Protein AF-A0AAD9A0J0-F1 (afdb_monomer_lite)

Secondary structure (DSSP, 8-state):
------------------------------------------------------------------------------TT--GGGS---EEEEEEEEE-SS-TTSEEEEEEETTS--EEEEHHHHHHH-HHHHHHHHTTSTTHHHHH-S-TT---EEEEEEEEE-TTS-EEEEEEETT-S-EEEEEHHHHHHH-HHHHHHHHHHTT-GGGTS-------------------------------------------------------GGGTHHHHGGG-------SPPPHHHHHHHHHHHHHHHHHSHHHHHSBPSSSSSBHHHHHHHHHHHHHTT-S-GGGGHHHHHHHT-SS--HHHHHHHHHHHHHT--PPPP-------PPP----TT--SSS---HHHHHHHHHHHH-S-EEEETTHHHHHHTTSTTHHHHHHHHHHHHHHSSS-SBSSSBTT--TT--HHHHHHHHHHHHHHHHHHHHHH-TT-S--EEEE--TTSPPBTSSS----SEEEEEPPPTT-----BGGGEEEEEEEESSGGG-STTTHHHHHHHHHHHHHHH-TTBSSEEEEEEETTEEEEEEEETTEEEEEPPEETTT-HHHHHHHHHHHHH--TTTTTB-TTSEEETTEEEEEEEETTEEEEEEEEEEEEE---SSS---EEEEEEETT-TTS-EEEEEEEEETTSPPHHHHHHHHHTTT-SSBPPEEEEEE-EETTEE-BIIIIISTT--GGGSTT-----PPPPP------------------------------S-PPP-PPP----PPP-EEEEEEEES---EEGGG-SSHHHHHHHHHHHHHHHHHHHHTTEE-----TTTEEE---TTS-S-SEEE--GGG-EESS-SS--S--S--S-GGG--HHHHTTPPP-HHHHHHHHHHHHHHHHHHB-TTS-B----GGGGGGTS-HHHHHHHHHHHHS-HHHHHHHHHHHS-TTTGGGHHHHHHHHHHHTBTBS--SS--TTHHHHHHHHHHHHTT-HHHHS---

pLDDT: mean 73.47, std 25.37, range [20.36, 98.38]

Organism: NCBI:txid1836956

Structure (mmCIF, N/CA/C/O backbone):
data_AF-A0AAD9A0J0-F1
#
_entry.id   AF-A0AAD9A0J0-F1
#
loop_
_atom_site.group_PDB
_atom_site.id
_atom_site.type_symbol
_atom_site.label_atom_id
_atom_site.label_alt_id
_atom_site.label_comp_id
_atom_site.label_asym_id
_atom_site.label_entity_id
_atom_site.label_seq_id
_atom_site.pdbx_PDB_ins_code
_atom_site.Cartn_x
_atom_site.Cartn_y
_atom_site.Cartn_z
_atom_site.occupancy
_atom_site.B_iso_or_equiv
_atom_site.auth_seq_id
_atom_site.auth_comp_id
_atom_site.auth_asym_id
_atom_site.auth_atom_id
_atom_site.pdbx_PDB_model_num
ATOM 1 N N . MET A 1 1 ? -43.371 6.315 -30.075 1.00 29.23 1 MET A N 1
ATOM 2 C CA . MET A 1 1 ? -44.674 5.658 -30.346 1.00 29.23 1 MET A CA 1
ATOM 3 C C . MET A 1 1 ? -44.407 4.158 -30.409 1.00 29.23 1 MET A C 1
ATOM 5 O O . MET A 1 1 ? -43.408 3.798 -31.007 1.00 29.23 1 MET A O 1
ATOM 9 N N . GLY A 1 2 ? -45.167 3.258 -29.785 1.00 48.62 2 GLY A N 1
ATOM 10 C CA . GLY A 1 2 ? -46.462 3.431 -29.114 1.00 48.62 2 GLY A CA 1
ATOM 11 C C . GLY A 1 2 ? -47.557 2.725 -29.911 1.00 48.62 2 GLY A C 1
ATOM 12 O O . GLY A 1 2 ? -48.071 3.296 -30.866 1.00 48.62 2 GLY A O 1
ATOM 13 N N . THR A 1 3 ? -47.874 1.481 -29.546 1.00 35.56 3 THR A N 1
ATOM 14 C CA . THR A 1 3 ? -48.716 0.580 -30.348 1.00 35.56 3 THR A CA 1
ATOM 15 C C . THR A 1 3 ? -49.923 0.056 -29.578 1.00 35.56 3 THR A C 1
ATOM 17 O O . THR A 1 3 ? -49.798 -0.883 -28.798 1.00 35.56 3 THR A O 1
ATOM 20 N N . THR A 1 4 ? -51.109 0.561 -29.918 1.00 39.66 4 THR A N 1
ATOM 21 C CA . THR A 1 4 ? -52.311 -0.286 -30.017 1.00 39.66 4 THR A CA 1
ATOM 22 C C . THR A 1 4 ? -53.239 0.260 -31.100 1.00 39.66 4 THR A C 1
ATOM 24 O O . THR A 1 4 ? -53.252 1.455 -31.383 1.00 39.66 4 THR A O 1
ATOM 27 N N . THR A 1 5 ? -53.960 -0.636 -31.766 1.00 42.97 5 THR A N 1
ATOM 28 C CA . THR A 1 5 ? -54.666 -0.385 -33.030 1.00 42.97 5 THR A CA 1
ATOM 29 C C . THR A 1 5 ? -56.098 0.114 -32.863 1.00 42.97 5 THR A C 1
ATOM 31 O O . THR A 1 5 ? -56.857 -0.473 -32.096 1.00 42.97 5 THR A O 1
ATOM 34 N N . SER A 1 6 ? -56.533 1.037 -33.726 1.00 29.27 6 SER A N 1
ATOM 35 C CA . SER A 1 6 ? -57.874 0.982 -34.340 1.00 29.27 6 SER A CA 1
ATOM 36 C C . SER A 1 6 ? -57.950 1.840 -35.615 1.00 29.27 6 SER A C 1
ATOM 38 O O . SER A 1 6 ? -57.134 2.734 -35.830 1.00 29.27 6 SER A O 1
ATOM 40 N N . ALA A 1 7 ? -58.916 1.532 -36.484 1.00 32.66 7 ALA A N 1
ATOM 41 C CA . ALA A 1 7 ? -59.338 2.372 -37.611 1.00 32.66 7 ALA A CA 1
ATOM 42 C C . ALA A 1 7 ? -60.447 3.346 -37.122 1.00 32.66 7 ALA A C 1
ATOM 44 O O . ALA A 1 7 ? -61.105 3.055 -36.129 1.00 32.66 7 ALA A O 1
ATOM 45 N N . SER A 1 8 ? -60.783 4.472 -37.767 1.00 29.30 8 SER A N 1
ATOM 46 C CA . SER A 1 8 ? -61.143 4.564 -39.190 1.00 29.30 8 SER A CA 1
ATOM 47 C C . SER A 1 8 ? -61.239 6.008 -39.724 1.00 29.30 8 SER A C 1
ATOM 49 O O . SER A 1 8 ? -61.712 6.888 -39.024 1.00 29.30 8 SER A O 1
ATOM 51 N N . LYS A 1 9 ? -60.924 6.166 -41.019 1.00 31.95 9 LYS A N 1
ATOM 52 C CA . LYS A 1 9 ? -61.533 7.065 -42.034 1.00 31.95 9 LYS A CA 1
ATOM 53 C C . LYS A 1 9 ? -61.801 8.578 -41.796 1.00 31.95 9 LYS A C 1
ATOM 55 O O . LYS A 1 9 ? -62.649 8.975 -41.017 1.00 31.95 9 LYS A O 1
ATOM 60 N N . GLU A 1 10 ? -61.316 9.319 -42.805 1.00 30.58 10 GLU A N 1
ATOM 61 C CA . GLU A 1 10 ? -61.953 10.436 -43.548 1.00 30.58 10 GLU A CA 1
ATOM 62 C C . GLU A 1 10 ? -61.857 11.914 -43.077 1.00 30.58 10 GLU A C 1
ATOM 64 O O . GLU A 1 10 ? -62.480 12.350 -42.123 1.00 30.58 10 GLU A O 1
ATOM 69 N N . LYS A 1 11 ? -61.216 12.699 -43.969 1.00 30.34 11 LYS A N 1
ATOM 70 C CA . LYS A 1 11 ? -61.597 14.036 -44.488 1.00 30.34 11 LYS A CA 1
ATOM 71 C C . LYS A 1 11 ? -61.559 15.295 -43.591 1.00 30.34 11 LYS A C 1
ATOM 73 O O . LYS A 1 11 ? -62.551 15.681 -42.996 1.00 30.34 11 LYS A O 1
ATOM 78 N N . ALA A 1 12 ? -60.498 16.065 -43.856 1.00 30.02 12 ALA A N 1
ATOM 79 C CA . ALA A 1 12 ? -60.535 17.377 -44.534 1.00 30.02 12 ALA A CA 1
ATOM 80 C C . ALA A 1 12 ? -61.032 18.648 -43.805 1.00 30.02 12 ALA A C 1
ATOM 82 O O . ALA A 1 12 ? -62.063 18.682 -43.148 1.00 30.02 12 ALA A O 1
ATOM 83 N N . GLY A 1 13 ? -60.323 19.745 -44.112 1.00 28.50 13 GLY A N 1
ATOM 84 C CA . GLY A 1 13 ? -60.581 21.108 -43.642 1.00 28.50 13 GLY A CA 1
ATOM 85 C C . GLY A 1 13 ? -60.020 21.395 -42.243 1.00 28.50 13 GLY A C 1
ATOM 86 O O . GLY A 1 13 ? -59.706 20.472 -41.503 1.00 28.50 13 GLY A O 1
ATOM 87 N N . LYS A 1 14 ? -59.882 22.653 -41.815 1.00 30.52 14 LYS A N 1
ATOM 88 C CA . LYS A 1 14 ? -59.592 23.928 -42.514 1.00 30.52 14 LYS A CA 1
ATOM 89 C C . LYS A 1 14 ? -59.373 24.984 -41.410 1.00 30.52 14 LYS A C 1
ATOM 91 O O . LYS A 1 14 ? -59.929 24.819 -40.337 1.00 30.52 14 LYS A O 1
ATOM 96 N N . ASP A 1 15 ? -58.607 26.034 -41.702 1.00 29.58 15 ASP A N 1
ATOM 97 C CA . ASP A 1 15 ? -58.732 27.415 -41.192 1.00 29.58 15 ASP A CA 1
ATOM 98 C C . ASP A 1 15 ? -59.284 27.726 -39.778 1.00 29.58 15 ASP A C 1
ATOM 100 O O . ASP A 1 15 ? -60.436 27.445 -39.487 1.00 29.58 15 ASP A O 1
ATOM 104 N N . LEU A 1 16 ? -58.522 28.575 -39.062 1.00 31.16 16 LEU A N 1
ATOM 105 C CA . LEU A 1 16 ? -58.977 29.710 -38.220 1.00 31.16 16 LEU A CA 1
ATOM 106 C C . LEU A 1 16 ? -59.893 29.407 -36.996 1.00 31.16 16 LEU A C 1
ATOM 108 O O . LEU A 1 16 ? -60.930 28.775 -37.109 1.00 31.16 16 LEU A O 1
ATOM 112 N N . GLY A 1 17 ? -59.649 29.915 -35.781 1.00 32.06 17 GLY A N 1
ATOM 113 C CA . GLY A 1 17 ? -58.633 30.855 -35.279 1.00 32.06 17 GLY A CA 1
ATOM 114 C C . GLY A 1 17 ? -59.251 32.138 -34.694 1.00 32.06 17 GLY A C 1
ATOM 115 O O . GLY A 1 17 ? -60.437 32.385 -34.894 1.00 32.06 17 GLY A O 1
ATOM 116 N N . ARG A 1 18 ? -58.404 33.001 -34.096 1.00 37.03 18 ARG A N 1
ATOM 117 C CA . ARG A 1 18 ? -58.720 34.407 -33.721 1.00 37.03 18 ARG A CA 1
ATOM 118 C C . ARG A 1 18 ? -59.755 34.555 -32.573 1.00 37.03 18 ARG A C 1
ATOM 120 O O . ARG A 1 18 ? -60.375 33.572 -32.194 1.00 37.03 18 ARG A O 1
ATOM 127 N N . THR A 1 19 ? -59.957 35.689 -31.889 1.00 36.16 19 THR A N 1
ATOM 128 C CA . THR A 1 19 ? -59.568 37.126 -31.998 1.00 36.16 19 THR A CA 1
ATOM 129 C C . THR A 1 19 ? -59.288 37.699 -30.596 1.00 36.16 19 THR A C 1
ATOM 131 O O . THR A 1 19 ? -59.706 37.069 -29.629 1.00 36.16 19 THR A O 1
ATOM 134 N N . ASP A 1 20 ? -58.825 38.925 -30.327 1.00 34.03 20 ASP A N 1
ATOM 135 C CA . ASP A 1 20 ? -57.929 39.985 -30.876 1.00 34.03 20 ASP A CA 1
ATOM 136 C C . ASP A 1 20 ? -57.810 40.978 -29.663 1.00 34.03 20 ASP A C 1
ATOM 138 O O . ASP A 1 20 ? -58.633 40.905 -28.750 1.00 34.03 20 ASP A O 1
ATOM 142 N N . ALA A 1 21 ? -56.817 41.845 -29.435 1.00 31.34 21 ALA A N 1
ATOM 143 C CA . ALA A 1 21 ? -56.289 42.987 -30.196 1.00 31.34 21 ALA A CA 1
ATOM 144 C C . ALA A 1 21 ? -54.986 43.466 -29.475 1.00 31.34 21 ALA A C 1
ATOM 146 O O . ALA A 1 21 ? -54.866 43.242 -28.274 1.00 31.34 21 ALA A O 1
ATOM 147 N N . ALA A 1 22 ? -53.909 43.978 -30.094 1.00 34.31 22 ALA A N 1
ATOM 148 C CA . ALA A 1 22 ? -53.749 45.116 -31.027 1.00 34.31 22 ALA A CA 1
ATOM 149 C C . ALA A 1 22 ? -53.790 46.501 -30.299 1.00 34.31 22 ALA A C 1
ATOM 151 O O . ALA A 1 22 ? -54.618 46.671 -29.413 1.00 34.31 22 ALA A O 1
ATOM 152 N N . VAL A 1 23 ? -52.960 47.524 -30.603 1.00 33.97 23 VAL A N 1
ATOM 153 C CA . VAL A 1 23 ? -51.900 47.668 -31.638 1.00 33.97 23 VAL A CA 1
ATOM 154 C C . VAL A 1 23 ? -51.008 48.927 -31.388 1.00 33.97 23 VAL A C 1
ATOM 156 O O . VAL A 1 23 ? -51.532 49.900 -30.865 1.00 33.97 23 VAL A O 1
ATOM 159 N N . GLU A 1 24 ? -49.723 48.903 -31.807 1.00 35.06 24 GLU A N 1
ATOM 160 C CA . GLU A 1 24 ? -48.822 50.041 -32.212 1.00 35.06 24 GLU A CA 1
ATOM 161 C C . GLU A 1 24 ? -48.521 51.249 -31.256 1.00 35.06 24 GLU A C 1
ATOM 163 O O . GLU A 1 24 ? -49.262 51.513 -30.322 1.00 35.06 24 GLU A O 1
ATOM 168 N N . ALA A 1 25 ? -47.461 52.081 -31.418 1.00 34.22 25 ALA A N 1
ATOM 169 C CA . ALA A 1 25 ? -46.114 51.918 -32.023 1.00 34.22 25 ALA A CA 1
ATOM 170 C C . ALA A 1 25 ? -45.143 53.127 -31.778 1.00 34.22 25 ALA A C 1
ATOM 172 O O . ALA A 1 25 ? -45.592 54.260 -31.650 1.00 34.22 25 ALA A O 1
ATOM 173 N N . LYS A 1 26 ? -43.824 52.854 -31.921 1.00 33.50 26 LYS A N 1
ATOM 174 C CA . LYS A 1 26 ? -42.745 53.660 -32.583 1.00 33.50 26 LYS A CA 1
ATOM 175 C C . LYS A 1 26 ? -41.930 54.810 -31.908 1.00 33.50 26 LYS A C 1
ATOM 177 O O . LYS A 1 26 ? -42.459 55.790 -31.411 1.00 33.50 26 LYS A O 1
ATOM 182 N N . ASP A 1 27 ? -40.605 54.677 -32.115 1.00 32.22 27 ASP A N 1
ATOM 183 C CA . ASP A 1 27 ? -39.557 55.643 -32.546 1.00 32.22 27 ASP A CA 1
ATOM 184 C C . ASP A 1 27 ? -38.971 56.790 -31.649 1.00 32.22 27 ASP A C 1
ATOM 186 O O . ASP A 1 27 ? -39.463 57.911 -31.612 1.00 32.22 27 ASP A O 1
ATOM 190 N N . SER A 1 28 ? -37.741 56.529 -31.146 1.00 32.56 28 SER A N 1
ATOM 191 C CA . SER A 1 28 ? -36.494 57.364 -31.173 1.00 32.56 28 SER A CA 1
ATOM 192 C C . SER A 1 28 ? -36.239 58.647 -30.319 1.00 32.56 28 SER A C 1
ATOM 194 O O . SER A 1 28 ? -36.755 59.702 -30.654 1.00 32.56 28 SER A O 1
ATOM 196 N N . TYR A 1 29 ? -35.227 58.553 -29.414 1.00 30.48 29 TYR A N 1
ATOM 197 C CA . TYR A 1 29 ? -34.102 59.501 -29.084 1.00 30.48 29 TYR A CA 1
ATOM 198 C C . TYR A 1 29 ? -34.352 60.983 -28.630 1.00 30.48 29 TYR A C 1
ATOM 200 O O . TYR A 1 29 ? -35.377 61.548 -28.988 1.00 30.48 29 TYR A O 1
ATOM 208 N N . PRO A 1 30 ? -33.381 61.713 -27.990 1.00 51.69 30 PRO A N 1
ATOM 209 C CA . PRO A 1 30 ? -32.222 61.324 -27.139 1.00 51.69 30 PRO A CA 1
ATOM 210 C C . PRO A 1 30 ? -31.949 62.197 -25.849 1.00 51.69 30 PRO A C 1
ATOM 212 O O . PRO A 1 30 ? -32.400 63.328 -25.751 1.00 51.69 30 PRO A O 1
ATOM 215 N N . SER A 1 31 ? -31.109 61.673 -24.929 1.00 30.50 31 SER A N 1
ATOM 216 C CA . SER A 1 31 ? -30.028 62.309 -24.095 1.00 30.50 31 SER A CA 1
ATOM 217 C C . SER A 1 31 ? -30.159 63.609 -23.232 1.00 30.50 31 SER A C 1
ATOM 219 O O . SER A 1 31 ? -30.666 64.619 -23.698 1.00 30.50 31 SER A O 1
ATOM 221 N N . GLU A 1 32 ? -29.426 63.604 -22.089 1.00 35.16 32 GLU A N 1
ATOM 222 C CA . GLU A 1 32 ? -28.923 64.732 -21.229 1.00 35.16 32 GLU A CA 1
ATOM 223 C C . GLU A 1 32 ? -29.905 65.471 -20.270 1.00 35.16 32 GLU A C 1
ATOM 225 O O . GLU A 1 32 ? -31.088 65.543 -20.576 1.00 35.16 32 GLU A O 1
ATOM 230 N N . THR A 1 33 ? -29.542 66.071 -19.104 1.00 33.28 33 THR A N 1
ATOM 231 C CA . THR A 1 33 ? -28.393 66.049 -18.122 1.00 33.28 33 THR A CA 1
ATOM 232 C C . THR A 1 33 ? -28.861 66.685 -16.762 1.00 33.28 33 THR A C 1
ATOM 234 O O . THR A 1 33 ? -30.039 67.011 -16.656 1.00 33.28 33 THR A O 1
ATOM 237 N N . SER A 1 34 ? -27.957 66.923 -15.772 1.00 29.55 34 SER A N 1
ATOM 238 C CA . SER A 1 34 ? -28.102 67.807 -14.563 1.00 29.55 34 SER A CA 1
ATOM 239 C C . SER A 1 34 ? -28.881 67.227 -13.349 1.00 29.55 34 SER A C 1
ATOM 241 O O . SER A 1 34 ? -29.879 66.545 -13.551 1.00 29.55 34 SER A O 1
ATOM 243 N N . ASP A 1 35 ? -28.542 67.424 -12.055 1.00 30.42 35 ASP A N 1
ATOM 244 C CA . ASP A 1 35 ? -27.329 67.871 -11.303 1.00 30.42 35 ASP A CA 1
ATOM 245 C C . ASP A 1 35 ? -27.466 67.398 -9.814 1.00 30.42 35 ASP A C 1
ATOM 247 O O . ASP A 1 35 ? -28.591 67.262 -9.341 1.00 30.42 35 ASP A O 1
ATOM 251 N N . ARG A 1 36 ? -26.432 66.871 -9.122 1.00 31.72 36 ARG A N 1
ATOM 252 C CA . ARG A 1 36 ? -25.438 67.494 -8.186 1.00 31.72 36 ARG A CA 1
ATOM 253 C C . ARG A 1 36 ? -25.921 67.976 -6.789 1.00 31.72 36 ARG A C 1
ATOM 255 O O . ARG A 1 36 ? -27.061 68.377 -6.623 1.00 31.72 36 ARG A O 1
ATOM 262 N N . GLN A 1 37 ? -24.941 68.035 -5.863 1.00 29.30 37 GLN A N 1
ATOM 263 C CA . GLN A 1 37 ? -24.912 68.657 -4.515 1.00 29.30 37 GLN A CA 1
ATOM 264 C C . GLN A 1 37 ? -25.626 67.935 -3.344 1.00 29.30 37 GLN A C 1
ATOM 266 O O . GLN A 1 37 ? -26.659 67.310 -3.549 1.00 29.30 37 GLN A O 1
ATOM 271 N N . ASP A 1 38 ? -25.176 68.045 -2.079 1.00 27.94 38 ASP A N 1
ATOM 272 C CA . ASP A 1 38 ? -23.794 68.111 -1.528 1.00 27.94 38 ASP A CA 1
ATOM 273 C C . ASP A 1 38 ? -23.787 67.940 0.019 1.00 27.94 38 ASP A C 1
ATOM 275 O O . ASP A 1 38 ? -24.844 67.969 0.647 1.00 27.94 38 ASP A O 1
ATOM 279 N N . GLU A 1 39 ? -22.586 67.854 0.613 1.00 29.98 39 GLU A N 1
ATOM 280 C CA . GLU A 1 39 ? -22.271 68.006 2.058 1.00 29.98 39 GLU A CA 1
ATOM 281 C C . GLU A 1 39 ? -22.862 66.992 3.081 1.00 29.98 39 GLU A C 1
ATOM 283 O O . GLU A 1 39 ? -23.626 66.082 2.765 1.00 29.98 39 GLU A O 1
ATOM 288 N N . ALA A 1 40 ? -22.380 67.064 4.333 1.00 27.34 40 ALA A N 1
ATOM 289 C CA . ALA A 1 40 ? -22.529 66.028 5.367 1.00 27.34 40 ALA A CA 1
ATOM 290 C C . ALA A 1 40 ? -22.516 66.603 6.798 1.00 27.34 40 ALA A C 1
ATOM 292 O O . ALA A 1 40 ? -21.974 67.686 6.994 1.00 27.34 40 ALA A O 1
ATOM 293 N N . LEU A 1 41 ? -22.984 65.836 7.806 1.00 27.89 41 LEU A N 1
ATOM 294 C CA . LEU A 1 41 ? -22.278 65.676 9.099 1.00 27.89 41 LEU A CA 1
ATOM 295 C C . LEU A 1 41 ? -22.855 64.563 10.023 1.00 27.89 41 LEU A C 1
ATOM 297 O O . LEU A 1 41 ? -24.031 64.558 10.355 1.00 27.89 41 LEU A O 1
ATOM 301 N N . HIS A 1 42 ? -21.957 63.690 10.496 1.00 26.72 42 HIS A N 1
ATOM 302 C CA . HIS A 1 42 ? -21.855 63.057 11.832 1.00 26.72 42 HIS A CA 1
ATOM 303 C C . HIS A 1 42 ? -23.039 62.425 12.632 1.00 26.72 42 HIS A C 1
ATOM 305 O O . HIS A 1 42 ? -23.943 63.095 13.111 1.00 26.72 42 HIS A O 1
ATOM 311 N N . VAL A 1 43 ? -22.780 61.162 13.038 1.00 25.97 43 VAL A N 1
ATOM 312 C CA . VAL A 1 43 ? -23.158 60.468 14.304 1.00 25.97 43 VAL A CA 1
ATOM 313 C C . VAL A 1 43 ? -24.620 60.024 14.506 1.00 25.97 43 VAL A C 1
ATOM 315 O O . VAL A 1 43 ? -25.421 60.735 15.100 1.00 25.97 43 VAL A O 1
ATOM 318 N N . ALA A 1 44 ? -24.890 58.742 14.208 1.00 21.55 44 ALA A N 1
ATOM 319 C CA . ALA A 1 44 ? -25.147 57.701 15.226 1.00 21.55 44 ALA A CA 1
ATOM 320 C C . ALA A 1 44 ? -25.181 56.282 14.602 1.00 21.55 44 ALA A C 1
ATOM 322 O O . ALA A 1 44 ? -25.541 56.115 13.441 1.00 21.55 44 ALA A O 1
ATOM 323 N N . THR A 1 45 ? -24.826 55.257 15.381 1.00 22.86 45 THR A N 1
ATOM 324 C CA . THR A 1 45 ? -25.151 53.831 15.138 1.00 22.86 45 THR A CA 1
ATOM 325 C C . THR A 1 45 ? -26.433 53.456 15.921 1.00 22.86 45 THR A C 1
ATOM 327 O O . THR A 1 45 ? -26.807 54.243 16.796 1.00 22.86 45 THR A O 1
ATOM 330 N N . PRO A 1 46 ? -27.103 52.292 15.709 1.00 32.28 46 PRO A N 1
ATOM 331 C CA . PRO A 1 46 ? -26.722 51.128 14.888 1.00 32.28 46 PRO A CA 1
ATOM 332 C C . PRO A 1 46 ? -27.841 50.526 13.981 1.00 32.28 46 PRO A C 1
ATOM 334 O O . PRO A 1 46 ? -28.982 50.968 14.001 1.00 32.28 46 PRO A O 1
ATOM 337 N N . ALA A 1 47 ? -27.487 49.405 13.330 1.00 22.42 47 ALA A N 1
ATOM 338 C CA . ALA A 1 47 ? -28.324 48.231 13.001 1.00 22.42 47 ALA A CA 1
ATOM 339 C C . ALA A 1 47 ? -29.277 48.224 11.775 1.00 22.42 47 ALA A C 1
ATOM 341 O O . ALA A 1 47 ? -30.221 48.999 11.698 1.00 22.42 47 ALA A O 1
ATOM 342 N N . THR A 1 48 ? -29.088 47.171 10.952 1.00 26.38 48 THR A N 1
ATOM 343 C CA . THR A 1 48 ? -30.090 46.358 10.203 1.00 26.38 48 THR A CA 1
ATOM 344 C C . THR A 1 48 ? -30.991 47.036 9.141 1.00 26.38 48 THR A C 1
ATOM 346 O O . THR A 1 48 ? -31.576 48.079 9.390 1.00 26.38 48 THR A O 1
ATOM 349 N N . ASP A 1 49 ? -31.229 46.457 7.955 1.00 26.59 49 ASP A N 1
ATOM 350 C CA . ASP A 1 49 ? -30.780 45.151 7.438 1.00 26.59 49 ASP A CA 1
ATOM 351 C C . ASP A 1 49 ? -30.833 45.041 5.900 1.00 26.59 49 ASP A C 1
ATOM 353 O O . ASP A 1 49 ? -31.610 45.736 5.250 1.00 26.59 49 ASP A O 1
ATOM 357 N N . GLY A 1 50 ? -30.085 44.068 5.359 1.00 26.02 50 GLY A N 1
ATOM 358 C CA . GLY A 1 50 ? -30.433 43.350 4.122 1.00 26.02 50 GLY A CA 1
ATOM 359 C C . GLY A 1 50 ? -29.975 43.898 2.760 1.00 26.02 50 GLY A C 1
ATOM 360 O O . GLY A 1 50 ? -30.688 44.679 2.138 1.00 26.02 50 GLY A O 1
ATOM 361 N N . ALA A 1 51 ? -28.896 43.318 2.213 1.00 27.89 51 ALA A N 1
ATOM 362 C CA . ALA A 1 51 ? -28.873 42.705 0.870 1.00 27.89 51 ALA A CA 1
ATOM 363 C C . ALA A 1 51 ? -27.576 41.891 0.635 1.00 27.89 51 ALA A C 1
ATOM 365 O O . ALA A 1 51 ? -26.542 42.208 1.209 1.00 27.89 51 ALA A O 1
ATOM 366 N N . GLU A 1 52 ? -27.671 40.870 -0.228 1.00 24.20 52 GLU A N 1
ATOM 367 C CA . GLU A 1 52 ? -26.592 40.110 -0.902 1.00 24.20 52 GLU A CA 1
ATOM 368 C C . GLU A 1 52 ? -25.432 39.512 -0.068 1.00 24.20 52 GLU A C 1
ATOM 370 O O . GLU A 1 52 ? -24.539 40.198 0.420 1.00 24.20 52 GLU A O 1
ATOM 375 N N . ILE A 1 53 ? -25.354 38.172 -0.051 1.00 23.45 53 ILE A N 1
ATOM 376 C CA . ILE A 1 53 ? -24.131 37.425 0.288 1.00 23.45 53 ILE A CA 1
ATOM 377 C C . ILE A 1 53 ? -23.647 36.695 -0.969 1.00 23.45 53 ILE A C 1
ATOM 379 O O . ILE A 1 53 ? -24.172 35.645 -1.335 1.00 23.45 53 ILE A O 1
ATOM 383 N N . THR A 1 54 ? -22.607 37.242 -1.598 1.00 23.69 54 THR A N 1
ATOM 384 C CA . THR A 1 54 ? -21.831 36.572 -2.651 1.00 23.69 54 THR A CA 1
ATOM 385 C C . THR A 1 54 ? -20.529 36.069 -2.032 1.00 23.69 54 THR A C 1
ATOM 387 O O . THR A 1 54 ? -19.669 36.868 -1.664 1.00 23.69 54 THR A O 1
ATOM 390 N N . VAL A 1 55 ? -20.374 34.750 -1.880 1.00 23.33 55 VAL A N 1
ATOM 391 C CA . VAL A 1 55 ? -19.191 34.165 -1.222 1.00 23.33 55 VAL A CA 1
ATOM 392 C C . VAL A 1 55 ? -18.029 34.055 -2.211 1.00 23.33 55 VAL A C 1
ATOM 394 O O . VAL A 1 55 ? -17.919 33.084 -2.957 1.00 23.33 55 VAL A O 1
ATOM 397 N N . ALA A 1 56 ? -17.143 35.049 -2.199 1.00 21.69 56 ALA A N 1
ATOM 398 C CA . ALA A 1 56 ? -15.842 34.962 -2.853 1.00 21.69 56 ALA A CA 1
ATOM 399 C C . ALA A 1 56 ? -14.849 34.184 -1.970 1.00 21.69 56 ALA A C 1
ATOM 401 O O . ALA A 1 56 ? -14.712 34.468 -0.780 1.00 21.69 56 ALA A O 1
ATOM 402 N N . ILE A 1 57 ? -14.127 33.225 -2.556 1.00 23.61 57 ILE A N 1
ATOM 403 C CA . ILE A 1 57 ? -13.021 32.531 -1.883 1.00 23.61 57 ILE A CA 1
ATOM 404 C C . ILE A 1 57 ? -11.767 33.396 -2.033 1.00 23.61 57 ILE A C 1
ATOM 406 O O . ILE A 1 57 ? -11.238 33.539 -3.135 1.00 23.61 57 ILE A O 1
ATOM 410 N N . ALA A 1 58 ? -11.308 33.989 -0.932 1.00 22.72 58 ALA A N 1
ATOM 411 C CA . ALA A 1 58 ? -10.094 34.796 -0.910 1.00 22.72 58 ALA A CA 1
ATOM 412 C C . ALA A 1 58 ? -8.835 33.917 -0.817 1.00 22.72 58 ALA A C 1
ATOM 414 O O . ALA A 1 58 ? -8.766 32.987 -0.014 1.00 22.72 58 ALA A O 1
ATOM 415 N N . ILE A 1 59 ? -7.831 34.256 -1.623 1.00 25.14 59 ILE A N 1
ATOM 416 C CA . ILE A 1 59 ? -6.470 33.715 -1.559 1.00 25.14 59 ILE A CA 1
ATOM 417 C C . ILE A 1 59 ? -5.661 34.679 -0.673 1.00 25.14 59 ILE A C 1
ATOM 419 O O . ILE A 1 59 ? -5.586 35.857 -1.016 1.00 25.14 59 ILE A O 1
ATOM 423 N N . ASP A 1 60 ? -5.071 34.229 0.445 1.00 24.23 60 ASP A N 1
ATOM 424 C CA . ASP A 1 60 ? -4.117 35.063 1.208 1.00 24.23 60 ASP A CA 1
ATOM 425 C C . ASP A 1 60 ? -2.719 34.917 0.593 1.00 24.23 60 ASP A C 1
ATOM 427 O O . ASP A 1 60 ? -2.067 33.878 0.711 1.00 24.23 60 ASP A O 1
ATOM 431 N N . SER A 1 61 ? -2.287 35.959 -0.111 1.00 25.50 61 SER A N 1
ATOM 432 C CA . SER A 1 61 ? -0.953 36.092 -0.690 1.00 25.50 61 SER A CA 1
ATOM 433 C C . SER A 1 61 ? -0.087 36.979 0.200 1.00 25.50 61 SER A C 1
ATOM 435 O O . SER A 1 61 ? -0.418 38.150 0.400 1.00 25.50 61 SER A O 1
ATOM 437 N N . ARG A 1 62 ? 1.061 36.474 0.662 1.00 26.39 62 ARG A N 1
ATOM 438 C CA . ARG A 1 62 ? 2.054 37.283 1.386 1.00 26.39 62 ARG A CA 1
ATOM 439 C C . ARG A 1 62 ? 3.399 37.266 0.695 1.00 26.39 62 ARG A C 1
ATOM 441 O O . ARG A 1 62 ? 4.317 36.564 1.099 1.00 26.39 62 ARG A O 1
ATOM 448 N N . ASP A 1 63 ? 3.473 38.109 -0.321 1.00 26.22 63 ASP A N 1
ATOM 449 C CA . ASP A 1 63 ? 4.726 38.675 -0.786 1.00 26.22 63 ASP A CA 1
ATOM 450 C C . ASP A 1 63 ? 4.844 40.080 -0.174 1.00 26.22 63 ASP A C 1
ATOM 452 O O . ASP A 1 63 ? 3.924 40.894 -0.296 1.00 26.22 63 ASP A O 1
ATOM 456 N N . THR A 1 64 ? 5.944 40.371 0.517 1.00 26.61 64 THR A N 1
ATOM 457 C CA . THR A 1 64 ? 6.272 41.732 0.974 1.00 26.61 64 THR A CA 1
ATOM 458 C C . THR A 1 64 ? 7.641 42.093 0.440 1.00 26.61 64 THR A C 1
ATOM 460 O O . THR A 1 64 ? 8.663 41.721 1.012 1.00 26.61 64 THR A O 1
ATOM 463 N N . THR A 1 65 ? 7.639 42.820 -0.674 1.00 26.52 65 THR A N 1
ATOM 464 C CA . THR A 1 65 ? 8.842 43.330 -1.326 1.00 26.52 65 THR A CA 1
ATOM 465 C C . THR A 1 65 ? 9.587 44.298 -0.413 1.00 26.52 65 THR A C 1
ATOM 467 O O . THR A 1 65 ? 9.013 45.314 -0.017 1.00 26.52 65 THR A O 1
ATOM 470 N N . ASP A 1 66 ? 10.873 44.048 -0.179 1.00 26.44 66 ASP A N 1
ATOM 471 C CA . ASP A 1 66 ? 11.801 45.050 0.348 1.00 26.44 66 ASP A CA 1
ATOM 472 C C . ASP A 1 66 ? 12.913 45.307 -0.683 1.00 26.44 66 ASP A C 1
ATOM 474 O O . ASP A 1 66 ? 13.310 44.406 -1.428 1.00 26.44 66 ASP A O 1
ATOM 478 N N . SER A 1 67 ? 13.343 46.561 -0.828 1.00 27.27 67 SER A N 1
ATOM 479 C CA . SER A 1 67 ? 13.953 47.034 -2.082 1.00 27.27 67 SER A CA 1
ATOM 480 C C . SER A 1 67 ? 15.469 47.233 -2.009 1.00 27.27 67 SER A C 1
ATOM 482 O O . SER A 1 67 ? 15.939 48.131 -1.309 1.00 27.27 67 SER A O 1
ATOM 484 N N . ILE A 1 68 ? 16.235 46.497 -2.826 1.00 28.36 68 ILE A N 1
ATOM 485 C CA . ILE A 1 68 ? 17.670 46.745 -3.067 1.00 28.36 68 ILE A CA 1
ATOM 486 C C . ILE A 1 68 ? 17.962 46.735 -4.582 1.00 28.36 68 ILE A C 1
ATOM 488 O O . ILE A 1 68 ? 17.383 45.958 -5.338 1.00 28.36 68 ILE A O 1
ATOM 492 N N . GLN A 1 69 ? 18.830 47.647 -5.032 1.00 24.67 69 GLN A N 1
ATOM 493 C CA . GLN A 1 69 ? 19.213 47.838 -6.441 1.00 24.67 69 GLN A CA 1
ATOM 494 C C . GLN A 1 69 ? 20.380 46.925 -6.888 1.00 24.67 69 GLN A C 1
ATOM 496 O O . GLN A 1 69 ? 21.094 46.386 -6.042 1.00 24.67 69 GLN A O 1
ATOM 501 N N . PRO A 1 70 ? 20.579 46.715 -8.208 1.00 36.50 70 PRO A N 1
ATOM 502 C CA . PRO A 1 70 ? 21.413 45.625 -8.721 1.00 36.50 70 PRO A CA 1
ATOM 503 C C . PRO A 1 70 ? 22.921 45.887 -8.621 1.00 36.50 70 PRO A C 1
ATOM 505 O O . PRO A 1 70 ? 23.386 47.008 -8.832 1.00 36.50 70 PRO A O 1
ATOM 508 N N . ALA A 1 71 ? 23.694 44.817 -8.413 1.00 25.41 71 ALA A N 1
ATOM 509 C CA . ALA A 1 71 ? 25.154 44.844 -8.421 1.00 25.41 71 ALA A CA 1
ATOM 510 C C . ALA A 1 71 ? 25.751 43.627 -9.156 1.00 25.41 71 ALA A C 1
ATOM 512 O O . ALA A 1 71 ? 25.714 42.522 -8.639 1.00 25.41 71 ALA A O 1
ATOM 513 N N . ASN A 1 72 ? 26.320 43.902 -10.338 1.00 25.03 72 ASN A N 1
ATOM 514 C CA . ASN A 1 72 ? 27.452 43.254 -11.028 1.00 25.03 72 ASN A CA 1
ATOM 515 C C . ASN A 1 72 ? 27.575 41.714 -11.125 1.00 25.03 72 ASN A C 1
ATOM 517 O O . ASN A 1 72 ? 27.474 40.971 -10.159 1.00 25.03 72 ASN A O 1
ATOM 521 N N . ALA A 1 73 ? 27.963 41.254 -12.319 1.00 41.16 73 ALA A N 1
ATOM 522 C CA . ALA A 1 73 ? 28.350 39.868 -12.575 1.00 41.16 73 ALA A CA 1
ATOM 523 C C . ALA A 1 73 ? 29.694 39.484 -11.918 1.00 41.16 73 ALA A C 1
ATOM 525 O O . ALA A 1 73 ? 30.608 40.307 -11.830 1.00 41.16 73 ALA A O 1
ATOM 526 N N . ALA A 1 74 ? 29.818 38.206 -11.549 1.00 28.28 74 ALA A N 1
ATOM 527 C CA . ALA A 1 74 ? 31.050 37.528 -11.146 1.00 28.28 74 ALA A CA 1
ATOM 528 C C . ALA A 1 74 ? 31.048 36.076 -11.682 1.00 28.28 74 ALA A C 1
ATOM 530 O O . ALA A 1 74 ? 30.006 35.585 -12.117 1.00 28.28 74 ALA A O 1
ATOM 531 N N . ASP A 1 75 ? 32.217 35.429 -11.704 1.00 28.00 75 ASP A N 1
ATOM 532 C CA . ASP A 1 75 ? 32.443 34.123 -12.348 1.00 28.00 75 ASP A CA 1
ATOM 533 C C . ASP A 1 75 ? 31.759 32.923 -11.652 1.00 28.00 75 ASP A C 1
ATOM 535 O O . ASP A 1 75 ? 31.536 32.956 -10.440 1.00 28.00 75 ASP A O 1
ATOM 539 N N . PRO A 1 76 ? 31.476 31.831 -12.394 1.00 41.16 76 PRO A N 1
ATOM 540 C CA . PRO A 1 76 ? 30.855 30.627 -11.851 1.00 41.16 76 PRO A CA 1
ATOM 541 C C . PRO A 1 76 ? 31.852 29.764 -11.067 1.00 41.16 76 PRO A C 1
ATOM 543 O O . PRO A 1 76 ? 32.917 29.409 -11.584 1.00 41.16 76 PRO A O 1
ATOM 546 N N . LYS A 1 77 ? 31.465 29.351 -9.856 1.00 30.88 77 LYS A N 1
ATOM 547 C CA . LYS A 1 77 ? 32.130 28.287 -9.097 1.00 30.88 77 LYS A CA 1
ATOM 548 C C . LYS A 1 77 ? 31.157 27.492 -8.231 1.00 30.88 77 LYS A C 1
ATOM 550 O O . LYS A 1 77 ? 30.469 28.067 -7.399 1.00 30.88 77 LYS A O 1
ATOM 555 N N . ASP A 1 78 ? 31.242 26.176 -8.398 1.00 36.31 78 ASP A N 1
ATOM 556 C CA . ASP A 1 78 ? 31.042 25.166 -7.358 1.00 36.31 78 ASP A CA 1
ATOM 557 C C . ASP A 1 78 ? 29.651 25.121 -6.680 1.00 36.31 78 ASP A C 1
ATOM 559 O O . ASP A 1 78 ? 29.537 25.137 -5.458 1.00 36.31 78 ASP A O 1
ATOM 563 N N . ASP A 1 79 ? 28.595 24.931 -7.487 1.00 33.84 79 ASP A N 1
ATOM 564 C CA . ASP A 1 79 ? 27.256 24.471 -7.052 1.00 33.84 79 ASP A CA 1
ATOM 565 C C . ASP A 1 79 ? 27.279 22.992 -6.569 1.00 33.84 79 ASP A C 1
ATOM 567 O O . ASP A 1 79 ? 26.577 22.129 -7.104 1.00 33.84 79 ASP A O 1
ATOM 571 N N . ALA A 1 80 ? 28.154 22.662 -5.614 1.00 32.91 80 ALA A N 1
ATOM 572 C CA . ALA A 1 80 ? 28.370 21.297 -5.119 1.00 32.91 80 ALA A CA 1
ATOM 573 C C . ALA A 1 80 ? 27.558 20.962 -3.852 1.00 32.91 80 ALA A C 1
ATOM 575 O O . ALA A 1 80 ? 27.139 19.817 -3.680 1.00 32.91 80 ALA A O 1
ATOM 576 N N . ASP A 1 81 ? 27.312 21.956 -2.993 1.00 35.97 81 ASP A N 1
ATOM 577 C CA . ASP A 1 81 ? 26.813 21.773 -1.624 1.00 35.97 81 ASP A CA 1
ATOM 578 C C . ASP A 1 81 ? 25.362 22.260 -1.440 1.00 35.97 81 ASP A C 1
ATOM 580 O O . ASP A 1 81 ? 25.079 23.218 -0.720 1.00 35.97 81 ASP A O 1
ATOM 584 N N . ASP A 1 82 ? 24.419 21.566 -2.084 1.00 40.00 82 ASP A N 1
ATOM 585 C CA . ASP A 1 82 ? 22.981 21.678 -1.789 1.00 40.00 82 ASP A CA 1
ATOM 586 C C . ASP A 1 82 ? 22.523 20.499 -0.895 1.00 40.00 82 ASP A C 1
ATOM 588 O O . ASP A 1 82 ? 22.523 19.346 -1.356 1.00 40.00 82 ASP A O 1
ATOM 592 N N . PRO A 1 83 ? 22.101 20.756 0.364 1.00 34.97 83 PRO A N 1
ATOM 593 C CA . PRO A 1 83 ? 21.726 19.714 1.318 1.00 34.97 83 PRO A CA 1
ATOM 594 C C . PRO A 1 83 ? 20.462 18.923 0.937 1.00 34.97 83 PRO A C 1
ATOM 596 O O . PRO A 1 83 ? 20.232 17.859 1.517 1.00 34.97 83 PRO A O 1
ATOM 599 N N . GLU A 1 84 ? 19.663 19.351 -0.051 1.00 39.72 84 GLU A N 1
ATOM 600 C CA . GLU A 1 84 ? 18.557 18.529 -0.569 1.00 39.72 84 GLU A CA 1
ATOM 601 C C . GLU A 1 84 ? 19.027 17.315 -1.395 1.00 39.72 84 GLU A C 1
ATOM 603 O O . GLU A 1 84 ? 18.219 16.444 -1.736 1.00 39.72 84 GLU A O 1
ATOM 608 N N . ASN A 1 85 ? 20.311 17.213 -1.756 1.00 37.69 85 ASN A N 1
ATOM 609 C CA . ASN A 1 85 ? 20.822 16.091 -2.559 1.00 37.69 85 ASN A CA 1
ATOM 610 C C . ASN A 1 85 ? 21.235 14.860 -1.740 1.00 37.69 85 ASN A C 1
ATOM 612 O O . ASN A 1 85 ? 21.502 13.809 -2.320 1.00 37.69 85 ASN A O 1
ATOM 616 N N . GLY A 1 86 ? 21.245 14.943 -0.405 1.00 44.28 86 GLY A N 1
ATOM 617 C CA . GLY A 1 86 ? 21.526 13.798 0.472 1.00 44.28 86 GLY A CA 1
ATOM 618 C C . GLY A 1 86 ? 22.971 13.281 0.427 1.00 44.28 86 GLY A C 1
ATOM 619 O O . GLY A 1 86 ? 23.259 12.239 1.012 1.00 44.28 86 GLY A O 1
ATOM 620 N N . ILE A 1 87 ? 23.869 14.007 -0.244 1.00 45.38 87 ILE A N 1
ATOM 621 C CA . ILE A 1 87 ? 25.320 13.874 -0.117 1.00 45.38 87 ILE A CA 1
ATOM 622 C C . ILE A 1 87 ? 25.743 14.921 0.914 1.00 45.38 87 ILE A C 1
ATOM 624 O O . ILE A 1 87 ? 25.671 16.114 0.639 1.00 45.38 87 ILE A O 1
ATOM 628 N N . PHE A 1 88 ? 26.144 14.484 2.106 1.00 63.69 88 PHE A N 1
ATOM 629 C CA . PHE A 1 88 ? 26.577 15.383 3.175 1.00 63.69 88 PHE A CA 1
ATOM 630 C C . PHE A 1 88 ? 28.104 15.395 3.251 1.00 63.69 88 PHE A C 1
ATOM 632 O O . PHE A 1 88 ? 28.721 14.420 3.681 1.00 63.69 88 PHE A O 1
ATOM 639 N N . VAL A 1 89 ? 28.723 16.497 2.825 1.00 73.00 89 VAL A N 1
ATOM 640 C CA . VAL A 1 89 ? 30.177 16.670 2.911 1.00 73.00 89 VAL A CA 1
ATOM 641 C C . VAL A 1 89 ? 30.565 16.950 4.364 1.00 73.00 89 VAL A C 1
ATOM 643 O O . VAL A 1 89 ? 30.071 17.892 4.986 1.00 73.00 89 VAL A O 1
ATOM 646 N N . ILE A 1 90 ? 31.459 16.128 4.918 1.00 81.56 90 ILE A N 1
ATOM 647 C CA . ILE A 1 90 ? 32.054 16.370 6.237 1.00 81.56 90 ILE A CA 1
ATOM 648 C C . ILE A 1 90 ? 33.025 17.549 6.116 1.00 81.56 90 ILE A C 1
ATOM 650 O O . ILE A 1 90 ? 34.016 17.465 5.397 1.00 81.56 90 ILE A O 1
ATOM 654 N N . GLU A 1 91 ? 32.757 18.631 6.846 1.00 82.88 91 GLU A N 1
ATOM 655 C CA . GLU A 1 91 ? 33.690 19.753 6.998 1.00 82.88 91 GLU A CA 1
ATOM 656 C C . GLU A 1 91 ? 34.813 19.369 7.972 1.00 82.88 91 GLU A C 1
ATOM 658 O O . GLU A 1 91 ? 35.996 19.526 7.677 1.00 82.88 91 GLU A O 1
ATOM 663 N N . ALA A 1 92 ? 34.433 18.832 9.137 1.00 85.06 92 ALA A N 1
ATOM 664 C CA . ALA A 1 92 ? 35.347 18.332 10.157 1.00 85.06 92 ALA A CA 1
ATOM 665 C C . ALA A 1 92 ? 34.620 17.410 11.146 1.00 85.06 92 ALA A C 1
ATOM 667 O O . ALA A 1 92 ? 33.451 17.619 11.466 1.00 85.06 92 ALA A O 1
ATOM 668 N N . ILE A 1 93 ? 35.334 16.448 11.729 1.00 92.12 93 ILE A N 1
ATOM 669 C CA . ILE A 1 93 ? 34.895 15.792 12.967 1.00 92.12 93 ILE A CA 1
ATOM 670 C C . ILE A 1 93 ? 35.496 16.586 14.131 1.00 92.12 93 ILE A C 1
ATOM 672 O O . ILE A 1 93 ? 36.700 16.828 14.167 1.00 92.12 93 ILE A O 1
ATOM 676 N N . VAL A 1 94 ? 34.657 17.033 15.066 1.00 90.56 94 VAL A N 1
ATOM 677 C CA . VAL A 1 94 ? 35.026 18.006 16.115 1.00 90.56 94 VAL A CA 1
ATOM 678 C C . VAL A 1 94 ? 34.929 17.448 17.538 1.00 90.56 94 VAL A C 1
ATOM 680 O O . V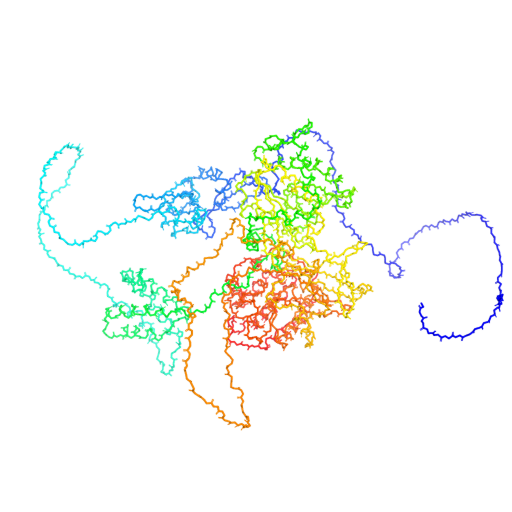AL A 1 94 ? 35.069 18.184 18.514 1.00 90.56 94 VAL A O 1
ATOM 683 N N . GLY A 1 95 ? 34.670 16.150 17.683 1.00 90.06 95 GLY A N 1
ATOM 684 C CA . GLY A 1 95 ? 34.556 15.489 18.979 1.00 90.06 95 GLY A CA 1
ATOM 685 C C . GLY A 1 95 ? 34.148 14.024 18.863 1.00 90.06 95 GLY A C 1
ATOM 686 O O . GLY A 1 95 ? 33.704 13.574 17.810 1.00 90.06 95 GLY A O 1
ATOM 687 N N . HIS A 1 96 ? 34.245 13.306 19.976 1.00 94.50 96 HIS A N 1
ATOM 688 C CA . HIS A 1 96 ? 33.672 11.977 20.156 1.00 94.50 96 HIS A CA 1
ATOM 689 C C . HIS A 1 96 ? 33.000 11.889 21.534 1.00 94.50 96 HIS A C 1
ATOM 691 O O . HIS A 1 96 ? 33.379 12.599 22.468 1.00 94.50 96 HIS A O 1
ATOM 697 N N . GLN A 1 97 ? 32.011 11.012 21.664 1.00 91.25 97 GLN A N 1
ATOM 698 C CA . GLN A 1 97 ? 31.434 10.580 22.937 1.00 91.25 97 GLN A CA 1
ATOM 699 C C . GLN A 1 97 ? 31.235 9.064 22.896 1.00 91.25 97 GLN A C 1
ATOM 701 O O . GLN A 1 97 ? 31.191 8.478 21.815 1.00 91.25 97 GLN A O 1
ATOM 706 N N . ARG A 1 98 ? 31.126 8.411 24.056 1.00 90.19 98 ARG A N 1
ATOM 707 C CA . ARG A 1 98 ? 30.701 7.002 24.095 1.00 90.19 98 ARG A CA 1
ATOM 708 C C . ARG A 1 98 ? 29.245 6.914 23.668 1.00 90.19 98 ARG A C 1
ATOM 710 O O . ARG A 1 98 ? 28.471 7.817 23.987 1.00 90.19 98 ARG A O 1
ATOM 717 N N . ASP A 1 99 ? 28.894 5.856 22.953 1.00 85.50 99 ASP A N 1
ATOM 718 C CA . ASP A 1 99 ? 27.506 5.638 22.570 1.00 85.50 99 ASP A CA 1
ATOM 719 C C . ASP A 1 99 ? 26.630 5.416 23.832 1.00 85.50 99 ASP A C 1
ATOM 721 O O . ASP A 1 99 ? 27.090 4.763 24.778 1.00 85.50 99 ASP A O 1
ATOM 725 N N . PRO A 1 100 ? 25.416 6.004 23.917 1.00 77.44 100 PRO A N 1
ATOM 726 C CA . PRO A 1 100 ? 24.549 5.863 25.088 1.00 77.44 100 PRO A CA 1
ATOM 727 C C . PRO A 1 100 ? 24.026 4.440 25.320 1.00 77.44 100 PRO A C 1
ATOM 729 O O . PRO A 1 100 ? 23.779 4.083 26.474 1.00 77.44 100 PRO A O 1
ATOM 732 N N . ASP A 1 101 ? 23.854 3.656 24.252 1.00 78.69 101 ASP A N 1
ATOM 733 C CA . ASP A 1 101 ? 23.257 2.318 24.293 1.00 78.69 101 ASP A CA 1
ATOM 734 C C . ASP A 1 101 ? 24.333 1.214 24.395 1.00 78.69 101 ASP A C 1
ATOM 736 O O . ASP A 1 101 ? 24.111 0.203 25.067 1.00 78.69 101 ASP A O 1
ATOM 740 N N . ASP A 1 102 ? 25.528 1.425 23.820 1.00 80.31 102 ASP A N 1
ATOM 741 C CA . ASP A 1 102 ? 26.723 0.596 24.070 1.00 80.31 102 ASP A CA 1
ATOM 742 C C . ASP A 1 102 ? 27.960 1.450 24.446 1.00 80.31 102 ASP A C 1
ATOM 744 O O . ASP A 1 102 ? 28.641 1.987 23.568 1.00 80.31 102 ASP A O 1
ATOM 748 N N . PRO A 1 103 ? 28.368 1.504 25.733 1.00 76.88 103 PRO A N 1
ATOM 749 C CA . PRO A 1 103 ? 29.507 2.310 26.184 1.00 76.88 103 PRO A CA 1
ATOM 750 C C . PRO A 1 103 ? 30.885 1.808 25.699 1.00 76.88 103 PRO A C 1
ATOM 752 O O . PRO A 1 103 ? 31.915 2.359 26.103 1.00 76.88 103 PRO A O 1
ATOM 755 N N . THR A 1 104 ? 30.924 0.753 24.879 1.00 80.94 104 THR A N 1
ATOM 756 C CA . THR A 1 104 ? 32.121 0.213 24.211 1.00 80.94 104 THR A CA 1
ATOM 757 C C . THR A 1 104 ? 32.240 0.658 22.742 1.00 80.94 104 THR A C 1
ATOM 759 O O . THR A 1 104 ? 33.270 0.418 22.105 1.00 80.94 104 THR A O 1
ATOM 762 N N . LEU A 1 105 ? 31.225 1.363 22.228 1.00 88.31 105 LEU A N 1
ATOM 763 C CA . LEU A 1 105 ? 31.207 2.056 20.939 1.00 88.31 105 LEU A CA 1
ATOM 764 C C . LEU A 1 105 ? 31.278 3.584 21.122 1.00 88.31 105 LEU A C 1
ATOM 766 O O . LEU A 1 105 ? 31.173 4.112 22.234 1.00 88.31 105 LEU A O 1
ATOM 770 N N . PHE A 1 106 ? 31.473 4.303 20.013 1.00 92.81 106 PHE A N 1
ATOM 771 C CA . PHE A 1 106 ? 31.557 5.763 19.983 1.00 92.81 106 PHE A CA 1
ATOM 772 C C . PHE A 1 106 ? 30.573 6.383 18.991 1.00 92.81 106 PHE A C 1
ATOM 774 O O . PHE A 1 106 ? 30.281 5.820 17.933 1.00 92.81 106 PHE A O 1
ATOM 781 N N . GLN A 1 107 ? 30.140 7.596 19.318 1.00 94.75 107 GLN A N 1
ATOM 782 C CA . GLN A 1 107 ? 29.515 8.533 18.395 1.00 94.75 107 GLN A CA 1
ATOM 783 C C . GLN A 1 107 ? 30.483 9.685 18.120 1.00 94.75 107 GLN A C 1
ATOM 785 O O . GLN A 1 107 ? 31.121 10.216 19.033 1.00 94.75 107 GLN A O 1
ATOM 790 N N . MET A 1 108 ? 30.570 10.087 16.860 1.00 94.44 108 MET A N 1
ATOM 791 C CA . MET A 1 108 ? 31.428 11.152 16.357 1.00 94.44 108 MET A CA 1
ATOM 792 C C . MET A 1 108 ? 30.606 12.425 16.198 1.00 94.44 108 MET A C 1
ATOM 794 O O . MET A 1 108 ? 29.497 12.387 15.665 1.00 94.44 108 MET A O 1
ATOM 798 N N . ARG A 1 109 ? 31.143 13.564 16.639 1.00 94.12 109 ARG A N 1
ATOM 799 C CA . ARG A 1 109 ? 30.498 14.861 16.434 1.00 94.12 109 ARG A CA 1
ATOM 800 C C . ARG A 1 109 ? 30.924 15.422 15.090 1.00 94.12 109 ARG A C 1
ATOM 802 O O . ARG A 1 109 ? 32.050 15.900 14.959 1.00 94.12 109 ARG A O 1
ATOM 809 N N . VAL A 1 110 ? 30.038 15.356 14.107 1.00 92.12 110 VAL A N 1
ATOM 810 C CA . VAL A 1 110 ? 30.339 15.731 12.723 1.00 92.12 110 VAL A CA 1
ATOM 811 C C . VAL A 1 110 ? 29.845 17.150 12.462 1.00 92.12 110 VAL A C 1
ATOM 813 O O . VAL A 1 110 ? 28.663 17.435 12.640 1.00 92.12 110 VAL A O 1
ATOM 816 N N . CYS A 1 111 ? 30.743 18.044 12.048 1.00 86.00 111 CYS A N 1
ATOM 817 C CA . CYS A 1 111 ? 30.389 19.279 11.356 1.00 86.00 111 CYS A CA 1
ATOM 818 C C . CYS A 1 111 ? 30.267 18.971 9.861 1.00 86.00 111 CYS A C 1
ATOM 820 O O . CYS A 1 111 ? 31.208 18.471 9.242 1.00 86.00 111 CYS A O 1
ATOM 822 N N . TRP A 1 112 ? 29.108 19.282 9.295 1.00 84.81 112 TRP A N 1
ATOM 823 C CA . TRP A 1 112 ? 28.818 19.150 7.870 1.00 84.81 112 TRP A CA 1
ATOM 824 C C . TRP A 1 112 ? 28.969 20.507 7.197 1.00 84.81 112 TRP A C 1
ATOM 826 O O . TRP A 1 112 ? 28.563 21.512 7.791 1.00 84.81 112 TRP A O 1
ATOM 836 N N . MET A 1 113 ? 29.457 20.546 5.956 1.00 54.91 113 MET A N 1
ATOM 837 C CA . MET A 1 113 ? 29.440 21.790 5.186 1.00 54.91 113 MET A CA 1
ATOM 838 C C . MET A 1 113 ? 27.999 22.311 5.099 1.00 54.91 113 MET A C 1
ATOM 840 O O . MET A 1 113 ? 27.065 21.573 4.792 1.00 54.91 113 MET A O 1
ATOM 844 N N . HIS A 1 114 ? 27.820 23.578 5.477 1.00 55.06 114 HIS A N 1
ATOM 845 C CA . HIS A 1 114 ? 26.528 24.275 5.557 1.00 55.06 114 HIS A CA 1
ATOM 846 C C . HIS A 1 114 ? 25.474 23.665 6.518 1.00 55.06 114 HIS A C 1
ATOM 848 O O . HIS A 1 114 ? 24.330 24.125 6.546 1.00 55.06 114 HIS A O 1
ATOM 854 N N . GLY A 1 115 ? 25.841 22.691 7.362 1.00 66.00 115 GLY A N 1
ATOM 855 C CA . GLY A 1 115 ? 24.941 22.019 8.309 1.00 66.00 115 GLY A CA 1
ATOM 856 C C . GLY A 1 115 ? 25.101 22.436 9.779 1.00 66.00 115 GLY A C 1
ATOM 857 O O . GLY A 1 115 ? 26.008 23.171 10.166 1.00 66.00 115 GLY A O 1
ATOM 858 N N . LYS A 1 116 ? 24.213 21.927 10.646 1.00 68.19 116 LYS A N 1
ATOM 859 C CA . LYS A 1 116 ? 24.400 21.968 12.111 1.00 68.19 116 LYS A CA 1
ATOM 860 C C . LYS A 1 116 ? 25.165 20.717 12.566 1.00 68.19 116 LYS A C 1
ATOM 862 O O . LYS A 1 116 ? 24.865 19.650 12.038 1.00 68.19 116 LYS A O 1
ATOM 867 N N . PRO A 1 117 ? 26.069 20.791 13.563 1.00 83.81 117 PRO A N 1
ATOM 868 C CA . PRO A 1 117 ? 26.823 19.612 13.978 1.00 83.81 117 PRO A CA 1
ATOM 869 C C . PRO A 1 117 ? 25.945 18.556 14.661 1.00 83.81 117 PRO A C 1
ATOM 871 O O . PRO A 1 117 ? 25.284 18.866 15.659 1.00 83.81 117 PRO A O 1
ATOM 874 N N . THR A 1 118 ? 25.971 17.320 14.161 1.00 90.56 118 THR A N 1
ATOM 875 C CA . THR A 1 118 ? 25.212 16.170 14.691 1.00 90.56 118 THR A CA 1
ATOM 876 C C . THR A 1 118 ? 26.130 15.155 15.384 1.00 90.56 118 THR A C 1
ATOM 878 O O . THR A 1 118 ? 27.343 15.357 15.473 1.00 90.56 118 THR A O 1
ATOM 881 N N . TRP A 1 119 ? 25.538 14.093 15.937 1.00 91.56 119 TRP A N 1
ATOM 882 C CA . TRP A 1 119 ? 26.237 12.951 16.526 1.00 91.56 119 TRP A CA 1
ATOM 883 C C . TRP A 1 119 ? 25.908 11.702 15.711 1.00 91.56 119 TRP A C 1
ATOM 885 O O . TRP A 1 119 ? 24.758 11.272 15.705 1.00 91.56 119 TRP A O 1
ATOM 895 N N . GLU A 1 120 ? 26.911 11.124 15.056 1.00 92.12 120 GLU A N 1
ATOM 896 C CA . GLU A 1 120 ? 26.758 9.956 14.181 1.00 92.12 120 GLU A CA 1
ATOM 897 C C . GLU A 1 120 ? 27.543 8.752 14.721 1.00 92.12 120 GLU A C 1
ATOM 899 O O . GLU A 1 120 ? 28.618 8.952 15.289 1.00 92.12 120 GLU A O 1
ATOM 904 N N . PRO A 1 121 ? 27.091 7.500 14.536 1.00 91.81 121 PRO A N 1
ATOM 905 C CA . PRO A 1 121 ? 27.859 6.327 14.949 1.00 91.81 121 PRO A CA 1
ATOM 906 C C . PRO A 1 121 ? 29.229 6.249 14.259 1.00 91.81 121 PRO A C 1
ATOM 908 O O . PRO A 1 121 ? 29.341 6.442 13.046 1.00 91.81 121 PRO A O 1
ATOM 911 N N . GLU A 1 122 ? 30.270 5.886 15.013 1.00 92.81 122 GLU A N 1
ATOM 912 C CA . GLU A 1 122 ? 31.629 5.669 14.491 1.00 92.81 122 GLU A CA 1
ATOM 913 C C . GLU A 1 122 ? 31.651 4.700 13.296 1.00 92.81 122 GLU A C 1
ATOM 915 O O . GLU A 1 122 ? 32.352 4.928 12.310 1.00 92.81 122 GLU A O 1
ATOM 920 N N . SER A 1 123 ? 30.851 3.635 13.365 1.00 87.81 123 SER A N 1
ATOM 921 C CA . SER A 1 123 ? 30.721 2.626 12.312 1.00 87.81 123 SER A CA 1
ATOM 922 C C . SER A 1 123 ? 30.175 3.185 10.994 1.00 87.81 123 SER A C 1
ATOM 924 O O . SER A 1 123 ? 30.637 2.748 9.940 1.00 87.81 123 SER A O 1
ATOM 926 N N . SER A 1 124 ? 29.252 4.152 11.045 1.00 86.25 124 SER A N 1
ATOM 927 C CA . SER A 1 124 ? 28.695 4.823 9.862 1.00 86.25 124 SER A CA 1
ATOM 928 C C . SER A 1 124 ? 29.752 5.692 9.185 1.00 86.25 124 SER A C 1
ATOM 930 O O . SER A 1 124 ? 30.021 5.537 7.996 1.00 86.25 124 SER A O 1
ATOM 932 N N . ILE A 1 125 ? 30.448 6.535 9.958 1.00 88.44 125 ILE A N 1
ATOM 933 C CA . ILE A 1 125 ? 31.506 7.401 9.415 1.00 88.44 125 ILE A CA 1
ATOM 934 C C . ILE A 1 125 ? 32.689 6.567 8.880 1.00 88.44 125 ILE A C 1
ATOM 936 O O . ILE A 1 125 ? 33.315 6.955 7.898 1.00 88.44 125 ILE A O 1
ATOM 940 N N . GLN A 1 126 ? 32.953 5.374 9.430 1.00 91.12 126 GLN A N 1
ATOM 941 C CA . GLN A 1 126 ? 33.932 4.426 8.872 1.00 91.12 126 GLN A CA 1
ATOM 942 C C . GLN A 1 126 ? 33.452 3.681 7.603 1.00 91.12 126 GLN A C 1
ATOM 944 O O . GLN A 1 126 ? 34.262 3.026 6.940 1.00 91.12 126 GLN A O 1
ATOM 949 N N . GLU A 1 127 ? 32.158 3.690 7.268 1.00 83.81 127 GLU A N 1
ATOM 950 C CA . GLU A 1 127 ? 31.666 3.138 5.995 1.00 83.81 127 GLU A CA 1
ATOM 951 C C . GLU A 1 127 ? 31.636 4.203 4.892 1.00 83.81 127 GLU A C 1
ATOM 953 O O . GLU A 1 127 ? 32.098 3.910 3.789 1.00 83.81 127 GLU A O 1
ATOM 958 N N . ASP A 1 128 ? 31.209 5.429 5.206 1.00 78.56 128 ASP A N 1
ATOM 959 C CA . ASP A 1 128 ? 31.059 6.505 4.216 1.00 78.56 128 ASP A CA 1
ATOM 960 C C . ASP A 1 128 ? 32.314 7.391 4.044 1.00 78.56 128 ASP A C 1
ATOM 962 O O . ASP A 1 128 ? 32.547 7.919 2.957 1.00 78.56 128 ASP A O 1
ATOM 966 N N . ALA A 1 129 ? 33.145 7.556 5.085 1.00 83.94 129 ALA A N 1
ATOM 967 C CA . ALA A 1 129 ? 34.257 8.517 5.106 1.00 83.94 129 ALA A CA 1
ATOM 968 C C . ALA A 1 129 ? 35.460 8.052 5.964 1.00 83.94 129 ALA A C 1
ATOM 970 O O . ALA A 1 129 ? 35.925 8.781 6.847 1.00 83.94 129 ALA A O 1
ATOM 971 N N . GLU A 1 130 ? 35.990 6.839 5.716 1.00 88.12 130 GLU A N 1
ATOM 972 C CA . GLU A 1 130 ? 37.004 6.222 6.599 1.00 88.12 130 GLU A CA 1
ATOM 973 C C . GLU A 1 130 ? 38.250 7.108 6.819 1.00 88.12 130 GLU A C 1
ATOM 975 O O . GLU A 1 130 ? 38.720 7.226 7.949 1.00 88.12 130 GLU A O 1
ATOM 980 N N . GLU A 1 131 ? 38.732 7.816 5.790 1.00 85.25 131 GLU A N 1
ATOM 981 C CA . GLU A 1 131 ? 39.888 8.724 5.900 1.00 85.25 131 GLU A CA 1
ATOM 982 C C . GLU A 1 131 ? 39.654 9.887 6.882 1.00 85.25 131 GLU A C 1
ATOM 984 O O . GLU A 1 131 ? 40.552 10.224 7.654 1.00 85.25 131 GLU A O 1
ATOM 989 N N . ALA A 1 132 ? 38.447 10.465 6.916 1.00 86.25 132 ALA A N 1
ATOM 990 C CA . ALA A 1 132 ? 38.112 11.568 7.819 1.00 86.25 132 ALA A CA 1
ATOM 991 C C . ALA A 1 132 ? 37.995 11.102 9.280 1.00 86.25 132 ALA A C 1
ATOM 993 O O . ALA A 1 132 ? 38.442 11.801 10.191 1.00 86.25 132 ALA A O 1
ATOM 994 N N . LEU A 1 133 ? 37.444 9.901 9.507 1.00 92.06 133 LEU A N 1
ATOM 995 C CA . LEU A 1 133 ? 37.383 9.291 10.838 1.00 92.06 133 LEU A CA 1
ATOM 996 C C . LEU A 1 133 ? 38.779 9.046 11.415 1.00 92.06 133 LEU A C 1
ATOM 998 O O . LEU A 1 133 ? 39.034 9.350 12.581 1.00 92.06 133 LEU A O 1
ATOM 1002 N N . PHE A 1 134 ? 39.681 8.494 10.606 1.00 91.81 134 PHE A N 1
ATOM 1003 C CA . PHE A 1 134 ? 41.030 8.183 11.063 1.00 91.81 134 PHE A CA 1
ATOM 1004 C C . PHE A 1 134 ? 41.889 9.437 11.235 1.00 91.81 134 PHE A C 1
ATOM 1006 O O . PHE A 1 134 ? 42.535 9.570 12.271 1.00 91.81 134 PHE A O 1
ATOM 1013 N N . ALA A 1 135 ? 41.792 10.412 10.324 1.00 88.69 135 ALA A N 1
ATOM 1014 C CA . ALA A 1 135 ? 42.431 11.716 10.502 1.00 88.69 135 ALA A CA 1
ATOM 1015 C C . ALA A 1 135 ? 41.969 12.426 11.790 1.00 88.69 135 ALA A C 1
ATOM 1017 O O . ALA A 1 135 ? 42.768 13.104 12.432 1.00 88.69 135 ALA A O 1
ATOM 1018 N N . TYR A 1 136 ? 40.709 12.245 12.212 1.00 93.44 136 TYR A N 1
ATOM 1019 C CA . TYR A 1 136 ? 40.257 12.702 13.527 1.00 93.44 136 TYR A CA 1
ATOM 1020 C C . TYR A 1 136 ? 40.910 11.920 14.672 1.00 93.44 136 TYR A C 1
ATOM 1022 O O . TYR A 1 136 ? 41.466 12.537 15.583 1.00 93.44 136 TYR A O 1
ATOM 1030 N N . TRP A 1 137 ? 40.874 10.584 14.642 1.00 93.56 137 TRP A N 1
ATOM 1031 C CA . TRP A 1 137 ? 41.460 9.768 15.710 1.00 93.56 137 TRP A CA 1
ATOM 1032 C C . TRP A 1 137 ? 42.970 10.004 15.881 1.00 93.56 137 TRP A C 1
ATOM 1034 O O . TRP A 1 137 ? 43.429 10.030 17.020 1.00 93.56 137 TRP A O 1
ATOM 1044 N N . ASP A 1 138 ? 43.712 10.288 14.808 1.00 89.75 138 ASP A N 1
ATOM 1045 C CA . ASP A 1 138 ? 45.134 10.672 14.858 1.00 89.75 138 ASP A CA 1
ATOM 1046 C C . ASP A 1 138 ? 45.390 12.006 15.596 1.00 89.75 138 ASP A C 1
ATOM 1048 O O . ASP A 1 138 ? 46.505 12.251 16.062 1.00 89.75 138 ASP A O 1
ATOM 1052 N N . THR A 1 139 ? 44.375 12.869 15.753 1.00 88.75 139 THR A N 1
ATOM 1053 C CA . THR A 1 139 ? 44.471 14.101 16.569 1.00 88.75 139 THR A CA 1
ATOM 1054 C C . THR A 1 139 ? 44.124 13.901 18.047 1.00 88.75 139 THR A C 1
ATOM 1056 O O . THR A 1 139 ? 44.383 14.790 18.861 1.00 88.75 139 THR A O 1
ATOM 1059 N N . VAL A 1 140 ? 43.552 12.752 18.423 1.00 89.75 140 VAL A N 1
ATOM 1060 C CA . VAL A 1 140 ? 43.190 12.434 19.813 1.00 89.75 140 VAL A CA 1
ATOM 1061 C C . VAL A 1 140 ? 44.405 11.854 20.541 1.00 89.75 140 VAL A C 1
ATOM 1063 O O . VAL A 1 140 ? 45.072 10.951 20.041 1.00 89.75 140 VAL A O 1
ATOM 1066 N N . GLU A 1 141 ? 44.698 12.334 21.753 1.00 84.19 141 GLU A N 1
ATOM 1067 C CA . GLU A 1 141 ? 45.835 11.833 22.534 1.00 84.19 141 GLU A CA 1
ATOM 1068 C C . GLU A 1 141 ? 45.650 10.344 22.893 1.00 84.19 141 GLU A C 1
ATOM 1070 O O . GLU A 1 141 ? 44.741 9.964 23.631 1.00 84.19 141 GLU A O 1
ATOM 1075 N N . GLY A 1 142 ? 46.516 9.487 22.340 1.00 83.19 142 GLY A N 1
ATOM 1076 C CA . GLY A 1 142 ? 46.405 8.027 22.447 1.00 83.19 142 GLY A CA 1
ATOM 1077 C C . GLY A 1 142 ? 45.439 7.373 21.446 1.00 83.19 142 GLY A C 1
ATOM 1078 O O . GLY A 1 142 ? 45.217 6.164 21.536 1.00 83.19 142 GLY A O 1
ATOM 1079 N N . GLY A 1 143 ? 44.880 8.137 20.503 1.00 88.12 143 GLY A N 1
ATOM 1080 C CA . GLY A 1 143 ? 43.946 7.672 19.478 1.00 88.12 143 GLY A CA 1
ATOM 1081 C C . GLY A 1 143 ? 42.645 7.092 20.039 1.00 88.12 143 GLY A C 1
ATOM 1082 O O . GLY A 1 143 ? 42.303 7.287 21.209 1.00 88.12 143 GLY A O 1
ATOM 1083 N N . ARG A 1 144 ? 41.934 6.308 19.217 1.00 89.69 144 ARG A N 1
ATOM 1084 C CA . ARG A 1 144 ? 40.730 5.566 19.643 1.00 89.69 144 ARG A CA 1
ATOM 1085 C C . ARG A 1 144 ? 40.991 4.706 20.880 1.00 89.69 144 ARG A C 1
ATOM 1087 O O . ARG A 1 144 ? 40.202 4.709 21.824 1.00 89.69 144 ARG A O 1
ATOM 1094 N N . GLU A 1 145 ? 42.130 4.015 20.916 1.00 86.56 145 GLU A N 1
ATOM 1095 C CA . GLU A 1 145 ? 42.531 3.204 22.068 1.00 86.56 145 GLU A CA 1
ATOM 1096 C C . GLU A 1 145 ? 42.701 4.018 23.357 1.00 86.56 145 GLU A C 1
ATOM 1098 O O . GLU A 1 145 ? 42.603 3.447 24.443 1.00 86.56 145 GLU A O 1
ATOM 1103 N N . GLY A 1 146 ? 42.989 5.319 23.277 1.00 84.19 146 GLY A N 1
ATOM 1104 C CA . GLY A 1 146 ? 43.034 6.228 24.424 1.00 84.19 146 GLY A CA 1
ATOM 1105 C C . GLY A 1 146 ? 41.652 6.492 25.030 1.00 84.19 146 GLY A C 1
ATOM 1106 O O . GLY A 1 146 ? 41.535 6.625 26.247 1.00 84.19 146 GLY A O 1
ATOM 1107 N N . ALA A 1 147 ? 40.601 6.502 24.204 1.00 84.88 147 ALA A N 1
ATOM 1108 C CA . ALA A 1 147 ? 39.218 6.732 24.627 1.00 84.88 147 ALA A CA 1
ATOM 1109 C C . ALA A 1 147 ? 38.504 5.460 25.146 1.00 84.88 147 ALA A C 1
ATOM 1111 O O . ALA A 1 147 ? 37.561 5.550 25.953 1.00 84.88 147 ALA A O 1
ATOM 1112 N N . MET A 1 148 ? 38.935 4.278 24.681 1.00 86.81 148 MET A N 1
ATOM 1113 C CA . MET A 1 148 ? 38.365 2.965 25.025 1.00 86.81 148 MET A CA 1
ATOM 1114 C C . MET A 1 148 ? 38.515 2.616 26.515 1.00 86.81 148 MET A C 1
ATOM 1116 O O . MET A 1 148 ? 39.565 2.822 27.119 1.00 86.81 148 MET A O 1
ATOM 1120 N N . VAL A 1 149 ? 37.463 2.032 27.104 1.00 77.94 149 VAL A N 1
ATOM 1121 C CA . VAL A 1 149 ? 37.462 1.572 28.510 1.00 77.94 149 VAL A CA 1
ATOM 1122 C C . VAL A 1 149 ? 38.227 0.256 28.675 1.00 77.94 149 VAL A C 1
ATOM 1124 O O . VAL A 1 149 ? 39.012 0.115 29.609 1.00 77.94 149 VAL A O 1
ATOM 1127 N N . ASP A 1 150 ? 38.020 -0.692 27.758 1.00 80.88 150 ASP A N 1
ATOM 1128 C CA . ASP A 1 150 ? 38.793 -1.930 27.655 1.00 80.88 150 ASP A CA 1
ATOM 1129 C C . ASP A 1 150 ? 39.426 -2.004 26.263 1.00 80.88 150 ASP A C 1
ATOM 1131 O O . ASP A 1 150 ? 38.731 -2.146 25.260 1.00 80.88 150 ASP A O 1
ATOM 1135 N N . LYS A 1 151 ? 40.759 -1.914 26.203 1.00 80.88 151 LYS A N 1
ATOM 1136 C CA . LYS A 1 151 ? 41.537 -1.953 24.953 1.00 80.88 151 LYS A CA 1
ATOM 1137 C C . LYS A 1 151 ? 41.532 -3.331 24.272 1.00 80.88 151 LYS A C 1
ATOM 1139 O O . LYS A 1 151 ? 41.974 -3.446 23.133 1.00 80.88 151 LYS A O 1
ATOM 1144 N N . ASN A 1 152 ? 41.047 -4.373 24.951 1.00 79.75 152 ASN A N 1
ATOM 1145 C CA . ASN A 1 152 ? 40.953 -5.732 24.413 1.00 79.75 152 ASN A CA 1
ATOM 1146 C C . ASN A 1 152 ? 39.614 -5.996 23.697 1.00 79.75 152 ASN A C 1
ATOM 1148 O O . ASN A 1 152 ? 39.484 -7.008 23.008 1.00 79.75 152 ASN A O 1
ATOM 1152 N N . LEU A 1 153 ? 38.615 -5.121 23.866 1.00 82.38 153 LEU A N 1
ATOM 1153 C CA . LEU A 1 153 ? 37.259 -5.331 23.365 1.00 82.38 153 LEU A CA 1
ATOM 1154 C C . LEU A 1 153 ? 37.042 -4.596 22.035 1.00 82.38 153 LEU A C 1
ATOM 1156 O O . LEU A 1 153 ? 36.782 -3.394 22.003 1.00 82.38 153 LEU A O 1
ATOM 1160 N N . TRP A 1 154 ? 37.137 -5.339 20.931 1.00 87.25 154 TRP A N 1
ATOM 1161 C CA . TRP A 1 154 ? 36.967 -4.817 19.574 1.00 87.25 154 TRP A CA 1
ATOM 1162 C C . TRP A 1 154 ? 35.742 -5.408 18.877 1.00 87.25 154 TRP A C 1
ATOM 1164 O O . TRP A 1 154 ? 35.493 -6.614 18.921 1.00 87.25 154 TRP A O 1
ATOM 1174 N N . HIS A 1 155 ? 34.999 -4.542 18.186 1.00 89.75 155 HIS A N 1
ATOM 1175 C CA . HIS A 1 155 ? 33.793 -4.903 17.444 1.00 89.75 155 HIS A CA 1
ATOM 1176 C C . HIS A 1 155 ? 34.110 -5.244 15.988 1.00 89.75 155 HIS A C 1
ATOM 1178 O O . HIS A 1 155 ? 34.822 -4.512 15.297 1.00 89.75 155 HIS A O 1
ATOM 1184 N N . VAL A 1 156 ? 33.572 -6.364 15.510 1.00 91.19 156 VAL A N 1
ATOM 1185 C CA . VAL A 1 156 ? 33.727 -6.833 14.125 1.00 91.19 156 VAL A CA 1
ATOM 1186 C C . VAL A 1 156 ? 32.847 -5.971 13.220 1.00 91.19 156 VAL A C 1
ATOM 1188 O O . VAL A 1 156 ? 31.627 -6.043 13.320 1.00 91.19 156 VAL A O 1
ATOM 1191 N N . ARG A 1 157 ? 33.440 -5.192 12.306 1.00 91.19 157 ARG A N 1
ATOM 1192 C CA . ARG A 1 157 ? 32.678 -4.423 11.305 1.00 91.19 157 ARG A CA 1
ATOM 1193 C C . ARG A 1 157 ? 32.310 -5.277 10.098 1.00 91.19 157 ARG A C 1
ATOM 1195 O O . ARG A 1 157 ? 31.206 -5.175 9.574 1.00 91.19 157 ARG A O 1
ATOM 1202 N N . LYS A 1 158 ? 33.254 -6.086 9.601 1.00 90.88 158 LYS A N 1
ATOM 1203 C CA . LYS A 1 158 ? 33.077 -6.836 8.346 1.00 90.88 158 LYS A CA 1
ATOM 1204 C C . LYS A 1 158 ? 34.020 -8.027 8.243 1.00 90.88 158 LYS A C 1
ATOM 1206 O O . LYS A 1 158 ? 35.192 -7.929 8.601 1.00 90.88 158 LYS A O 1
ATOM 1211 N N . VAL A 1 159 ? 33.536 -9.119 7.656 1.00 94.00 159 VAL A N 1
ATOM 1212 C CA . VAL A 1 159 ? 34.382 -10.215 7.165 1.00 94.00 159 VAL A CA 1
ATOM 1213 C C . VAL A 1 159 ? 34.619 -10.014 5.668 1.00 94.00 159 VAL A C 1
ATOM 1215 O O . VAL A 1 159 ? 33.679 -9.990 4.876 1.00 94.00 159 VAL A O 1
ATOM 1218 N N . GLU A 1 160 ? 35.877 -9.869 5.256 1.00 89.94 160 GLU A N 1
ATOM 1219 C CA . GLU A 1 160 ? 36.228 -9.575 3.858 1.00 89.94 160 GLU A CA 1
ATOM 1220 C C . GLU A 1 160 ? 36.559 -10.835 3.041 1.00 89.94 160 GLU A C 1
ATOM 1222 O O . GLU A 1 160 ? 36.191 -10.983 1.867 1.00 89.94 160 GLU A O 1
ATOM 1227 N N . LYS A 1 161 ? 37.356 -11.724 3.643 1.00 93.88 161 LYS A N 1
ATOM 1228 C CA . LYS A 1 161 ? 38.065 -12.848 3.005 1.00 93.88 161 LYS A CA 1
ATOM 1229 C C . LYS A 1 161 ? 38.184 -14.001 4.009 1.00 93.88 161 LYS A C 1
ATOM 1231 O O . LYS A 1 161 ? 37.980 -13.812 5.202 1.00 93.88 161 LYS A O 1
ATOM 1236 N N . HIS A 1 162 ? 38.544 -15.191 3.539 1.00 95.88 162 HIS A N 1
ATOM 1237 C CA . HIS A 1 162 ? 38.830 -16.343 4.395 1.00 95.88 162 HIS A CA 1
ATOM 1238 C C . HIS A 1 162 ? 40.068 -17.095 3.892 1.00 95.88 162 HIS A C 1
ATOM 1240 O O . HIS A 1 162 ? 40.447 -16.973 2.726 1.00 95.88 162 HIS A O 1
ATOM 1246 N N . LYS A 1 163 ? 40.674 -17.905 4.762 1.00 92.94 163 LYS A N 1
ATOM 1247 C CA . LYS A 1 163 ? 41.705 -18.892 4.416 1.00 92.94 163 LYS A CA 1
ATOM 1248 C C . LYS A 1 163 ? 41.495 -20.164 5.232 1.00 92.94 163 LYS A C 1
ATOM 1250 O O . LYS A 1 163 ? 41.040 -20.097 6.372 1.00 92.94 163 LYS A O 1
ATOM 1255 N N . GLN A 1 164 ? 41.847 -21.314 4.666 1.00 91.56 164 GLN A N 1
ATOM 1256 C CA . GLN A 1 164 ? 41.929 -22.570 5.411 1.00 91.56 164 GLN A CA 1
ATOM 1257 C C . GLN A 1 164 ? 43.403 -22.937 5.595 1.00 91.56 164 GLN A C 1
ATOM 1259 O O . GLN A 1 164 ? 44.155 -23.002 4.623 1.00 91.56 164 GLN A O 1
ATOM 1264 N N . GLU A 1 165 ? 43.821 -23.144 6.839 1.00 85.88 165 GLU A N 1
ATOM 1265 C CA . GLU A 1 165 ? 45.185 -23.541 7.186 1.00 85.88 165 GLU A CA 1
ATOM 1266 C C . GLU A 1 165 ? 45.367 -25.059 7.014 1.00 85.88 165 GLU A C 1
ATOM 1268 O O . GLU A 1 165 ? 44.398 -25.819 6.978 1.00 85.88 165 GLU A O 1
ATOM 1273 N N . ALA A 1 166 ? 46.615 -25.532 6.913 1.00 74.50 166 ALA A N 1
ATOM 1274 C CA . ALA A 1 166 ? 46.919 -26.952 6.672 1.00 74.50 166 ALA A CA 1
ATOM 1275 C C . ALA A 1 166 ? 46.439 -27.899 7.797 1.00 74.50 166 ALA A C 1
ATOM 1277 O O . ALA A 1 166 ? 46.316 -29.104 7.586 1.00 74.50 166 ALA A O 1
ATOM 1278 N N . THR A 1 167 ? 46.130 -27.352 8.975 1.00 76.25 167 THR A N 1
ATOM 1279 C CA . THR A 1 167 ? 45.471 -28.027 10.107 1.00 76.25 167 THR A CA 1
ATOM 1280 C C . THR A 1 167 ? 43.984 -28.315 9.868 1.00 76.25 167 THR A C 1
ATOM 1282 O O . THR A 1 167 ? 43.386 -29.101 10.598 1.00 76.25 167 THR A O 1
ATOM 1285 N N . GLY A 1 168 ? 43.373 -27.672 8.870 1.00 78.75 168 GLY A N 1
ATOM 1286 C CA . GLY A 1 168 ? 41.936 -27.689 8.598 1.00 78.75 168 GLY A CA 1
ATOM 1287 C C . GLY A 1 168 ? 41.175 -26.518 9.223 1.00 78.75 168 GLY A C 1
ATOM 1288 O O . GLY A 1 168 ? 40.034 -26.280 8.820 1.00 78.75 168 GLY A O 1
ATOM 1289 N N . THR A 1 169 ? 41.800 -25.773 10.143 1.00 86.38 169 THR A N 1
ATOM 1290 C CA . THR A 1 169 ? 41.256 -24.555 10.763 1.00 86.38 169 THR A CA 1
ATOM 1291 C C . THR A 1 169 ? 40.956 -23.497 9.704 1.00 86.38 169 THR A C 1
ATOM 1293 O O . THR A 1 169 ? 41.743 -23.290 8.781 1.00 86.38 169 THR A O 1
ATOM 1296 N N . VAL A 1 170 ? 39.825 -22.809 9.845 1.00 93.31 170 VAL A N 1
ATOM 1297 C CA . VAL A 1 170 ? 39.452 -21.672 8.997 1.00 93.31 170 VAL A CA 1
ATOM 1298 C C . VAL A 1 170 ? 39.732 -20.386 9.762 1.00 93.31 170 VAL A C 1
ATOM 1300 O O . VAL A 1 170 ? 39.388 -20.279 10.939 1.00 93.31 170 VAL A O 1
ATOM 1303 N N . LYS A 1 171 ? 40.341 -19.414 9.085 1.00 95.44 171 LYS A N 1
ATOM 1304 C CA . LYS A 1 171 ? 40.482 -18.044 9.580 1.00 95.44 171 LYS A CA 1
ATOM 1305 C C . LYS A 1 171 ? 39.807 -17.065 8.634 1.00 95.44 171 LYS A C 1
ATOM 1307 O O . LYS A 1 171 ? 39.823 -17.260 7.415 1.00 95.44 171 LYS A O 1
ATOM 1312 N N . LEU A 1 172 ? 39.236 -16.019 9.205 1.00 96.00 172 LEU A N 1
ATOM 1313 C CA . LEU A 1 172 ? 38.538 -14.941 8.518 1.00 96.00 172 LEU A CA 1
ATOM 1314 C C . LEU A 1 172 ? 39.407 -13.682 8.530 1.00 96.00 172 LEU A C 1
ATOM 1316 O O . LEU A 1 172 ? 40.112 -13.432 9.501 1.00 96.00 172 LEU A O 1
ATOM 1320 N N . HIS A 1 173 ? 39.372 -12.905 7.451 1.00 96.31 173 HIS A N 1
ATOM 1321 C CA . HIS A 1 173 ? 39.969 -11.573 7.410 1.00 96.31 173 HIS A CA 1
ATOM 1322 C C . HIS A 1 173 ? 38.929 -10.586 7.931 1.00 96.31 173 HIS A C 1
ATOM 1324 O O . HIS A 1 173 ? 37.907 -10.370 7.268 1.00 96.31 173 HIS A O 1
ATOM 1330 N N . VAL A 1 174 ? 39.162 -10.064 9.130 1.00 95.38 174 VAL A N 1
ATOM 1331 C CA . VAL A 1 174 ? 38.238 -9.192 9.857 1.00 95.38 174 VAL A CA 1
ATOM 1332 C C . VAL A 1 174 ? 38.698 -7.747 9.727 1.00 95.38 174 VAL A C 1
ATOM 1334 O O . VAL A 1 174 ? 39.859 -7.448 9.989 1.00 95.38 174 VAL A O 1
ATOM 1337 N N . ALA A 1 175 ? 37.777 -6.861 9.356 1.00 91.88 175 ALA A N 1
ATOM 1338 C CA . ALA A 1 175 ? 37.905 -5.424 9.566 1.00 91.88 175 ALA A CA 1
ATOM 1339 C C . ALA A 1 175 ? 37.142 -5.036 10.841 1.00 91.88 175 ALA A C 1
ATOM 1341 O O . ALA A 1 175 ? 35.991 -5.450 11.025 1.00 91.88 175 ALA A O 1
ATOM 1342 N N . TRP A 1 176 ? 37.775 -4.244 11.703 1.00 92.44 176 TRP A N 1
ATOM 1343 C CA . TRP A 1 176 ? 37.233 -3.837 13.003 1.00 92.44 176 TRP A CA 1
ATOM 1344 C C . TRP A 1 176 ? 36.610 -2.436 12.953 1.00 92.44 176 TRP A C 1
ATOM 1346 O O . TRP A 1 176 ? 36.983 -1.607 12.115 1.00 92.44 176 TRP A O 1
ATOM 1356 N N . VAL A 1 177 ? 35.664 -2.170 13.856 1.00 91.12 177 VAL A N 1
ATOM 1357 C CA . VAL A 1 177 ? 35.099 -0.827 14.052 1.00 91.12 177 VAL A CA 1
ATOM 1358 C C . VAL A 1 177 ? 36.185 0.097 14.608 1.00 91.12 177 VAL A C 1
ATOM 1360 O O . VAL A 1 177 ? 36.847 -0.238 15.590 1.00 91.12 177 VAL A O 1
ATOM 1363 N N . GLY A 1 178 ? 36.389 1.237 13.949 1.00 85.88 178 GLY A N 1
ATOM 1364 C CA . GLY A 1 178 ? 37.347 2.269 14.339 1.00 85.88 178 GLY A CA 1
ATOM 1365 C C . GLY A 1 178 ? 38.827 1.871 14.271 1.00 85.88 178 GLY A C 1
ATOM 1366 O O . GLY A 1 178 ? 39.652 2.521 14.907 1.00 85.88 178 GLY A O 1
ATOM 1367 N N . SER A 1 179 ? 39.202 0.834 13.510 1.00 85.75 179 SER A N 1
ATOM 1368 C CA . SER A 1 179 ? 40.615 0.486 13.278 1.00 85.75 179 SER A CA 1
ATOM 1369 C C . SER A 1 179 ? 40.998 0.480 11.800 1.00 85.75 179 SER A C 1
ATOM 1371 O O . SER A 1 179 ? 40.253 -0.012 10.947 1.00 85.75 179 SER A O 1
ATOM 1373 N N . HIS A 1 180 ? 42.208 0.968 11.511 1.00 82.25 180 HIS A N 1
ATOM 1374 C CA . HIS A 1 180 ? 42.896 0.717 10.246 1.00 82.25 180 HIS A CA 1
ATOM 1375 C C . HIS A 1 180 ? 43.302 -0.755 10.085 1.00 82.25 180 HIS A C 1
ATOM 1377 O O . HIS A 1 180 ? 43.475 -1.217 8.953 1.00 82.25 180 HIS A O 1
ATOM 1383 N N . GLU A 1 181 ? 43.483 -1.495 11.182 1.00 83.69 181 GLU A N 1
ATOM 1384 C CA . GLU A 1 181 ? 43.976 -2.865 11.122 1.00 83.69 181 GLU A CA 1
ATOM 1385 C C . GLU A 1 181 ? 42.911 -3.837 10.604 1.00 83.69 181 GLU A C 1
ATOM 1387 O O . GLU A 1 181 ? 41.724 -3.765 10.933 1.00 83.69 181 GLU A O 1
ATOM 1392 N N . ARG A 1 182 ? 43.365 -4.782 9.777 1.00 90.75 182 ARG A N 1
ATOM 1393 C CA . ARG A 1 182 ? 42.581 -5.932 9.332 1.00 90.75 182 ARG A CA 1
ATOM 1394 C C . ARG A 1 182 ? 43.344 -7.203 9.720 1.00 90.75 182 ARG A C 1
ATOM 1396 O O . ARG A 1 182 ? 44.490 -7.378 9.302 1.00 90.75 182 ARG A O 1
ATOM 1403 N N . THR A 1 183 ? 42.744 -8.070 10.532 1.00 93.38 183 THR A N 1
ATOM 1404 C CA . THR A 1 183 ? 43.437 -9.208 11.173 1.00 93.38 183 THR A CA 1
ATOM 1405 C C . THR A 1 183 ? 42.876 -10.565 10.726 1.00 93.38 183 THR A C 1
ATOM 1407 O O . THR A 1 183 ? 41.898 -10.638 9.978 1.00 93.38 183 THR A O 1
ATOM 1410 N N . TRP A 1 184 ? 43.541 -11.665 11.102 1.00 94.25 184 TRP A N 1
ATOM 1411 C CA . TRP A 1 184 ? 43.222 -13.027 10.644 1.00 94.25 184 TRP A CA 1
ATOM 1412 C C . TRP A 1 184 ? 42.701 -13.907 11.785 1.00 94.25 184 TRP A C 1
ATOM 1414 O O . TRP A 1 184 ? 43.423 -14.771 12.291 1.00 94.25 184 TRP A O 1
ATOM 1424 N N . GLU A 1 185 ? 41.432 -13.729 12.136 1.00 94.38 185 GLU A N 1
ATOM 1425 C CA . GLU A 1 185 ? 40.830 -14.364 13.310 1.00 94.38 185 GLU A CA 1
ATOM 1426 C C . GLU A 1 185 ? 40.336 -15.795 13.064 1.00 94.38 185 GLU A C 1
ATOM 1428 O O . GLU A 1 185 ? 39.875 -16.106 11.959 1.00 94.38 185 GLU A O 1
ATOM 1433 N N . PRO A 1 186 ? 40.386 -16.688 14.073 1.00 93.25 186 PRO A N 1
ATOM 1434 C CA . PRO A 1 186 ? 39.730 -17.993 14.026 1.00 93.25 186 PRO A CA 1
ATOM 1435 C C . PRO A 1 186 ? 38.223 -17.853 13.786 1.00 93.25 186 PRO A C 1
ATOM 1437 O O . PRO A 1 186 ? 37.533 -17.110 14.484 1.00 93.25 186 PRO A O 1
ATOM 1440 N N . GLU A 1 187 ? 37.692 -18.589 12.807 1.00 93.69 187 GLU A N 1
ATOM 1441 C CA . GLU A 1 187 ? 36.272 -18.518 12.437 1.00 93.69 187 GLU A CA 1
ATOM 1442 C C . GLU A 1 187 ? 35.333 -18.806 13.622 1.00 93.69 187 GLU A C 1
ATOM 1444 O O . GLU A 1 187 ? 34.272 -18.198 13.728 1.00 93.69 187 GLU A O 1
ATOM 1449 N N . ASP A 1 188 ? 35.725 -19.700 14.530 1.00 88.62 188 ASP A N 1
ATOM 1450 C CA . ASP A 1 188 ? 34.977 -20.057 15.734 1.00 88.62 188 ASP A CA 1
ATOM 1451 C C . ASP A 1 188 ? 34.902 -18.922 16.769 1.00 88.62 188 ASP A C 1
ATOM 1453 O O . ASP A 1 188 ? 33.873 -18.785 17.431 1.00 88.62 188 ASP A O 1
ATOM 1457 N N . GLN A 1 189 ? 35.927 -18.067 16.854 1.00 88.56 189 GLN A N 1
ATOM 1458 C CA . GLN A 1 189 ? 35.909 -16.876 17.711 1.00 88.56 189 GLN A CA 1
ATOM 1459 C C . GLN A 1 189 ? 35.016 -15.778 17.115 1.00 88.56 189 GLN A C 1
ATOM 1461 O O . GLN A 1 189 ? 34.181 -15.208 17.819 1.00 88.56 189 GLN A O 1
ATOM 1466 N N . VAL A 1 190 ? 35.092 -15.543 15.799 1.00 89.56 190 VAL A N 1
ATOM 1467 C CA . VAL A 1 190 ? 34.197 -14.583 15.123 1.00 89.56 190 VAL A CA 1
ATOM 1468 C C . VAL A 1 190 ? 32.735 -15.063 15.175 1.00 89.56 190 VAL A C 1
ATOM 1470 O O . VAL A 1 190 ? 31.840 -14.272 15.458 1.00 89.56 190 VAL A O 1
ATOM 1473 N N . LEU A 1 191 ? 32.470 -16.369 15.018 1.00 85.75 191 LEU A N 1
ATOM 1474 C CA . LEU A 1 191 ? 31.131 -16.979 15.147 1.00 85.75 191 LEU A CA 1
ATOM 1475 C C . LEU A 1 191 ? 30.533 -16.953 16.565 1.00 85.75 191 LEU A C 1
ATOM 1477 O O . LEU A 1 191 ? 29.344 -17.279 16.723 1.00 85.75 191 LEU A O 1
ATOM 1481 N N . GLN A 1 192 ? 31.339 -16.635 17.582 1.00 84.75 192 GLN A N 1
ATOM 1482 C CA . GLN A 1 192 ? 30.883 -16.442 18.957 1.00 84.75 192 GLN A CA 1
ATOM 1483 C C . GLN A 1 192 ? 30.395 -15.006 19.195 1.00 84.75 192 GLN A C 1
ATOM 1485 O O . GLN A 1 192 ? 29.395 -14.832 19.886 1.00 84.75 192 GLN A O 1
ATOM 1490 N N . ASN A 1 193 ? 31.061 -14.011 18.598 1.00 79.06 193 ASN A N 1
ATOM 1491 C CA . ASN A 1 193 ? 30.842 -12.591 18.904 1.00 79.06 193 ASN A CA 1
ATOM 1492 C C . ASN A 1 193 ? 30.092 -11.824 17.796 1.00 79.06 193 ASN A C 1
ATOM 1494 O O . ASN A 1 193 ? 29.441 -10.829 18.082 1.00 79.06 193 ASN A O 1
ATOM 1498 N N . ALA A 1 194 ? 30.171 -12.274 16.539 1.00 87.44 194 ALA A N 1
ATOM 1499 C CA . ALA A 1 194 ? 29.669 -11.563 15.359 1.00 87.44 194 ALA A CA 1
ATOM 1500 C C . ALA A 1 194 ? 29.106 -12.534 14.302 1.00 87.44 194 ALA A C 1
ATOM 1502 O O . ALA A 1 194 ? 29.473 -12.500 13.125 1.00 87.44 194 ALA A O 1
ATOM 1503 N N . ARG A 1 195 ? 28.235 -13.455 14.736 1.00 91.25 195 ARG A N 1
ATOM 1504 C CA . ARG A 1 195 ? 27.736 -14.567 13.908 1.00 91.25 195 ARG A CA 1
ATOM 1505 C C . ARG A 1 195 ? 27.125 -14.128 12.581 1.00 91.25 195 ARG A C 1
ATOM 1507 O O . ARG A 1 195 ? 27.442 -14.720 11.556 1.00 91.25 195 ARG A O 1
ATOM 1514 N N . GLU A 1 196 ? 26.267 -13.118 12.615 1.00 87.81 196 GLU A N 1
ATOM 1515 C CA . GLU A 1 196 ? 25.472 -12.686 11.462 1.00 87.81 196 GLU A CA 1
ATOM 1516 C C . GLU A 1 196 ? 26.379 -12.241 10.306 1.00 87.81 196 GLU A C 1
ATOM 1518 O O . GLU A 1 196 ? 26.218 -12.711 9.184 1.00 87.81 196 GLU A O 1
ATOM 1523 N N . LEU A 1 197 ? 27.446 -11.491 10.607 1.00 89.00 197 LEU A N 1
ATOM 1524 C CA . LEU A 1 197 ? 28.460 -11.079 9.629 1.00 89.00 197 LEU A CA 1
ATOM 1525 C C . LEU A 1 197 ? 29.246 -12.260 9.024 1.00 89.00 197 LEU A C 1
ATOM 1527 O O . LEU A 1 197 ? 29.711 -12.170 7.886 1.00 89.00 197 LEU A O 1
ATOM 1531 N N . VAL A 1 198 ? 29.399 -13.374 9.750 1.00 91.25 198 VAL A N 1
ATOM 1532 C CA . VAL A 1 198 ? 30.030 -14.602 9.229 1.00 91.25 198 VAL A CA 1
ATOM 1533 C C . VAL A 1 198 ? 29.056 -15.401 8.361 1.00 91.25 198 VAL A C 1
ATOM 1535 O O . VAL A 1 198 ? 29.444 -15.899 7.300 1.00 91.25 198 VAL A O 1
ATOM 1538 N N . ASP A 1 199 ? 27.797 -15.520 8.782 1.00 90.44 199 ASP A N 1
ATOM 1539 C CA . ASP A 1 199 ? 26.766 -16.229 8.025 1.00 90.44 199 ASP A CA 1
ATOM 1540 C C . ASP A 1 199 ? 26.429 -15.487 6.714 1.00 90.44 199 ASP A C 1
ATOM 1542 O O . ASP A 1 199 ? 26.378 -16.129 5.661 1.00 90.44 199 ASP A O 1
ATOM 1546 N N . ASP A 1 200 ? 26.351 -14.151 6.721 1.00 88.38 200 ASP A N 1
ATOM 1547 C CA . ASP A 1 200 ? 26.215 -13.312 5.517 1.00 88.38 200 ASP A CA 1
ATOM 1548 C C . ASP A 1 200 ? 27.439 -13.398 4.598 1.00 88.38 200 ASP A C 1
ATOM 1550 O O . ASP A 1 200 ? 27.316 -13.546 3.371 1.00 88.38 200 ASP A O 1
ATOM 1554 N N . TYR A 1 201 ? 28.647 -13.376 5.170 1.00 92.81 201 TYR A N 1
ATOM 1555 C CA . TYR A 1 201 ? 29.870 -13.596 4.403 1.00 92.81 201 TYR A CA 1
ATOM 1556 C C . TYR A 1 201 ? 29.835 -14.945 3.670 1.00 92.81 201 TYR A C 1
ATOM 1558 O O . TYR A 1 201 ? 30.149 -15.034 2.477 1.00 92.81 201 TYR A O 1
ATOM 1566 N N . TRP A 1 202 ? 29.388 -16.009 4.336 1.00 91.50 202 TRP A N 1
ATOM 1567 C CA . TRP A 1 202 ? 29.240 -17.306 3.686 1.00 91.50 202 TRP A CA 1
ATOM 1568 C C . TRP A 1 202 ? 28.049 -17.380 2.729 1.00 91.50 202 TRP A C 1
ATOM 1570 O O . TRP A 1 202 ? 28.152 -18.080 1.715 1.00 91.50 202 TRP A O 1
ATOM 1580 N N . ALA A 1 203 ? 26.958 -16.655 2.980 1.00 84.50 203 ALA A N 1
ATOM 1581 C CA . ALA A 1 203 ? 25.801 -16.576 2.093 1.00 84.50 203 ALA A CA 1
ATOM 1582 C C . ALA A 1 203 ? 26.166 -15.921 0.751 1.00 84.50 203 ALA A C 1
ATOM 1584 O O . ALA A 1 203 ? 25.909 -16.512 -0.304 1.00 84.50 203 ALA A O 1
ATOM 1585 N N . THR A 1 204 ? 26.858 -14.775 0.774 1.00 84.44 204 THR A N 1
ATOM 1586 C CA . THR A 1 204 ? 27.359 -14.091 -0.439 1.00 84.44 204 THR A CA 1
ATOM 1587 C C . THR A 1 204 ? 28.369 -14.942 -1.216 1.00 84.44 204 THR A C 1
ATOM 1589 O O . THR A 1 204 ? 28.382 -14.928 -2.447 1.00 84.44 204 THR A O 1
ATOM 1592 N N . ARG A 1 205 ? 29.165 -15.774 -0.527 1.00 83.50 205 ARG A N 1
ATOM 1593 C CA . ARG A 1 205 ? 30.063 -16.769 -1.149 1.00 83.50 205 ARG A CA 1
ATOM 1594 C C . ARG A 1 205 ? 29.360 -18.072 -1.568 1.00 83.50 205 ARG A C 1
ATOM 1596 O O . ARG A 1 205 ? 30.005 -18.969 -2.115 1.00 83.50 205 ARG A O 1
ATOM 1603 N N . GLY A 1 206 ? 28.047 -18.190 -1.370 1.00 81.81 206 GLY A N 1
ATOM 1604 C CA . GLY A 1 206 ? 27.235 -19.317 -1.835 1.00 81.81 206 GLY A CA 1
ATOM 1605 C C . GLY A 1 206 ? 27.318 -20.587 -0.978 1.00 81.81 206 GLY A C 1
ATOM 1606 O O . GLY A 1 206 ? 27.021 -21.666 -1.505 1.00 81.81 206 GLY A O 1
ATOM 1607 N N . GLY A 1 207 ? 27.704 -20.455 0.295 1.00 84.56 207 GLY A N 1
ATOM 1608 C CA . GLY A 1 207 ? 27.750 -21.495 1.328 1.00 84.56 207 GLY A CA 1
ATOM 1609 C C . GLY A 1 207 ? 29.170 -21.940 1.702 1.00 84.56 207 GLY A C 1
ATOM 1610 O O . GLY A 1 207 ? 29.939 -22.371 0.839 1.00 84.56 207 GLY A O 1
ATOM 1611 N N . ARG A 1 208 ? 29.494 -21.920 3.006 1.00 86.75 208 ARG A N 1
ATOM 1612 C CA . ARG A 1 208 ? 30.787 -22.343 3.596 1.00 86.75 208 ARG A CA 1
ATOM 1613 C C . ARG A 1 208 ? 31.302 -23.684 3.065 1.00 86.75 208 ARG A C 1
ATOM 1615 O O . ARG A 1 208 ? 32.493 -23.851 2.810 1.00 86.75 208 ARG A O 1
ATOM 1622 N N . GLN A 1 209 ? 30.392 -24.634 2.851 1.00 84.06 209 GLN A N 1
ATOM 1623 C CA . GLN A 1 209 ? 30.684 -26.003 2.412 1.00 84.06 209 GLN A CA 1
ATOM 1624 C C . GLN A 1 209 ? 31.260 -26.090 0.986 1.00 84.06 209 GLN A C 1
ATOM 1626 O O . GLN A 1 209 ? 31.767 -27.144 0.613 1.00 84.06 209 GLN A O 1
ATOM 1631 N N . LYS A 1 210 ? 31.192 -25.017 0.182 1.00 83.06 210 LYS A N 1
ATOM 1632 C CA . LYS A 1 210 ? 31.836 -24.960 -1.144 1.00 83.06 210 LYS A CA 1
ATOM 1633 C C . LYS A 1 210 ? 33.323 -24.605 -1.085 1.00 83.06 210 LYS A C 1
ATOM 1635 O O . LYS A 1 210 ? 34.046 -24.920 -2.025 1.00 83.06 210 LYS A O 1
ATOM 1640 N N . HIS A 1 211 ? 33.766 -23.953 -0.008 1.00 81.38 211 HIS A N 1
ATOM 1641 C CA . HIS A 1 211 ? 35.108 -23.366 0.096 1.00 81.38 211 HIS A CA 1
ATOM 1642 C C . HIS A 1 211 ? 35.980 -24.072 1.137 1.00 81.38 211 HIS A C 1
ATOM 1644 O O . HIS A 1 211 ? 37.162 -24.305 0.895 1.00 81.38 211 HIS A O 1
ATOM 1650 N N . VAL A 1 212 ? 35.391 -24.480 2.266 1.00 83.19 212 VAL A N 1
ATOM 1651 C CA . VAL A 1 212 ? 36.093 -25.191 3.345 1.00 83.19 212 VAL A CA 1
ATOM 1652 C C . VAL A 1 212 ? 36.134 -26.692 3.049 1.00 83.19 212 VAL A C 1
ATOM 1654 O O . VAL A 1 212 ? 35.098 -27.359 3.033 1.00 83.19 212 VAL A O 1
ATOM 1657 N N . LYS A 1 213 ? 37.333 -27.248 2.845 1.00 78.81 213 LYS A N 1
ATOM 1658 C CA . LYS A 1 213 ? 37.534 -28.674 2.544 1.00 78.81 213 LYS A CA 1
ATOM 1659 C C . LYS A 1 213 ? 37.645 -29.488 3.834 1.00 78.81 213 LYS A C 1
ATOM 1661 O O . LYS A 1 213 ? 38.375 -29.123 4.753 1.00 78.81 213 LYS A O 1
ATOM 1666 N N . SER A 1 214 ? 36.959 -30.625 3.908 1.00 60.12 214 SER A N 1
ATOM 1667 C CA . SER A 1 214 ? 37.058 -31.539 5.052 1.00 60.12 214 SER A CA 1
ATOM 1668 C C . SER A 1 214 ? 38.377 -32.321 5.025 1.00 60.12 214 SER A C 1
ATOM 1670 O O . SER A 1 214 ? 38.551 -33.196 4.174 1.00 60.12 214 SER A O 1
ATOM 1672 N N . ILE A 1 215 ? 39.288 -32.055 5.966 1.00 57.97 215 ILE A N 1
ATOM 1673 C CA . ILE A 1 215 ? 40.500 -32.869 6.140 1.00 57.97 215 ILE A CA 1
ATOM 1674 C C . ILE A 1 215 ? 40.133 -34.177 6.853 1.00 57.97 215 ILE A C 1
ATOM 1676 O O . ILE A 1 215 ? 39.622 -34.173 7.972 1.00 57.97 215 ILE A O 1
ATOM 1680 N N . ALA A 1 216 ? 40.400 -35.311 6.205 1.00 44.91 216 ALA A N 1
ATOM 1681 C CA . ALA A 1 216 ? 40.154 -36.633 6.770 1.00 44.91 216 ALA A CA 1
ATOM 1682 C C . ALA A 1 216 ? 41.336 -37.085 7.646 1.00 44.91 216 ALA A C 1
ATOM 1684 O O . ALA A 1 216 ? 42.398 -37.435 7.132 1.00 44.91 216 ALA A O 1
ATOM 1685 N N . ILE A 1 217 ? 41.144 -37.121 8.968 1.00 37.41 217 ILE A N 1
ATOM 1686 C CA . ILE A 1 217 ? 42.134 -37.656 9.916 1.00 37.41 217 ILE A CA 1
ATOM 1687 C C . ILE A 1 217 ? 42.250 -39.188 9.719 1.00 37.41 217 ILE A C 1
ATOM 1689 O O . ILE A 1 217 ? 41.249 -39.889 9.901 1.00 37.41 217 ILE A O 1
ATOM 1693 N N . PRO A 1 218 ? 43.427 -39.756 9.367 1.00 33.44 218 PRO A N 1
ATOM 1694 C CA . PRO A 1 218 ? 43.529 -41.176 9.012 1.00 33.44 218 PRO A CA 1
ATOM 1695 C C . PRO A 1 218 ? 43.476 -42.128 10.223 1.00 33.44 218 PRO A C 1
ATOM 1697 O O . PRO A 1 218 ? 44.500 -42.517 10.790 1.00 33.44 218 PRO A O 1
ATOM 1700 N N . VAL A 1 219 ? 42.275 -42.578 10.597 1.00 32.06 219 VAL A N 1
ATOM 1701 C CA . VAL A 1 219 ? 42.087 -43.604 11.640 1.00 32.06 219 VAL A CA 1
ATOM 1702 C C . VAL A 1 219 ? 42.560 -44.977 11.133 1.00 32.06 219 VAL A C 1
ATOM 1704 O O . VAL A 1 219 ? 41.806 -45.733 10.517 1.00 32.06 219 VAL A O 1
ATOM 1707 N N . LYS A 1 220 ? 43.825 -45.326 11.410 1.00 31.25 220 LYS A N 1
ATOM 1708 C CA . LYS A 1 220 ? 44.421 -46.635 11.075 1.00 31.25 220 LYS A CA 1
ATOM 1709 C C . LYS A 1 220 ? 43.743 -47.786 11.840 1.00 31.25 220 LYS A C 1
ATOM 1711 O O . LYS A 1 220 ? 44.177 -48.167 12.927 1.00 31.25 220 LYS A O 1
ATOM 1716 N N . ARG A 1 221 ? 42.716 -48.403 11.243 1.00 30.38 221 ARG A N 1
ATOM 1717 C CA . ARG A 1 221 ? 42.168 -49.693 11.702 1.00 30.38 221 ARG A CA 1
ATOM 1718 C C . ARG A 1 221 ? 43.218 -50.801 11.543 1.00 30.38 221 ARG A C 1
ATOM 1720 O O . ARG A 1 221 ? 43.603 -51.132 10.426 1.00 30.38 221 ARG A O 1
ATOM 1727 N N . LYS A 1 222 ? 43.654 -51.404 12.655 1.00 30.52 222 LYS A N 1
ATOM 1728 C CA . LYS A 1 222 ? 44.477 -52.626 12.646 1.00 30.52 222 LYS A CA 1
ATOM 1729 C C . LYS A 1 222 ? 43.601 -53.859 12.394 1.00 30.52 222 LYS A C 1
ATOM 1731 O O . LYS A 1 222 ? 42.714 -54.141 13.192 1.00 30.52 222 LYS A O 1
ATOM 1736 N N . HIS A 1 223 ? 43.937 -54.644 11.374 1.00 31.52 223 HIS A N 1
ATOM 1737 C CA . HIS A 1 223 ? 43.717 -56.096 11.366 1.00 31.52 223 HIS A CA 1
ATOM 1738 C C . HIS A 1 223 ? 45.072 -56.821 11.255 1.00 31.52 223 HIS A C 1
ATOM 1740 O O . HIS A 1 223 ? 46.115 -56.176 11.139 1.00 31.52 223 HIS A O 1
ATOM 1746 N N . ARG A 1 224 ? 45.080 -58.143 11.457 1.00 28.27 224 ARG A N 1
ATOM 1747 C CA . ARG A 1 224 ? 46.230 -58.894 11.994 1.00 28.27 224 ARG A CA 1
ATOM 1748 C C . ARG A 1 224 ? 46.884 -59.837 10.970 1.00 28.27 224 ARG A C 1
ATOM 1750 O O . ARG A 1 224 ? 46.166 -60.534 10.272 1.00 28.27 224 ARG A O 1
ATOM 1757 N N . HIS A 1 225 ? 48.217 -59.928 11.056 1.00 25.66 225 HIS A N 1
ATOM 1758 C CA . HIS A 1 225 ? 49.107 -61.043 10.664 1.00 25.66 225 HIS A CA 1
ATOM 1759 C C . HIS A 1 225 ? 49.102 -61.563 9.207 1.00 25.66 225 HIS A C 1
ATOM 1761 O O . HIS A 1 225 ? 48.129 -62.160 8.767 1.00 25.66 225 HIS A O 1
ATOM 1767 N N . LEU A 1 226 ? 50.277 -61.552 8.553 1.00 27.61 226 LEU A N 1
ATOM 1768 C CA . LEU A 1 226 ? 51.193 -62.716 8.456 1.00 27.61 226 LEU A CA 1
ATOM 1769 C C . LEU A 1 226 ? 52.483 -62.357 7.670 1.00 27.61 226 LEU A C 1
ATOM 1771 O O . LEU A 1 226 ? 52.384 -61.826 6.573 1.00 27.61 226 LEU A O 1
ATOM 1775 N N . GLY A 1 227 ? 53.669 -62.696 8.209 1.00 24.25 227 GLY A N 1
ATOM 1776 C CA . GLY A 1 227 ? 54.994 -62.540 7.558 1.00 24.25 227 GLY A CA 1
ATOM 1777 C C . GLY A 1 227 ? 55.525 -61.092 7.399 1.00 24.25 227 GLY A C 1
ATOM 1778 O O . GLY A 1 227 ? 54.745 -60.148 7.403 1.00 24.25 227 GLY A O 1
ATOM 1779 N N . GLY A 1 228 ? 56.841 -60.838 7.293 1.00 24.86 228 GLY A N 1
ATOM 1780 C CA . GLY A 1 228 ? 57.975 -61.732 7.588 1.00 24.86 228 GLY A CA 1
ATOM 1781 C C . GLY A 1 228 ? 59.365 -61.247 7.109 1.00 24.86 228 GLY A C 1
ATOM 1782 O O . GLY A 1 228 ? 59.670 -61.434 5.942 1.00 24.86 228 GLY A O 1
ATOM 1783 N N . SER A 1 229 ? 60.219 -60.795 8.049 1.00 23.69 229 SER A N 1
ATOM 1784 C CA . SER A 1 229 ? 61.703 -60.659 7.968 1.00 23.69 229 SER A CA 1
ATOM 1785 C C . SER A 1 229 ? 62.339 -59.597 7.032 1.00 23.69 229 SER A C 1
ATOM 1787 O O . SER A 1 229 ? 61.718 -59.147 6.075 1.00 23.69 229 SER A O 1
ATOM 1789 N N . VAL A 1 230 ? 63.609 -59.265 7.342 1.00 26.97 230 VAL A N 1
ATOM 1790 C CA . VAL A 1 230 ? 64.582 -58.363 6.681 1.00 26.97 230 VAL A CA 1
ATOM 1791 C C . VAL A 1 230 ? 64.275 -56.862 6.853 1.00 26.97 230 VAL A C 1
ATOM 1793 O O . VAL A 1 230 ? 63.311 -56.374 6.275 1.00 26.97 230 VAL A O 1
ATOM 1796 N N . ASP A 1 231 ? 64.930 -56.039 7.689 1.00 24.48 231 ASP A N 1
ATOM 1797 C CA . ASP A 1 231 ? 66.290 -55.916 8.290 1.00 24.48 231 ASP A CA 1
ATOM 1798 C C . ASP A 1 231 ? 67.241 -54.933 7.567 1.00 24.48 231 ASP A C 1
ATOM 1800 O O . ASP A 1 231 ? 67.567 -55.142 6.404 1.00 24.48 231 ASP A O 1
ATOM 1804 N N . VAL A 1 232 ? 67.772 -53.969 8.355 1.00 26.00 232 VAL A N 1
ATOM 1805 C CA . VAL A 1 232 ? 69.082 -53.270 8.192 1.00 26.00 232 VAL A CA 1
ATOM 1806 C C . VAL A 1 232 ? 69.120 -52.199 7.049 1.00 26.00 232 VAL A C 1
ATOM 1808 O O . VAL A 1 232 ? 68.423 -52.336 6.054 1.00 26.00 232 VAL A O 1
ATOM 1811 N N . GLU A 1 233 ? 69.767 -51.014 7.143 1.00 25.69 233 GLU A N 1
ATOM 1812 C CA . GLU A 1 233 ? 70.978 -50.581 7.880 1.00 25.69 233 GLU A CA 1
ATOM 1813 C C . GLU A 1 233 ? 71.091 -49.037 8.173 1.00 25.69 233 GLU A C 1
ATOM 1815 O O . GLU A 1 233 ? 70.581 -48.256 7.381 1.00 25.69 233 GLU A O 1
ATOM 1820 N N . GLN A 1 234 ? 71.828 -48.633 9.244 1.00 25.97 234 GLN A N 1
ATOM 1821 C CA . GLN A 1 234 ? 72.724 -47.431 9.443 1.00 25.97 234 GLN A CA 1
ATOM 1822 C C . GLN A 1 234 ? 72.288 -45.951 9.129 1.00 25.97 234 GLN A C 1
ATOM 1824 O O . GLN A 1 234 ? 71.381 -45.718 8.346 1.00 25.97 234 GLN A O 1
ATOM 1829 N N . VAL A 1 235 ? 72.932 -44.859 9.626 1.00 26.48 235 VAL A N 1
ATOM 1830 C CA . VAL A 1 235 ? 73.647 -44.527 10.906 1.00 26.48 235 VAL A CA 1
ATOM 1831 C C . VAL A 1 235 ? 73.918 -42.993 11.036 1.00 26.48 235 VAL A C 1
ATOM 1833 O O . VAL A 1 235 ? 73.967 -42.317 10.016 1.00 26.48 235 VAL A O 1
ATOM 1836 N N . ALA A 1 236 ? 74.197 -42.494 12.263 1.00 25.05 236 ALA A N 1
ATOM 1837 C CA . ALA A 1 236 ? 74.779 -41.168 12.636 1.00 25.05 236 ALA A CA 1
ATOM 1838 C C . ALA A 1 236 ? 74.001 -39.862 12.285 1.00 25.05 236 ALA A C 1
ATOM 1840 O O . ALA A 1 236 ? 73.118 -39.867 11.438 1.00 25.05 236 ALA A O 1
ATOM 1841 N N . GLY A 1 237 ? 74.268 -38.698 12.916 1.00 25.03 237 GLY A N 1
ATOM 1842 C CA . GLY A 1 237 ? 75.107 -38.376 14.101 1.00 25.03 237 GLY A CA 1
ATOM 1843 C C . GLY A 1 237 ? 75.699 -36.939 14.082 1.00 25.03 237 GLY A C 1
ATOM 1844 O O . GLY A 1 237 ? 75.731 -36.352 13.008 1.00 25.03 237 GLY A O 1
ATOM 1845 N N . ALA A 1 238 ? 76.208 -36.437 15.232 1.00 27.14 238 ALA A N 1
ATOM 1846 C CA . ALA A 1 238 ? 76.881 -35.120 15.469 1.00 27.14 238 ALA A CA 1
ATOM 1847 C C . ALA A 1 238 ? 75.956 -33.853 15.416 1.00 27.14 238 ALA A C 1
ATOM 1849 O O . ALA A 1 238 ? 75.093 -33.789 14.547 1.00 27.14 238 ALA A O 1
ATOM 1850 N N . GLU A 1 239 ? 75.886 -32.912 16.391 1.00 29.48 239 GLU A N 1
ATOM 1851 C CA . GLU A 1 239 ? 76.879 -31.973 17.029 1.00 29.48 239 GLU A CA 1
ATOM 1852 C C . GLU A 1 239 ? 77.087 -30.668 16.199 1.00 29.48 239 GLU A C 1
ATOM 1854 O O . GLU A 1 239 ? 76.842 -30.702 14.999 1.00 29.48 239 GLU A O 1
ATOM 1859 N N . GLU A 1 240 ? 77.483 -29.466 16.677 1.00 30.36 240 GLU A N 1
ATOM 1860 C CA . GLU A 1 240 ? 77.734 -28.786 17.990 1.00 30.36 240 GLU A CA 1
ATOM 1861 C C . GLU A 1 240 ? 77.769 -27.231 17.729 1.00 30.36 240 GLU A C 1
ATOM 1863 O O . GLU A 1 240 ? 77.762 -26.857 16.558 1.00 30.36 240 GLU A O 1
ATOM 1868 N N . LEU A 1 241 ? 77.842 -26.215 18.626 1.00 30.50 241 LEU A N 1
ATOM 1869 C CA . LEU A 1 241 ? 77.670 -25.958 20.086 1.00 30.50 241 LEU A CA 1
ATOM 1870 C C . LEU A 1 241 ? 77.471 -24.407 20.287 1.00 30.50 241 LEU A C 1
ATOM 1872 O O . LEU A 1 241 ? 77.544 -23.654 19.321 1.00 30.50 241 LEU A O 1
ATOM 1876 N N . ALA A 1 242 ? 77.366 -23.942 21.547 1.00 29.66 242 ALA A N 1
ATOM 1877 C CA . ALA A 1 242 ? 77.600 -22.575 22.091 1.00 29.66 242 ALA A CA 1
ATOM 1878 C C . ALA A 1 242 ? 76.592 -21.440 21.751 1.00 29.66 242 ALA A C 1
ATOM 1880 O O . ALA A 1 242 ? 76.020 -21.405 20.669 1.00 29.66 242 ALA A O 1
ATOM 1881 N N . GLY A 1 243 ? 76.314 -20.450 22.622 1.00 28.52 243 GLY A N 1
ATOM 1882 C CA . GLY A 1 243 ? 76.830 -20.095 23.973 1.00 28.52 243 GLY A CA 1
ATOM 1883 C C . GLY A 1 243 ? 77.238 -18.602 24.031 1.00 28.52 243 GLY A C 1
ATOM 1884 O O . GLY A 1 243 ? 77.583 -18.060 22.988 1.00 28.52 243 GLY A O 1
ATOM 1885 N N . ALA A 1 244 ? 77.253 -17.837 25.134 1.00 32.06 244 ALA A N 1
ATOM 1886 C CA . ALA A 1 244 ? 76.771 -17.920 26.535 1.00 32.06 244 ALA A CA 1
ATOM 1887 C C . ALA A 1 244 ? 76.603 -16.431 27.027 1.00 32.06 244 ALA A C 1
ATOM 1889 O O . ALA A 1 244 ? 76.592 -15.555 26.165 1.00 32.06 244 ALA A O 1
ATOM 1890 N N . ASP A 1 245 ? 76.470 -15.957 28.279 1.00 28.56 245 ASP A N 1
ATOM 1891 C CA . ASP A 1 245 ? 76.409 -16.447 29.681 1.00 28.56 245 ASP A CA 1
ATOM 1892 C C . ASP A 1 245 ? 75.810 -15.273 30.548 1.00 28.56 245 ASP A C 1
ATOM 1894 O O . ASP A 1 245 ? 75.449 -14.246 29.974 1.00 28.56 245 ASP A O 1
ATOM 1898 N N . GLY A 1 246 ? 75.668 -15.253 31.887 1.00 25.02 246 GLY A N 1
ATOM 1899 C CA . GLY A 1 246 ? 75.958 -16.257 32.919 1.00 25.02 246 GLY A CA 1
ATOM 1900 C C . GLY A 1 246 ? 75.718 -15.792 34.380 1.00 25.02 246 GLY A C 1
ATOM 1901 O O . GLY A 1 246 ? 76.266 -14.786 34.813 1.00 25.02 246 GLY A O 1
ATOM 1902 N N . GLU A 1 247 ? 74.929 -16.588 35.118 1.00 23.11 247 GLU A N 1
ATOM 1903 C CA . GLU A 1 247 ? 75.145 -17.115 36.496 1.00 23.11 247 GLU A CA 1
ATOM 1904 C C . GLU A 1 247 ? 75.387 -16.168 37.745 1.00 23.11 247 GLU A C 1
ATOM 1906 O O . GLU A 1 247 ? 75.163 -14.965 37.635 1.00 23.11 247 GLU A O 1
ATOM 1911 N N . PRO A 1 248 ? 75.570 -16.652 39.017 1.00 60.34 248 PRO A N 1
ATOM 1912 C CA . PRO A 1 248 ? 74.531 -16.469 40.056 1.00 60.34 248 PRO A CA 1
ATOM 1913 C C . PRO A 1 248 ? 75.049 -16.032 41.464 1.00 60.34 248 PRO A C 1
ATOM 1915 O O . PRO A 1 248 ? 76.199 -15.608 41.612 1.00 60.34 248 PRO A O 1
ATOM 1918 N N . PRO A 1 249 ? 74.227 -16.138 42.541 1.00 47.50 249 PRO A N 1
ATOM 1919 C CA . PRO A 1 249 ? 74.241 -17.348 43.407 1.00 47.50 249 PRO A CA 1
ATOM 1920 C C . PRO A 1 249 ? 72.822 -17.744 43.950 1.00 47.50 249 PRO A C 1
ATOM 1922 O O . PRO A 1 249 ? 71.853 -17.061 43.651 1.00 47.50 249 PRO A O 1
ATOM 1925 N N . ASN A 1 250 ? 72.562 -18.814 44.734 1.00 26.66 250 ASN A N 1
ATOM 1926 C CA . ASN A 1 250 ? 73.435 -19.745 45.473 1.00 26.66 250 ASN A CA 1
ATOM 1927 C C . ASN A 1 250 ? 72.828 -21.173 45.713 1.00 26.66 250 ASN A C 1
ATOM 1929 O O . ASN A 1 250 ? 71.714 -21.497 45.323 1.00 26.66 250 ASN A O 1
ATOM 1933 N N . LYS A 1 251 ? 73.623 -22.004 46.403 1.00 29.78 251 LYS A N 1
ATOM 1934 C CA . LYS A 1 251 ? 73.506 -23.397 46.914 1.00 29.78 251 LYS A CA 1
ATOM 1935 C C . LYS A 1 251 ? 72.610 -23.539 48.183 1.00 29.78 251 LYS A C 1
ATOM 1937 O O . LYS A 1 251 ? 72.410 -22.535 48.853 1.00 29.78 251 LYS A O 1
ATOM 1942 N N . ARG A 1 252 ? 72.123 -24.713 48.659 1.00 25.41 252 ARG A N 1
ATOM 1943 C CA . ARG A 1 252 ? 72.357 -26.172 48.391 1.00 25.41 252 ARG A CA 1
ATOM 1944 C C . ARG A 1 252 ? 71.158 -27.032 48.920 1.00 25.41 252 ARG A C 1
ATOM 1946 O O . ARG A 1 252 ? 70.386 -26.528 49.724 1.00 25.41 252 ARG A O 1
ATOM 1953 N N . GLY A 1 253 ? 71.024 -28.308 48.502 1.00 20.36 253 GLY A N 1
ATOM 1954 C CA . GLY A 1 253 ? 69.959 -29.273 48.920 1.00 20.36 253 GLY A CA 1
ATOM 1955 C C . GLY A 1 253 ? 70.236 -30.061 50.232 1.00 20.36 253 GLY A C 1
ATOM 1956 O O . GLY A 1 253 ? 71.001 -29.524 51.034 1.00 20.36 253 GLY A O 1
ATOM 1957 N N . PRO A 1 254 ? 69.722 -31.310 50.468 1.00 37.56 254 PRO A N 1
ATOM 1958 C CA . PRO A 1 254 ? 69.254 -32.316 49.481 1.00 37.56 254 PRO A CA 1
ATOM 1959 C C . PRO A 1 254 ? 67.998 -33.194 49.829 1.00 37.56 254 PRO A C 1
ATOM 1961 O O . PRO A 1 254 ? 67.490 -33.187 50.940 1.00 37.56 254 PRO A O 1
ATOM 1964 N N . SER A 1 255 ? 67.592 -34.035 48.856 1.00 23.42 255 SER A N 1
ATOM 1965 C CA . SER A 1 255 ? 66.931 -35.371 48.956 1.00 23.42 255 SER A CA 1
ATOM 1966 C C . SER A 1 255 ? 65.671 -35.624 49.820 1.00 23.42 255 SER A C 1
ATOM 1968 O O . SER A 1 255 ? 65.775 -35.646 51.040 1.00 23.42 255 SER A O 1
ATOM 1970 N N . HIS A 1 256 ? 64.575 -36.101 49.193 1.00 23.70 256 HIS A N 1
ATOM 1971 C CA . HIS A 1 256 ? 63.929 -37.403 49.510 1.00 23.70 256 HIS A CA 1
ATOM 1972 C C . HIS A 1 256 ? 62.838 -37.829 48.487 1.00 23.70 256 HIS A C 1
ATOM 1974 O O . HIS A 1 256 ? 62.353 -37.013 47.709 1.00 23.70 256 HIS A O 1
ATOM 1980 N N . ARG A 1 257 ? 62.446 -39.118 48.498 1.00 24.61 257 ARG A N 1
ATOM 1981 C CA . ARG A 1 257 ? 61.163 -39.643 47.950 1.00 24.61 257 ARG A CA 1
ATOM 1982 C C . ARG A 1 257 ? 60.089 -39.626 49.054 1.00 24.61 257 ARG A C 1
ATOM 1984 O O . ARG A 1 257 ? 60.505 -39.827 50.194 1.00 24.61 257 ARG A O 1
ATOM 1991 N N . ILE A 1 258 ? 58.782 -39.567 48.718 1.00 22.52 258 ILE A N 1
ATOM 1992 C CA . ILE A 1 258 ? 57.692 -40.453 49.238 1.00 22.52 258 ILE A CA 1
ATOM 1993 C C . ILE A 1 258 ? 56.269 -40.084 48.714 1.00 22.52 258 ILE A C 1
ATOM 1995 O O . ILE A 1 258 ? 55.934 -38.916 48.583 1.00 22.52 258 ILE A O 1
ATOM 1999 N N . ASN A 1 259 ? 55.512 -41.149 48.408 1.00 21.73 259 ASN A N 1
ATOM 2000 C CA . ASN A 1 259 ? 54.064 -41.461 48.300 1.00 21.73 259 ASN A CA 1
ATOM 2001 C C . ASN A 1 259 ? 52.904 -40.434 48.178 1.00 21.73 259 ASN A C 1
ATOM 2003 O O . ASN A 1 259 ? 52.855 -39.401 48.831 1.00 21.73 259 ASN A O 1
ATOM 2007 N N . ASP A 1 260 ? 51.886 -40.895 47.430 1.00 26.62 260 ASP A N 1
ATOM 2008 C CA . ASP A 1 260 ? 50.436 -41.007 47.730 1.00 26.62 260 ASP A CA 1
ATOM 2009 C C . ASP A 1 260 ? 49.769 -40.097 48.791 1.00 26.62 260 ASP A C 1
ATOM 2011 O O . ASP A 1 260 ? 50.063 -40.199 49.979 1.00 26.62 260 ASP A O 1
ATOM 2015 N N . GLN A 1 261 ? 48.667 -39.427 48.417 1.00 23.20 261 GLN A N 1
ATOM 2016 C CA . GLN A 1 261 ? 47.296 -39.951 48.627 1.00 23.20 261 GLN A CA 1
ATOM 2017 C C . GLN A 1 261 ? 46.225 -39.086 47.919 1.00 23.20 261 GLN A C 1
ATOM 2019 O O . GLN A 1 261 ? 46.550 -38.095 47.270 1.00 23.20 261 GLN A O 1
ATOM 2024 N N . ALA A 1 262 ? 44.952 -39.505 47.971 1.00 34.62 262 ALA A N 1
ATOM 2025 C CA . ALA A 1 262 ? 43.836 -38.904 47.231 1.00 34.62 262 ALA A CA 1
ATOM 2026 C C . ALA A 1 262 ? 42.834 -38.142 48.124 1.00 34.62 262 ALA A C 1
ATOM 2028 O O . ALA A 1 262 ? 42.608 -38.504 49.276 1.00 34.62 262 ALA A O 1
ATOM 2029 N N . GLY A 1 263 ? 42.178 -37.134 47.541 1.00 24.83 263 GLY A N 1
ATOM 2030 C CA . GLY A 1 263 ? 41.114 -36.320 48.145 1.00 24.83 263 GLY A CA 1
ATOM 2031 C C . GLY A 1 263 ? 41.167 -34.883 47.596 1.00 24.83 263 GLY A C 1
ATOM 2032 O O . GLY A 1 263 ? 42.254 -34.346 47.441 1.00 24.83 263 GLY A O 1
ATOM 2033 N N . SER A 1 264 ? 40.073 -34.207 47.237 1.00 28.41 264 SER A N 1
ATOM 2034 C CA . SER A 1 264 ? 38.650 -34.544 47.377 1.00 28.41 264 SER A CA 1
ATOM 2035 C C . SER A 1 264 ? 37.886 -34.278 46.074 1.00 28.41 264 SER A C 1
ATOM 2037 O O . SER A 1 264 ? 38.094 -33.255 45.426 1.00 28.41 264 SER A O 1
ATOM 2039 N N . THR A 1 265 ? 36.962 -35.167 45.706 1.00 34.34 265 THR A N 1
ATOM 2040 C CA . THR A 1 265 ? 35.932 -34.886 44.694 1.00 34.34 265 THR A CA 1
ATOM 2041 C C . THR A 1 265 ? 34.774 -34.122 45.329 1.00 34.34 265 THR A C 1
ATOM 2043 O O . THR A 1 265 ? 34.205 -34.578 46.322 1.00 34.34 265 THR A O 1
ATOM 2046 N N . MET A 1 266 ? 34.378 -32.999 44.728 1.00 32.25 266 MET A N 1
ATOM 2047 C CA . MET A 1 266 ? 33.190 -32.239 45.131 1.00 32.25 266 MET A CA 1
ATOM 2048 C C . MET A 1 266 ? 31.932 -33.071 44.808 1.00 32.25 266 MET A C 1
ATOM 2050 O O . MET A 1 266 ? 31.594 -33.276 43.643 1.00 32.25 266 MET A O 1
ATOM 2054 N N . THR A 1 267 ? 31.315 -33.640 45.846 1.00 42.38 267 THR A N 1
ATOM 2055 C CA . THR A 1 267 ? 30.158 -34.560 45.771 1.00 42.38 267 THR A CA 1
ATOM 2056 C C . THR A 1 267 ? 28.835 -33.792 45.821 1.00 42.38 267 THR A C 1
ATOM 2058 O O . THR A 1 267 ? 28.822 -32.599 46.117 1.00 42.38 267 THR A O 1
ATOM 2061 N N . TRP A 1 268 ? 27.696 -34.464 45.608 1.00 44.06 268 TRP A N 1
ATOM 2062 C CA . TRP A 1 268 ? 26.343 -33.862 45.660 1.00 44.06 268 TRP A CA 1
ATOM 2063 C C . TRP A 1 268 ? 25.963 -33.177 46.999 1.00 44.06 268 TRP A C 1
ATOM 2065 O O . TRP A 1 268 ? 24.892 -32.580 47.109 1.00 44.06 268 TRP A O 1
ATOM 2075 N N . ARG A 1 269 ? 26.822 -33.240 48.024 1.00 42.91 269 ARG A N 1
ATOM 2076 C CA . ARG A 1 269 ? 26.563 -32.850 49.423 1.00 42.91 269 ARG A CA 1
ATOM 2077 C C . ARG A 1 269 ? 26.279 -31.364 49.677 1.00 42.91 269 ARG A C 1
ATOM 2079 O O . ARG A 1 269 ? 25.892 -31.029 50.790 1.00 42.91 269 ARG A O 1
ATOM 2086 N N . GLU A 1 270 ? 26.450 -30.488 48.691 1.00 44.41 270 GLU A N 1
ATOM 2087 C CA . GLU A 1 270 ? 26.221 -29.038 48.837 1.00 44.41 270 GLU A CA 1
ATOM 2088 C C . GLU A 1 270 ? 24.803 -28.594 48.421 1.00 44.41 270 GLU A C 1
ATOM 2090 O O . GLU A 1 270 ? 24.311 -27.568 48.889 1.00 44.41 270 GLU A O 1
ATOM 2095 N N . LEU A 1 271 ? 24.090 -29.400 47.622 1.00 45.81 271 LEU A N 1
ATOM 2096 C CA . LEU A 1 271 ? 22.706 -29.131 47.195 1.00 45.81 271 LEU A CA 1
ATOM 2097 C C . LEU A 1 271 ? 21.658 -29.008 48.332 1.00 45.81 271 LEU A C 1
ATOM 2099 O O . LEU A 1 271 ? 20.748 -28.189 48.181 1.00 45.81 271 LEU A O 1
ATOM 2103 N N . PRO A 1 272 ? 21.742 -29.734 49.471 1.00 43.06 272 PRO A N 1
ATOM 2104 C CA . PRO A 1 272 ? 20.735 -29.642 50.536 1.00 43.06 272 PRO A CA 1
ATOM 2105 C C . PRO A 1 272 ? 20.574 -28.249 51.167 1.00 43.06 272 PRO A C 1
ATOM 2107 O O . PRO A 1 272 ? 19.497 -27.929 51.668 1.00 43.06 272 PRO A O 1
ATOM 2110 N N . VAL A 1 273 ? 21.606 -27.397 51.130 1.00 40.62 273 VAL A N 1
ATOM 2111 C CA . VAL A 1 273 ? 21.596 -26.088 51.816 1.00 40.62 273 VAL A CA 1
ATOM 2112 C C . VAL A 1 273 ? 20.606 -25.099 51.179 1.00 40.62 273 VAL A C 1
ATOM 2114 O O . VAL A 1 273 ? 20.079 -24.228 51.872 1.00 40.62 273 VAL A O 1
ATOM 2117 N N . LEU A 1 274 ? 20.303 -25.251 49.884 1.00 39.62 274 LEU A N 1
ATOM 2118 C CA . LEU A 1 274 ? 19.357 -24.387 49.165 1.00 39.62 274 LEU A CA 1
ATOM 2119 C C . LEU A 1 274 ? 17.888 -24.808 49.318 1.00 39.62 274 LEU A C 1
ATOM 2121 O O . LEU A 1 274 ? 17.011 -23.950 49.269 1.00 39.62 274 LEU A O 1
ATOM 2125 N N . LEU A 1 275 ? 17.604 -26.098 49.530 1.00 40.50 275 LEU A N 1
ATOM 2126 C CA . LEU A 1 275 ? 16.228 -26.607 49.641 1.00 40.50 275 LEU A CA 1
ATOM 2127 C C . LEU A 1 275 ? 15.626 -26.457 51.048 1.00 40.50 275 LEU A C 1
ATOM 2129 O O . LEU A 1 275 ? 14.408 -26.389 51.183 1.00 40.50 275 LEU A O 1
ATOM 2133 N N . VAL A 1 276 ? 16.451 -26.375 52.097 1.00 39.88 276 VAL A N 1
ATOM 2134 C CA . VAL A 1 276 ? 15.967 -26.335 53.493 1.00 39.88 276 VAL A CA 1
ATOM 2135 C C . VAL A 1 276 ? 15.441 -24.949 53.915 1.00 39.88 276 VAL A C 1
ATOM 2137 O O . VAL A 1 276 ? 14.629 -24.863 54.829 1.00 39.88 276 VAL A O 1
ATOM 2140 N N . ARG A 1 277 ? 15.800 -23.857 53.220 1.00 34.66 277 ARG A N 1
ATOM 2141 C CA . ARG A 1 277 ? 15.329 -22.483 53.526 1.00 34.66 277 ARG A CA 1
ATOM 2142 C C . ARG A 1 277 ? 13.906 -22.148 53.031 1.00 34.66 277 ARG A C 1
ATOM 2144 O O . ARG A 1 277 ? 13.601 -20.981 52.805 1.00 34.66 277 ARG A O 1
ATOM 2151 N N . TYR A 1 278 ? 13.044 -23.146 52.848 1.00 36.38 278 TYR A N 1
ATOM 2152 C CA . TYR A 1 278 ? 11.672 -22.961 52.347 1.00 36.38 278 TYR A CA 1
ATOM 2153 C C . TYR A 1 278 ? 10.611 -23.762 53.124 1.00 36.38 278 TYR A C 1
ATOM 2155 O O . TYR A 1 278 ? 9.520 -23.995 52.611 1.00 36.38 278 TYR A O 1
ATOM 2163 N N . ASN A 1 279 ? 10.936 -24.211 54.343 1.00 34.22 279 ASN A N 1
ATOM 2164 C CA . ASN A 1 279 ? 10.196 -25.277 55.028 1.00 34.22 279 ASN A CA 1
ATOM 2165 C C . ASN A 1 279 ? 9.660 -24.907 56.431 1.00 34.22 279 ASN A C 1
ATOM 2167 O O . ASN A 1 279 ? 9.326 -25.805 57.202 1.00 34.22 279 ASN A O 1
ATOM 2171 N N . ASP A 1 280 ? 9.559 -23.609 56.742 1.00 31.08 280 ASP A N 1
ATOM 2172 C CA . ASP A 1 280 ? 8.978 -23.066 57.982 1.00 31.08 280 ASP A CA 1
ATOM 2173 C C . ASP A 1 280 ? 7.608 -22.399 57.714 1.00 31.08 280 ASP A C 1
ATOM 2175 O O . ASP A 1 280 ? 7.518 -21.179 57.638 1.00 31.08 280 ASP A O 1
ATOM 2179 N N . GLU A 1 281 ? 6.554 -23.206 57.530 1.00 27.88 281 GLU A N 1
ATOM 2180 C CA . GLU A 1 281 ? 5.135 -22.892 57.837 1.00 27.88 281 GLU A CA 1
ATOM 2181 C C . GLU A 1 281 ? 4.259 -24.150 57.574 1.00 27.88 281 GLU A C 1
ATOM 2183 O O . GLU A 1 281 ? 4.247 -24.652 56.444 1.00 27.88 281 GLU A O 1
ATOM 2188 N N . PRO A 1 282 ? 3.553 -24.728 58.573 1.00 37.00 282 PRO A N 1
ATOM 2189 C CA . PRO A 1 282 ? 2.882 -26.023 58.417 1.00 37.00 282 PRO A CA 1
ATOM 2190 C C . PRO A 1 282 ? 1.353 -25.932 58.233 1.00 37.00 282 PRO A C 1
ATOM 2192 O O . PRO A 1 282 ? 0.605 -25.806 59.204 1.00 37.00 282 PRO A O 1
ATOM 2195 N N . VAL A 1 283 ? 0.851 -26.162 57.011 1.00 28.12 283 VAL A N 1
ATOM 2196 C CA . VAL A 1 283 ? -0.590 -26.403 56.764 1.00 28.12 283 VAL A CA 1
ATOM 2197 C C . VAL A 1 283 ? -0.825 -27.759 56.093 1.00 28.12 283 VAL A C 1
ATOM 2199 O O . VAL A 1 283 ? -0.202 -28.113 55.093 1.00 28.12 283 VAL A O 1
ATOM 2202 N N . ILE A 1 284 ? -1.739 -28.542 56.669 1.00 31.95 284 ILE A N 1
ATOM 2203 C CA . ILE A 1 284 ? -1.991 -29.940 56.305 1.00 31.95 284 ILE A CA 1
ATOM 2204 C C . ILE A 1 284 ? -3.099 -30.042 55.247 1.00 31.95 284 ILE A C 1
ATOM 2206 O O . ILE A 1 284 ? -4.237 -29.660 55.496 1.00 31.95 284 ILE A O 1
ATOM 2210 N N . GLY A 1 285 ? -2.792 -30.702 54.126 1.00 36.78 285 GLY A N 1
ATOM 2211 C CA . GLY A 1 285 ? -3.786 -31.436 53.335 1.00 36.78 285 GLY A CA 1
ATOM 2212 C C . GLY A 1 285 ? -4.543 -30.664 52.249 1.00 36.78 285 GLY A C 1
ATOM 2213 O O . GLY A 1 285 ? -5.736 -30.408 52.377 1.00 36.78 285 GLY A O 1
ATOM 2214 N N . THR A 1 286 ? -3.907 -30.428 51.099 1.00 30.67 286 THR A N 1
ATOM 2215 C CA . THR A 1 286 ? -4.596 -30.390 49.788 1.00 30.67 286 THR A CA 1
ATOM 2216 C C . THR A 1 286 ? -3.601 -30.631 48.645 1.00 30.67 286 THR A C 1
ATOM 2218 O O . THR A 1 286 ? -2.405 -30.806 48.875 1.00 30.67 286 THR A O 1
ATOM 2221 N N . THR A 1 287 ? -4.081 -30.724 47.403 1.00 36.69 287 THR A N 1
ATOM 2222 C CA . THR A 1 287 ? -3.247 -30.969 46.216 1.00 36.69 287 THR A CA 1
ATOM 2223 C C . THR A 1 287 ? -2.287 -29.812 45.927 1.00 36.69 287 THR A C 1
ATOM 2225 O O . THR A 1 287 ? -2.738 -28.706 45.635 1.00 36.69 287 THR A O 1
ATOM 2228 N N . PHE A 1 288 ? -0.977 -30.086 45.927 1.00 42.59 288 PHE A N 1
ATOM 2229 C CA . PHE A 1 288 ? 0.057 -29.146 45.474 1.00 42.59 288 PHE A CA 1
ATOM 2230 C C . PHE A 1 288 ? -0.246 -28.596 44.072 1.00 42.59 288 PHE A C 1
ATOM 2232 O O . PHE A 1 288 ? -0.618 -29.356 43.173 1.00 42.59 288 PHE A O 1
ATOM 2239 N N . SER A 1 289 ? -0.039 -27.292 43.863 1.00 54.66 289 SER A N 1
ATOM 2240 C CA . SER A 1 289 ? -0.231 -26.678 42.548 1.00 54.66 289 SER A CA 1
ATOM 2241 C C . SER A 1 289 ? 0.854 -27.129 41.563 1.00 54.66 289 SER A C 1
ATOM 2243 O O . SER A 1 289 ? 2.033 -27.263 41.904 1.00 54.66 289 SER A O 1
ATOM 2245 N N . GLN A 1 290 ? 0.453 -27.353 40.311 1.00 56.31 290 GLN A N 1
ATOM 2246 C CA . GLN A 1 290 ? 1.351 -27.832 39.256 1.00 56.31 290 GLN A CA 1
ATOM 2247 C C . GLN A 1 290 ? 2.511 -26.853 38.997 1.00 56.31 290 GLN A C 1
ATOM 2249 O O . GLN A 1 290 ? 3.645 -27.286 38.808 1.00 56.31 290 GLN A O 1
ATOM 2254 N N . VAL A 1 291 ? 2.239 -25.546 39.096 1.00 55.81 291 VAL A N 1
ATOM 2255 C CA . VAL A 1 291 ? 3.209 -24.449 38.926 1.00 55.81 291 VAL A CA 1
ATOM 2256 C C . VAL A 1 291 ? 4.321 -24.485 39.984 1.00 55.81 291 VAL A C 1
ATOM 2258 O O . VAL A 1 291 ? 5.488 -24.278 39.661 1.00 55.81 291 VAL A O 1
ATOM 2261 N N . TYR A 1 292 ? 4.003 -24.800 41.246 1.00 63.09 292 TYR A N 1
ATOM 2262 C CA . TYR A 1 292 ? 5.021 -24.868 42.302 1.00 63.09 292 TYR A CA 1
ATOM 2263 C C . TYR A 1 292 ? 5.988 -26.044 42.085 1.00 63.09 292 TYR A C 1
ATOM 2265 O O . TYR A 1 292 ? 7.206 -25.887 42.188 1.00 63.09 292 TYR A O 1
ATOM 2273 N N . LEU A 1 293 ? 5.457 -27.208 41.686 1.00 65.69 293 LEU A N 1
ATOM 2274 C CA . LEU A 1 293 ? 6.272 -28.370 41.315 1.00 65.69 293 LEU A CA 1
ATOM 2275 C C . LEU A 1 293 ? 7.143 -28.084 40.077 1.00 65.69 293 LEU A C 1
ATOM 2277 O O . LEU A 1 293 ? 8.296 -28.509 40.024 1.00 65.69 293 LEU A O 1
ATOM 2281 N N . GLN A 1 294 ? 6.607 -27.346 39.101 1.00 69.31 294 GLN A N 1
ATOM 2282 C CA . GLN A 1 294 ? 7.311 -26.931 37.886 1.00 69.31 294 GLN A CA 1
ATOM 2283 C C . GLN A 1 294 ? 8.530 -26.055 38.202 1.00 69.31 294 GLN A C 1
ATOM 2285 O O . GLN A 1 294 ? 9.632 -26.354 37.739 1.00 69.31 294 GLN A O 1
ATOM 2290 N N . ASN A 1 295 ? 8.358 -25.048 39.063 1.00 70.81 295 ASN A N 1
ATOM 2291 C CA . ASN A 1 295 ? 9.442 -24.168 39.502 1.00 70.81 295 ASN A CA 1
ATOM 2292 C C . ASN A 1 295 ? 10.525 -24.930 40.286 1.00 70.81 295 ASN A C 1
ATOM 2294 O O . ASN A 1 295 ? 11.711 -24.745 40.019 1.00 70.81 295 ASN A O 1
ATOM 2298 N N . LEU A 1 296 ? 10.143 -25.840 41.192 1.00 72.38 296 LEU A N 1
ATOM 2299 C CA . LEU A 1 296 ? 11.094 -26.691 41.927 1.00 72.38 296 LEU A CA 1
ATOM 2300 C C . LEU A 1 296 ? 11.959 -27.555 40.995 1.00 72.38 296 LEU A C 1
ATOM 2302 O O . LEU A 1 296 ? 13.175 -27.637 41.176 1.00 72.38 296 LEU A O 1
ATOM 2306 N N . VAL A 1 297 ? 11.349 -28.179 39.982 1.00 75.88 297 VAL A N 1
ATOM 2307 C CA . VAL A 1 297 ? 12.073 -28.999 38.997 1.00 75.88 297 VAL A CA 1
ATOM 2308 C C . VAL A 1 297 ? 12.987 -28.131 38.124 1.00 75.88 297 VAL A C 1
ATOM 2310 O O . VAL A 1 297 ? 14.146 -28.492 37.926 1.00 75.88 297 VAL A O 1
ATOM 2313 N N . PHE A 1 298 ? 12.515 -26.969 37.662 1.00 78.50 298 PHE A N 1
ATOM 2314 C CA . PHE A 1 298 ? 13.310 -26.023 36.870 1.00 78.50 298 PHE A CA 1
ATOM 2315 C C . PHE A 1 298 ? 14.541 -25.499 37.633 1.00 78.50 298 PHE A C 1
ATOM 2317 O O . PHE A 1 298 ? 15.648 -25.482 37.090 1.00 78.50 298 PHE A O 1
ATOM 2324 N N . ILE A 1 299 ? 14.385 -25.127 38.909 1.00 75.06 299 ILE A N 1
ATOM 2325 C CA . ILE A 1 299 ? 15.489 -24.664 39.767 1.00 75.06 299 ILE A CA 1
ATOM 2326 C C . ILE A 1 299 ? 16.516 -25.783 39.981 1.00 75.06 299 ILE A C 1
ATOM 2328 O O . ILE A 1 299 ? 17.719 -25.553 39.819 1.00 75.06 299 ILE A O 1
ATOM 2332 N N . LEU A 1 300 ? 16.064 -27.005 40.288 1.00 78.94 300 LEU A N 1
ATOM 2333 C CA . LEU A 1 300 ? 16.952 -28.155 40.480 1.00 78.94 300 LEU A CA 1
ATOM 2334 C C . LEU A 1 300 ? 17.769 -28.451 39.213 1.00 78.94 300 LEU A C 1
ATOM 2336 O O . LEU A 1 300 ? 18.992 -28.573 39.282 1.00 78.94 300 LEU A O 1
ATOM 2340 N N . LEU A 1 301 ? 17.121 -28.519 38.048 1.00 80.50 301 LEU A N 1
ATOM 2341 C CA . LEU A 1 301 ? 17.791 -28.808 36.776 1.00 80.50 301 LEU A CA 1
ATOM 2342 C C . LEU A 1 301 ? 18.755 -27.692 36.359 1.00 80.50 301 LEU A C 1
ATOM 2344 O O . LEU A 1 301 ? 19.869 -27.987 35.930 1.00 80.50 301 LEU A O 1
ATOM 2348 N N . SER A 1 302 ? 18.377 -26.426 36.556 1.00 78.19 302 SER A N 1
ATOM 2349 C CA . SER A 1 302 ? 19.254 -25.267 36.331 1.00 78.19 302 SER A CA 1
ATOM 2350 C C . SER A 1 302 ? 20.490 -25.294 37.235 1.00 78.19 302 SER A C 1
ATOM 2352 O O . SER A 1 302 ? 21.604 -25.060 36.769 1.00 78.19 302 SER A O 1
ATOM 2354 N N . THR A 1 303 ? 20.331 -25.670 38.508 1.00 75.19 303 THR A N 1
ATOM 2355 C CA . THR A 1 303 ? 21.460 -25.838 39.439 1.00 75.19 303 THR A CA 1
ATOM 2356 C C . THR A 1 303 ? 22.399 -26.957 38.969 1.00 75.19 303 THR A C 1
ATOM 2358 O O . THR A 1 303 ? 23.614 -26.767 38.896 1.00 75.19 303 THR A O 1
ATOM 2361 N N . LEU A 1 304 ? 21.849 -28.101 38.548 1.00 77.56 304 LEU A N 1
ATOM 2362 C CA . LEU A 1 304 ? 22.625 -29.224 38.002 1.00 77.56 304 LEU A CA 1
ATOM 2363 C C . LEU A 1 304 ? 23.318 -28.886 36.670 1.00 77.56 304 LEU A C 1
ATOM 2365 O O . LEU A 1 304 ? 24.414 -29.382 36.410 1.00 77.56 304 LEU A O 1
ATOM 2369 N N . GLN A 1 305 ? 22.728 -28.011 35.850 1.00 79.06 305 GLN A N 1
ATOM 2370 C CA . GLN A 1 305 ? 23.290 -27.524 34.585 1.00 79.06 305 GLN A CA 1
ATOM 2371 C C . GLN A 1 305 ? 24.548 -26.648 34.781 1.00 79.06 305 GLN A C 1
ATOM 2373 O O . GLN A 1 305 ? 25.388 -26.551 33.875 1.00 79.06 305 GLN A O 1
ATOM 2378 N N . ILE A 1 306 ? 24.695 -26.012 35.948 1.00 74.69 306 ILE A N 1
ATOM 2379 C CA . ILE A 1 306 ? 25.849 -25.165 36.292 1.00 74.69 306 ILE A CA 1
ATOM 2380 C C . ILE A 1 306 ? 27.067 -26.015 36.694 1.00 74.69 306 ILE A C 1
ATOM 2382 O O . ILE A 1 306 ? 28.198 -25.641 36.355 1.00 74.69 306 ILE A O 1
ATOM 2386 N N . LEU A 1 307 ? 26.845 -27.166 37.349 1.00 76.50 307 LEU A N 1
ATOM 2387 C CA . LEU A 1 307 ? 27.898 -28.028 37.901 1.00 76.50 307 LEU A CA 1
ATOM 2388 C C . LEU A 1 307 ? 28.932 -28.478 36.842 1.00 76.50 307 LEU A C 1
ATOM 2390 O O . LEU A 1 307 ? 28.551 -28.858 35.728 1.00 76.50 307 LEU A O 1
ATOM 2394 N N . PRO A 1 308 ? 30.239 -28.545 37.180 1.00 68.88 308 PRO A N 1
ATOM 2395 C CA . PRO A 1 308 ? 31.282 -28.999 36.252 1.00 68.88 308 PRO A CA 1
ATOM 2396 C C . PRO A 1 308 ? 31.020 -30.390 35.658 1.00 68.88 308 PRO A C 1
ATOM 2398 O O . PRO A 1 308 ? 31.280 -30.614 34.476 1.00 68.88 308 PRO A O 1
ATOM 2401 N N . ALA A 1 309 ? 30.432 -31.302 36.439 1.00 70.62 309 ALA A N 1
ATOM 2402 C CA . ALA A 1 309 ? 30.074 -32.647 35.991 1.00 70.62 309 ALA A CA 1
ATOM 2403 C C . ALA A 1 309 ? 29.143 -32.642 34.763 1.00 70.62 309 ALA A C 1
ATOM 2405 O O . ALA A 1 309 ? 29.368 -33.415 33.836 1.00 70.62 309 ALA A O 1
ATOM 2406 N N . ALA A 1 310 ? 28.173 -31.724 34.672 1.00 73.44 310 ALA A N 1
ATOM 2407 C CA . ALA A 1 310 ? 27.285 -31.632 33.508 1.00 73.44 310 ALA A CA 1
ATOM 2408 C C . ALA A 1 310 ? 28.017 -31.204 32.218 1.00 73.44 310 ALA A C 1
ATOM 2410 O O . ALA A 1 310 ? 27.539 -31.476 31.116 1.00 73.44 310 ALA A O 1
ATOM 2411 N N . ARG A 1 311 ? 29.187 -30.556 32.331 1.00 69.88 311 ARG A N 1
ATOM 2412 C CA . ARG A 1 311 ? 30.055 -30.202 31.191 1.00 69.88 311 ARG A CA 1
ATOM 2413 C C . ARG A 1 311 ? 30.953 -31.363 30.751 1.00 69.88 311 ARG A C 1
ATOM 2415 O O . ARG A 1 311 ? 31.352 -31.396 29.594 1.00 69.88 311 ARG A O 1
ATOM 2422 N N . LEU A 1 312 ? 31.273 -32.281 31.666 1.00 66.56 312 LEU A N 1
ATOM 2423 C CA . LEU A 1 312 ? 32.185 -33.411 31.447 1.00 66.56 312 LEU A CA 1
ATOM 2424 C C . LEU A 1 312 ? 31.453 -34.711 31.076 1.00 66.56 312 LEU A C 1
ATOM 2426 O O . LEU A 1 312 ? 32.007 -35.546 30.365 1.00 66.56 312 LEU A O 1
ATOM 2430 N N . LEU A 1 313 ? 30.213 -34.888 31.539 1.00 71.81 313 LEU A N 1
ATOM 2431 C CA . LEU A 1 313 ? 29.377 -36.035 31.195 1.00 71.81 313 LEU A CA 1
ATOM 2432 C C . LEU A 1 313 ? 28.856 -35.905 29.748 1.00 71.81 313 LEU A C 1
ATOM 2434 O O . LEU A 1 313 ? 28.215 -34.898 29.421 1.00 71.81 313 LEU A O 1
ATOM 2438 N N . PRO A 1 314 ? 29.094 -36.899 28.870 1.00 62.84 314 PRO A N 1
ATOM 2439 C CA . PRO A 1 314 ? 28.591 -36.878 27.501 1.00 62.84 314 PRO A CA 1
ATOM 2440 C C . PRO A 1 314 ? 27.073 -37.094 27.463 1.00 62.84 314 PRO A C 1
ATOM 2442 O O . PRO A 1 314 ? 26.511 -37.804 28.301 1.00 62.84 314 PRO A O 1
ATOM 2445 N N . THR A 1 315 ? 26.412 -36.525 26.453 1.00 68.81 315 THR A N 1
ATOM 2446 C CA . THR A 1 315 ? 25.013 -36.867 26.151 1.00 68.81 315 THR A CA 1
ATOM 2447 C C . THR A 1 315 ? 24.883 -38.352 25.796 1.00 68.81 315 THR A C 1
ATOM 2449 O O . THR A 1 315 ? 25.795 -38.963 25.237 1.00 68.81 315 THR A O 1
ATOM 2452 N N . ARG A 1 316 ? 23.714 -38.936 26.073 1.00 61.16 316 ARG A N 1
ATOM 2453 C CA . ARG A 1 316 ? 23.352 -40.296 25.636 1.00 61.16 316 ARG A CA 1
ATOM 2454 C C . ARG A 1 316 ? 22.546 -40.322 24.328 1.00 61.16 316 ARG A C 1
ATOM 2456 O O . ARG A 1 316 ? 22.140 -41.398 23.902 1.00 61.16 316 ARG A O 1
ATOM 2463 N N . ILE A 1 317 ? 22.325 -39.163 23.696 1.00 55.81 317 ILE A N 1
ATOM 2464 C CA . ILE A 1 317 ? 21.399 -38.983 22.559 1.00 55.81 317 ILE A CA 1
ATOM 2465 C C . ILE A 1 317 ? 22.111 -38.494 21.272 1.00 55.81 317 ILE A C 1
ATOM 2467 O O . ILE A 1 317 ? 21.461 -38.188 20.276 1.00 55.81 317 ILE A O 1
ATOM 2471 N N . GLY A 1 318 ? 23.446 -38.398 21.258 1.00 59.03 318 GLY A N 1
ATOM 2472 C CA . GLY A 1 318 ? 24.211 -37.920 20.098 1.00 59.03 318 GLY A CA 1
ATOM 2473 C C . GLY A 1 318 ? 25.629 -37.462 20.448 1.00 59.03 318 GLY A C 1
ATOM 2474 O O . GLY A 1 318 ? 26.256 -38.014 21.347 1.00 59.03 318 GLY A O 1
ATOM 2475 N N . ASN A 1 319 ? 26.120 -36.428 19.758 1.00 55.25 319 ASN A N 1
ATOM 2476 C CA . ASN A 1 319 ? 27.358 -35.727 20.112 1.00 55.25 319 ASN A CA 1
ATOM 2477 C C . ASN A 1 319 ? 27.012 -34.445 20.884 1.00 55.25 319 ASN A C 1
ATOM 2479 O O . ASN A 1 319 ? 26.353 -33.561 20.341 1.00 55.25 319 ASN A O 1
ATOM 2483 N N . GLY A 1 320 ? 27.454 -34.340 22.138 1.00 66.69 320 GLY A N 1
ATOM 2484 C CA . GLY A 1 320 ? 27.132 -33.227 23.034 1.00 66.69 320 GLY A CA 1
ATOM 2485 C C . GLY A 1 320 ? 27.422 -33.561 24.500 1.00 66.69 320 GLY A C 1
ATOM 2486 O O . GLY A 1 320 ? 27.956 -34.627 24.808 1.00 66.69 320 GLY A O 1
ATOM 2487 N N . THR A 1 321 ? 27.050 -32.663 25.411 1.00 78.31 321 THR A N 1
ATOM 2488 C CA . THR A 1 321 ? 27.232 -32.818 26.866 1.00 78.31 321 THR A CA 1
ATOM 2489 C C . THR A 1 321 ? 25.890 -32.790 27.592 1.00 78.31 321 THR A C 1
ATOM 2491 O O . THR A 1 321 ? 24.925 -32.196 27.103 1.00 78.31 321 THR A O 1
ATOM 2494 N N . LEU A 1 322 ? 25.831 -33.381 28.788 1.00 77.69 322 LEU A N 1
ATOM 2495 C CA . LEU A 1 322 ? 24.624 -33.413 29.622 1.00 77.69 322 LEU A CA 1
ATOM 2496 C C . LEU A 1 322 ? 24.095 -31.999 29.941 1.00 77.69 322 LEU A C 1
ATOM 2498 O O . LEU A 1 322 ? 22.888 -31.798 30.033 1.00 77.69 322 LEU A O 1
ATOM 2502 N N . ARG A 1 323 ? 24.972 -30.987 30.017 1.00 78.81 323 ARG A N 1
ATOM 2503 C CA . ARG A 1 323 ? 24.608 -29.562 30.135 1.00 78.81 323 ARG A CA 1
ATOM 2504 C C . ARG A 1 323 ? 23.733 -29.065 28.977 1.00 78.81 323 ARG A C 1
ATOM 2506 O O . ARG A 1 323 ? 22.870 -28.219 29.202 1.00 78.81 323 ARG A O 1
ATOM 2513 N N . GLY A 1 324 ? 23.951 -29.564 27.759 1.00 74.00 324 GLY A N 1
ATOM 2514 C CA . GLY A 1 324 ? 23.119 -29.251 26.593 1.00 74.00 324 GLY A CA 1
ATOM 2515 C C . GLY A 1 324 ? 21.754 -29.939 26.649 1.00 74.00 324 GLY A C 1
ATOM 2516 O O . GLY A 1 324 ? 20.744 -29.339 26.288 1.00 74.00 324 GLY A O 1
ATOM 2517 N N . ASP A 1 325 ? 21.702 -31.165 27.169 1.00 75.56 325 ASP A N 1
ATOM 2518 C CA . ASP A 1 325 ? 20.446 -31.893 27.377 1.00 75.56 325 ASP A CA 1
ATOM 2519 C C . ASP A 1 325 ? 19.586 -31.228 28.460 1.00 75.56 325 ASP A C 1
ATOM 2521 O O . ASP A 1 325 ? 18.407 -30.964 28.235 1.00 75.56 325 ASP A O 1
ATOM 2525 N N . LEU A 1 326 ? 20.199 -30.858 29.589 1.00 78.69 326 LEU A N 1
ATOM 2526 C CA . LEU A 1 326 ? 19.554 -30.103 30.667 1.00 78.69 326 LEU A CA 1
ATOM 2527 C C . LEU A 1 326 ? 19.036 -28.742 30.198 1.00 78.69 326 LEU A C 1
ATOM 2529 O O . LEU A 1 326 ? 17.932 -28.357 30.572 1.00 78.69 326 LEU A O 1
ATOM 2533 N N . SER A 1 327 ? 19.779 -28.047 29.327 1.00 78.19 327 SER A N 1
ATOM 2534 C CA . SER A 1 327 ? 19.315 -26.786 28.736 1.00 78.19 327 SER A CA 1
ATOM 2535 C C . SER A 1 327 ? 18.019 -26.969 27.952 1.00 78.19 327 SER A C 1
ATOM 2537 O O . SER A 1 327 ? 17.091 -26.184 28.116 1.00 78.19 327 SER A O 1
ATOM 2539 N N . ARG A 1 328 ? 17.944 -28.020 27.123 1.00 75.44 328 ARG A N 1
ATOM 2540 C CA . ARG A 1 328 ? 16.748 -28.330 26.330 1.00 75.44 328 ARG A CA 1
ATOM 2541 C C . ARG A 1 328 ? 15.572 -28.712 27.222 1.00 75.44 328 ARG A C 1
ATOM 2543 O O . ARG A 1 328 ? 14.470 -28.235 26.988 1.00 75.44 328 ARG A O 1
ATOM 2550 N N . LEU A 1 329 ? 15.815 -29.503 28.265 1.00 75.50 329 LEU A N 1
ATOM 2551 C CA . LEU A 1 329 ? 14.768 -29.963 29.178 1.00 75.50 329 LEU A CA 1
ATOM 2552 C C . LEU A 1 329 ? 14.216 -28.818 30.049 1.00 75.50 329 LEU A C 1
ATOM 2554 O O . LEU A 1 329 ? 13.009 -28.745 30.267 1.00 75.50 329 LEU A O 1
ATOM 2558 N N . ASN A 1 330 ? 15.062 -27.858 30.444 1.00 75.31 330 ASN A N 1
ATOM 2559 C CA . ASN A 1 330 ? 14.622 -26.582 31.019 1.00 75.31 330 ASN A CA 1
ATOM 2560 C C . ASN A 1 330 ? 13.707 -25.809 30.049 1.00 75.31 330 ASN A C 1
ATOM 2562 O O . ASN A 1 330 ? 12.632 -25.374 30.454 1.00 75.31 330 ASN A O 1
ATOM 2566 N N . THR A 1 331 ? 14.060 -25.703 28.761 1.00 72.44 331 THR A N 1
ATOM 2567 C CA . THR A 1 331 ? 13.187 -25.082 27.744 1.00 72.44 331 THR A CA 1
ATOM 2568 C C . THR A 1 331 ? 11.867 -25.848 27.557 1.00 72.44 331 THR A C 1
ATOM 2570 O O . THR A 1 331 ? 10.811 -25.218 27.497 1.00 72.44 331 THR A O 1
ATOM 2573 N N . SER A 1 332 ? 11.884 -27.189 27.537 1.00 70.62 332 SER A N 1
ATOM 2574 C CA . SER A 1 332 ? 10.668 -28.023 27.509 1.00 70.62 332 SER A CA 1
ATOM 2575 C C . SER A 1 332 ? 9.743 -27.722 28.699 1.00 70.62 332 SER A C 1
ATOM 2577 O O . SER A 1 332 ? 8.524 -27.673 28.530 1.00 70.62 332 SER A O 1
ATOM 2579 N N . ILE A 1 333 ? 10.311 -27.476 29.888 1.00 72.19 333 ILE A N 1
ATOM 2580 C CA . ILE A 1 333 ? 9.574 -27.105 31.105 1.00 72.19 333 ILE A CA 1
ATOM 2581 C C . ILE A 1 333 ? 9.000 -25.686 31.019 1.00 72.19 333 ILE A C 1
ATOM 2583 O O . ILE A 1 333 ? 7.826 -25.505 31.338 1.00 72.19 333 ILE A O 1
ATOM 2587 N N . THR A 1 334 ? 9.769 -24.688 30.570 1.00 67.81 334 THR A N 1
ATOM 2588 C CA . THR A 1 334 ? 9.276 -23.304 30.410 1.00 67.81 334 THR A CA 1
ATOM 2589 C C . THR A 1 334 ? 8.144 -23.209 29.381 1.00 67.81 334 THR A C 1
ATOM 2591 O O . THR A 1 334 ? 7.212 -22.432 29.559 1.00 67.81 334 THR A O 1
ATOM 2594 N N . LEU A 1 335 ? 8.177 -24.038 28.333 1.00 64.94 335 LEU A N 1
ATOM 2595 C CA . LEU A 1 335 ? 7.156 -24.080 27.280 1.00 64.94 335 LEU A CA 1
ATOM 2596 C C . LEU A 1 335 ? 5.947 -24.988 27.602 1.00 64.94 335 LEU A C 1
ATOM 2598 O O . LEU A 1 335 ? 5.171 -25.294 26.700 1.00 64.94 335 LEU A O 1
ATOM 2602 N N . ASN A 1 336 ? 5.784 -25.455 28.850 1.00 63.81 336 ASN A N 1
ATOM 2603 C CA . ASN A 1 336 ? 4.735 -26.402 29.280 1.00 63.81 336 ASN A CA 1
ATOM 2604 C C . ASN A 1 336 ? 4.689 -27.741 28.500 1.00 63.81 336 ASN A C 1
ATOM 2606 O O . ASN A 1 336 ? 3.725 -28.496 28.616 1.00 63.81 336 ASN A O 1
ATOM 2610 N N . ASN A 1 337 ? 5.738 -28.082 27.747 1.00 61.38 337 ASN A N 1
ATOM 2611 C CA . ASN A 1 337 ? 5.803 -29.273 26.889 1.00 61.38 337 ASN A CA 1
ATOM 2612 C C . ASN A 1 337 ? 6.376 -30.513 27.608 1.00 61.38 337 ASN A C 1
ATOM 2614 O O . ASN A 1 337 ? 6.725 -31.501 26.962 1.00 61.38 337 ASN A O 1
ATOM 2618 N N . PHE A 1 338 ? 6.481 -30.476 28.939 1.00 71.44 338 PHE A N 1
ATOM 2619 C CA . PHE A 1 338 ? 7.146 -31.494 29.750 1.00 71.44 338 PHE A CA 1
ATOM 2620 C C . PHE A 1 338 ? 6.220 -32.105 30.815 1.00 71.44 338 PHE A C 1
ATOM 2622 O O . PHE A 1 338 ? 5.626 -31.395 31.626 1.00 71.44 338 PHE A O 1
ATOM 2629 N N . ASP A 1 339 ? 6.146 -33.439 30.868 1.00 73.81 339 ASP A N 1
ATOM 2630 C CA . ASP A 1 339 ? 5.416 -34.151 31.923 1.00 73.81 339 ASP A CA 1
ATOM 2631 C C . ASP A 1 339 ? 6.205 -34.169 33.244 1.00 73.81 339 ASP A C 1
ATOM 2633 O O . ASP A 1 339 ? 7.111 -34.979 33.452 1.00 73.81 339 ASP A O 1
ATOM 2637 N N . LEU A 1 340 ? 5.792 -33.314 34.181 1.00 69.38 340 LEU A N 1
ATOM 2638 C CA . LEU A 1 340 ? 6.364 -33.195 35.526 1.00 69.38 340 LEU A CA 1
ATOM 2639 C C . LEU A 1 340 ? 6.319 -34.497 36.348 1.00 69.38 340 LEU A C 1
ATOM 2641 O O . LEU A 1 340 ? 7.069 -34.630 37.318 1.00 69.38 340 LEU A O 1
ATOM 2645 N N . ASN A 1 341 ? 5.504 -35.494 35.975 1.00 71.75 341 ASN A N 1
ATOM 2646 C CA . ASN A 1 341 ? 5.558 -36.809 36.616 1.00 71.75 341 ASN A CA 1
ATOM 2647 C C . ASN A 1 341 ? 6.901 -37.517 36.374 1.00 71.75 341 ASN A C 1
ATOM 2649 O O . ASN A 1 341 ? 7.380 -38.205 37.281 1.00 71.75 341 ASN A O 1
ATOM 2653 N N . ARG A 1 342 ? 7.554 -37.288 35.224 1.00 73.12 342 ARG A N 1
ATOM 2654 C CA . ARG A 1 342 ? 8.880 -37.846 34.894 1.00 73.12 342 ARG A CA 1
ATOM 2655 C C . ARG A 1 342 ? 9.984 -37.353 35.829 1.00 73.12 342 ARG A C 1
ATOM 2657 O O . ARG A 1 342 ? 10.939 -38.082 36.060 1.00 73.12 342 ARG A O 1
ATOM 2664 N N . ALA A 1 343 ? 9.847 -36.169 36.432 1.00 73.88 343 ALA A N 1
ATOM 2665 C CA . ALA A 1 343 ? 10.829 -35.636 37.384 1.00 73.88 343 ALA A CA 1
ATOM 2666 C C . ALA A 1 343 ? 10.742 -36.267 38.792 1.00 73.88 343 ALA A C 1
ATOM 2668 O O . ALA A 1 343 ? 11.675 -36.141 39.589 1.00 73.88 343 ALA A O 1
ATOM 2669 N N . LYS A 1 344 ? 9.655 -36.982 39.121 1.00 75.12 344 LYS A N 1
ATOM 2670 C CA . LYS A 1 344 ? 9.425 -37.552 40.464 1.00 75.12 344 LYS A CA 1
ATOM 2671 C C . LYS A 1 344 ? 10.514 -38.533 40.951 1.00 75.12 344 LYS A C 1
ATOM 2673 O O . LYS A 1 344 ? 10.803 -38.495 42.146 1.00 75.12 344 LYS A O 1
ATOM 2678 N N . PRO A 1 345 ? 11.150 -39.384 40.116 1.00 76.00 345 PRO A N 1
ATOM 2679 C CA . PRO A 1 345 ? 12.275 -40.222 40.542 1.00 76.00 345 PRO A CA 1
ATOM 2680 C C . PRO A 1 345 ? 13.533 -39.414 40.890 1.00 76.00 345 PRO A C 1
ATOM 2682 O O . PRO A 1 345 ? 14.210 -39.751 41.857 1.00 76.00 345 PRO A O 1
ATOM 2685 N N . LEU A 1 346 ? 13.818 -38.332 40.153 1.00 79.38 346 LEU A N 1
ATOM 2686 C CA . LEU A 1 346 ? 14.945 -37.436 40.436 1.00 79.38 346 LEU A CA 1
ATOM 2687 C C . LEU A 1 346 ? 14.723 -36.670 41.748 1.00 79.38 346 LEU A C 1
ATOM 2689 O O . LEU A 1 346 ? 15.605 -36.659 42.601 1.00 79.38 346 LEU A O 1
ATOM 2693 N N . LEU A 1 347 ? 13.521 -36.116 41.951 1.00 75.75 347 LEU A N 1
ATOM 2694 C CA . LEU A 1 347 ? 13.142 -35.470 43.213 1.00 75.75 347 LEU A CA 1
ATOM 2695 C C . LEU A 1 347 ? 13.246 -36.441 44.403 1.00 75.75 347 LEU A C 1
ATOM 2697 O O . LEU A 1 347 ? 13.771 -36.074 45.447 1.00 75.75 347 LEU A O 1
ATOM 2701 N N . LYS A 1 348 ? 12.815 -37.701 44.245 1.00 72.81 348 LYS A N 1
ATOM 2702 C CA . LYS A 1 348 ? 12.959 -38.729 45.292 1.00 72.81 348 LYS A CA 1
ATOM 2703 C C . LYS A 1 348 ? 14.414 -39.109 45.581 1.00 72.81 348 LYS A C 1
ATOM 2705 O O . LYS A 1 348 ? 14.722 -39.387 46.733 1.00 72.81 348 LYS A O 1
ATOM 2710 N N . ALA A 1 349 ? 15.293 -39.123 44.577 1.00 69.44 349 ALA A N 1
ATOM 2711 C CA . ALA A 1 349 ? 16.721 -39.376 44.781 1.00 69.44 349 ALA A CA 1
ATOM 2712 C C . ALA A 1 349 ? 17.406 -38.212 45.522 1.00 69.44 349 ALA A C 1
ATOM 2714 O O . ALA A 1 349 ? 18.182 -38.445 46.444 1.00 69.44 349 ALA A O 1
ATOM 2715 N N . ALA A 1 350 ? 17.055 -36.967 45.180 1.00 67.62 350 ALA A N 1
ATOM 2716 C CA . ALA A 1 350 ? 17.572 -35.761 45.831 1.00 67.62 350 ALA A CA 1
ATOM 2717 C C . ALA A 1 350 ? 17.095 -35.571 47.290 1.00 67.62 350 ALA A C 1
ATOM 2719 O O . ALA A 1 350 ? 17.685 -34.780 48.021 1.00 67.62 350 ALA A O 1
ATOM 2720 N N . LEU A 1 351 ? 16.043 -36.285 47.711 1.00 65.44 351 LEU A N 1
ATOM 2721 C CA . LEU A 1 351 ? 15.426 -36.208 49.044 1.00 65.44 351 LEU A CA 1
ATOM 2722 C C . LEU A 1 351 ? 15.683 -37.457 49.918 1.00 65.44 351 LEU A C 1
ATOM 2724 O O . LEU A 1 351 ? 14.982 -37.666 50.906 1.00 65.44 351 LEU A O 1
ATOM 2728 N N . ALA A 1 352 ? 16.641 -38.317 49.557 1.00 66.88 352 ALA A N 1
ATOM 2729 C CA . ALA A 1 352 ? 16.940 -39.542 50.302 1.00 66.88 352 ALA A CA 1
ATOM 2730 C C . ALA A 1 352 ? 18.073 -39.351 51.332 1.00 66.88 352 ALA A C 1
ATOM 2732 O O . ALA A 1 352 ? 19.145 -38.858 50.986 1.00 66.88 352 ALA A O 1
ATOM 2733 N N . ASP A 1 353 ? 17.891 -39.862 52.561 1.00 53.66 353 ASP A N 1
ATOM 2734 C CA . ASP A 1 353 ? 18.873 -39.807 53.674 1.00 53.66 353 ASP A CA 1
ATOM 2735 C C . ASP A 1 353 ? 20.266 -40.383 53.344 1.00 53.66 353 ASP A C 1
ATOM 2737 O O . ASP A 1 353 ? 21.241 -40.159 54.065 1.00 53.66 353 ASP A O 1
ATOM 2741 N N . LYS A 1 354 ? 20.373 -41.160 52.262 1.00 55.66 354 LYS A N 1
ATOM 2742 C CA . LYS A 1 354 ? 21.638 -41.615 51.683 1.00 55.66 354 LYS A CA 1
ATOM 2743 C C . LYS A 1 354 ? 21.656 -41.289 50.196 1.00 55.66 354 LYS A C 1
ATOM 2745 O O . LYS A 1 354 ? 21.169 -42.071 49.382 1.00 55.66 354 LYS A O 1
ATOM 2750 N N . LEU A 1 355 ? 22.242 -40.140 49.870 1.00 56.25 355 LEU A N 1
ATOM 2751 C CA . LEU A 1 355 ? 22.591 -39.763 48.504 1.00 56.25 355 LEU A CA 1
ATOM 2752 C C . LEU A 1 355 ? 23.558 -40.791 47.900 1.00 56.25 355 LEU A C 1
ATOM 2754 O O . LEU A 1 355 ? 24.612 -41.090 48.463 1.00 56.25 355 LEU A O 1
ATOM 2758 N N . ASP A 1 356 ? 23.166 -41.309 46.741 1.00 68.00 356 ASP A N 1
ATOM 2759 C CA . ASP A 1 356 ? 23.993 -42.087 45.826 1.00 68.00 356 ASP A CA 1
ATOM 2760 C C . ASP A 1 356 ? 24.237 -41.201 44.595 1.00 68.00 356 ASP A C 1
ATOM 2762 O O . ASP A 1 356 ? 23.329 -40.959 43.792 1.00 68.00 356 ASP A O 1
ATOM 2766 N N . ASP A 1 357 ? 25.448 -40.650 44.493 1.00 62.09 357 ASP A N 1
ATOM 2767 C CA . ASP A 1 357 ? 25.849 -39.715 43.438 1.00 62.09 357 ASP A CA 1
ATOM 2768 C C . ASP A 1 357 ? 25.774 -40.354 42.029 1.00 62.09 357 ASP A C 1
ATOM 2770 O O . ASP A 1 357 ? 25.486 -39.649 41.055 1.00 62.09 357 ASP A O 1
ATOM 2774 N N . GLU A 1 358 ? 25.977 -41.676 41.898 1.00 65.00 358 GLU A N 1
ATOM 2775 C CA . GLU A 1 358 ? 25.879 -42.390 40.614 1.00 65.00 358 GLU A CA 1
ATOM 2776 C C . GLU A 1 358 ? 24.413 -42.599 40.220 1.00 65.00 358 GLU A C 1
ATOM 2778 O O . GLU A 1 358 ? 24.016 -42.277 39.094 1.00 65.00 358 GLU A O 1
ATOM 2783 N N . LEU A 1 359 ? 23.578 -43.071 41.152 1.00 68.44 359 LEU A N 1
ATOM 2784 C CA . LEU A 1 359 ? 22.135 -43.200 40.942 1.00 68.44 359 LEU A CA 1
ATOM 2785 C C . LEU A 1 359 ? 21.501 -41.842 40.613 1.00 68.44 359 LEU A C 1
ATOM 2787 O O . LEU A 1 359 ? 20.654 -41.767 39.722 1.00 68.44 359 LEU A O 1
ATOM 2791 N N . SER A 1 360 ? 21.943 -40.771 41.274 1.00 69.62 360 SER A N 1
ATOM 2792 C CA . SER A 1 360 ? 21.436 -39.411 41.062 1.00 69.62 360 SER A CA 1
ATOM 2793 C C . SER A 1 360 ? 21.767 -38.904 39.655 1.00 69.62 360 SER A C 1
ATOM 2795 O O . SER A 1 360 ? 20.848 -38.600 38.890 1.00 69.62 360 SER A O 1
ATOM 2797 N N . TRP A 1 361 ? 23.041 -38.927 39.233 1.00 73.62 361 TRP A N 1
ATOM 2798 C CA . TRP A 1 361 ? 23.414 -38.574 37.851 1.00 73.62 361 TRP A CA 1
ATOM 2799 C C . TRP A 1 361 ? 22.785 -39.500 36.800 1.00 73.62 361 TRP A C 1
ATOM 2801 O O . TRP A 1 361 ? 22.491 -39.060 35.684 1.00 73.62 361 TRP A O 1
ATOM 2811 N N . ARG A 1 362 ? 22.510 -40.764 37.143 1.00 74.50 362 ARG A N 1
ATOM 2812 C CA . ARG A 1 362 ? 21.771 -41.695 36.281 1.00 74.50 362 ARG A CA 1
ATOM 2813 C C . ARG A 1 362 ? 20.302 -41.297 36.120 1.00 74.50 362 ARG A C 1
ATOM 2815 O O . ARG A 1 362 ? 19.818 -41.360 34.995 1.00 74.50 362 ARG A O 1
ATOM 2822 N N . GLN A 1 363 ? 19.608 -40.835 37.167 1.00 76.19 363 GLN A N 1
ATOM 2823 C CA . GLN A 1 363 ? 18.245 -40.297 37.017 1.00 76.19 363 GLN A CA 1
ATOM 2824 C C . GLN A 1 363 ? 18.233 -39.019 36.169 1.00 76.19 363 GLN A C 1
ATOM 2826 O O . GLN A 1 363 ? 17.405 -38.907 35.268 1.00 76.19 363 GLN A O 1
ATOM 2831 N N . VAL A 1 364 ? 19.189 -38.106 36.382 1.00 76.62 364 VAL A N 1
ATOM 2832 C CA . VAL A 1 364 ? 19.363 -36.903 35.541 1.00 76.62 364 VAL A CA 1
ATOM 2833 C C . VAL A 1 364 ? 19.566 -37.286 34.067 1.00 76.62 364 VAL A C 1
ATOM 2835 O O . VAL A 1 364 ? 18.922 -36.730 33.179 1.00 76.62 364 VAL A O 1
ATOM 2838 N N . SER A 1 365 ? 20.411 -38.289 33.805 1.00 72.19 365 SER A N 1
ATOM 2839 C CA . SER A 1 365 ? 20.675 -38.797 32.453 1.00 72.19 365 SER A CA 1
ATOM 2840 C C . SER A 1 365 ? 19.454 -39.475 31.821 1.00 72.19 365 SER A C 1
ATOM 2842 O O . SER A 1 365 ? 19.210 -39.295 30.633 1.00 72.19 365 SER A O 1
ATOM 2844 N N . ASN A 1 366 ? 18.680 -40.251 32.586 1.00 73.19 366 ASN A N 1
ATOM 2845 C CA . ASN A 1 366 ? 17.461 -40.898 32.088 1.00 73.19 366 ASN A CA 1
ATOM 2846 C C . ASN A 1 366 ? 16.389 -39.862 31.718 1.00 73.19 366 ASN A C 1
ATOM 2848 O O . ASN A 1 366 ? 15.777 -39.970 30.657 1.00 73.19 366 ASN A O 1
ATOM 2852 N N . LEU A 1 367 ? 16.215 -38.834 32.559 1.00 73.94 367 LEU A N 1
ATOM 2853 C CA . LEU A 1 367 ? 15.249 -37.756 32.342 1.00 73.94 367 LEU A CA 1
ATOM 2854 C C . LEU A 1 367 ? 15.473 -37.070 30.986 1.00 73.94 367 LEU A C 1
ATOM 2856 O O . LEU A 1 367 ? 14.515 -36.850 30.247 1.00 73.94 367 LEU A O 1
ATOM 2860 N N . ALA A 1 368 ? 16.742 -36.818 30.650 1.00 69.62 368 ALA A N 1
ATOM 2861 C CA . ALA A 1 368 ? 17.179 -36.272 29.370 1.00 69.62 368 ALA A CA 1
ATOM 2862 C C . ALA A 1 368 ? 16.898 -37.193 28.165 1.00 69.62 368 ALA A C 1
ATOM 2864 O O . ALA A 1 368 ? 16.445 -36.710 27.131 1.00 69.62 368 ALA A O 1
ATOM 2865 N N . ILE A 1 369 ? 17.157 -38.505 28.277 1.00 66.12 369 ILE A N 1
ATOM 2866 C CA . ILE A 1 369 ? 16.997 -39.468 27.164 1.00 66.12 369 ILE A CA 1
ATOM 2867 C C . ILE A 1 369 ? 15.555 -39.514 26.646 1.00 66.12 369 ILE A C 1
ATOM 2869 O O . ILE A 1 369 ? 15.331 -39.601 25.440 1.00 66.12 369 ILE A O 1
ATOM 2873 N N . GLU A 1 370 ? 14.578 -39.471 27.550 1.00 56.03 370 GLU A N 1
ATOM 2874 C CA . GLU A 1 370 ? 13.171 -39.736 27.227 1.00 56.03 370 GLU A CA 1
ATOM 2875 C C . GLU A 1 370 ? 12.436 -38.559 26.552 1.00 56.03 370 GLU A C 1
ATOM 2877 O O . GLU A 1 370 ? 11.282 -38.713 26.157 1.00 56.03 370 GLU A O 1
ATOM 2882 N N . ASP A 1 371 ? 13.086 -37.406 26.341 1.00 50.00 371 ASP A N 1
ATOM 2883 C CA . ASP A 1 371 ? 12.483 -36.214 25.706 1.00 50.00 371 ASP A CA 1
ATOM 2884 C C . ASP A 1 371 ? 12.306 -36.333 24.172 1.00 50.00 371 ASP A C 1
ATOM 2886 O O . ASP A 1 371 ? 12.162 -35.339 23.465 1.00 50.00 371 ASP A O 1
ATOM 2890 N N . THR A 1 372 ? 12.286 -37.561 23.636 1.00 41.50 372 THR A N 1
ATOM 2891 C CA . THR A 1 372 ? 11.952 -37.844 22.228 1.00 41.50 372 THR A CA 1
ATOM 2892 C C . THR A 1 372 ? 10.935 -38.982 22.053 1.00 41.50 372 THR A C 1
ATOM 2894 O O . THR A 1 372 ? 11.265 -40.074 21.583 1.00 41.50 372 THR A O 1
ATOM 2897 N N . PRO A 1 373 ? 9.636 -38.712 22.276 1.00 37.06 373 PRO A N 1
ATOM 2898 C CA . PRO A 1 373 ? 8.625 -39.261 21.380 1.00 37.06 373 PRO A CA 1
ATOM 2899 C C . PRO A 1 373 ? 8.985 -38.848 19.938 1.00 37.06 373 PRO A C 1
ATOM 2901 O O . PRO A 1 373 ? 9.410 -37.706 19.732 1.00 37.06 373 PRO A O 1
ATOM 2904 N N . PRO A 1 374 ? 8.802 -39.702 18.913 1.00 29.11 374 PRO A N 1
ATOM 2905 C CA . PRO A 1 374 ? 8.899 -39.230 17.537 1.00 29.11 374 PRO A CA 1
ATOM 2906 C C . PRO A 1 374 ? 7.862 -38.113 17.344 1.00 29.11 374 PRO A C 1
ATOM 2908 O O . PRO A 1 374 ? 6.715 -38.286 17.776 1.00 29.11 374 PRO A O 1
ATOM 2911 N N . PRO A 1 375 ? 8.219 -36.970 16.728 1.00 26.59 375 PRO A N 1
ATOM 2912 C CA . PRO A 1 375 ? 7.284 -35.869 16.586 1.00 26.59 375 PRO A CA 1
ATOM 2913 C C . PRO A 1 375 ? 6.062 -36.357 15.811 1.00 26.59 375 PRO A C 1
ATOM 2915 O O . PRO A 1 375 ? 6.166 -36.748 14.645 1.00 26.59 375 PRO A O 1
ATOM 2918 N N . ARG A 1 376 ? 4.885 -36.311 16.452 1.00 24.17 376 ARG A N 1
ATOM 2919 C CA . ARG A 1 376 ? 3.622 -36.325 15.712 1.00 24.17 376 ARG A CA 1
ATOM 2920 C C . ARG A 1 376 ? 3.736 -35.212 14.687 1.00 24.17 376 ARG A C 1
ATOM 2922 O O . ARG A 1 376 ? 3.910 -34.056 15.067 1.00 24.17 376 ARG A O 1
ATOM 2929 N N . SER A 1 377 ? 3.631 -35.555 13.410 1.00 25.67 377 SER A N 1
ATOM 2930 C CA . SER A 1 377 ? 3.612 -34.577 12.334 1.00 25.67 377 SER A CA 1
ATOM 2931 C C . SER A 1 377 ? 2.296 -33.800 12.366 1.00 25.67 377 SER A C 1
ATOM 2933 O O . SER A 1 377 ? 1.412 -33.988 11.530 1.00 25.67 377 SER A O 1
ATOM 2935 N N . ILE A 1 378 ? 2.207 -32.845 13.301 1.00 24.45 378 ILE A N 1
ATOM 2936 C CA . ILE A 1 378 ? 1.622 -31.545 12.988 1.00 24.45 378 ILE A CA 1
ATOM 2937 C C . ILE A 1 378 ? 2.316 -31.141 11.694 1.00 24.45 378 ILE A C 1
ATOM 2939 O O . ILE A 1 378 ? 3.529 -30.927 11.672 1.00 24.45 378 ILE A O 1
ATOM 2943 N N . ALA A 1 379 ? 1.582 -31.190 10.586 1.00 22.86 379 ALA A N 1
ATOM 2944 C CA . ALA A 1 379 ? 2.180 -30.923 9.298 1.00 22.86 379 ALA A CA 1
ATOM 2945 C C . ALA A 1 379 ? 2.693 -29.483 9.323 1.00 22.86 379 ALA A C 1
ATOM 2947 O O . ALA A 1 379 ? 1.894 -28.551 9.421 1.00 22.86 379 ALA A O 1
ATOM 2948 N N . SER A 1 380 ? 4.008 -29.304 9.182 1.00 26.86 380 SER A N 1
ATOM 2949 C CA . SER A 1 380 ? 4.634 -28.031 8.824 1.00 26.86 380 SER A CA 1
ATOM 2950 C C . SER A 1 380 ? 4.290 -27.696 7.369 1.00 26.86 380 SER A C 1
ATOM 2952 O O . SER A 1 380 ? 5.133 -27.611 6.477 1.00 26.86 380 SER A O 1
ATOM 2954 N N . SER A 1 381 ? 2.987 -27.541 7.126 1.00 26.44 381 SER A N 1
ATOM 2955 C CA . SER A 1 381 ? 2.400 -26.929 5.948 1.00 26.44 381 SER A CA 1
ATOM 2956 C C . SER A 1 381 ? 2.673 -25.431 6.057 1.00 26.44 381 SER A C 1
ATOM 2958 O O . SER A 1 381 ? 1.803 -24.632 6.378 1.00 26.44 381 SER A O 1
ATOM 2960 N N . LEU A 1 382 ? 3.938 -25.071 5.829 1.00 26.05 382 LEU A N 1
ATOM 2961 C CA . LEU A 1 382 ? 4.429 -23.693 5.793 1.00 26.05 382 LEU A CA 1
ATOM 2962 C C . LEU A 1 382 ? 3.978 -22.940 4.527 1.00 26.05 382 LEU A C 1
ATOM 2964 O O . LEU A 1 382 ? 4.446 -21.842 4.263 1.00 26.05 382 LEU A O 1
ATOM 2968 N N . GLN A 1 383 ? 2.985 -23.475 3.808 1.00 29.64 383 GLN A N 1
ATOM 2969 C CA . GLN A 1 383 ? 1.984 -22.648 3.139 1.00 29.64 383 GLN A CA 1
ATOM 2970 C C . GLN A 1 383 ? 1.023 -22.084 4.200 1.00 29.64 383 GLN A C 1
ATOM 2972 O O . GLN A 1 383 ? -0.155 -22.434 4.270 1.00 29.64 383 GLN A O 1
ATOM 2977 N N . GLN A 1 384 ? 1.543 -21.183 5.035 1.00 26.91 384 GLN A N 1
ATOM 2978 C CA . GLN A 1 384 ? 0.707 -20.096 5.529 1.00 26.91 384 GLN A CA 1
ATOM 2979 C C . GLN A 1 384 ? 0.261 -19.286 4.302 1.00 26.91 384 GLN A C 1
ATOM 2981 O O . GLN A 1 384 ? 1.047 -19.127 3.367 1.00 26.91 384 GLN A O 1
ATOM 2986 N N . THR A 1 385 ? -0.946 -18.712 4.299 1.00 32.25 385 THR A N 1
ATOM 2987 C CA . THR A 1 385 ? -1.147 -17.492 3.501 1.00 32.25 385 THR A CA 1
ATOM 2988 C C . THR A 1 385 ? -0.120 -16.476 4.003 1.00 32.25 385 THR A C 1
ATOM 2990 O O . THR A 1 385 ? -0.169 -16.198 5.208 1.00 32.25 385 THR A O 1
ATOM 2993 N N . PRO A 1 386 ? 0.790 -15.945 3.166 1.00 35.38 386 PRO A N 1
ATOM 2994 C CA . PRO A 1 386 ? 1.820 -15.037 3.646 1.00 35.38 386 PRO A CA 1
ATOM 2995 C C . PRO A 1 386 ? 1.192 -13.857 4.385 1.00 35.38 386 PRO A C 1
ATOM 2997 O O . PRO A 1 386 ? 0.380 -13.121 3.813 1.00 35.38 386 PRO A O 1
ATOM 3000 N N . TRP A 1 387 ? 1.549 -13.706 5.662 1.00 45.41 387 TRP A N 1
ATOM 3001 C CA . TRP A 1 387 ? 1.412 -12.431 6.347 1.00 45.41 387 TRP A CA 1
ATOM 3002 C C . TRP A 1 387 ? 2.478 -11.531 5.736 1.00 45.41 387 TRP A C 1
ATOM 3004 O O . TRP A 1 387 ? 3.662 -11.689 6.008 1.00 45.41 387 TRP A O 1
ATOM 3014 N N . LEU A 1 388 ? 2.043 -10.684 4.810 1.00 49.44 388 LEU A N 1
ATOM 3015 C CA . LEU A 1 388 ? 2.870 -9.643 4.228 1.00 49.44 388 LEU A CA 1
ATOM 3016 C C . LEU A 1 388 ? 2.569 -8.379 5.019 1.00 49.44 388 LEU A C 1
ATOM 3018 O O . LEU A 1 388 ? 1.537 -7.742 4.794 1.00 49.44 388 LEU A O 1
ATOM 3022 N N . HIS A 1 389 ? 3.464 -8.059 5.954 1.00 60.31 389 HIS A N 1
ATOM 3023 C CA . HIS A 1 389 ? 3.663 -6.677 6.369 1.00 60.31 389 HIS A CA 1
ATOM 3024 C C . HIS A 1 389 ? 3.953 -5.872 5.099 1.00 60.31 389 HIS A C 1
ATOM 3026 O O . HIS A 1 389 ? 4.697 -6.331 4.229 1.00 60.31 389 HIS A O 1
ATOM 3032 N N . ASN A 1 390 ? 3.256 -4.756 4.909 1.00 67.44 390 ASN A N 1
ATOM 3033 C CA . ASN A 1 390 ? 3.370 -3.990 3.677 1.00 67.44 390 ASN A CA 1
ATOM 3034 C C . ASN A 1 390 ? 3.159 -2.496 3.921 1.00 67.44 390 ASN A C 1
ATOM 3036 O O . ASN A 1 390 ? 2.538 -2.082 4.903 1.00 67.44 390 ASN A O 1
ATOM 3040 N N . THR A 1 391 ? 3.653 -1.679 2.997 1.00 70.50 391 THR A N 1
ATOM 3041 C CA . THR A 1 391 ? 3.678 -0.214 3.108 1.00 70.50 391 THR A CA 1
ATOM 3042 C C . THR A 1 391 ? 2.289 0.436 3.145 1.00 70.50 391 THR A C 1
ATOM 3044 O O . THR A 1 391 ? 2.153 1.579 3.573 1.00 70.50 391 THR A O 1
ATOM 3047 N N . SER A 1 392 ? 1.230 -0.313 2.810 1.00 70.19 392 SER A N 1
ATOM 3048 C CA . SER A 1 392 ? -0.163 0.130 2.963 1.00 70.19 392 SER A CA 1
ATOM 3049 C C . SER A 1 392 ? -0.808 -0.198 4.315 1.00 70.19 392 SER A C 1
ATOM 3051 O O . SER A 1 392 ? -1.958 0.174 4.529 1.00 70.19 392 SER A O 1
ATOM 3053 N N . SER A 1 393 ? -0.110 -0.905 5.209 1.00 67.12 393 SER A N 1
ATOM 3054 C CA . SER A 1 393 ? -0.614 -1.300 6.537 1.00 67.12 393 SER A CA 1
ATOM 3055 C C . SER A 1 393 ? -0.263 -0.321 7.666 1.00 67.12 393 SER A C 1
ATOM 3057 O O . SER A 1 393 ? -0.634 -0.553 8.819 1.00 67.12 393 SER A O 1
ATOM 3059 N N . PHE A 1 394 ? 0.435 0.774 7.352 1.00 77.62 394 PHE A N 1
ATOM 3060 C CA . PHE A 1 394 ? 0.742 1.832 8.313 1.00 77.62 394 PHE A CA 1
ATOM 3061 C C . PHE A 1 394 ? -0.533 2.591 8.703 1.00 77.62 394 PHE A C 1
ATOM 3063 O O . PHE A 1 394 ? -1.355 2.934 7.851 1.00 77.62 394 PHE A O 1
ATOM 3070 N N . ALA A 1 395 ? -0.698 2.865 9.995 1.00 68.06 395 ALA A N 1
ATOM 3071 C CA . ALA A 1 395 ? -1.888 3.521 10.522 1.00 68.06 395 ALA A CA 1
ATOM 3072 C C . ALA A 1 395 ? -1.973 5.014 10.146 1.00 68.06 395 ALA A C 1
ATOM 3074 O O . ALA A 1 395 ? -3.069 5.504 9.884 1.00 68.06 395 ALA A O 1
ATOM 3075 N N . ASN A 1 396 ? -0.843 5.725 10.091 1.00 70.88 396 ASN A N 1
ATOM 3076 C CA . ASN A 1 396 ? -0.753 7.168 9.830 1.00 70.88 396 ASN A CA 1
ATOM 3077 C C . ASN A 1 396 ? 0.227 7.492 8.673 1.00 70.88 396 ASN A C 1
ATOM 3079 O O . ASN A 1 396 ? 0.429 6.659 7.785 1.00 70.88 396 ASN A O 1
ATOM 3083 N N . SER A 1 397 ? 0.745 8.727 8.579 1.00 57.59 397 SER A N 1
ATOM 3084 C CA . SER A 1 397 ? 1.450 9.219 7.375 1.00 57.59 397 SER A CA 1
ATOM 3085 C C . SER A 1 397 ? 2.981 9.341 7.456 1.00 57.59 397 SER A C 1
ATOM 3087 O O . SER A 1 397 ? 3.602 9.755 6.476 1.00 57.59 397 SER A O 1
ATOM 3089 N N . SER A 1 398 ? 3.597 8.936 8.569 1.00 56.16 398 SER A N 1
ATOM 3090 C CA . SER A 1 398 ? 5.021 9.113 8.906 1.00 56.16 398 SER A CA 1
ATOM 3091 C C . SER A 1 398 ? 5.999 8.204 8.133 1.00 56.16 398 SER A C 1
ATOM 3093 O O . SER A 1 398 ? 6.750 7.419 8.716 1.00 56.16 398 SER A O 1
ATOM 3095 N N . GLU A 1 399 ? 6.030 8.316 6.801 1.00 63.94 399 GLU A N 1
ATOM 3096 C CA . GLU A 1 399 ? 6.809 7.467 5.875 1.00 63.94 399 GLU A CA 1
ATOM 3097 C C . GLU A 1 399 ? 8.343 7.707 5.899 1.00 63.94 399 GLU A C 1
ATOM 3099 O O . GLU A 1 399 ? 9.005 7.871 4.867 1.00 63.94 399 GLU A O 1
ATOM 3104 N N . HIS A 1 400 ? 8.942 7.682 7.094 1.00 63.00 400 HIS A N 1
ATOM 3105 C CA . HIS A 1 400 ? 10.381 7.778 7.320 1.00 63.00 400 HIS A CA 1
ATOM 3106 C C . HIS A 1 400 ? 11.139 6.658 6.598 1.00 63.00 400 HIS A C 1
ATOM 3108 O O . HIS A 1 400 ? 10.993 5.473 6.912 1.00 63.00 400 HIS A O 1
ATOM 3114 N N . ARG A 1 401 ? 12.023 7.058 5.673 1.00 60.38 401 ARG A N 1
ATOM 3115 C CA . ARG A 1 401 ? 12.794 6.176 4.779 1.00 60.38 401 ARG A CA 1
ATOM 3116 C C . ARG A 1 401 ? 13.362 4.929 5.470 1.00 60.38 401 ARG A C 1
ATOM 3118 O O . ARG A 1 401 ? 13.153 3.835 4.959 1.00 60.38 401 ARG A O 1
ATOM 3125 N N . ARG A 1 402 ? 13.993 5.086 6.643 1.00 65.38 402 ARG A N 1
ATOM 3126 C CA . ARG A 1 402 ? 14.646 3.989 7.385 1.00 65.38 402 ARG A CA 1
ATOM 3127 C C . ARG A 1 402 ? 13.727 2.807 7.717 1.00 65.38 402 ARG A C 1
ATOM 3129 O O . ARG A 1 402 ? 14.184 1.678 7.675 1.00 65.38 402 ARG A O 1
ATOM 3136 N N . TYR A 1 403 ? 12.449 3.052 8.014 1.00 69.00 403 TYR A N 1
ATOM 3137 C CA . TYR A 1 403 ? 11.492 1.984 8.331 1.00 69.00 403 TYR A CA 1
ATOM 3138 C C . TYR A 1 403 ? 10.747 1.492 7.088 1.00 69.00 403 TYR A C 1
ATOM 3140 O O . TYR A 1 403 ? 10.471 0.305 6.931 1.00 69.00 403 TYR A O 1
ATOM 3148 N N . VAL A 1 404 ? 10.434 2.417 6.179 1.00 73.81 404 VAL A N 1
ATOM 3149 C CA . VAL A 1 404 ? 9.686 2.127 4.952 1.00 73.81 404 VAL A CA 1
ATOM 3150 C C . VAL A 1 404 ? 10.487 1.250 3.981 1.00 73.81 404 VAL A C 1
ATOM 3152 O O . VAL A 1 404 ? 9.893 0.448 3.262 1.00 73.81 404 VAL A O 1
ATOM 3155 N N . ASP A 1 405 ? 11.815 1.386 3.950 1.00 77.19 405 ASP A N 1
ATOM 3156 C CA . ASP A 1 405 ? 12.679 0.643 3.028 1.00 77.19 405 ASP A CA 1
ATOM 3157 C C . ASP A 1 405 ? 12.786 -0.857 3.384 1.00 77.19 405 ASP A C 1
ATOM 3159 O O . ASP A 1 405 ? 12.750 -1.691 2.476 1.00 77.19 405 ASP A O 1
ATOM 3163 N N . ASP A 1 406 ? 12.837 -1.228 4.672 1.00 76.88 406 ASP A N 1
ATOM 3164 C CA . ASP A 1 406 ? 12.807 -2.641 5.091 1.00 76.88 406 ASP A CA 1
ATOM 3165 C C . ASP A 1 406 ? 11.426 -3.278 4.874 1.00 76.88 406 ASP A C 1
ATOM 3167 O O . ASP A 1 406 ? 11.339 -4.386 4.342 1.00 76.88 406 ASP A O 1
ATOM 3171 N N . VAL A 1 407 ? 10.338 -2.555 5.169 1.00 77.88 407 VAL A N 1
ATOM 3172 C CA . VAL A 1 407 ? 8.971 -3.032 4.887 1.00 77.88 407 VAL A CA 1
ATOM 3173 C C . VAL A 1 407 ? 8.750 -3.231 3.383 1.00 77.88 407 VAL A C 1
ATOM 3175 O O . VAL A 1 407 ? 8.185 -4.242 2.975 1.00 77.88 407 VAL A O 1
ATOM 3178 N N . LEU A 1 408 ? 9.235 -2.318 2.532 1.00 83.75 408 LEU A N 1
ATOM 3179 C CA . LEU A 1 408 ? 9.155 -2.472 1.073 1.00 83.75 408 LEU A CA 1
ATOM 3180 C C . LEU A 1 408 ? 9.955 -3.692 0.576 1.00 83.75 408 LEU A C 1
ATOM 3182 O O . LEU A 1 408 ? 9.551 -4.356 -0.377 1.00 83.75 408 LEU A O 1
ATOM 3186 N N . LYS A 1 409 ? 11.080 -4.001 1.222 1.00 83.50 409 LYS A N 1
ATOM 3187 C CA . LYS A 1 409 ? 11.934 -5.158 0.924 1.00 83.50 409 LYS A CA 1
ATOM 3188 C C . LYS A 1 409 ? 11.285 -6.485 1.345 1.00 83.50 409 LYS A C 1
ATOM 3190 O O . LYS A 1 409 ? 11.412 -7.459 0.604 1.00 83.50 409 LYS A O 1
ATOM 3195 N N . GLU A 1 410 ? 10.544 -6.530 2.455 1.00 80.75 410 GLU A N 1
ATOM 3196 C CA . GLU A 1 410 ? 9.685 -7.681 2.790 1.00 80.75 410 GLU A CA 1
ATOM 3197 C C . GLU A 1 410 ? 8.495 -7.812 1.825 1.00 80.75 410 GLU A C 1
ATOM 3199 O O . GLU A 1 410 ? 8.217 -8.904 1.328 1.00 80.75 410 GLU A O 1
ATOM 3204 N N . GLU A 1 411 ? 7.840 -6.694 1.502 1.00 84.88 411 GLU A N 1
ATOM 3205 C CA . GLU A 1 411 ? 6.679 -6.614 0.611 1.00 84.88 411 GLU A CA 1
ATOM 3206 C C . GLU A 1 411 ? 6.988 -7.099 -0.818 1.00 84.88 411 GLU A C 1
ATOM 3208 O O . GLU A 1 411 ? 6.238 -7.903 -1.377 1.00 84.88 411 GLU A O 1
ATOM 3213 N N . LEU A 1 412 ? 8.096 -6.635 -1.412 1.00 85.31 412 LEU A N 1
ATOM 3214 C CA . LEU A 1 412 ? 8.571 -7.077 -2.731 1.00 85.31 412 LEU A CA 1
ATOM 3215 C C . LEU A 1 412 ? 9.047 -8.539 -2.724 1.00 85.31 412 LEU A C 1
ATOM 3217 O O . LEU A 1 412 ? 9.046 -9.194 -3.772 1.00 85.31 412 LEU A O 1
ATOM 3221 N N . GLY A 1 413 ? 9.452 -9.049 -1.557 1.00 83.56 413 GLY A N 1
ATOM 3222 C CA . GLY A 1 413 ? 9.858 -10.431 -1.339 1.00 83.56 413 GLY A CA 1
ATOM 3223 C C . GLY A 1 413 ? 11.015 -10.877 -2.239 1.00 83.56 413 GLY A C 1
ATOM 3224 O O . GLY A 1 413 ? 12.037 -10.206 -2.385 1.00 83.56 413 GLY A O 1
ATOM 3225 N N . THR A 1 414 ? 10.878 -12.058 -2.851 1.00 85.12 414 THR A N 1
ATOM 3226 C CA . THR A 1 414 ? 11.856 -12.529 -3.845 1.00 85.12 414 THR A CA 1
ATOM 3227 C C . THR A 1 414 ? 11.537 -11.932 -5.211 1.00 85.12 414 THR A C 1
ATOM 3229 O O . THR A 1 414 ? 10.648 -12.410 -5.909 1.00 85.12 414 THR A O 1
ATOM 3232 N N . MET A 1 415 ? 12.306 -10.923 -5.615 1.00 90.94 415 MET A N 1
ATOM 3233 C CA . MET A 1 415 ? 12.291 -10.406 -6.984 1.00 90.94 415 MET A CA 1
ATOM 3234 C C . MET A 1 415 ? 12.935 -11.424 -7.941 1.00 90.94 415 MET A C 1
ATOM 3236 O O . MET A 1 415 ? 14.083 -11.830 -7.732 1.00 90.94 415 MET A O 1
ATOM 3240 N N . TYR A 1 416 ? 12.220 -11.852 -8.985 1.00 92.81 416 TYR A N 1
ATOM 3241 C CA . TYR A 1 416 ? 12.678 -12.905 -9.906 1.00 92.81 416 TYR A CA 1
ATOM 3242 C C . TYR A 1 416 ? 13.232 -12.317 -11.206 1.00 92.81 416 TYR A C 1
ATOM 3244 O O . TYR A 1 416 ? 12.542 -11.564 -11.887 1.00 92.81 416 TYR A O 1
ATOM 3252 N N . VAL A 1 417 ? 14.467 -12.666 -11.573 1.00 95.00 417 VAL A N 1
ATOM 3253 C CA . VAL A 1 417 ? 15.190 -12.012 -12.680 1.00 95.00 417 VAL A CA 1
ATOM 3254 C C . VAL A 1 417 ? 15.732 -13.005 -13.700 1.00 95.00 417 VAL A C 1
ATOM 3256 O O . VAL A 1 417 ? 16.109 -14.130 -13.361 1.00 95.00 417 VAL A O 1
ATOM 3259 N N . GLY A 1 418 ? 15.837 -12.573 -14.956 1.00 94.50 418 GLY A N 1
ATOM 3260 C CA . GLY A 1 418 ? 16.260 -13.450 -16.043 1.00 94.50 418 GLY A CA 1
ATOM 3261 C C . GLY A 1 418 ? 15.177 -14.457 -16.402 1.00 94.50 418 GLY A C 1
ATOM 3262 O O . GLY A 1 418 ? 15.425 -15.656 -16.346 1.00 94.50 418 GLY A O 1
ATOM 3263 N N . LEU A 1 419 ? 13.971 -13.967 -16.691 1.00 95.12 419 LEU A N 1
ATOM 3264 C CA . LEU A 1 419 ? 12.886 -14.780 -17.234 1.00 95.12 419 LEU A CA 1
ATOM 3265 C C . LEU A 1 419 ? 12.959 -14.835 -18.770 1.00 95.12 419 LEU A C 1
ATOM 3267 O O . LEU A 1 419 ? 12.862 -13.778 -19.407 1.00 95.12 419 LEU A O 1
ATOM 3271 N N . PRO A 1 420 ? 13.066 -16.037 -19.370 1.00 93.50 420 PRO A N 1
ATOM 3272 C CA . PRO A 1 420 ? 12.884 -16.223 -20.808 1.00 93.50 420 PRO A CA 1
ATOM 3273 C C . PRO A 1 420 ? 11.490 -15.761 -21.258 1.00 93.50 420 PRO A C 1
ATOM 3275 O O . PRO A 1 420 ? 10.526 -15.849 -20.498 1.00 93.50 420 PRO A O 1
ATOM 3278 N N . GLY A 1 421 ? 11.369 -15.262 -22.490 1.00 93.44 421 GLY A N 1
ATOM 3279 C CA . GLY A 1 421 ? 10.087 -14.828 -23.069 1.00 93.44 421 GLY A CA 1
ATOM 3280 C C . GLY A 1 421 ? 9.491 -13.537 -22.482 1.00 93.44 421 GLY A C 1
ATOM 3281 O O . GLY A 1 421 ? 8.446 -13.085 -22.945 1.00 93.44 421 GLY A O 1
ATOM 3282 N N . PHE A 1 422 ? 10.144 -12.892 -21.503 1.00 96.62 422 PHE A N 1
ATOM 3283 C CA . PHE A 1 422 ? 9.657 -11.642 -20.895 1.00 96.62 422 PHE A CA 1
ATOM 3284 C C . PHE A 1 422 ? 9.405 -10.536 -21.938 1.00 96.62 422 PHE A C 1
ATOM 3286 O O . PHE A 1 422 ? 8.430 -9.790 -21.833 1.00 96.62 422 PHE A O 1
ATOM 3293 N N . ARG A 1 423 ? 10.274 -10.421 -22.954 1.00 93.75 423 ARG A N 1
ATOM 3294 C CA . ARG A 1 423 ? 10.104 -9.438 -24.038 1.00 93.75 423 ARG A CA 1
ATOM 3295 C C . ARG A 1 423 ? 8.866 -9.751 -24.874 1.00 93.75 423 ARG A C 1
ATOM 3297 O O . ARG A 1 423 ? 8.052 -8.860 -25.077 1.00 93.75 423 ARG A O 1
ATOM 3304 N N . ASP A 1 424 ? 8.677 -11.002 -25.277 1.00 93.88 424 ASP A N 1
ATOM 3305 C CA . ASP A 1 424 ? 7.533 -11.420 -26.095 1.00 93.88 424 ASP A CA 1
ATOM 3306 C C . ASP A 1 424 ? 6.205 -11.200 -25.354 1.00 93.88 424 ASP A C 1
ATOM 3308 O O . ASP A 1 424 ? 5.238 -10.719 -25.940 1.00 93.88 424 ASP A O 1
ATOM 3312 N N . ALA A 1 425 ? 6.186 -11.444 -24.040 1.00 95.38 425 ALA A N 1
ATOM 3313 C CA . ALA A 1 425 ? 5.036 -11.183 -23.181 1.00 95.38 425 ALA A CA 1
ATOM 3314 C C . ALA A 1 425 ? 4.603 -9.702 -23.189 1.00 95.38 425 ALA A C 1
ATOM 3316 O O . ALA A 1 425 ? 3.443 -9.403 -23.481 1.00 95.38 425 ALA A O 1
ATOM 3317 N N . TYR A 1 426 ? 5.505 -8.765 -22.873 1.00 95.50 426 TYR A N 1
ATOM 3318 C CA . TYR A 1 426 ? 5.141 -7.347 -22.701 1.00 95.50 426 TYR A CA 1
ATOM 3319 C C . TYR A 1 426 ? 5.241 -6.498 -23.979 1.00 95.50 426 TYR A C 1
ATOM 3321 O O . TYR A 1 426 ? 4.535 -5.500 -24.094 1.00 95.50 426 TYR A O 1
ATOM 3329 N N . PHE A 1 427 ? 6.080 -6.887 -24.942 1.00 95.00 427 PHE A N 1
ATOM 3330 C CA . PHE A 1 427 ? 6.345 -6.130 -26.172 1.00 95.00 427 PHE A CA 1
ATOM 3331 C C . PHE A 1 427 ? 5.839 -6.841 -27.438 1.00 95.00 427 PHE A C 1
ATOM 3333 O O . PHE A 1 427 ? 5.598 -6.174 -28.440 1.00 95.00 427 PHE A O 1
ATOM 3340 N N . GLY A 1 428 ? 5.630 -8.164 -27.418 1.00 90.25 428 GLY A N 1
ATOM 3341 C CA . GLY A 1 428 ? 5.219 -8.937 -28.602 1.00 90.25 428 GLY A CA 1
ATOM 3342 C C . GLY A 1 428 ? 3.813 -8.616 -29.126 1.00 90.25 428 GLY A C 1
ATOM 3343 O O . GLY A 1 428 ? 3.516 -8.888 -30.286 1.00 90.25 428 GLY A O 1
ATOM 3344 N N . SER A 1 429 ? 2.957 -7.981 -28.316 1.00 86.00 429 SER A N 1
ATOM 3345 C CA . SER A 1 429 ? 1.658 -7.453 -28.760 1.00 86.00 429 SER A CA 1
ATOM 3346 C C . SER A 1 429 ? 1.752 -6.117 -29.517 1.00 86.00 429 SER A C 1
ATOM 3348 O O . SER A 1 429 ? 0.751 -5.660 -30.064 1.00 86.00 429 SER A O 1
ATOM 3350 N N . LEU A 1 430 ? 2.926 -5.474 -29.565 1.00 89.31 430 LEU A N 1
ATOM 3351 C CA . LEU A 1 430 ? 3.127 -4.175 -30.216 1.00 89.31 430 LEU A CA 1
ATOM 3352 C C . LEU A 1 430 ? 3.385 -4.375 -31.717 1.00 89.31 430 LEU A C 1
ATOM 3354 O O . LEU A 1 430 ? 4.517 -4.569 -32.167 1.00 89.31 430 LEU A O 1
ATOM 3358 N N . ALA A 1 431 ? 2.302 -4.361 -32.496 1.00 88.50 431 ALA A N 1
ATOM 3359 C CA . ALA A 1 431 ? 2.322 -4.641 -33.929 1.00 88.50 431 ALA A CA 1
ATOM 3360 C C . ALA A 1 431 ? 3.354 -3.779 -34.687 1.00 88.50 431 ALA A C 1
ATOM 3362 O O . ALA A 1 431 ? 3.337 -2.553 -34.622 1.00 88.50 431 ALA A O 1
ATOM 3363 N N . GLY A 1 432 ? 4.253 -4.436 -35.427 1.00 89.88 432 GLY A N 1
ATOM 3364 C CA . GLY A 1 432 ? 5.298 -3.778 -36.222 1.00 89.88 432 GLY A CA 1
ATOM 3365 C C . GLY A 1 432 ? 6.555 -3.350 -35.452 1.00 89.88 432 GLY A C 1
ATOM 3366 O O . GLY A 1 432 ? 7.520 -2.938 -36.097 1.00 89.88 432 GLY A O 1
ATOM 3367 N N . LEU A 1 433 ? 6.598 -3.487 -34.117 1.00 92.31 433 LEU A N 1
ATOM 3368 C CA . LEU A 1 433 ? 7.722 -3.013 -33.296 1.00 92.31 433 LEU A CA 1
ATOM 3369 C C . LEU A 1 433 ? 9.062 -3.616 -33.727 1.00 92.31 433 LEU A C 1
ATOM 3371 O O . LEU A 1 433 ? 10.033 -2.881 -33.879 1.00 92.31 433 LEU A O 1
ATOM 3375 N N . GLU A 1 434 ? 9.134 -4.930 -33.949 1.00 92.31 434 GLU A N 1
ATOM 3376 C CA . GLU A 1 434 ? 10.378 -5.605 -34.345 1.00 92.31 434 GLU A CA 1
ATOM 3377 C C . GLU A 1 434 ? 10.929 -5.064 -35.676 1.00 92.31 434 GLU A C 1
ATOM 3379 O O . GLU A 1 434 ? 12.108 -4.718 -35.766 1.00 92.31 434 GLU A O 1
ATOM 3384 N N . ALA A 1 435 ? 10.060 -4.906 -36.679 1.00 93.44 435 ALA A N 1
ATOM 3385 C CA . ALA A 1 435 ? 10.427 -4.385 -37.993 1.00 93.44 435 ALA A CA 1
ATOM 3386 C C . ALA A 1 435 ? 10.899 -2.922 -37.921 1.00 93.44 435 ALA A C 1
ATOM 3388 O O . ALA A 1 435 ? 11.945 -2.588 -38.473 1.00 93.44 435 ALA A O 1
ATOM 3389 N N . ALA A 1 436 ? 10.181 -2.065 -37.187 1.00 93.62 436 ALA A N 1
ATOM 3390 C CA . ALA A 1 436 ? 10.568 -0.667 -36.990 1.00 93.62 436 ALA A CA 1
ATOM 3391 C C . ALA A 1 436 ? 11.855 -0.520 -36.157 1.00 93.62 436 ALA A C 1
ATOM 3393 O O . ALA A 1 436 ? 12.665 0.369 -36.419 1.00 93.62 436 ALA A O 1
ATOM 3394 N N . SER A 1 437 ? 12.076 -1.418 -35.191 1.00 94.44 437 SER A N 1
ATOM 3395 C CA . SER A 1 437 ? 13.316 -1.474 -34.408 1.00 94.44 437 SER A CA 1
ATOM 3396 C C . SER A 1 437 ? 14.507 -1.859 -35.274 1.00 94.44 437 SER A C 1
ATOM 3398 O O . SER A 1 437 ? 15.570 -1.256 -35.147 1.00 94.44 437 SER A O 1
ATOM 3400 N N . LYS A 1 438 ? 14.328 -2.836 -36.174 1.00 95.12 438 LYS A N 1
ATOM 3401 C CA . LYS A 1 438 ? 15.362 -3.223 -37.134 1.00 95.12 438 LYS A CA 1
ATOM 3402 C C . LYS A 1 438 ? 15.660 -2.090 -38.117 1.00 95.12 438 LYS A C 1
ATOM 3404 O O . LYS A 1 438 ? 16.821 -1.757 -38.285 1.00 95.12 438 LYS A O 1
ATOM 3409 N N . GLU A 1 439 ? 14.638 -1.464 -38.698 1.00 94.75 439 GLU A N 1
ATOM 3410 C CA . GLU A 1 439 ? 14.786 -0.327 -39.621 1.00 94.75 439 GLU A CA 1
ATOM 3411 C C . GLU A 1 439 ? 15.582 0.829 -38.985 1.00 94.75 439 GLU A C 1
ATOM 3413 O O . GLU A 1 439 ? 16.568 1.293 -39.554 1.00 94.75 439 GLU A O 1
ATOM 3418 N N . PHE A 1 440 ? 15.231 1.255 -37.766 1.00 93.94 440 PHE A N 1
ATOM 3419 C CA . PHE A 1 440 ? 15.985 2.311 -37.080 1.00 93.94 440 PHE A CA 1
ATOM 3420 C C . PHE A 1 440 ? 17.408 1.871 -36.692 1.00 93.94 440 PHE A C 1
ATOM 3422 O O . PHE A 1 440 ? 18.336 2.683 -36.713 1.00 93.94 440 PHE A O 1
ATOM 3429 N N . PHE A 1 441 ? 17.617 0.594 -36.358 1.00 94.94 441 PHE A N 1
ATOM 3430 C CA . PHE A 1 441 ? 18.951 0.080 -36.047 1.00 94.94 441 PHE A CA 1
ATOM 3431 C C . PHE A 1 441 ? 19.836 -0.060 -37.298 1.00 94.94 441 PHE A C 1
ATOM 3433 O O . PHE A 1 441 ? 21.002 0.322 -37.254 1.00 94.94 441 PHE A O 1
ATOM 3440 N N . ASP A 1 442 ? 19.281 -0.474 -38.439 1.00 93.94 442 ASP A N 1
ATOM 3441 C CA . ASP A 1 442 ? 19.963 -0.466 -39.739 1.00 93.94 442 ASP A CA 1
ATOM 3442 C C . ASP A 1 442 ? 20.398 0.962 -40.118 1.00 93.94 442 ASP A C 1
ATOM 3444 O O . ASP A 1 442 ? 21.526 1.168 -40.568 1.00 93.94 442 ASP A O 1
ATOM 3448 N N . GLN A 1 443 ? 19.559 1.974 -39.856 1.00 91.62 443 GLN A N 1
ATOM 3449 C CA . GLN A 1 443 ? 19.937 3.387 -40.010 1.00 91.62 443 GLN A CA 1
ATOM 3450 C C . GLN A 1 443 ? 21.062 3.809 -39.044 1.00 91.62 443 GLN A C 1
ATOM 3452 O O . GLN A 1 443 ? 21.909 4.623 -39.414 1.00 91.62 443 GLN A O 1
ATOM 3457 N N . CYS A 1 444 ? 21.124 3.239 -37.835 1.00 91.81 444 CYS A N 1
ATOM 3458 C CA . CYS A 1 444 ? 22.216 3.478 -36.883 1.00 91.81 444 CYS A CA 1
ATOM 3459 C C . CYS A 1 444 ? 23.536 2.790 -37.281 1.00 91.81 444 CYS A C 1
ATOM 3461 O O . CYS A 1 444 ? 24.595 3.307 -36.927 1.00 91.81 444 CYS A O 1
ATOM 3463 N N . LEU A 1 445 ? 23.486 1.669 -38.009 1.00 91.94 445 LEU A N 1
ATOM 3464 C CA . LEU A 1 445 ? 24.659 0.935 -38.509 1.00 91.94 445 LEU A CA 1
ATOM 3465 C C . LEU A 1 445 ? 25.204 1.503 -39.830 1.00 91.94 445 LEU A C 1
ATOM 3467 O O . LEU A 1 445 ? 26.417 1.614 -40.008 1.00 91.94 445 LEU A O 1
ATOM 3471 N N . TYR A 1 446 ? 24.310 1.841 -40.766 1.00 91.12 446 TYR A N 1
ATOM 3472 C CA . TYR A 1 446 ? 24.646 2.093 -42.176 1.00 91.12 446 TYR A CA 1
ATOM 3473 C C . TYR A 1 446 ? 24.267 3.496 -42.680 1.00 91.12 446 TYR A C 1
ATOM 3475 O O . TYR A 1 446 ? 24.448 3.793 -43.861 1.00 91.12 446 TYR A O 1
ATOM 3483 N N . GLY A 1 447 ? 23.725 4.360 -41.816 1.00 83.69 447 GLY A N 1
ATOM 3484 C CA . GLY A 1 447 ? 23.384 5.741 -42.159 1.00 83.69 447 GLY A CA 1
ATOM 3485 C C . GLY A 1 447 ? 24.603 6.629 -42.445 1.00 83.69 447 GLY A C 1
ATOM 3486 O O . GLY A 1 447 ? 25.744 6.272 -42.170 1.00 83.69 447 GLY A O 1
ATOM 3487 N N . ASN A 1 448 ? 24.351 7.837 -42.962 1.00 76.75 448 ASN A N 1
ATOM 3488 C CA . ASN A 1 448 ? 25.406 8.799 -43.330 1.00 76.75 448 ASN A CA 1
ATOM 3489 C C . ASN A 1 448 ? 26.259 9.291 -42.140 1.00 76.75 448 ASN A C 1
ATOM 3491 O O . ASN A 1 448 ? 27.366 9.779 -42.351 1.00 76.75 448 ASN A O 1
ATOM 3495 N N . ASP A 1 449 ? 25.751 9.168 -40.910 1.00 78.62 449 ASP A N 1
ATOM 3496 C CA . ASP A 1 449 ? 26.539 9.250 -39.677 1.00 78.62 449 ASP A CA 1
ATOM 3497 C C . ASP A 1 449 ? 26.168 8.062 -38.771 1.00 78.62 449 ASP A C 1
ATOM 3499 O O . ASP A 1 449 ? 25.171 8.147 -38.046 1.00 78.62 449 ASP A O 1
ATOM 3503 N N . PRO A 1 450 ? 26.906 6.937 -38.828 1.00 82.88 450 PRO A N 1
ATOM 3504 C CA . PRO A 1 450 ? 26.611 5.765 -38.014 1.00 82.88 450 PRO A CA 1
ATOM 3505 C C . PRO A 1 450 ? 26.641 6.092 -36.519 1.00 82.88 450 PRO A C 1
ATOM 3507 O O . PRO A 1 450 ? 27.581 6.706 -36.007 1.00 82.88 450 PRO A O 1
ATOM 3510 N N . PHE A 1 451 ? 25.596 5.672 -35.808 1.00 88.25 451 PHE A N 1
ATOM 3511 C CA . PHE A 1 451 ? 25.445 5.867 -34.366 1.00 88.25 451 PHE A CA 1
ATOM 3512 C C . PHE A 1 451 ? 25.782 4.603 -33.557 1.00 88.25 451 PHE A C 1
ATOM 3514 O O . PHE A 1 451 ? 25.881 4.677 -32.334 1.00 88.25 451 PHE A O 1
ATOM 3521 N N . PHE A 1 452 ? 26.020 3.470 -34.226 1.00 91.75 452 PHE A N 1
ATOM 3522 C CA . PHE A 1 452 ? 26.525 2.228 -33.639 1.00 91.75 452 PHE A CA 1
ATOM 3523 C C . PHE A 1 452 ? 27.617 1.643 -34.550 1.00 91.75 452 PHE A C 1
ATOM 3525 O O . PHE A 1 452 ? 27.364 1.441 -35.736 1.00 91.75 452 PHE A O 1
ATOM 3532 N N . GLN A 1 453 ? 28.822 1.388 -34.024 1.00 83.38 453 GLN A N 1
ATOM 3533 C CA . GLN A 1 453 ? 29.933 0.793 -34.803 1.00 83.38 453 GLN A CA 1
ATOM 3534 C C . GLN A 1 453 ? 30.768 -0.236 -34.026 1.00 83.38 453 GLN A C 1
ATOM 3536 O O . GLN A 1 453 ? 31.137 -1.244 -34.610 1.00 83.38 453 GLN A O 1
ATOM 3541 N N . ASP A 1 454 ? 30.987 -0.025 -32.727 1.00 85.00 454 ASP A N 1
ATOM 3542 C CA . ASP A 1 454 ? 31.525 -1.007 -31.767 1.00 85.00 454 ASP A CA 1
ATOM 3543 C C . ASP A 1 454 ? 30.859 -0.719 -30.404 1.00 85.00 454 ASP A C 1
ATOM 3545 O O . ASP A 1 454 ? 31.493 -0.327 -29.424 1.00 85.00 454 ASP A O 1
ATOM 3549 N N . GLY A 1 455 ? 29.522 -0.764 -30.395 1.00 91.50 455 GLY A N 1
ATOM 3550 C CA . GLY A 1 455 ? 28.686 -0.110 -29.385 1.00 91.50 455 GLY A CA 1
ATOM 3551 C C . GLY A 1 455 ? 28.230 1.294 -29.795 1.00 91.50 455 GLY A C 1
ATOM 3552 O O . GLY A 1 455 ? 28.482 1.753 -30.917 1.00 91.50 455 GLY A O 1
ATOM 3553 N N . TRP A 1 456 ? 27.517 1.972 -28.891 1.00 93.94 456 TRP A N 1
ATOM 3554 C CA . TRP A 1 456 ? 26.869 3.256 -29.156 1.00 93.94 456 TRP A CA 1
ATOM 3555 C C . TRP A 1 456 ? 27.841 4.439 -29.184 1.00 93.94 456 TRP A C 1
ATOM 3557 O O . TRP A 1 456 ? 28.597 4.700 -28.244 1.00 93.94 456 TRP A O 1
ATOM 3567 N N . LYS A 1 457 ? 27.739 5.242 -30.244 1.00 92.12 457 LYS A N 1
ATOM 3568 C CA . LYS A 1 457 ? 28.504 6.476 -30.419 1.00 92.12 457 LYS A CA 1
ATOM 3569 C C . LYS A 1 457 ? 28.176 7.476 -29.303 1.00 92.12 457 LYS A C 1
ATOM 3571 O O . LYS A 1 457 ? 27.026 7.877 -29.116 1.00 92.12 457 LYS A O 1
ATOM 3576 N N . GLY A 1 458 ? 29.213 7.904 -28.585 1.00 89.75 458 GLY A N 1
ATOM 3577 C CA . GLY A 1 458 ? 29.105 8.864 -27.483 1.00 89.75 458 GLY A CA 1
ATOM 3578 C C . GLY A 1 458 ? 28.628 8.279 -26.149 1.00 89.75 458 GLY A C 1
ATOM 3579 O O . GLY A 1 458 ? 28.321 9.059 -25.254 1.00 89.75 458 GLY A O 1
ATOM 3580 N N . TRP A 1 459 ? 28.561 6.951 -25.996 1.00 92.69 459 TRP A N 1
ATOM 3581 C CA . TRP A 1 459 ? 28.299 6.332 -24.694 1.00 92.69 459 TRP A CA 1
ATOM 3582 C C . TRP A 1 459 ? 29.438 6.647 -23.689 1.00 92.69 459 TRP A C 1
ATOM 3584 O O . TRP A 1 459 ? 30.609 6.460 -24.035 1.00 92.69 459 TRP A O 1
ATOM 3594 N N . PRO A 1 460 ? 29.142 7.111 -22.457 1.00 91.56 460 PRO A N 1
ATOM 3595 C CA . PRO A 1 460 ? 30.162 7.475 -21.467 1.00 91.56 460 PRO A CA 1
ATOM 3596 C C . PRO A 1 460 ? 30.925 6.263 -20.906 1.00 91.56 460 PRO A C 1
ATOM 3598 O O . PRO A 1 460 ? 30.335 5.271 -20.478 1.00 91.56 460 PRO A O 1
ATOM 3601 N N . GLN A 1 461 ? 32.258 6.359 -20.864 1.00 83.69 461 GLN A N 1
ATOM 3602 C CA . GLN A 1 461 ? 33.153 5.257 -20.476 1.00 83.69 461 GLN A CA 1
ATOM 3603 C C . GLN A 1 461 ? 33.036 4.851 -18.995 1.00 83.69 461 GLN A C 1
ATOM 3605 O O . GLN A 1 461 ? 33.189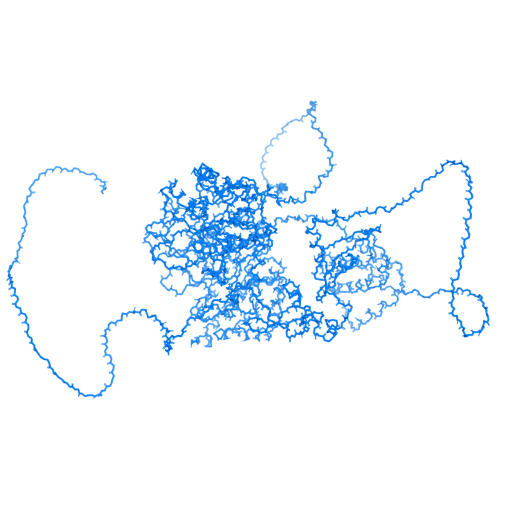 3.678 -18.664 1.00 83.69 461 GLN A O 1
ATOM 3610 N N . ASP A 1 462 ? 32.775 5.814 -18.115 1.00 85.69 462 ASP A N 1
ATOM 3611 C CA . ASP A 1 462 ? 32.565 5.628 -16.674 1.00 85.69 462 ASP A CA 1
ATOM 3612 C C . ASP A 1 462 ? 31.093 5.359 -16.307 1.00 85.69 462 ASP A C 1
ATOM 3614 O O . ASP A 1 462 ? 30.791 5.032 -15.160 1.00 85.69 462 ASP A O 1
ATOM 3618 N N . ALA A 1 463 ? 30.185 5.515 -17.277 1.00 89.00 463 ALA A N 1
ATOM 3619 C CA . ALA A 1 463 ? 28.738 5.515 -17.104 1.00 89.00 463 ALA A CA 1
ATOM 3620 C C . ALA A 1 463 ? 28.237 6.429 -15.963 1.00 89.00 463 ALA A C 1
ATOM 3622 O O . ALA A 1 463 ? 27.274 6.078 -15.278 1.00 89.00 463 ALA A O 1
ATOM 3623 N N . ASN A 1 464 ? 28.861 7.599 -15.742 1.00 88.44 464 ASN A N 1
ATOM 3624 C CA . ASN A 1 464 ? 28.341 8.552 -14.756 1.00 88.44 464 ASN A CA 1
ATOM 3625 C C . ASN A 1 464 ? 26.916 9.002 -15.124 1.00 88.44 464 ASN A C 1
ATOM 3627 O O . ASN A 1 464 ? 26.589 9.203 -16.295 1.00 88.44 464 ASN A O 1
ATOM 3631 N N . GLU A 1 465 ? 26.073 9.147 -14.103 1.00 86.00 465 GLU A N 1
ATOM 3632 C CA . GLU A 1 465 ? 24.622 9.293 -14.238 1.00 86.00 465 GLU A CA 1
ATOM 3633 C C . GLU A 1 465 ? 24.230 10.458 -15.156 1.00 86.00 465 GLU A C 1
ATOM 3635 O O . GLU A 1 465 ? 23.524 10.256 -16.143 1.00 86.00 465 GLU A O 1
ATOM 3640 N N . LYS A 1 466 ? 24.785 11.652 -14.910 1.00 87.75 466 LYS A N 1
ATOM 3641 C CA . LYS A 1 466 ? 24.566 12.852 -15.730 1.00 87.75 466 LYS A CA 1
ATOM 3642 C C . LYS A 1 466 ? 24.897 12.619 -17.207 1.00 87.75 466 LYS A C 1
ATOM 3644 O O . LYS A 1 466 ? 24.095 12.957 -18.074 1.00 87.75 466 LYS A O 1
ATOM 3649 N N . SER A 1 467 ? 26.041 12.005 -17.509 1.00 90.19 467 SER A N 1
ATOM 3650 C CA . SER A 1 467 ? 26.449 11.750 -18.898 1.00 90.19 467 SER A CA 1
ATOM 3651 C C . SER A 1 467 ? 25.589 10.673 -19.569 1.00 90.19 467 SER A C 1
ATOM 3653 O O . SER A 1 467 ? 25.296 10.775 -20.761 1.00 90.19 467 SER A O 1
ATOM 3655 N N . VAL A 1 468 ? 25.139 9.661 -18.816 1.00 92.38 468 VAL A N 1
ATOM 3656 C CA . VAL A 1 468 ? 24.192 8.643 -19.307 1.00 92.38 468 VAL A CA 1
ATOM 3657 C C . VAL A 1 468 ? 22.828 9.274 -19.602 1.00 92.38 468 VAL A C 1
ATOM 3659 O O . VAL A 1 468 ? 22.247 8.983 -20.645 1.00 92.38 468 VAL A O 1
ATOM 3662 N N . LEU A 1 469 ? 22.344 10.175 -18.743 1.00 91.56 469 LEU A N 1
ATOM 3663 C CA . LEU A 1 469 ? 21.097 10.924 -18.931 1.00 91.56 469 LEU A CA 1
ATOM 3664 C C . LEU A 1 469 ? 21.152 11.853 -20.145 1.00 91.56 469 LEU A C 1
ATOM 3666 O O . LEU A 1 469 ? 20.247 11.822 -20.980 1.00 91.56 469 LEU A O 1
ATOM 3670 N N . GLU A 1 470 ? 22.219 12.643 -20.282 1.00 91.31 470 GLU A N 1
ATOM 3671 C CA . GLU A 1 470 ? 22.427 13.519 -21.439 1.00 91.31 470 GLU A CA 1
ATOM 3672 C C . GLU A 1 470 ? 22.497 12.711 -22.745 1.00 91.31 470 GLU A C 1
ATOM 3674 O O . GLU A 1 470 ? 21.861 13.080 -23.739 1.00 91.31 470 GLU A O 1
ATOM 3679 N N . TRP A 1 471 ? 23.199 11.572 -22.750 1.00 94.19 471 TRP A N 1
ATOM 3680 C CA . TRP A 1 471 ? 23.242 10.669 -23.903 1.00 94.19 471 TRP A CA 1
ATOM 3681 C C . TRP A 1 471 ? 21.863 10.061 -24.216 1.00 94.19 471 TRP A C 1
ATOM 3683 O O . TRP A 1 471 ? 21.399 10.144 -25.357 1.00 94.19 471 TRP A O 1
ATOM 3693 N N . LEU A 1 472 ? 21.170 9.514 -23.212 1.00 93.88 472 LEU A N 1
ATOM 3694 C CA . LEU A 1 472 ? 19.878 8.837 -23.364 1.00 93.88 472 LEU A CA 1
ATOM 3695 C C . LEU A 1 472 ? 18.774 9.803 -23.817 1.00 93.88 472 LEU A C 1
ATOM 3697 O O . LEU A 1 472 ? 18.016 9.487 -24.735 1.00 93.88 472 LEU A O 1
ATOM 3701 N N . ALA A 1 473 ? 18.717 11.011 -23.250 1.00 91.69 473 ALA A N 1
ATOM 3702 C CA . ALA A 1 473 ? 17.784 12.049 -23.678 1.00 91.69 473 ALA A CA 1
ATOM 3703 C C . ALA A 1 473 ? 18.048 12.485 -25.130 1.00 91.69 473 ALA A C 1
ATOM 3705 O O . ALA A 1 473 ? 17.108 12.691 -25.899 1.00 91.69 473 ALA A O 1
ATOM 3706 N N . ASN A 1 474 ? 19.315 12.586 -25.543 1.00 91.56 474 ASN A N 1
ATOM 3707 C CA . ASN A 1 474 ? 19.671 12.893 -26.930 1.00 91.56 474 ASN A CA 1
ATOM 3708 C C . ASN A 1 474 ? 19.390 11.725 -27.894 1.00 91.56 474 ASN A C 1
ATOM 3710 O O . ASN A 1 474 ? 19.036 11.971 -29.049 1.00 91.56 474 ASN A O 1
ATOM 3714 N N . PHE A 1 475 ? 19.468 10.472 -27.438 1.00 92.75 475 PHE A N 1
ATOM 3715 C CA . PHE A 1 475 ? 19.018 9.305 -28.200 1.00 92.75 475 PHE A CA 1
ATOM 3716 C C . PHE A 1 475 ? 17.490 9.300 -28.385 1.00 92.75 475 PHE A C 1
ATOM 3718 O O . PHE A 1 475 ? 17.015 9.218 -29.520 1.00 92.75 475 PHE A O 1
ATOM 3725 N N . VAL A 1 476 ? 16.706 9.487 -27.315 1.00 92.31 476 VAL A N 1
ATOM 3726 C CA . VAL A 1 476 ? 15.231 9.531 -27.404 1.00 92.31 476 VAL A CA 1
ATOM 3727 C C . VAL A 1 476 ? 14.755 10.685 -28.294 1.00 92.31 476 VAL A C 1
ATOM 3729 O O . VAL A 1 476 ? 13.867 10.479 -29.120 1.00 92.31 476 VAL A O 1
ATOM 3732 N N . LYS A 1 477 ? 15.399 11.860 -28.241 1.00 90.00 477 LYS A N 1
ATOM 3733 C CA . LYS A 1 477 ? 15.107 12.990 -29.150 1.00 90.00 477 LYS A CA 1
ATOM 3734 C C . LYS A 1 477 ? 15.309 12.659 -30.638 1.00 90.00 477 LYS A C 1
ATOM 3736 O O . LYS A 1 477 ? 14.602 13.223 -31.470 1.00 90.00 477 LYS A O 1
ATOM 3741 N N . LYS A 1 478 ? 16.231 11.749 -30.987 1.00 88.94 478 LYS A N 1
ATOM 3742 C CA . LYS A 1 478 ? 16.403 11.238 -32.366 1.00 88.94 478 LYS A CA 1
ATOM 3743 C C . LYS A 1 478 ? 15.363 10.173 -32.728 1.00 88.94 478 LYS A C 1
ATOM 3745 O O . LYS A 1 478 ? 14.919 10.121 -33.871 1.00 88.94 478 LYS A O 1
ATOM 3750 N N . LEU A 1 479 ? 14.985 9.332 -31.765 1.00 90.19 479 LEU A N 1
ATOM 3751 C CA . LEU A 1 479 ? 14.100 8.184 -31.968 1.00 90.19 479 LEU A CA 1
ATOM 3752 C C . LEU A 1 479 ? 12.610 8.565 -32.017 1.00 90.19 479 LEU A C 1
ATOM 3754 O O . LEU A 1 479 ? 11.865 8.030 -32.835 1.00 90.19 479 LEU A O 1
ATOM 3758 N N . ALA A 1 480 ? 12.159 9.501 -31.179 1.00 87.88 480 ALA A N 1
ATOM 3759 C CA . ALA A 1 480 ? 10.747 9.874 -31.061 1.00 87.88 480 ALA A CA 1
ATOM 3760 C C . ALA A 1 480 ? 10.104 10.409 -32.369 1.00 87.88 480 ALA A C 1
ATOM 3762 O O . ALA A 1 480 ? 8.951 10.061 -32.639 1.00 87.88 480 ALA A O 1
ATOM 3763 N N . PRO A 1 481 ? 10.801 11.180 -33.234 1.00 88.19 481 PRO A N 1
ATOM 3764 C CA . PRO A 1 481 ? 10.287 11.531 -34.560 1.00 88.19 481 PRO A CA 1
ATOM 3765 C C . PRO A 1 481 ? 10.015 10.310 -35.450 1.00 88.19 481 PRO A C 1
ATOM 3767 O O . PRO A 1 481 ? 8.969 10.257 -36.091 1.00 88.19 481 PRO A O 1
ATOM 3770 N N . PHE A 1 482 ? 10.910 9.314 -35.452 1.00 88.56 482 PHE A N 1
ATOM 3771 C CA . PHE A 1 482 ? 10.722 8.056 -36.185 1.00 88.56 482 PHE A CA 1
ATOM 3772 C C . PHE A 1 482 ? 9.593 7.213 -35.576 1.00 88.56 482 PHE A C 1
ATOM 3774 O O . PHE A 1 482 ? 8.735 6.711 -36.296 1.00 88.56 482 PHE A O 1
ATOM 3781 N N . ALA A 1 483 ? 9.530 7.118 -34.244 1.00 85.31 483 ALA A N 1
ATOM 3782 C CA . ALA A 1 483 ? 8.441 6.436 -33.548 1.00 85.31 483 ALA A CA 1
ATOM 3783 C C . ALA A 1 483 ? 7.067 6.967 -34.003 1.00 85.31 483 ALA A C 1
ATOM 3785 O O . ALA A 1 483 ? 6.175 6.179 -34.306 1.00 85.31 483 ALA A O 1
ATOM 3786 N N . LYS A 1 484 ? 6.937 8.294 -34.144 1.00 82.75 484 LYS A N 1
ATOM 3787 C CA . LYS A 1 484 ? 5.713 8.970 -34.594 1.00 82.75 484 LYS A CA 1
ATOM 3788 C C . LYS A 1 484 ? 5.371 8.750 -36.075 1.00 82.75 484 LYS A C 1
ATOM 3790 O O . LYS A 1 484 ? 4.188 8.755 -36.409 1.00 82.75 484 LYS A O 1
ATOM 3795 N N . THR A 1 485 ? 6.348 8.578 -36.973 1.00 84.25 485 THR A N 1
ATOM 3796 C CA . THR A 1 485 ? 6.048 8.313 -38.397 1.00 84.25 485 THR A CA 1
ATOM 3797 C C . THR A 1 485 ? 5.531 6.898 -38.636 1.00 84.25 485 THR A C 1
ATOM 3799 O O . THR A 1 485 ? 4.756 6.698 -39.567 1.00 84.25 485 THR A O 1
ATOM 3802 N N . GLN A 1 486 ? 5.917 5.936 -37.793 1.00 81.06 486 GLN A N 1
ATOM 3803 C CA . GLN A 1 486 ? 5.448 4.549 -37.865 1.00 81.06 486 GLN A CA 1
ATOM 3804 C C . GLN A 1 486 ? 4.044 4.365 -37.262 1.00 81.06 486 GLN A C 1
ATOM 3806 O O . GLN A 1 486 ? 3.265 3.554 -37.759 1.00 81.06 486 GLN A O 1
ATOM 3811 N N . THR A 1 487 ? 3.687 5.137 -36.225 1.00 72.00 487 THR A N 1
ATOM 3812 C CA . THR A 1 487 ? 2.388 5.042 -35.530 1.00 72.00 487 THR A CA 1
ATOM 3813 C C . THR A 1 487 ? 1.568 6.347 -35.597 1.00 72.00 487 THR A C 1
ATOM 3815 O O . THR A 1 487 ? 1.162 6.876 -34.564 1.00 72.00 487 THR A O 1
ATOM 3818 N N . PRO A 1 488 ? 1.252 6.899 -36.786 1.00 60.03 488 PRO A N 1
ATOM 3819 C CA . PRO A 1 488 ? 0.655 8.237 -36.917 1.00 60.03 488 PRO A CA 1
ATOM 3820 C C . PRO A 1 488 ? -0.740 8.397 -36.280 1.00 60.03 488 PRO A C 1
ATOM 3822 O O . PRO A 1 488 ? -1.190 9.525 -36.087 1.00 60.03 488 PRO A O 1
ATOM 3825 N N . ASN A 1 489 ? -1.412 7.290 -35.946 1.00 55.34 489 ASN A N 1
ATOM 3826 C CA . ASN A 1 489 ? -2.738 7.273 -35.324 1.00 55.34 489 ASN A CA 1
ATOM 3827 C C . ASN A 1 489 ? -2.707 7.226 -33.780 1.00 55.34 489 ASN A C 1
ATOM 3829 O O . ASN A 1 489 ? -3.773 7.256 -33.168 1.00 55.34 489 ASN A O 1
ATOM 3833 N N . THR A 1 490 ? -1.539 7.137 -33.127 1.00 62.72 490 THR A N 1
ATOM 3834 C CA . THR A 1 490 ? -1.475 7.135 -31.654 1.00 62.72 490 THR A CA 1
ATOM 3835 C C . THR A 1 490 ? -1.720 8.536 -31.095 1.00 62.72 490 THR A C 1
ATOM 3837 O O . THR A 1 490 ? -0.962 9.471 -31.360 1.00 62.72 490 THR A O 1
ATOM 3840 N N . THR A 1 491 ? -2.757 8.676 -30.268 1.00 59.38 491 THR A N 1
ATOM 3841 C CA . THR A 1 491 ? -3.087 9.904 -29.519 1.00 59.38 491 THR A CA 1
ATOM 3842 C C . THR A 1 491 ? -2.001 10.306 -28.522 1.00 59.38 491 THR A C 1
ATOM 3844 O O . THR A 1 491 ? -1.806 11.495 -28.267 1.00 59.38 491 THR A O 1
ATOM 3847 N N . HIS A 1 492 ? -1.275 9.325 -27.988 1.00 70.62 492 HIS A N 1
ATOM 3848 C CA . HIS A 1 492 ? -0.221 9.505 -26.997 1.00 70.62 492 HIS A CA 1
ATOM 3849 C C . HIS A 1 492 ? 1.105 9.793 -27.709 1.00 70.62 492 HIS A C 1
ATOM 3851 O O . HIS A 1 492 ? 1.632 8.958 -28.441 1.00 70.62 492 HIS A O 1
ATOM 3857 N N . GLN A 1 493 ? 1.647 10.993 -27.505 1.00 78.81 493 GLN A N 1
ATOM 3858 C CA . GLN A 1 493 ? 3.042 11.305 -27.817 1.00 78.81 493 GLN A CA 1
ATOM 3859 C C . GLN A 1 493 ? 3.808 11.299 -26.501 1.00 78.81 493 GLN A C 1
ATOM 3861 O O . GLN A 1 493 ? 3.366 11.949 -25.557 1.00 78.81 493 GLN A O 1
ATOM 3866 N N . ARG A 1 494 ? 4.947 10.609 -26.447 1.00 87.25 494 ARG A N 1
ATOM 3867 C CA . ARG A 1 494 ? 5.776 10.502 -25.239 1.00 87.25 494 ARG A CA 1
ATOM 3868 C C . ARG A 1 494 ? 7.116 11.192 -25.375 1.00 87.25 494 ARG A C 1
ATOM 3870 O O . ARG A 1 494 ? 7.587 11.449 -26.483 1.00 87.25 494 ARG A O 1
ATOM 3877 N N . ASP A 1 495 ? 7.702 11.483 -24.226 1.00 85.69 495 ASP A N 1
ATOM 3878 C CA . ASP A 1 495 ? 9.038 12.048 -24.093 1.00 85.69 495 ASP A CA 1
ATOM 3879 C C . ASP A 1 495 ? 9.764 11.432 -22.886 1.00 85.69 495 ASP A C 1
ATOM 3881 O O . ASP A 1 495 ? 9.157 10.731 -22.067 1.00 85.69 495 ASP A O 1
ATOM 3885 N N . LEU A 1 496 ? 11.069 11.685 -22.791 1.00 89.31 496 LEU A N 1
ATOM 3886 C CA . LEU A 1 496 ? 11.893 11.244 -21.667 1.00 89.31 496 LEU A CA 1
ATOM 3887 C C . LEU A 1 496 ? 12.056 12.381 -20.651 1.00 89.31 496 LEU A C 1
ATOM 3889 O O . LEU A 1 496 ? 12.651 13.415 -20.963 1.00 89.31 496 LEU A O 1
ATOM 3893 N N . LEU A 1 497 ? 11.592 12.167 -19.422 1.00 85.38 497 LEU A N 1
ATOM 3894 C CA . LEU A 1 497 ? 11.977 12.982 -18.277 1.00 85.38 497 LEU A CA 1
ATOM 3895 C C . LEU A 1 497 ? 13.337 12.496 -17.764 1.00 85.38 497 LEU A C 1
ATOM 3897 O O . LEU A 1 497 ? 13.487 11.332 -17.404 1.00 85.38 497 LEU A O 1
ATOM 3901 N N . ALA A 1 498 ? 14.318 13.395 -17.744 1.00 75.31 498 ALA A N 1
ATOM 3902 C CA . ALA A 1 498 ? 15.687 13.146 -17.298 1.00 75.31 498 ALA A CA 1
ATOM 3903 C C . ALA A 1 498 ? 16.147 14.338 -16.441 1.00 75.31 498 ALA A C 1
ATOM 3905 O O . ALA A 1 498 ? 16.821 15.243 -16.937 1.00 75.31 498 ALA A O 1
ATOM 3906 N N . GLN A 1 499 ? 15.683 14.388 -15.188 1.00 69.38 499 GLN A N 1
ATOM 3907 C CA . GLN A 1 499 ? 15.950 15.468 -14.226 1.00 69.38 499 GLN A CA 1
ATOM 3908 C C . GLN A 1 499 ? 16.171 14.881 -12.815 1.00 69.38 499 GLN A C 1
ATOM 3910 O O . GLN A 1 499 ? 15.304 15.016 -11.952 1.00 69.38 499 GLN A O 1
ATOM 3915 N N . PRO A 1 500 ? 17.321 14.221 -12.571 1.00 60.50 500 PRO A N 1
ATOM 3916 C CA . PRO A 1 500 ? 17.564 13.436 -11.356 1.00 60.50 500 PRO A CA 1
ATOM 3917 C C . PRO A 1 500 ? 17.523 14.283 -10.082 1.00 60.50 500 PRO A C 1
ATOM 3919 O O . PRO A 1 500 ? 17.027 13.837 -9.056 1.00 60.50 500 PRO A O 1
ATOM 3922 N N . ASN A 1 501 ? 17.980 15.535 -10.142 1.00 61.56 501 ASN A N 1
ATOM 3923 C CA . ASN A 1 501 ? 18.092 16.392 -8.961 1.00 61.56 501 ASN A CA 1
ATOM 3924 C C . ASN A 1 501 ? 16.763 17.066 -8.565 1.00 61.56 501 ASN A C 1
ATOM 3926 O O . ASN A 1 501 ? 16.737 17.820 -7.596 1.00 61.56 501 ASN A O 1
ATOM 3930 N N . THR A 1 502 ? 15.658 16.823 -9.279 1.00 67.88 502 THR A N 1
ATOM 3931 C CA . THR A 1 502 ? 14.368 17.488 -9.031 1.00 67.88 502 THR A CA 1
ATOM 3932 C C . THR A 1 502 ? 13.406 16.581 -8.264 1.00 67.88 502 THR A C 1
ATOM 3934 O O . THR A 1 502 ? 13.095 15.466 -8.682 1.00 67.88 502 THR A O 1
ATOM 3937 N N . THR A 1 503 ? 12.904 17.071 -7.131 1.00 75.44 503 THR A N 1
ATOM 3938 C CA . THR A 1 503 ? 11.930 16.354 -6.298 1.00 75.44 503 THR A CA 1
ATOM 3939 C C . THR A 1 503 ? 10.572 16.234 -6.999 1.00 75.44 503 THR A C 1
ATOM 3941 O O . THR A 1 503 ? 9.958 17.225 -7.393 1.00 75.44 503 THR A O 1
ATOM 3944 N N . MET A 1 504 ? 10.079 15.001 -7.125 1.00 77.81 504 MET A N 1
ATOM 3945 C CA . MET A 1 504 ? 8.831 14.658 -7.811 1.00 77.81 504 MET A CA 1
ATOM 3946 C C . MET A 1 504 ? 7.609 14.807 -6.890 1.00 77.81 504 MET A C 1
ATOM 3948 O O . MET A 1 504 ? 7.477 14.104 -5.881 1.00 77.81 504 MET A O 1
ATOM 3952 N N . GLN A 1 505 ? 6.657 15.661 -7.275 1.00 74.88 505 GLN A N 1
ATOM 3953 C CA . GLN A 1 505 ? 5.470 15.972 -6.471 1.00 74.88 505 GLN A CA 1
ATOM 3954 C C . GLN A 1 505 ? 4.504 14.778 -6.322 1.00 74.88 505 GLN A C 1
ATOM 3956 O O . GLN A 1 505 ? 4.373 13.922 -7.206 1.00 74.88 505 GLN A O 1
ATOM 3961 N N . GLY A 1 506 ? 3.772 14.742 -5.201 1.00 69.44 506 GLY A N 1
ATOM 3962 C CA . GLY A 1 506 ? 2.715 13.758 -4.906 1.00 69.44 506 GLY A CA 1
ATOM 3963 C C . GLY A 1 506 ? 3.165 12.459 -4.222 1.00 69.44 506 GLY A C 1
ATOM 3964 O O . GLY A 1 506 ? 2.338 11.576 -3.961 1.00 69.44 506 GLY A O 1
ATOM 3965 N N . SER A 1 507 ? 4.453 12.348 -3.902 1.00 69.81 507 SER A N 1
ATOM 3966 C CA . SER A 1 507 ? 4.932 11.445 -2.853 1.00 69.81 507 SER A CA 1
ATOM 3967 C C . SER A 1 507 ? 4.625 12.042 -1.465 1.00 69.81 507 SER A C 1
ATOM 3969 O O . SER A 1 507 ? 4.360 13.237 -1.353 1.00 69.81 507 SER A O 1
ATOM 3971 N N . ARG A 1 508 ? 4.624 11.216 -0.409 1.00 66.50 508 ARG A N 1
ATOM 3972 C CA . ARG A 1 508 ? 4.498 11.660 1.001 1.00 66.50 508 ARG A CA 1
ATOM 3973 C C . ARG A 1 508 ? 5.827 12.086 1.635 1.00 66.50 508 ARG A C 1
ATOM 3975 O O . ARG A 1 508 ? 5.826 12.769 2.648 1.00 66.50 508 ARG A O 1
ATOM 3982 N N . ALA A 1 509 ? 6.934 11.661 1.041 1.00 64.81 509 ALA A N 1
ATOM 3983 C CA . ALA A 1 509 ? 8.290 12.087 1.368 1.00 64.81 509 ALA A CA 1
ATOM 3984 C C . ALA A 1 509 ? 8.979 12.523 0.075 1.00 64.81 509 ALA A C 1
ATOM 3986 O O . ALA A 1 509 ? 8.638 12.002 -0.988 1.00 64.81 509 ALA A O 1
ATOM 3987 N N . ASP A 1 510 ? 9.961 13.408 0.137 1.00 68.56 510 ASP A N 1
ATOM 3988 C CA . ASP A 1 510 ? 10.636 13.880 -1.070 1.00 68.56 510 ASP A CA 1
ATOM 3989 C C . ASP A 1 510 ? 11.390 12.738 -1.766 1.00 68.56 510 ASP A C 1
ATOM 3991 O O . ASP A 1 510 ? 12.139 11.972 -1.150 1.00 68.56 510 ASP A O 1
ATOM 3995 N N . ARG A 1 511 ? 11.115 12.560 -3.063 1.00 75.00 511 ARG A N 1
ATOM 3996 C CA . ARG A 1 511 ? 11.706 11.511 -3.903 1.00 75.00 511 ARG A CA 1
ATOM 3997 C C . ARG A 1 511 ? 12.177 12.122 -5.213 1.00 75.00 511 ARG A C 1
ATOM 3999 O O . ARG A 1 511 ? 11.391 12.728 -5.938 1.00 75.00 511 ARG A O 1
ATOM 4006 N N . LYS A 1 512 ? 13.452 11.907 -5.501 1.00 80.50 512 LYS A N 1
ATOM 4007 C CA . LYS A 1 512 ? 14.111 12.174 -6.777 1.00 80.50 512 LYS A CA 1
ATOM 4008 C C . LYS A 1 512 ? 13.987 10.927 -7.667 1.00 80.50 512 LYS A C 1
ATOM 4010 O O . LYS A 1 512 ? 13.822 9.831 -7.134 1.00 80.50 512 LYS A O 1
ATOM 4015 N N . LEU A 1 513 ? 13.954 11.108 -8.987 1.00 84.88 513 LEU A N 1
ATOM 4016 C CA . LEU A 1 513 ? 13.783 10.047 -9.990 1.00 84.88 513 LEU A CA 1
ATOM 4017 C C . LEU A 1 513 ? 14.818 10.259 -11.092 1.00 84.88 513 LEU A C 1
ATOM 4019 O O . LEU A 1 513 ? 14.748 11.265 -11.794 1.00 84.88 513 LEU A O 1
ATOM 4023 N N . ASP A 1 514 ? 15.723 9.299 -11.269 1.00 85.94 514 ASP A N 1
ATOM 4024 C CA . ASP A 1 514 ? 16.825 9.370 -12.230 1.00 85.94 514 ASP A CA 1
ATOM 4025 C C . ASP A 1 514 ? 16.301 9.698 -13.640 1.00 85.94 514 ASP A C 1
ATOM 4027 O O . ASP A 1 514 ? 16.720 10.657 -14.293 1.00 85.94 514 ASP A O 1
ATOM 4031 N N . VAL A 1 515 ? 15.342 8.890 -14.107 1.00 91.94 515 VAL A N 1
ATOM 4032 C CA . VAL A 1 515 ? 14.771 8.962 -15.453 1.00 91.94 515 VAL A CA 1
ATOM 4033 C C . VAL A 1 515 ? 13.373 8.334 -15.497 1.00 91.94 515 VAL A C 1
ATOM 4035 O O . VAL A 1 515 ? 13.062 7.409 -14.749 1.00 91.94 515 VAL A O 1
ATOM 4038 N N . GLY A 1 516 ? 12.516 8.776 -16.415 1.00 92.69 516 GLY A N 1
ATOM 4039 C CA . GLY A 1 516 ? 11.258 8.089 -16.706 1.00 92.69 516 GLY A CA 1
ATOM 4040 C C . GLY A 1 516 ? 10.613 8.524 -18.018 1.00 92.69 516 GLY A C 1
ATOM 4041 O O . GLY A 1 516 ? 10.899 9.597 -18.542 1.00 92.69 516 GLY A O 1
ATOM 4042 N N . PHE A 1 517 ? 9.720 7.697 -18.557 1.00 93.12 517 PHE A N 1
ATOM 4043 C CA . PHE A 1 517 ? 8.875 8.084 -19.692 1.00 93.12 517 PHE A CA 1
ATOM 4044 C C . PHE A 1 517 ? 7.591 8.752 -19.204 1.00 93.12 517 PHE A C 1
ATOM 4046 O O . PHE A 1 517 ? 6.954 8.267 -18.264 1.00 93.12 517 PHE A O 1
ATOM 4053 N N . ILE A 1 518 ? 7.203 9.834 -19.879 1.00 91.00 518 ILE A N 1
ATOM 4054 C CA . ILE A 1 518 ? 5.979 10.602 -19.619 1.00 91.00 518 ILE A CA 1
ATOM 4055 C C . ILE A 1 518 ? 5.201 10.826 -20.919 1.00 91.00 518 ILE A C 1
ATOM 4057 O O . ILE A 1 518 ? 5.790 10.854 -22.004 1.00 91.00 518 ILE A O 1
ATOM 4061 N N . ASP A 1 519 ? 3.890 11.048 -20.817 1.00 86.50 519 ASP A N 1
ATOM 4062 C CA . ASP A 1 519 ? 3.134 11.656 -21.916 1.00 86.50 519 ASP A CA 1
ATOM 4063 C C . ASP A 1 519 ? 3.540 13.137 -22.069 1.00 86.50 519 ASP A C 1
ATOM 4065 O O . ASP A 1 519 ? 3.791 13.858 -21.100 1.00 86.50 519 ASP A O 1
ATOM 4069 N N . LYS A 1 520 ? 3.653 13.590 -23.318 1.00 76.69 520 LYS A N 1
ATOM 4070 C CA . LYS A 1 520 ? 4.225 14.887 -23.686 1.00 76.69 520 LYS A CA 1
ATOM 4071 C C . LYS A 1 520 ? 3.284 16.029 -23.289 1.00 76.69 520 LYS A C 1
ATOM 4073 O O . LYS A 1 520 ? 2.169 16.128 -23.805 1.00 76.69 520 LYS A O 1
ATOM 4078 N N . MET A 1 521 ? 3.761 16.911 -22.408 1.00 68.50 521 MET A N 1
ATOM 4079 C CA . MET A 1 521 ? 3.014 18.077 -21.917 1.00 68.50 521 MET A CA 1
ATOM 4080 C C . MET A 1 521 ? 2.477 18.956 -23.057 1.00 68.50 521 MET A C 1
ATOM 4082 O O . MET A 1 521 ? 3.112 19.123 -24.105 1.00 68.50 521 MET A O 1
ATOM 4086 N N . LYS A 1 522 ? 1.299 19.551 -22.838 1.00 65.62 522 LYS A N 1
ATOM 4087 C CA . LYS A 1 522 ? 0.685 20.483 -23.796 1.00 65.62 522 LYS A CA 1
ATOM 4088 C C . LYS A 1 522 ? 1.367 21.861 -23.702 1.00 65.62 522 LYS A C 1
ATOM 4090 O O . LYS A 1 522 ? 1.768 22.256 -22.607 1.00 65.62 522 LYS A O 1
ATOM 4095 N N . PRO A 1 523 ? 1.493 22.624 -24.806 1.00 51.81 523 PRO A N 1
ATOM 4096 C CA . PRO A 1 523 ? 2.071 23.968 -24.758 1.00 51.81 523 PRO A CA 1
ATOM 4097 C C . PRO A 1 523 ? 1.318 24.872 -23.771 1.00 51.81 523 PRO A C 1
ATOM 4099 O O . PRO A 1 523 ? 0.093 24.951 -23.831 1.00 51.81 523 PRO A O 1
ATOM 4102 N N . GLY A 1 524 ? 2.049 25.553 -22.884 1.00 50.62 524 GLY A N 1
ATOM 4103 C CA . GLY A 1 524 ? 1.476 26.424 -21.847 1.00 50.62 524 GLY A CA 1
ATOM 4104 C C . GLY A 1 524 ? 1.101 25.728 -20.532 1.00 50.62 524 GLY A C 1
ATOM 4105 O O . GLY A 1 524 ? 0.564 26.380 -19.646 1.00 50.62 524 GLY A O 1
ATOM 4106 N N . GLN A 1 525 ? 1.382 24.431 -20.383 1.00 54.69 525 GLN A N 1
ATOM 4107 C CA . GLN A 1 525 ? 1.291 23.727 -19.103 1.00 54.69 525 GLN A CA 1
ATOM 4108 C C . GLN A 1 525 ? 2.557 23.994 -18.265 1.00 54.69 525 GLN A C 1
ATOM 4110 O O . GLN A 1 525 ? 3.665 23.913 -18.795 1.00 54.69 525 GLN A O 1
ATOM 4115 N N . GLU A 1 526 ? 2.408 24.320 -16.977 1.00 50.06 526 GLU A N 1
ATOM 4116 C CA . GLU A 1 526 ? 3.556 24.548 -16.085 1.00 50.06 526 GLU A CA 1
ATOM 4117 C C . GLU A 1 526 ? 4.379 23.260 -15.868 1.00 50.06 526 GLU A C 1
ATOM 4119 O O . GLU A 1 526 ? 3.797 22.170 -15.808 1.00 50.06 526 GLU A O 1
ATOM 4124 N N . PRO A 1 527 ? 5.716 23.354 -15.705 1.00 57.34 527 PRO A N 1
ATOM 4125 C CA . PRO A 1 527 ? 6.623 22.205 -15.591 1.00 57.34 527 PRO A CA 1
ATOM 4126 C C . PRO A 1 527 ? 6.598 21.541 -14.197 1.00 57.34 527 PRO A C 1
ATOM 4128 O O . PRO A 1 527 ? 7.630 21.151 -13.657 1.00 57.34 527 PRO A O 1
ATOM 4131 N N . GLY A 1 528 ? 5.416 21.412 -13.590 1.00 61.50 528 GLY A N 1
ATOM 4132 C CA . GLY A 1 528 ? 5.223 20.694 -12.333 1.00 61.50 528 GLY A CA 1
ATOM 4133 C C . GLY A 1 528 ? 5.300 19.183 -12.549 1.00 61.50 528 GLY A C 1
ATOM 4134 O O . GLY A 1 528 ? 4.327 18.568 -13.000 1.00 61.50 528 GLY A O 1
ATOM 4135 N N . TYR A 1 529 ? 6.446 18.579 -12.226 1.00 75.50 529 TYR A N 1
ATOM 4136 C CA . TYR A 1 529 ? 6.641 17.134 -12.337 1.00 75.50 529 TYR A CA 1
ATOM 4137 C C . TYR A 1 529 ? 6.017 16.391 -11.151 1.00 75.50 529 TYR A C 1
ATOM 4139 O O . TYR A 1 529 ? 6.381 16.599 -9.994 1.00 75.50 529 TYR A O 1
ATOM 4147 N N . HIS A 1 530 ? 5.073 15.497 -11.439 1.00 84.25 530 HIS A N 1
ATOM 4148 C CA . HIS A 1 530 ? 4.295 14.760 -10.440 1.00 84.25 530 HIS A CA 1
ATOM 4149 C C . HIS A 1 530 ? 4.283 13.270 -10.798 1.00 84.25 530 HIS A C 1
ATOM 4151 O O . HIS A 1 530 ? 4.057 12.918 -11.954 1.00 84.25 530 HIS A O 1
ATOM 4157 N N . TRP A 1 531 ? 4.438 12.382 -9.807 1.00 87.69 531 TRP A N 1
ATOM 4158 C CA . TRP A 1 531 ? 4.389 10.915 -9.970 1.00 87.69 531 TRP A CA 1
ATOM 4159 C C . TRP A 1 531 ? 3.215 10.371 -10.810 1.00 87.69 531 TRP A C 1
ATOM 4161 O O . TRP A 1 531 ? 3.348 9.311 -11.413 1.00 87.69 531 TRP A O 1
ATOM 4171 N N . LYS A 1 532 ? 2.095 11.101 -10.928 1.00 87.31 532 LYS A N 1
ATOM 4172 C CA . LYS A 1 532 ? 0.976 10.754 -11.829 1.00 87.31 532 LYS A CA 1
ATOM 4173 C C . LYS A 1 532 ? 1.356 10.714 -13.313 1.00 87.31 532 LYS A C 1
ATOM 4175 O O . LYS A 1 532 ? 0.737 9.967 -14.060 1.00 87.31 532 LYS A O 1
ATOM 4180 N N . GLN A 1 533 ? 2.341 11.508 -13.731 1.00 88.88 533 GLN A N 1
ATOM 4181 C CA . GLN A 1 533 ? 2.794 11.637 -15.122 1.00 88.88 533 GLN A CA 1
ATOM 4182 C C . GLN A 1 533 ? 3.772 10.525 -15.536 1.00 88.88 533 GLN A C 1
ATOM 4184 O O . GLN A 1 533 ? 3.970 10.311 -16.729 1.00 88.88 533 GLN A O 1
ATOM 4189 N N . ILE A 1 534 ? 4.399 9.838 -14.572 1.00 92.31 534 ILE A N 1
ATOM 4190 C CA . ILE A 1 534 ? 5.433 8.827 -14.822 1.00 92.31 534 ILE A CA 1
ATOM 4191 C C . ILE A 1 534 ? 4.778 7.514 -15.255 1.00 92.31 534 ILE A C 1
ATOM 4193 O O . ILE A 1 534 ? 4.050 6.887 -14.490 1.00 92.31 534 ILE A O 1
ATOM 4197 N N . LEU A 1 535 ? 5.047 7.085 -16.485 1.00 94.56 535 LEU A N 1
ATOM 4198 C CA . LEU A 1 535 ? 4.455 5.886 -17.088 1.00 94.56 535 LEU A CA 1
ATOM 4199 C C . LEU A 1 535 ? 5.364 4.657 -16.962 1.00 94.56 535 LEU A C 1
ATOM 4201 O O . LEU A 1 535 ? 4.892 3.539 -16.746 1.00 94.56 535 LEU A O 1
ATOM 4205 N N . VAL A 1 536 ? 6.674 4.885 -17.093 1.00 96.75 536 VAL A N 1
ATOM 4206 C CA . VAL A 1 536 ? 7.739 3.881 -16.972 1.00 96.75 536 VAL A CA 1
ATOM 4207 C C . VAL A 1 536 ? 8.923 4.542 -16.255 1.00 96.75 536 VAL A C 1
ATOM 4209 O O . VAL A 1 536 ? 9.655 5.292 -16.909 1.00 96.75 536 VAL A O 1
ATOM 4212 N N . PRO A 1 537 ? 9.118 4.340 -14.937 1.00 96.25 537 PRO A N 1
ATOM 4213 C CA . PRO A 1 537 ? 10.324 4.791 -14.250 1.00 96.25 537 PRO A CA 1
ATOM 4214 C C . PRO A 1 537 ? 11.548 3.979 -14.693 1.00 96.25 537 PRO A C 1
ATOM 4216 O O . PRO A 1 537 ? 11.452 2.794 -15.030 1.00 96.25 537 PRO A O 1
ATOM 4219 N N . GLY A 1 538 ? 12.710 4.618 -14.656 1.00 95.38 538 GLY A N 1
ATOM 4220 C CA . GLY A 1 538 ? 14.001 3.988 -14.863 1.00 95.38 538 GLY A CA 1
ATOM 4221 C C . GLY A 1 538 ? 14.997 4.369 -13.776 1.00 95.38 538 GLY A C 1
ATOM 4222 O O . GLY A 1 538 ? 14.813 5.333 -13.041 1.00 95.38 538 GLY A O 1
ATOM 4223 N N . GLU A 1 539 ? 16.039 3.560 -13.685 1.00 94.88 539 GLU A N 1
ATOM 4224 C CA . GLU A 1 539 ? 16.996 3.534 -12.585 1.00 94.88 539 GLU A CA 1
ATOM 4225 C C . GLU A 1 539 ? 18.406 3.364 -13.162 1.00 94.88 539 GLU A C 1
ATOM 4227 O O . GLU A 1 539 ? 18.656 2.434 -13.942 1.00 94.88 539 GLU A O 1
ATOM 4232 N N . LEU A 1 540 ? 19.322 4.258 -12.799 1.00 93.12 540 LEU A N 1
ATOM 4233 C CA . LEU A 1 540 ? 20.648 4.391 -13.388 1.00 93.12 540 LEU A CA 1
ATOM 4234 C C . LEU A 1 540 ? 21.728 4.208 -12.320 1.00 93.12 540 LEU A C 1
ATOM 4236 O O . LEU A 1 540 ? 21.736 4.860 -11.281 1.00 93.12 540 LEU A O 1
ATOM 4240 N N . LYS A 1 541 ? 22.706 3.341 -12.589 1.00 91.81 541 LYS A N 1
ATOM 4241 C CA . LYS A 1 541 ? 23.892 3.189 -11.732 1.00 91.81 541 LYS A CA 1
ATOM 4242 C C . LYS A 1 541 ? 25.127 3.028 -12.612 1.00 91.81 541 LYS A C 1
ATOM 4244 O O . LYS A 1 541 ? 25.129 2.192 -13.507 1.00 91.81 541 LYS A O 1
ATOM 4249 N N . SER A 1 542 ? 26.208 3.754 -12.339 1.00 91.56 542 SER A N 1
ATOM 4250 C CA . SER A 1 542 ? 27.444 3.680 -13.143 1.00 91.56 542 SER A CA 1
ATOM 4251 C C . SER A 1 542 ? 28.091 2.289 -13.155 1.00 91.56 542 SER A C 1
ATOM 4253 O O . SER A 1 542 ? 28.622 1.836 -14.166 1.00 91.56 542 SER A O 1
ATOM 4255 N N . ASN A 1 543 ? 28.016 1.571 -12.034 1.00 88.81 543 ASN A N 1
ATOM 4256 C CA . ASN A 1 543 ? 28.680 0.285 -11.853 1.00 88.81 543 ASN A CA 1
ATOM 4257 C C . ASN A 1 543 ? 27.782 -0.908 -12.276 1.00 88.81 543 ASN A C 1
ATOM 4259 O O . ASN A 1 543 ? 26.742 -1.129 -11.648 1.00 88.81 543 ASN A O 1
ATOM 4263 N N . PRO A 1 544 ? 28.200 -1.763 -13.238 1.00 89.12 544 PRO A N 1
ATOM 4264 C CA . PRO A 1 544 ? 27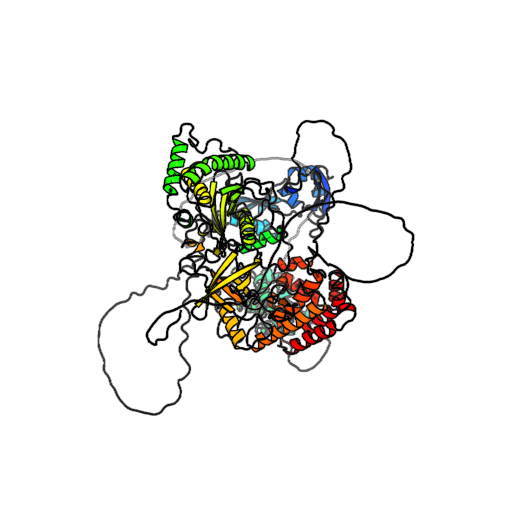.471 -2.978 -13.628 1.00 89.12 544 PRO A CA 1
ATOM 4265 C C . PRO A 1 544 ? 27.182 -3.972 -12.494 1.00 89.12 544 PRO A C 1
ATOM 4267 O O . PRO A 1 544 ? 26.253 -4.773 -12.598 1.00 89.12 544 PRO A O 1
ATOM 4270 N N . THR A 1 545 ? 27.942 -3.940 -11.393 1.00 87.94 545 THR A N 1
ATOM 4271 C CA . THR A 1 545 ? 27.683 -4.783 -10.213 1.00 87.94 545 THR A CA 1
ATOM 4272 C C . THR A 1 545 ? 26.595 -4.222 -9.287 1.00 87.94 545 THR A C 1
ATOM 4274 O O . THR A 1 545 ? 26.405 -4.759 -8.199 1.00 87.94 545 THR A O 1
ATOM 4277 N N . ALA A 1 546 ? 25.901 -3.143 -9.674 1.00 88.31 546 ALA A N 1
ATOM 4278 C CA . ALA A 1 546 ? 24.737 -2.602 -8.965 1.00 88.31 546 ALA A CA 1
ATOM 4279 C C . ALA A 1 546 ? 23.389 -3.218 -9.406 1.00 88.31 546 ALA A C 1
ATOM 4281 O O . ALA A 1 546 ? 22.368 -2.937 -8.779 1.00 88.31 546 ALA A O 1
ATOM 4282 N N . ASP A 1 547 ? 23.392 -4.101 -10.415 1.00 89.31 547 ASP A N 1
ATOM 4283 C CA . ASP A 1 547 ? 22.276 -4.983 -10.808 1.00 89.31 547 ASP A CA 1
ATOM 4284 C C . ASP A 1 547 ? 22.043 -6.072 -9.732 1.00 89.31 547 ASP A C 1
ATOM 4286 O O . ASP A 1 547 ? 22.250 -7.265 -9.960 1.00 89.31 547 ASP A O 1
ATOM 4290 N N . THR A 1 548 ? 21.672 -5.646 -8.518 1.00 87.12 548 THR A N 1
ATOM 4291 C CA . THR A 1 548 ? 21.440 -6.503 -7.345 1.00 87.12 548 THR A CA 1
ATOM 4292 C C . THR A 1 548 ? 20.250 -6.042 -6.503 1.00 87.12 548 THR A C 1
ATOM 4294 O O . THR A 1 548 ? 19.976 -4.848 -6.397 1.00 87.12 548 THR A O 1
ATOM 4297 N N . ALA A 1 549 ? 19.620 -6.991 -5.801 1.00 79.38 549 ALA A N 1
ATOM 4298 C CA . ALA A 1 549 ? 18.444 -6.769 -4.952 1.00 79.38 549 ALA A CA 1
ATOM 4299 C C . ALA A 1 549 ? 18.600 -5.661 -3.891 1.00 79.38 549 ALA A C 1
ATOM 4301 O O . ALA A 1 549 ? 17.633 -4.978 -3.584 1.00 79.38 549 ALA A O 1
ATOM 4302 N N . SER A 1 550 ? 19.806 -5.469 -3.350 1.00 77.44 550 SER A N 1
ATOM 4303 C CA . SER A 1 550 ? 20.135 -4.445 -2.345 1.00 77.44 550 SER A CA 1
ATOM 4304 C C . SER A 1 550 ? 20.537 -3.078 -2.924 1.00 77.44 550 SER A C 1
ATOM 4306 O O . SER A 1 550 ? 20.999 -2.220 -2.177 1.00 77.44 550 SER A O 1
ATOM 4308 N N . LYS A 1 551 ? 20.427 -2.889 -4.245 1.00 85.31 551 LYS A N 1
ATOM 4309 C CA . LYS A 1 551 ? 20.771 -1.649 -4.962 1.00 85.31 551 LYS A CA 1
ATOM 4310 C C . LYS A 1 551 ? 19.653 -1.307 -5.956 1.00 85.31 551 LYS A C 1
ATOM 4312 O O . LYS A 1 551 ? 18.502 -1.200 -5.535 1.00 85.31 551 LYS A O 1
ATOM 4317 N N . ALA A 1 552 ? 19.957 -1.240 -7.255 1.00 88.06 552 ALA A N 1
ATOM 4318 C CA . ALA A 1 552 ? 19.061 -0.743 -8.302 1.00 88.06 552 ALA A CA 1
ATOM 4319 C C . ALA A 1 552 ? 17.659 -1.388 -8.305 1.00 88.06 552 ALA A C 1
ATOM 4321 O O . ALA A 1 552 ? 16.671 -0.743 -8.636 1.00 88.06 552 ALA A O 1
ATOM 4322 N N . TRP A 1 553 ? 17.528 -2.661 -7.917 1.00 91.75 553 TRP A N 1
ATOM 4323 C CA . TRP A 1 553 ? 16.221 -3.330 -7.923 1.00 91.75 553 TRP A CA 1
ATOM 4324 C C . TRP A 1 553 ? 15.278 -2.785 -6.833 1.00 91.75 553 TRP A C 1
ATOM 4326 O O . TRP A 1 553 ? 14.073 -2.687 -7.058 1.00 91.75 553 TRP A O 1
ATOM 4336 N N . LEU A 1 554 ? 15.815 -2.422 -5.659 1.00 88.81 554 LEU A N 1
ATOM 4337 C CA . LEU A 1 554 ? 15.040 -1.820 -4.568 1.00 88.81 554 LEU A CA 1
ATOM 4338 C C . LEU A 1 554 ? 14.829 -0.319 -4.799 1.00 88.81 554 LEU A C 1
ATOM 4340 O O . LEU A 1 554 ? 13.750 0.179 -4.489 1.00 88.81 554 LEU A O 1
ATOM 4344 N N . ASP A 1 555 ? 15.806 0.380 -5.388 1.00 90.50 555 ASP A N 1
ATOM 4345 C CA . ASP A 1 555 ? 15.644 1.773 -5.828 1.00 90.50 555 ASP A CA 1
ATOM 4346 C C . ASP A 1 555 ? 14.489 1.905 -6.839 1.00 90.50 555 ASP A C 1
ATOM 4348 O O . ASP A 1 555 ? 13.497 2.580 -6.553 1.00 90.50 555 ASP A O 1
ATOM 4352 N N . LEU A 1 556 ? 14.509 1.131 -7.932 1.00 94.12 556 LEU A N 1
ATOM 4353 C CA . LEU A 1 556 ? 13.401 1.081 -8.894 1.00 94.12 556 LEU A CA 1
ATOM 4354 C C . LEU A 1 556 ? 12.082 0.605 -8.252 1.00 94.12 556 LEU A C 1
ATOM 4356 O O . LEU A 1 556 ? 11.004 1.065 -8.631 1.00 94.12 556 LEU A O 1
ATOM 4360 N N . GLY A 1 557 ? 12.152 -0.272 -7.245 1.00 93.19 557 GLY A N 1
ATOM 4361 C CA . GLY A 1 557 ? 11.001 -0.691 -6.442 1.00 93.19 557 GLY A CA 1
ATOM 4362 C C . GLY A 1 557 ? 10.345 0.452 -5.655 1.00 93.19 557 GLY A C 1
ATOM 4363 O O . GLY A 1 557 ? 9.116 0.484 -5.542 1.00 93.19 557 GLY A O 1
ATOM 4364 N N . ARG A 1 558 ? 11.124 1.435 -5.172 1.00 90.12 558 ARG A N 1
ATOM 4365 C CA . ARG A 1 558 ? 10.588 2.672 -4.571 1.00 90.12 558 ARG A CA 1
ATOM 4366 C C . ARG A 1 558 ? 9.827 3.492 -5.613 1.00 90.12 558 ARG A C 1
ATOM 4368 O O . ARG A 1 558 ? 8.707 3.920 -5.341 1.00 90.12 558 ARG A O 1
ATOM 4375 N N . TYR A 1 559 ? 10.391 3.663 -6.810 1.00 92.56 559 TYR A N 1
ATOM 4376 C CA . TYR A 1 559 ? 9.743 4.406 -7.899 1.00 92.56 559 TYR A CA 1
ATOM 4377 C C . TYR A 1 559 ? 8.454 3.718 -8.364 1.00 92.56 559 TYR A C 1
ATOM 4379 O O . TYR A 1 559 ? 7.423 4.374 -8.514 1.00 92.56 559 TYR A O 1
ATOM 4387 N N . ALA A 1 560 ? 8.464 2.389 -8.498 1.00 94.88 560 ALA A N 1
ATOM 4388 C CA . ALA A 1 560 ? 7.267 1.609 -8.795 1.00 94.88 560 ALA A CA 1
ATOM 4389 C C . ALA A 1 560 ? 6.172 1.795 -7.729 1.00 94.88 560 ALA A C 1
ATOM 4391 O O . ALA A 1 560 ? 5.005 1.947 -8.089 1.00 94.88 560 ALA A O 1
ATOM 4392 N N . ARG A 1 561 ? 6.522 1.859 -6.433 1.00 92.06 561 ARG A N 1
ATOM 4393 C CA . ARG A 1 561 ? 5.550 2.150 -5.365 1.00 92.06 561 ARG A CA 1
ATOM 4394 C C . ARG A 1 561 ? 4.915 3.531 -5.522 1.00 92.06 561 ARG A C 1
ATOM 4396 O O . ARG A 1 561 ? 3.697 3.633 -5.403 1.00 92.06 561 ARG A O 1
ATOM 4403 N N . GLU A 1 562 ? 5.695 4.578 -5.791 1.00 90.81 562 GLU A N 1
ATOM 4404 C CA . GLU A 1 562 ? 5.143 5.936 -5.917 1.00 90.81 562 GLU A CA 1
ATOM 4405 C C . GLU A 1 562 ? 4.287 6.112 -7.178 1.00 90.81 562 GLU A C 1
ATOM 4407 O O . GLU A 1 562 ? 3.225 6.732 -7.104 1.00 90.81 562 GLU A O 1
ATOM 4412 N N . VAL A 1 563 ? 4.654 5.482 -8.301 1.00 93.50 563 VAL A N 1
ATOM 4413 C CA . VAL A 1 563 ? 3.792 5.402 -9.497 1.00 93.50 563 VAL A CA 1
ATOM 4414 C C . VAL A 1 563 ? 2.475 4.685 -9.170 1.00 93.50 563 VAL A C 1
ATOM 4416 O O . VAL A 1 563 ? 1.397 5.221 -9.436 1.00 93.50 563 VAL A O 1
ATOM 4419 N N . LEU A 1 564 ? 2.533 3.521 -8.509 1.00 93.62 564 LEU A N 1
ATOM 4420 C CA . LEU A 1 564 ? 1.343 2.770 -8.084 1.00 93.62 564 LEU A CA 1
ATOM 4421 C C . LEU A 1 564 ? 0.479 3.533 -7.071 1.00 93.62 564 LEU A C 1
ATOM 4423 O O . LEU A 1 564 ? -0.742 3.395 -7.099 1.00 93.62 564 LEU A O 1
ATOM 4427 N N . ALA A 1 565 ? 1.079 4.336 -6.194 1.00 89.56 565 ALA A N 1
ATOM 4428 C CA . ALA A 1 565 ? 0.369 5.185 -5.241 1.00 89.56 565 ALA A CA 1
ATOM 4429 C C . ALA A 1 565 ? -0.277 6.416 -5.902 1.00 89.56 565 ALA A C 1
ATOM 4431 O O . ALA A 1 565 ? -1.317 6.883 -5.437 1.00 89.56 565 ALA A O 1
ATOM 4432 N N . ALA A 1 566 ? 0.325 6.940 -6.972 1.00 90.75 566 ALA A N 1
ATOM 4433 C CA . ALA A 1 566 ? -0.140 8.128 -7.679 1.00 90.75 566 ALA A CA 1
ATOM 4434 C C . ALA A 1 566 ? -1.234 7.832 -8.724 1.00 90.75 566 ALA A C 1
ATOM 4436 O O . ALA A 1 566 ? -2.156 8.636 -8.879 1.00 90.75 566 ALA A O 1
ATOM 4437 N N . GLN A 1 567 ? -1.137 6.699 -9.426 1.00 92.88 567 GLN A N 1
ATOM 4438 C CA . GLN A 1 567 ? -2.062 6.267 -10.481 1.00 92.88 567 GLN A CA 1
ATOM 4439 C C . GLN A 1 567 ? -3.039 5.219 -9.930 1.00 92.88 567 GLN A C 1
ATOM 4441 O O . GLN A 1 567 ? -2.646 4.093 -9.624 1.00 92.88 567 GLN A O 1
ATOM 4446 N N . ASP A 1 568 ? -4.318 5.576 -9.790 1.00 92.94 568 ASP A N 1
ATOM 4447 C CA . ASP A 1 568 ? -5.315 4.751 -9.091 1.00 92.94 568 ASP A CA 1
ATOM 4448 C C . ASP A 1 568 ? -5.759 3.496 -9.873 1.00 92.94 568 ASP A C 1
ATOM 4450 O O . ASP A 1 568 ? -5.943 2.439 -9.274 1.00 92.94 568 ASP A O 1
ATOM 4454 N N . THR A 1 569 ? -5.811 3.539 -11.204 1.00 93.94 569 THR A N 1
ATOM 4455 C CA . THR A 1 569 ? -6.162 2.389 -12.065 1.00 93.94 569 THR A CA 1
ATOM 4456 C C . THR A 1 569 ? -4.979 1.510 -12.477 1.00 93.94 569 THR A C 1
ATOM 4458 O O . THR A 1 569 ? -5.152 0.567 -13.248 1.00 93.94 569 THR A O 1
ATOM 4461 N N . ARG A 1 570 ? -3.756 1.760 -11.987 1.00 94.94 570 ARG A N 1
ATOM 4462 C CA . ARG A 1 570 ? -2.588 0.950 -12.379 1.00 94.94 570 ARG A CA 1
ATOM 4463 C C . ARG A 1 570 ? -2.631 -0.466 -11.768 1.00 94.94 570 ARG A C 1
ATOM 4465 O O . ARG A 1 570 ? -2.661 -0.612 -10.537 1.00 94.94 570 ARG A O 1
ATOM 4472 N N . ARG A 1 571 ? -2.578 -1.498 -12.625 1.00 96.06 571 ARG A N 1
ATOM 4473 C CA . ARG A 1 571 ? -2.581 -2.934 -12.259 1.00 96.06 571 ARG A CA 1
ATOM 4474 C C . ARG A 1 571 ? -1.184 -3.453 -11.874 1.00 96.06 571 ARG A C 1
ATOM 4476 O O . ARG A 1 571 ? -1.034 -4.092 -10.833 1.00 96.06 571 ARG A O 1
ATOM 4483 N N . PHE A 1 572 ? -0.175 -3.110 -12.675 1.00 97.19 572 PHE A N 1
ATOM 4484 C CA . PHE A 1 572 ? 1.267 -3.348 -12.465 1.00 97.19 572 PHE A CA 1
ATOM 4485 C C . PHE A 1 572 ? 2.062 -2.029 -12.633 1.00 97.19 572 PHE A C 1
ATOM 4487 O O . PHE A 1 572 ? 1.447 -0.970 -12.624 1.00 97.19 572 PHE A O 1
ATOM 4494 N N . VAL A 1 573 ? 3.390 -2.058 -12.792 1.00 97.94 573 VAL A N 1
ATOM 4495 C CA . VAL A 1 573 ? 4.264 -0.989 -13.335 1.00 97.94 573 VAL A CA 1
ATOM 4496 C C . VAL A 1 573 ? 5.330 -1.648 -14.209 1.00 97.94 573 VAL A C 1
ATOM 4498 O O . VAL A 1 573 ? 5.876 -2.672 -13.813 1.00 97.94 573 VAL A O 1
ATOM 4501 N N . LEU A 1 574 ? 5.646 -1.076 -15.375 1.00 98.19 574 LEU A N 1
ATOM 4502 C CA . LEU A 1 574 ? 6.849 -1.433 -16.138 1.00 98.19 574 LEU A CA 1
ATOM 4503 C C . LEU A 1 574 ? 7.969 -0.450 -15.807 1.00 98.19 574 LEU A C 1
ATOM 4505 O O . LEU A 1 574 ? 7.696 0.730 -15.626 1.00 98.19 574 LEU A O 1
ATOM 4509 N N . GLY A 1 575 ? 9.213 -0.917 -15.765 1.00 97.75 575 GLY A N 1
ATOM 4510 C CA . GLY A 1 575 ? 10.383 -0.065 -15.539 1.00 97.75 575 GLY A CA 1
ATOM 4511 C C . GLY A 1 575 ? 11.663 -0.665 -16.112 1.00 97.75 575 GLY A C 1
ATOM 4512 O O . GLY A 1 575 ? 11.639 -1.747 -16.705 1.00 97.75 575 GLY A O 1
ATOM 4513 N N . PHE A 1 576 ? 12.796 0.011 -15.936 1.00 97.81 576 PHE A N 1
ATOM 4514 C CA . PHE A 1 576 ? 14.100 -0.511 -16.359 1.00 97.81 576 PHE A CA 1
ATOM 4515 C C . PHE A 1 576 ? 15.238 -0.116 -15.414 1.00 97.81 576 PHE A C 1
ATOM 4517 O O . PHE A 1 576 ? 15.236 0.965 -14.840 1.00 97.81 576 PHE A O 1
ATOM 4524 N N . THR A 1 577 ? 16.243 -0.982 -15.297 1.00 97.31 577 THR A N 1
ATOM 4525 C CA . THR A 1 577 ? 17.533 -0.663 -14.665 1.00 97.31 577 THR A CA 1
ATOM 4526 C C . THR A 1 577 ? 18.617 -0.632 -15.738 1.00 97.31 577 THR A C 1
ATOM 4528 O O . THR A 1 577 ? 18.673 -1.558 -16.554 1.00 97.31 577 THR A O 1
ATOM 4531 N N . LEU A 1 578 ? 19.492 0.372 -15.713 1.00 96.12 578 LEU A N 1
ATOM 4532 C CA . LEU A 1 578 ? 20.681 0.483 -16.561 1.00 96.12 578 LEU A CA 1
ATOM 4533 C C . LEU A 1 578 ? 21.918 0.624 -15.659 1.00 96.12 578 LEU A C 1
ATOM 4535 O O . LEU A 1 578 ? 22.164 1.674 -15.065 1.00 96.12 578 LEU A O 1
ATOM 4539 N N . CYS A 1 579 ? 22.658 -0.476 -15.502 1.00 95.00 579 CYS A N 1
ATOM 4540 C CA . CYS A 1 579 ? 23.813 -0.579 -14.611 1.00 95.00 579 CYS A CA 1
ATOM 4541 C C . CYS A 1 579 ? 25.101 -0.678 -15.440 1.00 95.00 579 CYS A C 1
ATOM 4543 O O . CYS A 1 579 ? 25.397 -1.717 -16.038 1.00 95.00 579 CYS A O 1
ATOM 4545 N N . GLY A 1 580 ? 25.852 0.419 -15.525 1.00 94.25 580 GLY A N 1
ATOM 4546 C CA . GLY A 1 580 ? 26.792 0.638 -16.620 1.00 94.25 580 GLY A CA 1
ATOM 4547 C C . GLY A 1 580 ? 26.058 0.482 -17.961 1.00 94.25 580 GLY A C 1
ATOM 4548 O O . GLY A 1 580 ? 24.961 1.017 -18.107 1.00 94.25 580 GLY A O 1
ATOM 4549 N N . PRO A 1 581 ? 26.584 -0.289 -18.927 1.00 94.81 581 PRO A N 1
ATOM 4550 C CA . PRO A 1 581 ? 25.884 -0.559 -20.179 1.00 94.81 581 PRO A CA 1
ATOM 4551 C C . PRO A 1 581 ? 24.925 -1.769 -20.095 1.00 94.81 581 PRO A C 1
ATOM 4553 O O . PRO A 1 581 ? 24.390 -2.190 -21.119 1.00 94.81 581 PRO A O 1
ATOM 4556 N N . LEU A 1 582 ? 24.717 -2.376 -18.914 1.00 96.81 582 LEU A N 1
ATOM 4557 C CA . LEU A 1 582 ? 23.817 -3.524 -18.752 1.00 96.81 582 LEU A CA 1
ATOM 4558 C C . LEU A 1 582 ? 22.385 -3.061 -18.470 1.00 96.81 582 LEU A C 1
ATOM 4560 O O . LEU A 1 582 ? 22.097 -2.569 -17.379 1.00 96.81 582 LEU A O 1
ATOM 4564 N N . MET A 1 583 ? 21.477 -3.272 -19.422 1.00 97.62 583 MET A N 1
ATOM 4565 C CA . MET A 1 583 ? 20.056 -2.961 -19.269 1.00 97.62 583 MET A CA 1
ATOM 4566 C C . MET A 1 583 ? 19.243 -4.209 -18.897 1.00 97.62 583 MET A C 1
ATOM 4568 O O . MET A 1 583 ? 19.519 -5.320 -19.360 1.00 97.62 583 MET A O 1
ATOM 4572 N N . ARG A 1 584 ? 18.204 -4.018 -18.079 1.00 97.50 584 ARG A N 1
ATOM 4573 C CA . ARG A 1 584 ? 17.194 -5.027 -17.727 1.00 97.50 584 ARG A CA 1
ATOM 4574 C C . ARG A 1 584 ? 15.821 -4.361 -17.613 1.00 97.50 584 ARG A C 1
ATOM 4576 O O . ARG A 1 584 ? 15.717 -3.276 -17.043 1.00 97.50 584 ARG A O 1
ATOM 4583 N N . VAL A 1 585 ? 14.779 -5.011 -18.129 1.00 98.19 585 VAL A N 1
ATOM 4584 C CA . VAL A 1 585 ? 13.386 -4.537 -18.057 1.00 98.19 585 VAL A CA 1
ATOM 4585 C C . VAL A 1 585 ? 12.651 -5.253 -16.926 1.00 98.19 585 VAL A C 1
ATOM 4587 O O . VAL A 1 585 ? 12.867 -6.442 -16.692 1.00 98.19 585 VAL A O 1
ATOM 4590 N N . TRP A 1 586 ? 11.784 -4.524 -16.235 1.00 98.12 586 TRP A N 1
ATOM 4591 C CA . TRP A 1 586 ? 11.089 -4.936 -15.021 1.00 98.12 586 TRP A CA 1
ATOM 4592 C C . TRP A 1 586 ? 9.575 -4.808 -15.166 1.00 98.12 586 TRP A C 1
ATOM 4594 O O . TRP A 1 586 ? 9.089 -3.888 -15.823 1.00 98.12 586 TRP A O 1
ATOM 4604 N N . ALA A 1 587 ? 8.843 -5.694 -14.494 1.00 97.94 587 ALA A N 1
ATOM 4605 C CA . ALA A 1 587 ? 7.424 -5.553 -14.208 1.00 97.94 587 ALA A CA 1
ATOM 4606 C C . ALA A 1 587 ? 7.182 -5.761 -12.702 1.00 97.94 587 ALA A C 1
ATOM 4608 O O . ALA A 1 587 ? 7.530 -6.802 -12.142 1.00 97.94 587 ALA A O 1
ATOM 4609 N N . PHE A 1 588 ? 6.605 -4.754 -12.051 1.00 97.56 588 PHE A N 1
ATOM 4610 C CA . PHE A 1 588 ? 6.229 -4.744 -10.637 1.00 97.56 588 PHE A CA 1
ATOM 4611 C C . PHE A 1 588 ? 4.717 -4.918 -10.521 1.00 97.56 588 PHE A C 1
ATOM 4613 O O . PHE A 1 588 ? 3.965 -4.186 -11.155 1.00 97.56 588 PHE A O 1
ATOM 4620 N N . ASP A 1 589 ? 4.247 -5.864 -9.721 1.00 95.12 589 ASP A N 1
ATOM 4621 C CA . ASP A 1 589 ? 2.836 -6.229 -9.628 1.00 95.12 589 ASP A CA 1
ATOM 4622 C C . ASP A 1 589 ? 2.443 -6.643 -8.203 1.00 95.12 589 ASP A C 1
ATOM 4624 O O . ASP A 1 589 ? 3.213 -6.545 -7.246 1.00 95.12 589 ASP A O 1
ATOM 4628 N N . ARG A 1 590 ? 1.202 -7.113 -8.037 1.00 92.00 590 ARG A N 1
ATOM 4629 C CA . ARG A 1 590 ? 0.608 -7.339 -6.712 1.00 92.00 590 ARG A CA 1
ATOM 4630 C C . ARG A 1 590 ? 1.143 -8.588 -5.986 1.00 92.00 590 ARG A C 1
ATOM 4632 O O . ARG A 1 590 ? 0.721 -8.873 -4.860 1.00 92.00 590 ARG A O 1
ATOM 4639 N N . LEU A 1 591 ? 2.095 -9.299 -6.599 1.00 90.12 591 LEU A N 1
ATOM 4640 C CA . LEU A 1 591 ? 2.890 -10.397 -6.036 1.00 90.12 591 LEU A CA 1
ATOM 4641 C C . LEU A 1 591 ? 4.401 -10.072 -5.922 1.00 90.12 591 LEU A C 1
ATOM 4643 O O . LEU A 1 591 ? 5.176 -10.988 -5.649 1.00 90.12 591 LEU A O 1
ATOM 4647 N N . GLY A 1 592 ? 4.843 -8.831 -6.159 1.00 92.12 592 GLY A N 1
ATOM 4648 C CA . GLY A 1 592 ? 6.256 -8.423 -6.071 1.00 92.12 592 GLY A CA 1
ATOM 4649 C C . GLY A 1 592 ? 6.805 -7.946 -7.417 1.00 92.12 592 GLY A C 1
ATOM 4650 O O . GLY A 1 592 ? 6.132 -7.198 -8.119 1.00 92.12 592 GLY A O 1
ATOM 4651 N N . ALA A 1 593 ? 8.014 -8.367 -7.799 1.00 94.56 593 ALA A N 1
ATOM 4652 C CA . ALA A 1 593 ? 8.621 -7.976 -9.077 1.00 94.56 593 ALA A CA 1
ATOM 4653 C C . ALA A 1 593 ? 9.173 -9.160 -9.883 1.00 94.56 593 ALA A C 1
ATOM 4655 O O . ALA A 1 593 ? 9.728 -10.116 -9.328 1.00 94.56 593 ALA A O 1
ATOM 4656 N N . ILE A 1 594 ? 9.062 -9.056 -11.207 1.00 96.56 594 ILE A N 1
ATOM 4657 C CA . ILE A 1 594 ? 9.680 -9.955 -12.184 1.00 96.56 594 ILE A CA 1
ATOM 4658 C C . ILE A 1 594 ? 10.468 -9.159 -13.234 1.00 96.56 594 ILE A C 1
ATOM 4660 O O . ILE A 1 594 ? 10.123 -8.018 -13.537 1.00 96.56 594 ILE A O 1
ATOM 4664 N N . ALA A 1 595 ? 11.520 -9.745 -13.809 1.00 97.62 595 ALA A N 1
ATOM 4665 C CA . ALA A 1 595 ? 12.388 -9.043 -14.753 1.00 97.62 595 ALA A CA 1
ATOM 4666 C C . ALA A 1 595 ? 12.933 -9.917 -15.886 1.00 97.62 595 ALA A C 1
ATOM 4668 O O . ALA A 1 595 ? 13.161 -11.124 -15.734 1.00 97.62 595 ALA A O 1
ATOM 4669 N N . SER A 1 596 ? 13.230 -9.259 -17.005 1.00 97.69 596 SER A N 1
ATOM 4670 C CA . SER A 1 596 ? 13.868 -9.848 -18.176 1.00 97.69 596 SER A CA 1
ATOM 4671 C C . SER A 1 596 ? 15.260 -10.408 -17.872 1.00 97.69 596 SER A C 1
ATOM 4673 O O . SER A 1 596 ? 15.883 -10.144 -16.833 1.00 97.69 596 SER A O 1
ATOM 4675 N N . GLU A 1 597 ? 15.803 -11.144 -18.837 1.00 95.62 597 GLU A N 1
ATOM 4676 C CA . GLU A 1 597 ? 17.252 -11.278 -18.987 1.00 95.62 597 GLU A CA 1
ATOM 4677 C C . GLU A 1 597 ? 17.901 -9.898 -19.167 1.00 95.62 597 GLU A C 1
ATOM 4679 O O . GLU A 1 597 ? 17.278 -8.959 -19.673 1.00 95.62 597 GLU A O 1
ATOM 4684 N N . ARG A 1 598 ? 19.141 -9.757 -18.690 1.00 95.00 598 ARG A N 1
ATOM 4685 C CA . ARG A 1 598 ? 19.927 -8.533 -18.880 1.00 95.00 598 ARG A CA 1
ATOM 4686 C C . ARG A 1 598 ? 20.753 -8.648 -20.153 1.00 95.00 598 ARG A C 1
ATOM 4688 O O . ARG A 1 598 ? 21.232 -9.736 -20.466 1.00 95.00 598 ARG A O 1
ATOM 4695 N N . PHE A 1 599 ? 20.977 -7.528 -20.817 1.00 96.38 599 PHE A N 1
ATOM 4696 C CA . PHE A 1 599 ? 21.755 -7.445 -22.049 1.00 96.38 599 PHE A CA 1
ATOM 4697 C C . PHE A 1 599 ? 22.686 -6.233 -21.992 1.00 96.38 599 PHE A C 1
ATOM 4699 O O . PHE A 1 599 ? 22.391 -5.257 -21.302 1.00 96.38 599 PHE A O 1
ATOM 4706 N N . ASN A 1 600 ? 23.818 -6.295 -22.691 1.00 96.88 600 ASN A N 1
ATOM 4707 C CA . ASN A 1 600 ? 24.691 -5.139 -22.861 1.00 96.88 600 ASN A CA 1
ATOM 4708 C C . ASN A 1 600 ? 24.177 -4.313 -24.048 1.00 96.88 600 ASN A C 1
ATOM 4710 O O . ASN A 1 600 ? 24.148 -4.815 -25.171 1.00 96.88 600 ASN A O 1
ATOM 4714 N N . ILE A 1 601 ? 23.789 -3.054 -23.824 1.00 96.75 601 ILE A N 1
ATOM 4715 C CA . ILE A 1 601 ? 23.242 -2.191 -24.886 1.00 96.75 601 ILE A CA 1
ATOM 4716 C C . ILE A 1 601 ? 24.269 -1.887 -25.986 1.00 96.75 601 ILE A C 1
ATOM 4718 O O . ILE A 1 601 ? 23.879 -1.568 -27.105 1.00 96.75 601 ILE A O 1
ATOM 4722 N N . ASN A 1 602 ? 25.567 -1.992 -25.671 1.00 95.25 602 ASN A N 1
ATOM 4723 C CA . ASN A 1 602 ? 26.676 -1.815 -26.610 1.00 95.25 602 ASN A CA 1
ATOM 4724 C C . ASN A 1 602 ? 27.032 -3.106 -27.374 1.00 95.25 602 ASN A C 1
ATOM 4726 O O . ASN A 1 602 ? 27.854 -3.056 -28.282 1.00 95.25 602 ASN A O 1
ATOM 4730 N N . GLU A 1 603 ? 26.417 -4.243 -27.038 1.00 95.81 603 GLU A N 1
ATOM 4731 C CA . GLU A 1 603 ? 26.516 -5.493 -27.809 1.00 95.81 603 GLU A CA 1
ATOM 4732 C C . GLU A 1 603 ? 25.223 -5.731 -28.607 1.00 95.81 603 GLU A C 1
ATOM 4734 O O . GLU A 1 603 ? 25.283 -5.951 -29.814 1.00 95.81 603 GLU A O 1
ATOM 4739 N N . ASP A 1 604 ? 24.053 -5.605 -27.966 1.00 95.69 604 ASP A N 1
ATOM 4740 C CA . ASP A 1 604 ? 22.739 -5.698 -28.617 1.00 95.69 604 ASP A CA 1
ATOM 4741 C C . ASP A 1 604 ? 22.026 -4.335 -28.650 1.00 95.69 604 ASP A C 1
ATOM 4743 O O . ASP A 1 604 ? 21.145 -4.005 -27.843 1.00 95.69 604 ASP A O 1
ATOM 4747 N N . GLY A 1 605 ? 22.424 -3.527 -29.634 1.00 95.19 605 GLY A N 1
ATOM 4748 C CA . GLY A 1 605 ? 21.786 -2.247 -29.917 1.00 95.19 605 GLY A CA 1
ATOM 4749 C C . GLY A 1 605 ? 20.359 -2.381 -30.469 1.00 95.19 605 GLY A C 1
ATOM 4750 O O . GLY A 1 605 ? 19.528 -1.512 -30.202 1.00 95.19 605 GLY A O 1
ATOM 4751 N N . GLN A 1 606 ? 20.016 -3.472 -31.166 1.00 95.38 606 GLN A N 1
ATOM 4752 C CA . GLN A 1 606 ? 18.657 -3.665 -31.693 1.00 95.38 606 GLN A CA 1
ATOM 4753 C C . GLN A 1 606 ? 17.655 -3.926 -30.557 1.00 95.38 606 GLN A C 1
ATOM 4755 O O . GLN A 1 606 ? 16.546 -3.382 -30.570 1.00 95.38 606 GLN A O 1
ATOM 4760 N N . GLN A 1 607 ? 18.044 -4.695 -29.535 1.00 95.56 607 GLN A N 1
ATOM 4761 C CA . GLN A 1 607 ? 17.260 -4.886 -28.316 1.00 95.56 607 GLN A CA 1
ATOM 4762 C C . GLN A 1 607 ? 17.103 -3.580 -27.525 1.00 95.56 607 GLN A C 1
ATOM 4764 O O . GLN A 1 607 ? 16.014 -3.324 -27.000 1.00 95.56 607 GLN A O 1
ATOM 4769 N N . PHE A 1 608 ? 18.129 -2.722 -27.485 1.00 97.44 608 PHE A N 1
ATOM 4770 C CA . PHE A 1 608 ? 18.011 -1.388 -26.889 1.00 97.44 608 PHE A CA 1
ATOM 4771 C C . PHE A 1 608 ? 16.986 -0.520 -27.640 1.00 97.44 608 PHE A C 1
ATOM 4773 O O . PHE A 1 608 ? 16.013 -0.074 -27.030 1.00 97.44 608 PHE A O 1
ATOM 4780 N N . VAL A 1 609 ? 17.126 -0.366 -28.966 1.00 96.75 609 VAL A N 1
ATOM 4781 C CA . VAL A 1 609 ? 16.165 0.367 -29.821 1.00 96.75 609 VAL A CA 1
ATOM 4782 C C . VAL A 1 609 ? 14.739 -0.155 -29.616 1.00 96.75 609 VAL A C 1
ATOM 4784 O O . VAL A 1 609 ? 13.824 0.633 -29.387 1.00 96.75 609 VAL A O 1
ATOM 4787 N N . SER A 1 610 ? 14.558 -1.479 -29.629 1.00 96.06 610 SER A N 1
ATOM 4788 C CA . SER A 1 610 ? 13.262 -2.142 -29.436 1.00 96.06 610 SER A CA 1
ATOM 4789 C C . SER A 1 610 ? 12.634 -1.873 -28.069 1.00 96.06 610 SER A C 1
ATOM 4791 O O . SER A 1 610 ? 11.423 -1.671 -27.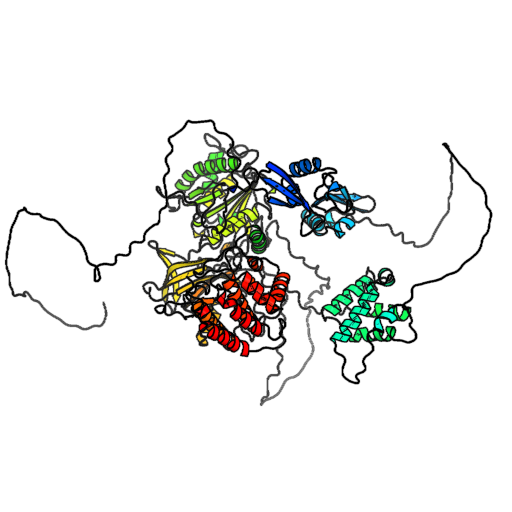980 1.00 96.06 610 SER A O 1
ATOM 4793 N N . THR A 1 611 ? 13.444 -1.822 -27.011 1.00 97.12 611 THR A N 1
ATOM 4794 C CA . THR A 1 611 ? 12.961 -1.539 -25.654 1.00 97.12 611 THR A CA 1
ATOM 4795 C C . THR A 1 611 ? 12.476 -0.091 -25.539 1.00 97.12 611 THR A C 1
ATOM 4797 O O . THR A 1 611 ? 11.371 0.153 -25.054 1.00 97.12 611 THR A O 1
ATOM 4800 N N . ILE A 1 612 ? 13.257 0.869 -26.048 1.00 96.31 612 ILE A N 1
ATOM 4801 C CA . ILE A 1 612 ? 12.907 2.295 -25.999 1.00 96.31 612 ILE A CA 1
ATOM 4802 C C . ILE A 1 612 ? 11.716 2.613 -26.924 1.00 96.31 612 ILE A C 1
ATOM 4804 O O . ILE A 1 612 ? 10.795 3.310 -26.497 1.00 96.31 612 ILE A O 1
ATOM 4808 N N . LEU A 1 613 ? 11.670 2.068 -28.150 1.00 94.25 613 LEU A N 1
ATOM 4809 C CA . LEU A 1 613 ? 10.496 2.196 -29.029 1.00 94.25 613 LEU A CA 1
ATOM 4810 C C . LEU A 1 613 ? 9.238 1.613 -28.379 1.00 94.25 613 LEU A C 1
ATOM 4812 O O . LEU A 1 613 ? 8.184 2.238 -28.444 1.00 94.25 613 LEU A O 1
ATOM 4816 N N . GLY A 1 614 ? 9.347 0.464 -27.706 1.00 94.44 614 GLY A N 1
ATOM 4817 C CA . GLY A 1 614 ? 8.225 -0.146 -26.996 1.00 94.44 614 GLY A CA 1
ATOM 4818 C C . GLY A 1 614 ? 7.604 0.791 -25.959 1.00 94.44 614 GLY A C 1
ATOM 4819 O O . GLY A 1 614 ? 6.399 1.030 -26.001 1.00 94.44 614 GLY A O 1
ATOM 4820 N N . PHE A 1 615 ? 8.414 1.404 -25.089 1.00 94.69 615 PHE A N 1
ATOM 4821 C CA . PHE A 1 615 ? 7.917 2.373 -24.100 1.00 94.69 615 PHE A CA 1
ATOM 4822 C C . PHE A 1 615 ? 7.283 3.626 -24.739 1.00 94.69 615 PHE A C 1
ATOM 4824 O O . PHE A 1 615 ? 6.318 4.175 -24.198 1.00 94.69 615 PHE A O 1
ATOM 4831 N N . LEU A 1 616 ? 7.764 4.051 -25.913 1.00 91.94 616 LEU A N 1
ATOM 4832 C CA . LEU A 1 616 ? 7.154 5.136 -26.693 1.00 91.94 616 LEU A CA 1
ATOM 4833 C C . LEU A 1 616 ? 5.835 4.732 -27.386 1.00 91.94 616 LEU A C 1
ATOM 4835 O O . LEU A 1 616 ? 5.059 5.621 -27.725 1.00 91.94 616 LEU A O 1
ATOM 4839 N N . TRP A 1 617 ? 5.579 3.435 -27.607 1.00 91.06 617 TRP A N 1
ATOM 4840 C CA . TRP A 1 617 ? 4.458 2.919 -28.417 1.00 91.06 617 TRP A CA 1
ATOM 4841 C C . TRP A 1 617 ? 3.317 2.254 -27.638 1.00 91.06 617 TRP A C 1
ATOM 4843 O O . TRP A 1 617 ? 2.208 2.188 -28.161 1.00 91.06 617 TRP A O 1
ATOM 4853 N N . MET A 1 618 ? 3.564 1.726 -26.434 1.00 92.00 618 MET A N 1
ATOM 4854 C CA . MET A 1 618 ? 2.534 1.054 -25.622 1.00 92.00 618 MET A CA 1
ATOM 4855 C C . MET A 1 618 ? 1.296 1.944 -25.425 1.00 92.00 618 MET A C 1
ATOM 4857 O O . MET A 1 618 ? 1.435 3.124 -25.115 1.00 92.00 618 MET A O 1
ATOM 4861 N N . ASP A 1 619 ? 0.086 1.406 -25.541 1.00 90.94 619 ASP A N 1
ATOM 4862 C CA . ASP A 1 619 ? -1.125 2.104 -25.091 1.00 90.94 619 ASP A CA 1
ATOM 4863 C C . ASP A 1 619 ? -1.263 2.039 -23.554 1.00 90.94 619 ASP A C 1
ATOM 4865 O O . ASP A 1 619 ? -0.378 1.536 -22.855 1.00 90.94 619 ASP A O 1
ATOM 4869 N N . GLU A 1 620 ? -2.355 2.574 -23.006 1.00 91.88 620 GLU A N 1
ATOM 4870 C CA . GLU A 1 620 ? -2.627 2.520 -21.565 1.00 91.88 620 GLU A CA 1
ATOM 4871 C C . GLU A 1 620 ? -2.829 1.077 -21.054 1.00 91.88 620 GLU A C 1
ATOM 4873 O O . GLU A 1 620 ? -2.525 0.798 -19.897 1.00 91.88 620 GLU A O 1
ATOM 4878 N N . GLU A 1 621 ? -3.255 0.116 -21.882 1.00 93.19 621 GLU A N 1
ATOM 4879 C CA . GLU A 1 621 ? -3.441 -1.275 -21.440 1.00 93.19 621 GLU A CA 1
ATOM 4880 C C . GLU A 1 621 ? -2.136 -2.093 -21.475 1.00 93.19 621 GLU A C 1
ATOM 4882 O O . GLU A 1 621 ? -1.891 -2.934 -20.605 1.00 93.19 621 GLU A O 1
ATOM 4887 N N . ALA A 1 622 ? -1.239 -1.815 -22.422 1.00 93.44 622 ALA A N 1
ATOM 4888 C CA . ALA A 1 622 ? 0.122 -2.347 -22.443 1.00 93.44 622 ALA A CA 1
ATOM 4889 C C . ALA A 1 622 ? 0.993 -1.691 -21.353 1.00 93.44 622 ALA A C 1
ATOM 4891 O O . ALA A 1 622 ? 1.753 -2.378 -20.667 1.00 93.44 622 ALA A O 1
ATOM 4892 N N . LEU A 1 623 ? 0.771 -0.399 -21.082 1.00 94.94 623 LEU A N 1
ATOM 4893 C CA . LEU A 1 623 ? 1.129 0.252 -19.819 1.00 94.94 623 LEU A CA 1
ATOM 4894 C C . LEU A 1 623 ? 0.180 -0.121 -18.665 1.00 94.94 623 LEU A C 1
ATOM 4896 O O . LEU A 1 623 ? 0.172 0.573 -17.659 1.00 94.94 623 LEU A O 1
ATOM 4900 N N . GLY A 1 624 ? -0.592 -1.205 -18.765 1.00 95.62 624 GLY A N 1
ATOM 4901 C CA . GLY A 1 624 ? -1.320 -1.875 -17.686 1.00 95.62 624 GLY A CA 1
ATOM 4902 C C . GLY A 1 624 ? -2.065 -1.001 -16.683 1.00 95.62 624 GLY A C 1
ATOM 4903 O O . GLY A 1 624 ? -2.037 -1.305 -15.482 1.00 95.62 624 GLY A O 1
ATOM 4904 N N . PHE A 1 625 ? -2.709 0.060 -17.151 1.00 95.94 625 PHE A N 1
ATOM 4905 C CA . PHE A 1 625 ? -3.898 0.603 -16.511 1.00 95.94 625 PHE A CA 1
ATOM 4906 C C . PHE A 1 625 ? -5.045 -0.433 -16.621 1.00 95.94 625 PHE A C 1
ATOM 4908 O O . PHE A 1 625 ? -4.931 -1.454 -17.316 1.00 95.94 625 PHE A O 1
ATOM 4915 N N . ASP A 1 626 ? -6.116 -0.246 -15.856 1.00 96.31 626 ASP A N 1
ATOM 4916 C CA . ASP A 1 626 ? -7.324 -1.076 -15.913 1.00 96.31 626 ASP A CA 1
ATOM 4917 C C . ASP A 1 626 ? -8.253 -0.580 -17.040 1.00 96.31 626 ASP A C 1
ATOM 4919 O O . ASP A 1 626 ? -8.814 0.510 -16.906 1.00 96.31 626 ASP A O 1
ATOM 4923 N N . PRO A 1 627 ? -8.452 -1.351 -18.131 1.00 95.56 627 PRO A N 1
ATOM 4924 C CA . PRO A 1 627 ? -9.315 -0.944 -19.239 1.00 95.56 627 PRO A CA 1
ATOM 4925 C C . PRO A 1 627 ? -10.814 -0.984 -18.896 1.00 95.56 627 PRO A C 1
ATOM 4927 O O . PRO A 1 627 ? -11.624 -0.524 -19.698 1.00 95.56 627 PRO A O 1
ATOM 4930 N N . THR A 1 628 ? -11.210 -1.527 -17.736 1.00 96.06 628 THR A N 1
ATOM 4931 C CA . THR A 1 628 ? -12.614 -1.525 -17.288 1.00 96.06 628 THR A CA 1
ATOM 4932 C C . THR A 1 628 ? -13.039 -0.191 -16.664 1.00 96.06 628 THR A C 1
ATOM 4934 O O . THR A 1 628 ? -14.235 0.092 -16.601 1.00 96.06 628 THR A O 1
ATOM 4937 N N . VAL A 1 629 ? -12.084 0.661 -16.265 1.00 96.38 629 VAL A N 1
ATOM 4938 C CA . VAL A 1 629 ? -12.348 2.027 -15.784 1.00 96.38 629 VAL A CA 1
ATOM 4939 C C . VAL A 1 629 ? -12.243 3.001 -16.954 1.00 96.38 629 VAL A C 1
ATOM 4941 O O . VAL A 1 629 ? -11.186 3.553 -17.261 1.00 96.38 629 VAL A O 1
ATOM 4944 N N . MET A 1 630 ? -13.372 3.192 -17.627 1.00 94.88 630 MET A N 1
ATOM 4945 C CA . MET A 1 630 ? -13.485 3.962 -18.860 1.00 94.88 630 MET A CA 1
ATOM 4946 C C . MET A 1 630 ? -13.527 5.473 -18.598 1.00 94.88 630 MET A C 1
ATOM 4948 O O . MET A 1 630 ? -13.913 5.931 -17.522 1.00 94.88 630 MET A O 1
ATOM 4952 N N . THR A 1 631 ? -13.151 6.261 -19.610 1.00 92.25 631 THR A N 1
ATOM 4953 C CA . THR A 1 631 ? -13.293 7.726 -19.607 1.00 92.25 631 THR A CA 1
ATOM 4954 C C . THR A 1 631 ? -14.013 8.183 -20.873 1.00 92.25 631 THR A C 1
ATOM 4956 O O . THR A 1 631 ? -13.573 7.875 -21.980 1.00 92.25 631 THR A O 1
ATOM 4959 N N . LEU A 1 632 ? -15.099 8.945 -20.729 1.00 90.69 632 LEU A N 1
ATOM 4960 C CA . LEU A 1 632 ? -15.875 9.514 -21.836 1.00 90.69 632 LEU A CA 1
ATOM 4961 C C . LEU A 1 632 ? -16.178 10.985 -21.539 1.00 90.69 632 LEU A C 1
ATOM 4963 O O . LEU A 1 632 ? -16.589 11.329 -20.440 1.00 90.69 632 LEU A O 1
ATOM 4967 N N . ASN A 1 633 ? -15.946 11.876 -22.508 1.00 88.38 633 ASN A N 1
ATOM 4968 C CA . ASN A 1 633 ? -16.129 13.333 -22.366 1.00 88.38 633 ASN A CA 1
ATOM 4969 C C . ASN A 1 633 ? -15.362 13.995 -21.191 1.00 88.38 633 ASN A C 1
ATOM 4971 O O . ASN A 1 633 ? -15.628 15.146 -20.859 1.00 88.38 633 ASN A O 1
ATOM 4975 N N . GLY A 1 634 ? -14.385 13.298 -20.597 1.00 84.81 634 GLY A N 1
ATOM 4976 C CA . GLY A 1 634 ? -13.638 13.729 -19.406 1.00 84.81 634 GLY A CA 1
ATOM 4977 C C . GLY A 1 634 ? -14.164 13.157 -18.082 1.00 84.81 634 GLY A C 1
ATOM 4978 O O . GLY A 1 634 ? -13.504 13.308 -17.058 1.00 84.81 634 GLY A O 1
ATOM 4979 N N . GLU A 1 635 ? -15.303 12.466 -18.103 1.00 90.69 635 GLU A N 1
ATOM 4980 C CA . GLU A 1 635 ? -15.899 11.785 -16.955 1.00 90.69 635 GLU A CA 1
ATOM 4981 C C . GLU A 1 635 ? -15.440 10.320 -16.897 1.00 90.69 635 GLU A C 1
ATOM 4983 O O . GLU A 1 635 ? -15.335 9.655 -17.931 1.00 90.69 635 GLU A O 1
ATOM 4988 N N . ARG A 1 636 ? -15.138 9.818 -15.693 1.00 95.94 636 ARG A N 1
ATOM 4989 C CA . ARG A 1 636 ? -14.703 8.431 -15.453 1.00 95.94 636 ARG A CA 1
ATOM 4990 C C . ARG A 1 636 ? -15.881 7.585 -14.986 1.00 95.94 636 ARG A C 1
ATOM 4992 O O . ARG A 1 636 ? -16.635 8.030 -14.126 1.00 95.94 636 ARG A O 1
ATOM 4999 N N . PHE A 1 637 ? -16.005 6.360 -15.482 1.00 97.25 637 PHE A N 1
ATOM 5000 C CA . PHE A 1 637 ? -17.084 5.447 -15.097 1.00 97.25 637 PHE A CA 1
ATOM 5001 C C . PHE A 1 637 ? -16.682 3.974 -15.252 1.00 97.25 637 PHE A C 1
ATOM 5003 O O . PHE A 1 637 ? -15.689 3.644 -15.903 1.00 97.25 637 PHE A O 1
ATOM 5010 N N . ILE A 1 638 ? -17.484 3.094 -14.659 1.00 97.62 638 ILE A N 1
ATOM 5011 C CA . ILE A 1 638 ? -17.495 1.648 -14.915 1.00 97.62 638 ILE A CA 1
ATOM 5012 C C . ILE A 1 638 ? -18.893 1.220 -15.379 1.00 97.62 638 ILE A C 1
ATOM 5014 O O . ILE A 1 638 ? -19.887 1.896 -15.096 1.00 97.62 638 ILE A O 1
ATOM 5018 N N . GLU A 1 639 ? -18.974 0.082 -16.061 1.00 96.31 639 GLU A N 1
ATOM 5019 C CA . GLU A 1 639 ? -20.227 -0.602 -16.401 1.00 96.31 639 GLU A CA 1
ATOM 5020 C C . GLU A 1 639 ? -20.294 -1.921 -15.616 1.00 96.31 639 GLU A C 1
ATOM 5022 O O . GLU A 1 639 ? -19.325 -2.676 -15.614 1.00 96.31 639 GLU A O 1
ATOM 5027 N N . ILE A 1 640 ? -21.414 -2.180 -14.933 1.00 95.88 640 ILE A N 1
ATOM 5028 C CA . ILE A 1 640 ? -21.658 -3.399 -14.138 1.00 95.88 640 ILE A CA 1
ATOM 5029 C C . ILE A 1 640 ? -22.917 -4.121 -14.626 1.00 95.88 640 ILE A C 1
ATOM 5031 O O . ILE A 1 640 ? -23.853 -3.482 -15.098 1.00 95.88 640 ILE A O 1
ATOM 5035 N N . GLU A 1 641 ? -22.995 -5.441 -14.453 1.00 94.25 641 GLU A N 1
ATOM 5036 C CA . GLU A 1 641 ? -24.206 -6.215 -14.768 1.00 94.25 641 GLU A CA 1
ATOM 5037 C C . GLU A 1 641 ? -25.045 -6.477 -13.514 1.00 94.25 641 GLU A C 1
ATOM 5039 O O . GLU A 1 641 ? -24.627 -7.181 -12.588 1.00 94.25 641 GLU A O 1
ATOM 5044 N N . ARG A 1 642 ? -26.257 -5.911 -13.469 1.00 90.56 642 ARG A N 1
ATOM 5045 C CA . ARG A 1 642 ? -27.096 -5.906 -12.265 1.00 90.56 642 ARG A CA 1
ATOM 5046 C C . ARG A 1 642 ? -28.573 -6.052 -12.609 1.00 90.56 642 ARG A C 1
ATOM 5048 O O . ARG A 1 642 ? -29.095 -5.378 -13.487 1.00 90.56 642 ARG A O 1
ATOM 5055 N N . ASN A 1 643 ? -29.260 -6.977 -11.934 1.00 87.75 643 ASN A N 1
ATOM 5056 C CA . ASN A 1 643 ? -30.666 -7.337 -12.192 1.00 87.75 643 ASN A CA 1
ATOM 5057 C C . ASN A 1 643 ? -30.988 -7.758 -13.650 1.00 87.75 643 ASN A C 1
ATOM 5059 O O . ASN A 1 643 ? -32.156 -7.779 -14.036 1.00 87.75 643 ASN A O 1
ATOM 5063 N N . GLY A 1 644 ? -29.978 -8.135 -14.446 1.00 88.44 644 GLY A N 1
ATOM 5064 C CA . GLY A 1 644 ? -30.130 -8.459 -15.872 1.00 88.44 644 GLY A CA 1
ATOM 5065 C C . GLY A 1 644 ? -30.050 -7.250 -16.813 1.00 88.44 644 GLY A C 1
ATOM 5066 O O . GLY A 1 644 ? -30.536 -7.330 -17.941 1.00 88.44 644 GLY A O 1
ATOM 5067 N N . SER A 1 645 ? -29.471 -6.143 -16.348 1.00 91.88 645 SER A N 1
ATOM 5068 C CA . SER A 1 645 ? -29.210 -4.928 -17.120 1.00 91.88 645 SER A CA 1
ATOM 5069 C C . SER A 1 645 ? -27.834 -4.351 -16.796 1.00 91.88 645 SER A C 1
ATOM 5071 O O . SER A 1 645 ? -27.439 -4.313 -15.628 1.00 91.88 645 SER A O 1
ATOM 5073 N N . THR A 1 646 ? -27.158 -3.821 -17.812 1.00 95.12 646 THR A N 1
ATOM 5074 C CA . THR A 1 646 ? -25.945 -3.021 -17.643 1.00 95.12 646 THR A CA 1
ATOM 5075 C C . THR A 1 646 ? -26.285 -1.699 -16.944 1.00 95.12 646 THR A C 1
ATOM 5077 O O . THR A 1 646 ? -27.155 -0.956 -17.401 1.00 95.12 646 THR A O 1
ATOM 5080 N N . GLU A 1 647 ? -25.606 -1.399 -15.840 1.00 95.69 647 GLU A N 1
ATOM 5081 C CA . GLU A 1 647 ? -25.749 -0.176 -15.044 1.00 95.69 647 GLU A CA 1
ATOM 5082 C C . GLU A 1 647 ? -24.418 0.591 -15.076 1.00 95.69 647 GLU A C 1
ATOM 5084 O O . GLU A 1 647 ? -23.348 -0.003 -14.924 1.00 95.69 647 GLU A O 1
ATOM 5089 N N . ARG A 1 648 ? -24.464 1.911 -15.287 1.00 96.12 648 ARG A N 1
ATOM 5090 C CA . ARG A 1 648 ? -23.272 2.770 -15.281 1.00 96.12 648 ARG A CA 1
ATOM 5091 C C . ARG A 1 648 ? -23.070 3.415 -13.929 1.00 96.12 648 ARG A C 1
ATOM 5093 O O . ARG A 1 648 ? -23.992 4.023 -13.391 1.00 96.12 648 ARG A O 1
ATOM 5100 N N . ILE A 1 649 ? -21.847 3.323 -13.420 1.00 97.75 649 ILE A N 1
ATOM 5101 C CA . ILE A 1 649 ? -21.452 3.901 -12.139 1.00 97.75 649 ILE A CA 1
ATOM 5102 C C . ILE A 1 649 ? -20.346 4.931 -12.398 1.00 97.75 649 ILE A C 1
ATOM 5104 O O . ILE A 1 649 ? -19.230 4.580 -12.788 1.00 97.75 649 ILE A O 1
ATOM 5108 N N . VAL A 1 650 ? -20.677 6.205 -12.203 1.00 97.44 650 VAL A N 1
ATOM 5109 C CA . VAL A 1 650 ? -19.808 7.367 -12.429 1.00 97.44 650 VAL A CA 1
ATOM 5110 C C . VAL A 1 650 ? -18.877 7.561 -11.233 1.00 97.44 650 VAL A C 1
ATOM 5112 O O . VAL A 1 650 ? -19.304 7.454 -10.086 1.00 97.44 650 VAL A O 1
ATOM 5115 N N . ILE A 1 651 ? -17.600 7.846 -11.491 1.00 97.38 651 ILE A N 1
ATOM 5116 C CA . ILE A 1 651 ? -16.543 8.020 -10.488 1.00 97.38 651 ILE A CA 1
ATOM 5117 C C . ILE A 1 651 ? -16.352 9.514 -10.194 1.00 97.38 651 ILE A C 1
ATOM 5119 O O . ILE A 1 651 ? -15.724 10.233 -10.971 1.00 97.38 651 ILE A O 1
ATOM 5123 N N . ASP A 1 652 ? -16.827 9.969 -9.032 1.00 94.62 652 ASP A N 1
ATOM 5124 C CA . ASP A 1 652 ? -16.688 11.359 -8.578 1.00 94.62 652 ASP A CA 1
ATOM 5125 C C . ASP A 1 652 ? -15.224 11.719 -8.279 1.00 94.62 652 ASP A C 1
ATOM 5127 O O . ASP A 1 652 ? -14.725 12.779 -8.657 1.00 94.62 652 ASP A O 1
ATOM 5131 N N . ARG A 1 653 ? -14.561 10.876 -7.469 1.00 94.31 653 ARG A N 1
ATOM 5132 C CA . ARG A 1 653 ? -13.224 11.127 -6.909 1.00 94.31 653 ARG A CA 1
ATOM 5133 C C . ARG A 1 653 ? -12.635 9.895 -6.233 1.00 94.31 653 ARG A C 1
ATOM 5135 O O . ARG A 1 653 ? -13.349 9.086 -5.645 1.00 94.31 653 ARG A O 1
ATOM 5142 N N . LEU A 1 654 ? -11.308 9.830 -6.201 1.00 93.81 654 LEU A N 1
ATOM 5143 C CA . LEU A 1 654 ? -10.563 8.928 -5.324 1.00 93.81 654 LEU A CA 1
ATOM 5144 C C . LEU A 1 654 ? -10.799 9.296 -3.843 1.00 93.81 654 LEU A C 1
ATOM 5146 O O . LEU A 1 654 ? -10.723 10.469 -3.475 1.00 93.81 654 LEU A O 1
ATOM 5150 N N . ILE A 1 655 ? -11.069 8.299 -2.996 1.00 91.88 655 ILE A N 1
ATOM 5151 C CA . ILE A 1 655 ? -11.121 8.415 -1.525 1.00 91.88 655 ILE A CA 1
ATOM 5152 C C . ILE A 1 655 ? -9.829 7.860 -0.914 1.00 91.88 655 ILE A C 1
ATOM 5154 O O . ILE A 1 655 ? -9.238 8.488 -0.037 1.00 91.88 655 ILE A O 1
ATOM 5158 N N . LEU A 1 656 ? -9.407 6.676 -1.369 1.00 89.12 656 LEU A N 1
ATOM 5159 C CA . LEU A 1 656 ? -8.297 5.906 -0.808 1.00 89.12 656 LEU A CA 1
ATOM 5160 C C . LEU A 1 656 ? -7.514 5.217 -1.928 1.00 89.12 656 LEU A C 1
ATOM 5162 O O . LEU A 1 656 ? -8.108 4.593 -2.801 1.00 89.12 656 LEU A O 1
ATOM 5166 N N . ARG A 1 657 ? -6.182 5.252 -1.852 1.00 89.62 657 ARG A N 1
ATOM 5167 C CA . ARG A 1 657 ? -5.286 4.369 -2.611 1.00 89.62 657 ARG A CA 1
ATOM 5168 C C . ARG A 1 657 ? -4.234 3.831 -1.652 1.00 89.62 657 ARG A C 1
ATOM 5170 O O . ARG A 1 657 ? -3.434 4.595 -1.114 1.00 89.62 657 ARG A O 1
ATOM 5177 N N . ALA A 1 658 ? -4.247 2.523 -1.429 1.00 85.38 658 ALA A N 1
ATOM 5178 C CA . ALA A 1 658 ? -3.236 1.829 -0.645 1.00 85.38 658 ALA A CA 1
ATOM 5179 C C . ALA A 1 658 ? -1.848 2.014 -1.285 1.00 85.38 658 ALA A C 1
ATOM 5181 O O . ALA A 1 658 ? -1.606 1.529 -2.393 1.00 85.38 658 ALA A O 1
ATOM 5182 N N . ARG A 1 659 ? -0.927 2.694 -0.588 1.00 84.94 659 ARG A N 1
ATOM 5183 C CA . ARG A 1 659 ? 0.466 2.856 -1.036 1.00 84.94 659 ARG A CA 1
ATOM 5184 C C . ARG A 1 659 ? 1.218 1.541 -0.832 1.00 84.94 659 ARG A C 1
ATOM 5186 O O . ARG A 1 659 ? 1.798 1.325 0.219 1.00 84.94 659 ARG A O 1
ATOM 5193 N N . CYS A 1 660 ? 1.146 0.642 -1.809 1.00 86.94 660 CYS A N 1
ATOM 5194 C CA . CYS A 1 660 ? 1.958 -0.574 -1.873 1.00 86.94 660 CYS A CA 1
ATOM 5195 C C . CYS A 1 660 ? 2.142 -1.023 -3.330 1.00 86.94 660 CYS A C 1
ATOM 5197 O O . CYS A 1 660 ? 1.293 -0.773 -4.195 1.00 86.94 660 CYS A O 1
ATOM 5199 N N . VAL A 1 661 ? 3.250 -1.712 -3.585 1.00 88.94 661 VAL A N 1
ATOM 5200 C CA . VAL A 1 661 ? 3.473 -2.533 -4.774 1.00 88.94 661 VAL A CA 1
ATOM 5201 C C . VAL A 1 661 ? 2.680 -3.829 -4.628 1.00 88.94 661 VAL A C 1
ATOM 5203 O O . VAL A 1 661 ? 1.710 -4.041 -5.363 1.00 88.94 661 VAL A O 1
ATOM 5206 N N . ALA A 1 662 ? 3.032 -4.649 -3.633 1.00 88.31 662 ALA A N 1
ATOM 5207 C CA . ALA A 1 662 ? 2.469 -5.979 -3.424 1.00 88.31 662 ALA A CA 1
ATOM 5208 C C . ALA A 1 662 ? 1.514 -6.034 -2.221 1.00 88.31 662 ALA A C 1
ATOM 5210 O O . ALA A 1 662 ? 1.690 -5.352 -1.211 1.00 88.31 662 ALA A O 1
ATOM 5211 N N . GLY A 1 663 ? 0.473 -6.866 -2.325 1.00 85.00 663 GLY A N 1
ATOM 5212 C CA . GLY A 1 663 ? -0.585 -6.949 -1.314 1.00 85.00 663 GLY A CA 1
ATOM 5213 C C . GLY A 1 663 ? -1.984 -6.831 -1.913 1.00 85.00 663 GLY A C 1
ATOM 5214 O O . GLY A 1 663 ? -2.213 -7.226 -3.054 1.00 85.00 663 GLY A O 1
ATOM 5215 N N . ARG A 1 664 ? -2.933 -6.306 -1.124 1.00 83.25 664 ARG A N 1
ATOM 5216 C CA . ARG A 1 664 ? -4.313 -6.058 -1.582 1.00 83.25 664 ARG A CA 1
ATOM 5217 C C . ARG A 1 664 ? -4.428 -4.851 -2.516 1.00 83.25 664 ARG A C 1
ATOM 5219 O O . ARG A 1 664 ? -5.347 -4.835 -3.324 1.00 83.25 664 ARG A O 1
ATOM 5226 N N . ALA A 1 665 ? -3.541 -3.857 -2.397 1.00 87.88 665 ALA A N 1
ATOM 5227 C CA . ALA A 1 665 ? -3.579 -2.609 -3.172 1.00 87.88 665 ALA A CA 1
ATOM 5228 C C . ALA A 1 665 ? -4.975 -1.944 -3.222 1.00 87.88 665 ALA A C 1
ATOM 5230 O O . ALA A 1 665 ? -5.396 -1.430 -4.258 1.00 87.88 665 ALA A O 1
ATOM 5231 N N . ALA A 1 666 ? -5.694 -1.986 -2.092 1.00 90.31 666 ALA A N 1
ATOM 5232 C CA . ALA A 1 666 ? -7.077 -1.535 -1.992 1.00 90.31 666 ALA A CA 1
ATOM 5233 C C . ALA A 1 666 ? -7.236 -0.080 -2.461 1.00 90.31 666 ALA A C 1
ATOM 5235 O O . ALA A 1 666 ? -6.484 0.810 -2.051 1.00 90.31 666 ALA A O 1
ATOM 5236 N N . THR A 1 667 ? -8.206 0.149 -3.341 1.00 94.31 667 THR A N 1
ATOM 5237 C CA . THR A 1 667 ? -8.458 1.451 -3.962 1.00 94.31 667 THR A CA 1
ATOM 5238 C C . THR A 1 667 ? -9.943 1.741 -3.902 1.00 94.31 667 THR A C 1
ATOM 5240 O O . THR A 1 667 ? -10.738 0.932 -4.370 1.00 94.31 667 THR A O 1
ATOM 5243 N N . CYS A 1 668 ? -10.314 2.869 -3.297 1.00 95.81 668 CYS A N 1
ATOM 5244 C CA . CYS A 1 668 ? -11.707 3.234 -3.083 1.00 95.81 668 CYS A CA 1
ATOM 5245 C C . CYS A 1 668 ? -12.021 4.581 -3.732 1.00 95.81 668 CYS A C 1
ATOM 5247 O O . CYS A 1 668 ? -11.337 5.570 -3.454 1.00 95.81 668 CYS A O 1
ATOM 5249 N N . TRP A 1 669 ? -13.095 4.645 -4.514 1.00 97.44 669 TRP A N 1
ATOM 5250 C CA . TRP A 1 669 ? -13.621 5.878 -5.108 1.00 97.44 669 TRP A CA 1
ATOM 5251 C C . TRP A 1 669 ? -15.020 6.188 -4.577 1.00 97.44 669 TRP A C 1
ATOM 5253 O O . TRP A 1 669 ? -15.804 5.268 -4.347 1.00 97.44 669 TRP A O 1
ATOM 5263 N N . LYS A 1 670 ? -15.354 7.477 -4.425 1.00 96.12 670 LYS A N 1
ATOM 5264 C CA . LYS A 1 670 ? -16.756 7.897 -4.309 1.00 96.12 670 LYS A CA 1
ATOM 5265 C C . LYS A 1 670 ? -17.339 7.867 -5.713 1.00 96.12 670 LYS A C 1
ATOM 5267 O O . LYS A 1 670 ? -16.691 8.323 -6.655 1.00 96.12 670 LYS A O 1
ATOM 5272 N N . ALA A 1 671 ? -18.547 7.347 -5.813 1.00 97.25 671 ALA A N 1
ATOM 5273 C CA . ALA A 1 671 ? -19.270 7.185 -7.051 1.00 97.25 671 ALA A CA 1
ATOM 5274 C C . ALA A 1 671 ? -20.770 7.467 -6.869 1.00 97.25 671 ALA A C 1
ATOM 5276 O O . ALA A 1 671 ? -21.236 7.702 -5.746 1.00 97.25 671 ALA A O 1
ATOM 5277 N N . HIS A 1 672 ? -21.513 7.410 -7.971 1.00 95.81 672 HIS A N 1
ATOM 5278 C CA . HIS A 1 672 ? -22.977 7.393 -8.018 1.00 95.81 672 HIS A CA 1
ATOM 5279 C C . HIS A 1 672 ? -23.458 6.666 -9.296 1.00 95.81 672 HIS A C 1
ATOM 5281 O O . HIS A 1 672 ? -22.683 6.565 -10.251 1.00 95.81 672 HIS A O 1
ATOM 5287 N N . PRO A 1 673 ? -24.690 6.126 -9.362 1.00 95.88 673 PRO A N 1
ATOM 5288 C CA . PRO A 1 673 ? -25.248 5.615 -10.617 1.00 95.88 673 PRO A CA 1
ATOM 5289 C C . PRO A 1 673 ? -25.491 6.762 -11.611 1.00 95.88 673 PRO A C 1
ATOM 5291 O O . PRO A 1 673 ? -25.886 7.851 -11.197 1.00 95.88 673 PRO A O 1
ATOM 5294 N N . GLU A 1 674 ? -25.298 6.530 -12.912 1.00 94.12 674 GLU A N 1
ATOM 5295 C CA . GLU A 1 674 ? -25.500 7.535 -13.974 1.00 94.12 674 GLU A CA 1
ATOM 5296 C C . GLU A 1 674 ? -26.904 8.175 -13.860 1.00 94.12 674 GLU A C 1
ATOM 5298 O O . GLU A 1 674 ? -27.928 7.500 -13.959 1.00 94.12 674 GLU A O 1
ATOM 5303 N N . GLY A 1 675 ? -26.949 9.487 -13.596 1.00 91.31 675 GLY A N 1
ATOM 5304 C CA . GLY A 1 675 ? -28.189 10.253 -13.388 1.00 91.31 675 GLY A CA 1
ATOM 5305 C C . GLY A 1 675 ? -28.722 10.332 -11.946 1.00 91.31 675 GLY A C 1
ATOM 5306 O O . GLY A 1 675 ? -29.685 11.062 -11.722 1.00 91.31 675 GLY A O 1
ATOM 5307 N N . HIS A 1 676 ? -28.097 9.655 -10.975 1.00 91.81 676 HIS A N 1
ATOM 5308 C CA . HIS A 1 676 ? -28.562 9.528 -9.581 1.00 91.81 676 HIS A CA 1
ATOM 5309 C C . HIS A 1 676 ? -27.549 10.061 -8.549 1.00 91.81 676 HIS A C 1
ATOM 5311 O O . HIS A 1 676 ? -27.092 9.343 -7.656 1.00 91.81 676 HIS A O 1
ATOM 5317 N N . LEU A 1 677 ? -27.186 11.344 -8.667 1.00 87.69 677 LEU A N 1
ATOM 5318 C CA . LEU A 1 677 ? -26.223 12.046 -7.796 1.00 87.69 677 LEU A CA 1
ATOM 5319 C C . LEU A 1 677 ? -26.568 11.983 -6.293 1.00 87.69 677 LEU A C 1
ATOM 5321 O O . LEU A 1 677 ? -25.676 12.064 -5.447 1.00 87.69 677 LEU A O 1
ATOM 5325 N N . GLU A 1 678 ? -27.850 11.833 -5.960 1.00 87.25 678 GLU A N 1
ATOM 5326 C CA . GLU A 1 678 ? -28.375 11.678 -4.601 1.00 87.25 678 GLU A CA 1
ATOM 5327 C C . GLU A 1 678 ? -28.092 10.304 -3.966 1.00 87.25 678 GLU A C 1
ATOM 5329 O O . GLU A 1 678 ? -28.260 10.144 -2.758 1.00 87.25 678 GLU A O 1
ATOM 5334 N N . THR A 1 679 ? -27.655 9.320 -4.759 1.00 90.94 679 THR A N 1
ATOM 5335 C CA . THR A 1 679 ? -27.323 7.964 -4.301 1.00 90.94 679 THR A CA 1
ATOM 5336 C C . THR A 1 679 ? -25.799 7.796 -4.238 1.00 90.94 679 THR A C 1
ATOM 5338 O O . THR A 1 679 ? -25.186 7.390 -5.229 1.00 90.94 679 THR A O 1
ATOM 5341 N N . PRO A 1 680 ? -25.142 8.105 -3.101 1.00 93.38 680 PRO A N 1
ATOM 5342 C CA . PRO A 1 680 ? -23.710 7.886 -2.966 1.00 93.38 680 PRO A CA 1
ATOM 5343 C C . PRO A 1 680 ? -23.390 6.388 -2.989 1.00 93.38 680 PRO A C 1
ATOM 5345 O O . PRO A 1 680 ? -24.052 5.582 -2.340 1.00 93.38 680 PRO A O 1
ATOM 5348 N N . LEU A 1 681 ? -22.327 6.036 -3.704 1.00 96.81 681 LEU A N 1
ATOM 5349 C CA . LEU A 1 681 ? -21.734 4.705 -3.719 1.00 96.81 681 LEU A CA 1
ATOM 5350 C C . LEU A 1 681 ? -20.236 4.794 -3.408 1.00 96.81 681 LEU A C 1
ATOM 5352 O O . LEU A 1 681 ? -19.598 5.835 -3.604 1.00 96.81 681 LEU A O 1
ATOM 5356 N N . VAL A 1 682 ? -19.662 3.677 -2.965 1.00 97.38 682 VAL A N 1
ATOM 5357 C CA . VAL A 1 682 ? -18.209 3.486 -2.882 1.00 97.38 682 VAL A CA 1
ATOM 5358 C C . VAL A 1 682 ? -17.825 2.262 -3.699 1.00 97.38 682 VAL A C 1
ATOM 5360 O O . VAL A 1 682 ? -18.245 1.155 -3.369 1.00 97.38 682 VAL A O 1
ATOM 5363 N N . ILE A 1 683 ? -17.015 2.455 -4.741 1.00 97.81 683 ILE A N 1
ATOM 5364 C CA . ILE A 1 683 ? -16.355 1.360 -5.469 1.00 97.81 683 ILE A CA 1
ATOM 5365 C C . ILE A 1 683 ? -15.060 1.036 -4.719 1.00 97.81 683 ILE A C 1
ATOM 5367 O O . ILE A 1 683 ? -14.286 1.957 -4.460 1.00 97.81 683 ILE A O 1
ATOM 5371 N N . LYS A 1 684 ? -14.823 -0.237 -4.388 1.00 96.38 684 LYS A N 1
ATOM 5372 C CA . LYS A 1 684 ? -13.597 -0.786 -3.786 1.00 96.38 684 LYS A CA 1
ATOM 5373 C C . LYS A 1 684 ? -13.000 -1.839 -4.723 1.00 96.38 684 LYS A C 1
ATOM 5375 O O . LYS A 1 684 ? -13.564 -2.925 -4.857 1.00 96.38 684 LYS A O 1
ATOM 5380 N N . ASP A 1 685 ? -11.830 -1.550 -5.278 1.00 95.56 685 ASP A N 1
ATOM 5381 C CA . ASP A 1 685 ? -11.019 -2.501 -6.046 1.00 95.56 685 ASP A CA 1
ATOM 5382 C C . ASP A 1 685 ? -9.890 -3.066 -5.175 1.00 95.56 685 ASP A C 1
ATOM 5384 O O . ASP A 1 685 ? -9.252 -2.335 -4.408 1.00 95.56 685 ASP A O 1
ATOM 5388 N N . 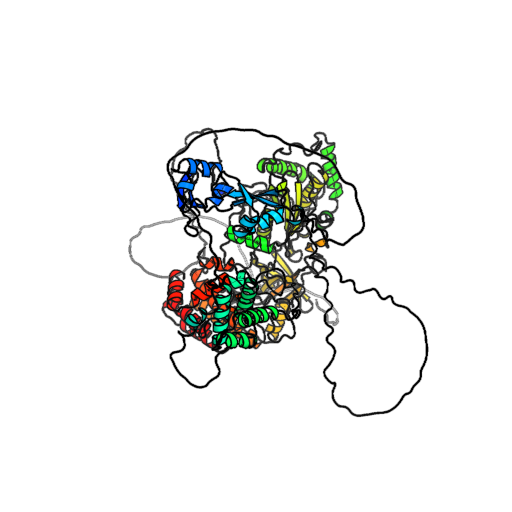SER A 1 686 ? -9.632 -4.375 -5.262 1.00 92.94 686 SER A N 1
ATOM 5389 C CA . SER A 1 686 ? -8.594 -5.052 -4.470 1.00 92.94 686 SER A CA 1
ATOM 5390 C C . SER A 1 686 ? -8.079 -6.352 -5.101 1.00 92.94 686 SER A C 1
ATOM 5392 O O . SER A 1 686 ? -8.768 -7.016 -5.870 1.00 92.94 686 SER A O 1
ATOM 5394 N N . TRP A 1 687 ? -6.854 -6.748 -4.747 1.00 91.38 687 TRP A N 1
ATOM 5395 C CA . TRP A 1 687 ? -6.167 -7.927 -5.282 1.00 91.38 687 TRP A CA 1
ATOM 5396 C C . TRP A 1 687 ? -6.121 -9.064 -4.258 1.00 91.38 687 TRP A C 1
ATOM 5398 O O . TRP A 1 687 ? -5.268 -9.108 -3.360 1.00 91.38 687 TRP A O 1
ATOM 5408 N N . GLN A 1 688 ? -7.059 -9.997 -4.395 1.00 86.81 688 GLN A N 1
ATOM 5409 C CA . GLN A 1 688 ? -7.357 -11.027 -3.399 1.00 86.81 688 GLN A CA 1
ATOM 5410 C C . GLN A 1 688 ? -6.771 -12.390 -3.788 1.00 86.81 688 GLN A C 1
ATOM 5412 O O . GLN A 1 688 ? -6.656 -12.715 -4.966 1.00 86.81 688 GLN A O 1
ATOM 5417 N N . TYR A 1 689 ? -6.385 -13.196 -2.796 1.00 80.75 689 TYR A N 1
ATOM 5418 C CA . TYR A 1 689 ? -5.934 -14.576 -3.016 1.00 80.75 689 TYR A CA 1
ATOM 5419 C C . TYR A 1 689 ? -7.111 -15.460 -3.463 1.00 80.75 689 TYR A C 1
ATOM 5421 O O . TYR A 1 689 ? -8.180 -15.387 -2.858 1.00 80.75 689 TYR A O 1
ATOM 5429 N N . LEU A 1 690 ? -6.906 -16.320 -4.469 1.00 75.38 690 LEU A N 1
ATOM 5430 C CA . LEU A 1 690 ? -7.947 -17.211 -5.015 1.00 75.38 690 LEU A CA 1
ATOM 5431 C C . LEU A 1 690 ? -8.501 -18.215 -3.986 1.00 75.38 690 LEU A C 1
ATOM 5433 O O . LEU A 1 690 ? -9.596 -18.738 -4.160 1.00 75.38 690 LEU A O 1
ATOM 5437 N N . GLU A 1 691 ? -7.754 -18.495 -2.918 1.00 68.69 691 GLU A N 1
ATOM 5438 C CA . GLU A 1 691 ? -8.130 -19.419 -1.846 1.00 68.69 691 GLU A CA 1
ATOM 5439 C C . GLU A 1 691 ? -8.962 -18.768 -0.722 1.00 68.69 691 GLU A C 1
ATOM 5441 O O . GLU A 1 691 ? -9.250 -19.423 0.286 1.00 68.69 691 GLU A O 1
ATOM 5446 N N . ARG A 1 692 ? -9.328 -17.483 -0.849 1.00 67.50 692 ARG A N 1
ATOM 5447 C CA . ARG A 1 692 ? -10.264 -16.805 0.061 1.00 67.50 692 ARG A CA 1
ATOM 5448 C C . ARG A 1 692 ? -11.675 -16.766 -0.527 1.00 67.50 692 ARG A C 1
ATOM 5450 O O . ARG A 1 692 ? -11.845 -16.648 -1.735 1.00 67.50 692 ARG A O 1
ATOM 5457 N N . GLY A 1 693 ? -12.671 -16.842 0.358 1.00 69.75 693 GLY A N 1
ATOM 5458 C CA . GLY A 1 693 ? -14.051 -16.482 0.021 1.00 69.75 693 GLY A CA 1
ATOM 5459 C C . GLY A 1 693 ? -14.167 -14.980 -0.230 1.00 69.75 693 GLY A C 1
ATOM 5460 O O . GLY A 1 693 ? -13.323 -14.208 0.229 1.00 69.75 693 GLY A O 1
ATOM 5461 N N . GLU A 1 694 ? -15.190 -14.581 -0.975 1.00 82.81 694 GLU A N 1
ATOM 5462 C CA . GLU A 1 694 ? -15.283 -13.228 -1.518 1.00 82.81 694 GLU A CA 1
ATOM 5463 C C . GLU A 1 694 ? -15.879 -12.275 -0.474 1.00 82.81 694 GLU A C 1
ATOM 5465 O O . GLU A 1 694 ? -16.932 -12.553 0.102 1.00 82.81 694 GLU A O 1
ATOM 5470 N N . GLU A 1 695 ? -15.256 -11.116 -0.241 1.00 88.00 695 GLU A N 1
ATOM 5471 C CA . GLU A 1 695 ? -15.830 -10.095 0.652 1.00 88.00 695 GLU A CA 1
ATOM 5472 C C . GLU A 1 695 ? -17.230 -9.661 0.177 1.00 88.00 695 GLU A C 1
ATOM 5474 O O . GLU A 1 695 ? -18.120 -9.432 0.992 1.00 88.00 695 GLU A O 1
ATOM 5479 N N . GLY A 1 696 ? -17.459 -9.649 -1.140 1.00 89.94 696 GLY A N 1
ATOM 5480 C CA . GLY A 1 696 ? -18.771 -9.407 -1.733 1.00 89.94 696 GLY A CA 1
ATOM 5481 C C . GLY A 1 696 ? -19.848 -10.413 -1.306 1.00 89.94 696 GLY A C 1
ATOM 5482 O O . GLY A 1 696 ? -20.986 -10.001 -1.097 1.00 89.94 696 GLY A O 1
ATOM 5483 N N . GLU A 1 697 ? -19.513 -11.697 -1.125 1.00 91.19 697 GLU A N 1
ATOM 5484 C CA . GLU A 1 697 ? -20.439 -12.710 -0.590 1.00 91.19 697 GLU A CA 1
ATOM 5485 C C . GLU A 1 697 ? -20.709 -12.489 0.905 1.00 91.19 697 GLU A C 1
ATOM 5487 O O . GLU A 1 697 ? -21.847 -12.622 1.358 1.00 91.19 697 GLU A O 1
ATOM 5492 N N . LEU A 1 698 ? -19.677 -12.127 1.678 1.00 90.56 698 LEU A N 1
ATOM 5493 C CA . LEU A 1 698 ? -19.819 -11.822 3.107 1.00 90.56 698 LEU A CA 1
ATOM 5494 C C . LEU A 1 698 ? -20.704 -10.590 3.333 1.00 90.56 698 LEU A C 1
ATOM 5496 O O . LEU A 1 698 ? -21.528 -10.594 4.242 1.00 90.56 698 LEU A O 1
ATOM 5500 N N . LEU A 1 699 ? -20.585 -9.561 2.493 1.00 94.06 699 LEU A N 1
ATOM 5501 C CA . LEU A 1 699 ? -21.433 -8.366 2.545 1.00 94.06 699 LEU A CA 1
ATOM 5502 C C . LEU A 1 699 ? -22.894 -8.662 2.167 1.00 94.06 699 LEU A C 1
ATOM 5504 O O . LEU A 1 699 ? -23.796 -8.058 2.748 1.00 94.06 699 LEU A O 1
ATOM 5508 N N . CYS A 1 700 ? -23.145 -9.616 1.260 1.00 93.12 700 CYS A N 1
ATOM 5509 C CA . CYS A 1 700 ? -24.494 -10.146 1.034 1.00 93.12 700 CYS A CA 1
ATOM 5510 C C . CYS A 1 700 ? -25.022 -10.862 2.288 1.00 93.12 700 CYS A C 1
ATOM 5512 O O . CYS A 1 700 ? -26.093 -10.515 2.770 1.00 93.12 700 CYS A O 1
ATOM 5514 N N . GLU A 1 701 ? -24.253 -11.787 2.876 1.00 92.94 701 GLU A N 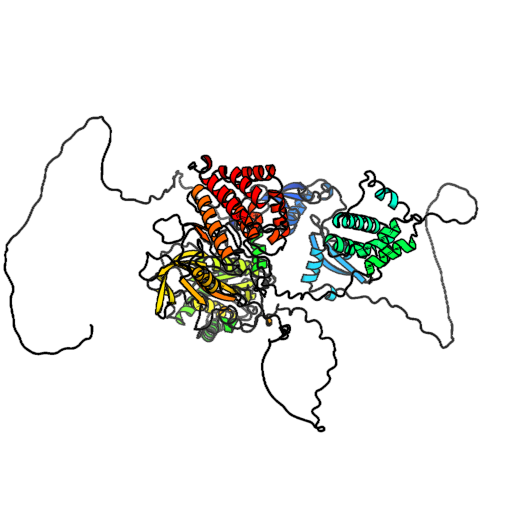1
ATOM 5515 C CA . GLU A 1 701 ? -24.649 -12.517 4.096 1.00 92.94 701 GLU A CA 1
ATOM 5516 C C . GLU A 1 701 ? -24.929 -11.581 5.287 1.00 92.94 701 GLU A C 1
ATOM 5518 O O . GLU A 1 701 ? -25.830 -11.839 6.081 1.00 92.94 701 GLU A O 1
ATOM 5523 N N . VAL A 1 702 ? -24.160 -10.499 5.420 1.00 93.62 702 VAL A N 1
ATOM 5524 C CA . VAL A 1 702 ? -24.340 -9.453 6.440 1.00 93.62 702 VAL A CA 1
ATOM 5525 C C . VAL A 1 702 ? -25.640 -8.674 6.211 1.00 93.62 702 VAL A C 1
ATOM 5527 O O . VAL A 1 702 ? -26.381 -8.436 7.164 1.00 93.62 702 VAL A O 1
ATOM 5530 N N . MET A 1 703 ? -25.955 -8.333 4.958 1.00 92.56 703 MET A N 1
ATOM 5531 C CA . MET A 1 703 ? -27.208 -7.665 4.589 1.00 92.56 703 MET A CA 1
ATOM 5532 C C . MET A 1 703 ? -28.430 -8.581 4.785 1.00 92.56 703 MET A C 1
ATOM 5534 O O . MET A 1 703 ? -29.415 -8.152 5.376 1.00 92.56 703 MET A O 1
ATOM 5538 N N . ASP A 1 704 ? -28.344 -9.849 4.373 1.00 94.12 704 ASP A N 1
ATOM 5539 C CA . ASP A 1 704 ? -29.411 -10.859 4.502 1.00 94.12 704 ASP A CA 1
ATOM 5540 C C . ASP A 1 704 ? -29.695 -11.273 5.965 1.00 94.12 704 ASP A C 1
ATOM 5542 O O . ASP A 1 704 ? -30.671 -11.972 6.242 1.00 94.12 704 ASP A O 1
ATOM 5546 N N . LYS A 1 705 ? -28.834 -10.864 6.907 1.00 95.25 705 LYS A N 1
ATOM 5547 C CA . LYS A 1 705 ? -28.963 -11.090 8.358 1.00 95.25 705 LYS A CA 1
ATOM 5548 C C . LYS A 1 705 ? -29.393 -9.842 9.144 1.00 95.25 705 LYS A C 1
ATOM 5550 O O . LYS A 1 705 ? -29.314 -9.866 10.371 1.00 95.25 705 LYS A O 1
ATOM 5555 N N . ASP A 1 706 ? -29.812 -8.770 8.464 1.00 94.38 706 ASP A N 1
ATOM 5556 C CA . ASP A 1 706 ? -30.220 -7.490 9.069 1.00 94.38 706 ASP A CA 1
ATOM 5557 C C . ASP A 1 706 ? -29.159 -6.884 10.023 1.00 94.38 706 ASP A C 1
ATOM 5559 O O . ASP A 1 706 ? -29.479 -6.275 11.048 1.00 94.38 706 ASP A O 1
ATOM 5563 N N . VAL A 1 707 ? -27.867 -7.051 9.705 1.00 96.06 707 VAL A N 1
ATOM 5564 C CA . VAL A 1 707 ? -26.767 -6.499 10.514 1.00 96.06 707 VAL A CA 1
ATOM 5565 C C . VAL A 1 707 ? -26.733 -4.971 10.405 1.00 96.06 707 VAL A C 1
ATOM 5567 O O . VAL A 1 707 ? -26.673 -4.405 9.311 1.00 96.06 707 VAL A O 1
ATOM 5570 N N . VAL A 1 708 ? -26.732 -4.295 11.555 1.00 96.62 708 VAL A N 1
ATOM 5571 C CA . VAL A 1 708 ? -26.710 -2.824 11.657 1.00 96.62 708 VAL A CA 1
ATOM 5572 C C . VAL A 1 708 ? -25.284 -2.273 11.701 1.00 96.62 708 VAL A C 1
ATOM 5574 O O . VAL A 1 708 ? -24.354 -2.979 12.082 1.00 96.62 708 VAL A O 1
ATOM 5577 N N . ASN A 1 709 ? -25.114 -0.993 11.350 1.00 97.06 709 ASN A N 1
ATOM 5578 C CA . ASN A 1 709 ? -23.846 -0.250 11.441 1.00 97.06 709 ASN A CA 1
ATOM 5579 C C . ASN A 1 709 ? -22.657 -0.953 10.735 1.00 97.06 709 ASN A C 1
ATOM 5581 O O . ASN A 1 709 ? -21.516 -0.932 11.201 1.00 97.06 709 ASN A O 1
ATOM 5585 N N . VAL A 1 710 ? -22.922 -1.559 9.575 1.00 97.06 710 VAL A N 1
ATOM 5586 C CA . VAL A 1 710 ? -21.931 -2.098 8.626 1.00 97.06 710 VAL A CA 1
ATOM 5587 C C . VAL A 1 710 ? -22.323 -1.633 7.223 1.00 97.06 710 VAL A C 1
ATOM 5589 O O . VAL A 1 710 ? -23.516 -1.505 6.931 1.00 97.06 710 VAL A O 1
ATOM 5592 N N . ALA A 1 711 ? -21.348 -1.352 6.355 1.00 96.06 711 ALA A N 1
ATOM 5593 C CA . ALA A 1 711 ? -21.635 -0.897 4.995 1.00 96.06 711 ALA A CA 1
ATOM 5594 C C . ALA A 1 711 ? -22.470 -1.913 4.196 1.00 96.06 711 ALA A C 1
ATOM 5596 O O . ALA A 1 711 ? -22.128 -3.091 4.088 1.00 96.06 711 ALA A O 1
ATOM 5597 N N . ARG A 1 712 ? -23.569 -1.435 3.607 1.00 95.06 712 ARG A N 1
ATOM 5598 C CA . ARG A 1 712 ? -24.559 -2.252 2.900 1.00 95.06 712 ARG A CA 1
ATOM 5599 C C . ARG A 1 712 ? -24.118 -2.541 1.468 1.00 95.06 712 ARG A C 1
ATOM 5601 O O . ARG A 1 712 ? -23.647 -1.659 0.747 1.00 95.06 712 ARG A O 1
ATOM 5608 N N . TYR A 1 713 ? -24.346 -3.776 1.037 1.00 96.00 713 TYR A N 1
ATOM 5609 C CA . TYR A 1 713 ? -24.004 -4.278 -0.292 1.00 96.00 713 TYR A CA 1
ATOM 5610 C C . TYR A 1 713 ? -24.792 -3.600 -1.432 1.00 96.00 713 TYR A C 1
ATOM 5612 O O . TYR A 1 713 ? -26.009 -3.399 -1.330 1.00 96.00 713 TYR A O 1
ATOM 5620 N N . TYR A 1 714 ? -24.121 -3.299 -2.552 1.00 95.31 714 TYR A N 1
ATOM 5621 C CA . TYR A 1 714 ? -24.751 -2.858 -3.806 1.00 95.31 714 TYR A CA 1
ATOM 5622 C C . TYR A 1 714 ? -24.504 -3.822 -4.976 1.00 95.31 714 TYR A C 1
ATOM 5624 O O . TYR A 1 714 ? -25.464 -4.184 -5.664 1.00 95.31 714 TYR A O 1
ATOM 5632 N N . HIS A 1 715 ? -23.242 -4.210 -5.197 1.00 95.94 715 HIS A N 1
ATOM 5633 C CA . HIS A 1 715 ? -22.782 -5.113 -6.260 1.00 95.94 715 HIS A CA 1
ATOM 5634 C C . HIS A 1 715 ? -21.389 -5.695 -5.923 1.00 95.94 715 HIS A C 1
ATOM 5636 O O . HIS A 1 715 ? -20.666 -5.119 -5.107 1.00 95.94 715 HIS A O 1
ATOM 5642 N N . HIS A 1 716 ? -20.995 -6.818 -6.531 1.00 95.56 716 HIS A N 1
ATOM 5643 C CA . HIS A 1 716 ? -19.613 -7.319 -6.530 1.00 95.56 716 HIS A CA 1
ATOM 5644 C C . HIS A 1 716 ? -19.325 -8.130 -7.799 1.00 95.56 716 HIS A C 1
ATOM 5646 O O . HIS A 1 716 ? -20.225 -8.784 -8.323 1.00 95.56 716 HIS A O 1
ATOM 5652 N N . GLU A 1 717 ? -18.067 -8.147 -8.238 1.00 94.56 717 GLU A N 1
ATOM 5653 C CA . GLU A 1 717 ? -17.603 -8.931 -9.385 1.00 94.56 717 GLU A CA 1
ATOM 5654 C C . GLU A 1 717 ? -16.123 -9.359 -9.264 1.00 94.56 717 GLU A C 1
ATOM 5656 O O . GLU A 1 717 ? -15.337 -8.838 -8.463 1.00 94.56 717 GLU A O 1
ATOM 5661 N N . THR A 1 718 ? -15.723 -10.321 -10.100 1.00 95.06 718 THR A N 1
ATOM 5662 C CA . THR A 1 718 ? -14.317 -10.475 -10.504 1.00 95.06 718 THR A CA 1
ATOM 5663 C C . THR A 1 718 ? -14.098 -9.616 -11.740 1.00 95.06 718 THR A C 1
ATOM 5665 O O . THR A 1 718 ? -14.784 -9.833 -12.737 1.00 95.06 718 THR A O 1
ATOM 5668 N N . VAL A 1 719 ? -13.139 -8.690 -11.703 1.00 95.38 719 VAL A N 1
ATOM 5669 C CA . VAL A 1 719 ? -12.852 -7.817 -12.850 1.00 95.38 719 VAL A CA 1
ATOM 5670 C C . VAL A 1 719 ? -12.363 -8.671 -14.022 1.00 95.38 719 VAL A C 1
ATOM 5672 O O . VAL A 1 719 ? -11.513 -9.552 -13.846 1.00 95.38 719 VAL A O 1
ATOM 5675 N N . GLN A 1 720 ? -12.905 -8.433 -15.221 1.00 95.19 720 GLN A N 1
ATOM 5676 C CA . GLN A 1 720 ? -12.532 -9.171 -16.428 1.00 95.19 720 GLN A CA 1
ATOM 5677 C C . GLN A 1 720 ? -11.906 -8.275 -17.495 1.00 95.19 720 GLN A C 1
ATOM 5679 O O . GLN A 1 720 ? -12.532 -7.353 -18.008 1.00 95.19 720 GLN A O 1
ATOM 5684 N N . VAL A 1 721 ? -10.692 -8.633 -17.909 1.00 93.00 721 VAL A N 1
ATOM 5685 C CA . VAL A 1 721 ? -9.966 -8.013 -19.022 1.00 93.00 721 VAL A CA 1
ATOM 5686 C C . VAL A 1 721 ? -9.934 -9.013 -20.181 1.00 93.00 721 VAL A C 1
ATOM 5688 O O . VAL A 1 721 ? -9.605 -10.188 -20.001 1.00 93.00 721 VAL A O 1
ATOM 5691 N N . HIS A 1 722 ? -10.360 -8.580 -21.372 1.00 88.94 722 HIS A N 1
ATOM 5692 C CA . HIS A 1 722 ? -10.563 -9.432 -22.563 1.00 88.94 722 HIS A CA 1
ATOM 5693 C C . HIS A 1 722 ? -11.422 -10.688 -22.319 1.00 88.94 722 HIS A C 1
ATOM 5695 O O . HIS A 1 722 ? -11.187 -11.738 -22.915 1.00 88.94 722 HIS A O 1
ATOM 5701 N N . LYS A 1 723 ? -12.445 -10.580 -21.453 1.00 89.50 723 LYS A N 1
ATOM 5702 C CA . LYS A 1 723 ? -13.331 -11.691 -21.022 1.00 89.50 723 LYS A CA 1
ATOM 5703 C C . LYS A 1 723 ? -12.603 -12.822 -20.277 1.00 89.50 723 LYS A C 1
ATOM 5705 O O . LYS A 1 723 ? -13.088 -13.950 -20.215 1.00 89.50 723 LYS A O 1
ATOM 5710 N N . THR A 1 724 ? -11.440 -12.517 -19.705 1.00 93.50 724 THR A N 1
ATOM 5711 C CA . THR A 1 724 ? -10.710 -13.379 -18.770 1.00 93.50 724 THR A CA 1
ATOM 5712 C C . THR A 1 724 ? -10.611 -12.673 -17.427 1.00 93.50 724 THR A C 1
ATOM 5714 O O . THR A 1 724 ? -10.515 -11.449 -17.392 1.00 93.50 724 THR A O 1
ATOM 5717 N N . ASN A 1 725 ? -10.642 -13.417 -16.322 1.00 94.31 725 ASN A N 1
ATOM 5718 C CA . ASN A 1 725 ? -10.446 -12.827 -14.998 1.00 94.31 725 ASN A CA 1
ATOM 5719 C C . ASN A 1 725 ? -9.069 -12.142 -14.941 1.00 94.31 725 ASN A C 1
ATOM 5721 O O . ASN A 1 725 ? -8.069 -12.716 -15.376 1.00 94.31 725 ASN A O 1
ATOM 5725 N N . ASP A 1 726 ? -9.018 -10.925 -14.404 1.00 95.69 726 ASP A N 1
ATOM 5726 C CA . ASP A 1 726 ? -7.787 -10.150 -14.254 1.00 95.69 726 ASP A CA 1
ATOM 5727 C C . ASP A 1 726 ? -6.964 -10.715 -13.080 1.00 95.69 726 ASP A C 1
ATOM 5729 O O . ASP A 1 726 ? -7.037 -10.256 -11.940 1.00 95.69 726 ASP A O 1
ATOM 5733 N N . ASP A 1 727 ? -6.248 -11.813 -13.345 1.00 94.75 727 ASP A N 1
ATOM 5734 C CA . ASP A 1 727 ? -5.341 -12.469 -12.401 1.00 94.75 727 ASP A CA 1
ATOM 5735 C C . ASP A 1 727 ? -3.864 -12.198 -12.724 1.00 94.75 727 ASP A C 1
ATOM 5737 O O . ASP A 1 727 ? -3.477 -11.971 -13.878 1.00 94.75 727 ASP A O 1
ATOM 5741 N N . ILE A 1 728 ? -3.021 -12.215 -11.685 1.00 94.38 728 ILE A N 1
ATOM 5742 C CA . ILE A 1 728 ? -1.627 -11.783 -11.818 1.00 94.38 728 ILE A CA 1
ATOM 5743 C C . ILE A 1 728 ? -0.823 -12.700 -12.746 1.00 94.38 728 ILE A C 1
ATOM 5745 O O . ILE A 1 728 ? 0.105 -12.230 -13.395 1.00 94.38 728 ILE A O 1
ATOM 5749 N N . TRP A 1 729 ? -1.142 -13.989 -12.852 1.00 92.25 729 TRP A N 1
ATOM 5750 C CA . TRP A 1 729 ? -0.361 -14.917 -13.673 1.00 92.25 729 TRP A CA 1
ATOM 5751 C C . TRP A 1 729 ? -0.739 -14.844 -15.144 1.00 92.25 729 TRP A C 1
ATOM 5753 O O . TRP A 1 729 ? 0.140 -14.684 -15.992 1.00 92.25 729 TRP A O 1
ATOM 5763 N N . ASN A 1 730 ? -2.030 -14.971 -15.450 1.00 91.75 730 ASN A N 1
ATOM 5764 C CA . ASN A 1 730 ? -2.486 -15.103 -16.830 1.00 91.75 730 ASN A CA 1
ATOM 5765 C C . ASN A 1 730 ? -2.652 -13.743 -17.515 1.00 91.75 730 ASN A C 1
ATOM 5767 O O . ASN A 1 730 ? -2.308 -13.624 -18.688 1.00 91.75 730 ASN A O 1
ATOM 5771 N N . ASN A 1 731 ? -3.137 -12.720 -16.800 1.00 93.88 731 ASN A N 1
ATOM 5772 C CA . ASN A 1 731 ? -3.417 -11.409 -17.389 1.00 93.88 731 ASN A CA 1
ATOM 5773 C C . ASN A 1 731 ? -2.221 -10.452 -17.246 1.00 93.88 731 ASN A C 1
ATOM 5775 O O . ASN A 1 731 ? -1.692 -9.963 -18.244 1.00 93.88 731 ASN A O 1
ATOM 5779 N N . VAL A 1 732 ? -1.727 -10.247 -16.018 1.00 94.81 732 VAL A N 1
ATOM 5780 C CA . VAL A 1 732 ? -0.630 -9.293 -15.751 1.00 94.81 732 VAL A CA 1
ATOM 5781 C C . VAL A 1 732 ? 0.736 -9.836 -16.181 1.00 94.81 732 VAL A C 1
ATOM 5783 O O . VAL A 1 732 ? 1.413 -9.199 -16.983 1.00 94.81 732 VAL A O 1
ATOM 5786 N N . ARG A 1 733 ? 1.132 -11.026 -15.707 1.00 95.00 733 ARG A N 1
ATOM 5787 C CA . ARG A 1 733 ? 2.402 -11.693 -16.068 1.00 95.00 733 ARG A CA 1
ATOM 5788 C C . ARG A 1 733 ? 2.325 -12.510 -17.358 1.00 95.00 733 ARG A C 1
ATOM 5790 O O . ARG A 1 733 ? 3.327 -13.109 -17.740 1.00 95.00 733 ARG A O 1
ATOM 5797 N N . ARG A 1 734 ? 1.166 -12.538 -18.028 1.00 93.75 734 ARG A N 1
ATOM 5798 C CA . ARG A 1 734 ? 0.972 -13.094 -19.382 1.00 93.75 734 ARG A CA 1
ATOM 5799 C C . ARG A 1 734 ? 1.489 -14.535 -19.552 1.00 93.75 734 ARG A C 1
ATOM 5801 O O . ARG A 1 734 ? 2.005 -14.903 -20.602 1.00 93.75 734 ARG A O 1
ATOM 5808 N N . GLY A 1 735 ? 1.366 -15.349 -18.500 1.00 91.56 735 GLY A N 1
ATOM 5809 C CA . GLY A 1 735 ? 1.773 -16.757 -18.478 1.00 91.56 735 GLY A CA 1
ATOM 5810 C C . GLY A 1 735 ? 3.264 -17.029 -18.223 1.00 91.56 735 GLY A C 1
ATOM 5811 O O . GLY A 1 735 ? 3.681 -18.179 -18.346 1.00 91.56 735 GLY A O 1
ATOM 5812 N N . LEU A 1 736 ? 4.075 -16.023 -17.867 1.00 93.19 736 LEU A N 1
ATOM 5813 C CA . LEU A 1 736 ? 5.508 -16.206 -17.585 1.00 93.19 736 LEU A CA 1
ATOM 5814 C C . LEU A 1 736 ? 5.754 -17.130 -16.375 1.00 93.19 736 LEU A C 1
ATOM 5816 O O . LEU A 1 736 ? 5.380 -16.814 -15.242 1.00 93.19 736 LEU A O 1
ATOM 5820 N N . ASP A 1 737 ? 6.451 -18.248 -16.602 1.00 89.94 737 ASP A N 1
ATOM 5821 C CA . ASP A 1 737 ? 6.822 -19.202 -15.552 1.00 89.94 737 ASP A CA 1
ATOM 5822 C C . ASP A 1 737 ? 7.955 -18.655 -14.670 1.00 89.94 737 ASP A C 1
ATOM 5824 O O . ASP A 1 737 ? 9.138 -18.711 -15.007 1.00 89.94 737 ASP A O 1
ATOM 5828 N N . VAL A 1 738 ? 7.578 -18.180 -13.482 1.00 89.44 738 VAL A N 1
ATOM 5829 C CA . VAL A 1 738 ? 8.481 -17.688 -12.430 1.00 89.44 738 VAL A CA 1
ATOM 5830 C C . VAL A 1 738 ? 9.572 -18.708 -12.054 1.00 89.44 738 VAL A C 1
ATOM 5832 O O . VAL A 1 738 ? 10.660 -18.316 -11.627 1.00 89.44 738 VAL A O 1
ATOM 5835 N N . THR A 1 739 ? 9.326 -20.013 -12.225 1.00 89.19 739 THR A N 1
ATOM 5836 C CA . THR A 1 739 ? 10.303 -21.066 -11.902 1.00 89.19 739 THR A CA 1
ATOM 5837 C C . THR A 1 739 ? 11.449 -21.178 -12.912 1.00 89.19 739 THR A C 1
ATOM 5839 O O . THR A 1 739 ? 12.487 -21.755 -12.585 1.00 89.19 739 THR A O 1
ATOM 5842 N N . ALA A 1 740 ? 11.313 -20.558 -14.091 1.00 91.56 740 ALA A N 1
ATOM 5843 C CA . ALA A 1 740 ? 12.359 -20.461 -15.109 1.00 91.56 740 ALA A CA 1
ATOM 5844 C C . ALA A 1 740 ? 13.354 -19.301 -14.881 1.00 91.56 740 ALA A C 1
ATOM 5846 O O . ALA A 1 740 ? 14.325 -19.182 -15.627 1.00 91.56 740 ALA A O 1
ATOM 5847 N N . ALA A 1 741 ? 13.142 -18.442 -13.874 1.00 92.12 741 ALA A N 1
ATOM 5848 C CA . ALA A 1 741 ? 14.022 -17.305 -13.598 1.00 92.12 741 ALA A CA 1
ATOM 5849 C C . ALA A 1 741 ? 15.445 -17.746 -13.203 1.00 92.12 741 ALA A C 1
ATOM 5851 O O . ALA A 1 741 ? 15.619 -18.640 -12.374 1.00 92.12 741 ALA A O 1
ATOM 5852 N N . THR A 1 742 ? 16.478 -17.060 -13.708 1.00 90.50 742 THR A N 1
ATOM 5853 C CA . THR A 1 742 ? 17.896 -17.391 -13.428 1.00 90.50 742 THR A CA 1
ATOM 5854 C C . THR A 1 742 ? 18.269 -17.416 -11.938 1.00 90.50 742 THR A C 1
ATOM 5856 O O . THR A 1 742 ? 19.211 -18.110 -11.550 1.00 90.50 742 THR A O 1
ATOM 5859 N N . ASN A 1 743 ? 17.546 -16.676 -11.087 1.00 89.44 743 ASN A N 1
ATOM 5860 C CA . ASN A 1 743 ? 17.737 -16.670 -9.634 1.00 89.44 743 ASN A CA 1
ATOM 5861 C C . ASN A 1 743 ? 16.763 -17.580 -8.857 1.00 89.44 743 ASN A C 1
ATOM 5863 O O . ASN A 1 743 ? 16.874 -17.658 -7.629 1.00 89.44 743 ASN A O 1
ATOM 5867 N N . TYR A 1 744 ? 15.848 -18.289 -9.532 1.00 86.31 744 TYR A N 1
ATOM 5868 C CA . TYR A 1 744 ? 14.939 -19.237 -8.892 1.00 86.31 744 TYR A CA 1
ATOM 5869 C C . TYR A 1 744 ? 15.716 -20.380 -8.224 1.00 86.31 744 TYR A C 1
ATOM 5871 O O . TYR A 1 744 ? 16.664 -20.945 -8.772 1.00 86.31 744 TYR A O 1
ATOM 5879 N N . ARG A 1 745 ? 15.304 -20.747 -7.007 1.00 75.88 745 ARG A N 1
ATOM 5880 C CA . ARG A 1 745 ? 15.880 -21.864 -6.250 1.00 75.88 745 ARG A CA 1
ATOM 5881 C C . ARG A 1 745 ? 14.751 -22.781 -5.792 1.00 75.88 745 ARG A C 1
ATOM 5883 O O . ARG A 1 745 ? 14.012 -22.393 -4.887 1.00 75.88 745 ARG A O 1
ATOM 5890 N N . PRO A 1 746 ? 14.617 -23.995 -6.360 1.00 60.41 746 PRO A N 1
ATOM 5891 C CA . PRO A 1 746 ? 13.641 -24.963 -5.880 1.00 60.41 746 PRO A CA 1
ATOM 5892 C C . PRO A 1 746 ? 13.842 -25.233 -4.385 1.00 60.41 746 PRO A C 1
ATOM 5894 O O . PRO A 1 746 ? 14.949 -25.564 -3.947 1.00 60.41 746 PRO A O 1
ATOM 5897 N N . GLY A 1 747 ? 12.771 -25.112 -3.596 1.00 43.53 747 GLY A N 1
ATOM 5898 C CA . GLY A 1 747 ? 12.792 -25.501 -2.186 1.00 43.53 747 GLY A CA 1
ATOM 5899 C C . GLY A 1 747 ? 13.237 -26.959 -2.043 1.00 43.53 747 GLY A C 1
ATOM 5900 O O . GLY A 1 747 ? 12.858 -27.797 -2.862 1.00 43.53 747 GLY A O 1
ATOM 5901 N N . ARG A 1 748 ? 14.066 -27.266 -1.030 1.00 30.02 748 ARG A N 1
ATOM 5902 C CA . ARG A 1 748 ? 14.708 -28.586 -0.863 1.00 30.02 748 ARG A CA 1
ATOM 5903 C C . ARG A 1 748 ? 13.701 -29.734 -1.000 1.00 30.02 748 ARG A C 1
ATOM 5905 O O . ARG A 1 748 ? 12.993 -30.067 -0.048 1.00 30.02 748 ARG A O 1
ATOM 5912 N N . GLN A 1 749 ? 13.725 -30.413 -2.144 1.00 26.12 749 GLN A N 1
ATOM 5913 C CA . GLN A 1 749 ? 13.140 -31.740 -2.255 1.00 26.12 749 GLN A CA 1
ATOM 5914 C C . GLN A 1 749 ? 13.954 -32.679 -1.361 1.00 26.12 749 GLN A C 1
ATOM 5916 O O . GLN A 1 749 ? 15.156 -32.865 -1.561 1.00 26.12 749 GLN A O 1
ATOM 5921 N N . MET A 1 750 ? 13.306 -33.256 -0.350 1.00 24.95 750 MET A N 1
ATOM 5922 C CA . MET A 1 750 ? 13.880 -34.393 0.366 1.00 24.95 750 MET A CA 1
ATOM 5923 C C . MET A 1 750 ? 14.057 -35.544 -0.635 1.00 24.95 750 MET A C 1
ATOM 5925 O O . MET A 1 750 ? 13.126 -35.792 -1.406 1.00 24.95 750 MET A O 1
ATOM 5929 N N . PRO A 1 751 ? 15.200 -36.256 -0.641 1.00 26.69 751 PRO A N 1
ATOM 5930 C CA . PRO A 1 751 ? 15.378 -37.399 -1.526 1.00 26.69 751 PRO A CA 1
ATOM 5931 C C . PRO A 1 751 ? 14.246 -38.414 -1.313 1.00 26.69 751 PRO A C 1
ATOM 5933 O O . PRO A 1 751 ? 13.932 -38.715 -0.155 1.00 26.69 751 PRO A O 1
ATOM 5936 N N . PRO A 1 752 ? 13.633 -38.959 -2.379 1.00 27.98 752 PRO A N 1
ATOM 5937 C CA . PRO A 1 752 ? 12.659 -40.027 -2.222 1.00 27.98 752 PRO A CA 1
ATOM 5938 C C . PRO A 1 752 ? 13.342 -41.214 -1.539 1.00 27.98 752 PRO A C 1
ATOM 5940 O O . PRO A 1 752 ? 14.389 -41.687 -1.985 1.00 27.98 752 PRO A O 1
ATOM 5943 N N . SER A 1 753 ? 12.765 -41.692 -0.437 1.00 27.61 753 SER A N 1
ATOM 5944 C CA . SER A 1 753 ? 13.244 -42.908 0.209 1.00 27.61 753 SER A CA 1
ATOM 5945 C C . SER A 1 753 ? 13.074 -44.085 -0.753 1.00 27.61 753 SER A C 1
ATOM 5947 O O . SER A 1 753 ? 12.017 -44.262 -1.358 1.00 27.61 753 SER A O 1
ATOM 5949 N N . ASN A 1 754 ? 14.128 -44.892 -0.905 1.00 29.12 754 ASN A N 1
ATOM 5950 C CA . ASN A 1 754 ? 14.140 -46.047 -1.804 1.00 29.12 754 ASN A CA 1
ATOM 5951 C C . ASN A 1 754 ? 13.248 -47.182 -1.267 1.00 29.12 754 ASN A C 1
ATOM 5953 O O . ASN A 1 754 ? 13.736 -48.182 -0.744 1.00 29.12 754 ASN A O 1
ATOM 5957 N N . ILE A 1 755 ? 11.933 -47.032 -1.420 1.00 31.02 755 ILE A N 1
ATOM 5958 C CA . ILE A 1 755 ? 10.981 -48.141 -1.359 1.00 31.02 755 ILE A CA 1
ATOM 5959 C C . ILE A 1 755 ? 11.044 -48.862 -2.711 1.00 31.02 755 ILE A C 1
ATOM 5961 O O . ILE A 1 755 ? 10.991 -48.233 -3.769 1.00 31.02 755 ILE A O 1
ATOM 5965 N N . ALA A 1 756 ? 11.226 -50.182 -2.677 1.00 29.86 756 ALA A N 1
ATOM 5966 C CA . ALA A 1 756 ? 11.472 -50.979 -3.873 1.00 29.86 756 ALA A CA 1
ATOM 5967 C C . ALA A 1 756 ? 10.283 -50.949 -4.854 1.00 29.86 756 ALA A C 1
ATOM 5969 O O . ALA A 1 756 ? 9.119 -50.989 -4.457 1.00 29.86 756 ALA A O 1
ATOM 5970 N N . LYS A 1 757 ? 10.591 -50.909 -6.156 1.00 31.75 757 LYS A N 1
ATOM 5971 C CA . LYS A 1 757 ? 9.597 -50.961 -7.236 1.00 31.75 757 LYS A CA 1
ATOM 5972 C C . LYS A 1 757 ? 9.157 -52.405 -7.496 1.00 31.75 757 LYS A C 1
ATOM 5974 O O . LYS A 1 757 ? 9.714 -53.055 -8.379 1.00 31.75 757 LYS A O 1
ATOM 5979 N N . ASP A 1 758 ? 8.137 -52.885 -6.791 1.00 29.12 758 ASP A N 1
ATOM 5980 C CA . ASP A 1 758 ? 7.437 -54.103 -7.212 1.00 29.12 758 ASP A CA 1
ATOM 5981 C C . ASP A 1 758 ? 6.554 -53.821 -8.439 1.00 29.12 758 ASP A C 1
ATOM 5983 O O . ASP A 1 758 ? 5.710 -52.923 -8.446 1.00 29.12 758 ASP A O 1
ATOM 5987 N N . ALA A 1 759 ? 6.793 -54.569 -9.519 1.00 30.66 759 ALA A N 1
ATOM 5988 C CA . ALA A 1 759 ? 6.204 -54.310 -10.831 1.00 30.66 759 ALA A CA 1
ATOM 5989 C C . ALA A 1 759 ? 4.864 -55.052 -11.045 1.00 30.66 759 ALA A C 1
ATOM 5991 O O . ALA A 1 759 ? 4.723 -56.213 -10.646 1.00 30.66 759 ALA A O 1
ATOM 5992 N N . PRO A 1 760 ? 3.880 -54.449 -11.744 1.00 30.11 760 PRO A N 1
ATOM 5993 C CA . PRO A 1 760 ? 2.551 -55.036 -11.907 1.00 30.11 760 PRO A CA 1
ATOM 5994 C C . PRO A 1 760 ? 2.541 -56.216 -12.895 1.00 30.11 760 PRO A C 1
ATOM 5996 O O . PRO A 1 760 ? 2.571 -56.036 -14.114 1.00 30.11 760 PRO A O 1
ATOM 5999 N N . ARG A 1 761 ? 2.418 -57.450 -12.386 1.00 28.34 761 ARG A N 1
ATOM 6000 C CA . ARG A 1 761 ? 2.218 -58.656 -13.212 1.00 28.34 761 ARG A CA 1
ATOM 6001 C C . ARG A 1 761 ? 0.731 -58.944 -13.469 1.00 28.34 761 ARG A C 1
ATOM 6003 O O . ARG A 1 761 ? 0.024 -59.449 -12.603 1.00 28.34 761 ARG A O 1
ATOM 6010 N N . LYS A 1 762 ? 0.269 -58.709 -14.705 1.00 30.75 762 LYS A N 1
ATOM 6011 C CA . LYS A 1 762 ? -0.987 -59.283 -15.242 1.00 30.75 762 LYS A CA 1
ATOM 6012 C C . LYS A 1 762 ? -0.842 -60.809 -15.384 1.00 30.75 762 LYS A C 1
ATOM 6014 O O . LYS A 1 762 ? 0.083 -61.249 -16.060 1.00 30.75 762 LYS A O 1
ATOM 6019 N N . GLY A 1 763 ? -1.768 -61.614 -14.839 1.00 26.06 763 GLY A N 1
ATOM 6020 C CA . GLY A 1 763 ? -1.660 -63.083 -14.938 1.00 26.06 763 GLY A CA 1
ATOM 6021 C C . GLY A 1 763 ? -2.822 -63.937 -14.394 1.00 26.06 763 GLY A C 1
ATOM 6022 O O . GLY A 1 763 ? -2.669 -64.584 -13.372 1.00 26.06 763 GLY A O 1
ATOM 6023 N N . ARG A 1 764 ? -3.957 -63.968 -15.111 1.00 26.17 764 ARG A N 1
ATOM 6024 C CA . ARG A 1 764 ? -4.941 -65.082 -15.234 1.00 26.17 764 ARG A CA 1
ATOM 6025 C C . ARG A 1 764 ? -5.109 -66.143 -14.098 1.00 26.17 764 ARG A C 1
ATOM 6027 O O . ARG A 1 764 ? -4.342 -67.091 -14.026 1.00 26.17 764 ARG A O 1
ATOM 6034 N N . SER A 1 765 ? -6.328 -66.166 -13.525 1.00 25.25 765 SER A N 1
ATOM 6035 C CA . SER A 1 765 ? -7.321 -67.277 -13.646 1.00 25.25 765 SER A CA 1
ATOM 6036 C C . SER A 1 765 ? -7.737 -68.129 -12.418 1.00 25.25 765 SER A C 1
ATOM 6038 O O . SER A 1 765 ? -6.973 -68.930 -11.894 1.00 25.25 765 SER A O 1
ATOM 6040 N N . SER A 1 766 ? -9.067 -68.148 -12.214 1.00 27.16 766 SER A N 1
ATOM 6041 C CA . SER A 1 766 ? -9.951 -69.294 -11.873 1.00 27.16 766 SER A CA 1
ATOM 6042 C C . SER A 1 766 ? -10.044 -69.898 -10.454 1.00 27.16 766 SER A C 1
ATOM 6044 O O . SER A 1 766 ? -9.060 -70.089 -9.754 1.00 27.16 766 SER A O 1
ATOM 6046 N N . THR A 1 767 ? -11.277 -70.356 -10.148 1.00 26.12 767 THR A N 1
ATOM 6047 C CA . THR A 1 767 ? -11.757 -71.107 -8.954 1.00 26.12 767 THR A CA 1
ATOM 6048 C C . THR A 1 767 ? -11.923 -70.248 -7.674 1.00 26.12 767 THR A C 1
ATOM 6050 O O . THR A 1 767 ? -11.062 -69.434 -7.386 1.00 26.12 767 THR A O 1
ATOM 6053 N N . SER A 1 768 ? -13.017 -70.290 -6.885 1.00 28.80 768 SER A N 1
ATOM 6054 C CA . SER A 1 768 ? -14.226 -71.148 -6.879 1.00 28.80 768 SER A CA 1
ATOM 6055 C C . SER A 1 768 ? -15.532 -70.447 -6.415 1.00 28.80 768 SER A C 1
ATOM 6057 O O . SER A 1 768 ? -15.508 -69.457 -5.697 1.00 28.80 768 SER A O 1
ATOM 6059 N N . ARG A 1 769 ? -16.666 -71.059 -6.810 1.00 29.94 769 ARG A N 1
ATOM 6060 C CA . ARG A 1 769 ? -18.058 -71.065 -6.253 1.00 29.94 769 ARG A CA 1
ATOM 6061 C C . ARG A 1 769 ? -18.170 -70.751 -4.736 1.00 29.94 769 ARG A C 1
ATOM 6063 O O . ARG A 1 769 ? -17.268 -71.141 -4.011 1.00 29.94 769 ARG A O 1
ATOM 6070 N N . LYS A 1 770 ? -19.265 -70.236 -4.133 1.00 27.50 770 LYS A N 1
ATOM 6071 C CA . LYS A 1 770 ? -20.706 -69.950 -4.465 1.00 27.50 770 LYS A CA 1
ATOM 6072 C C . LYS A 1 770 ? -21.209 -68.855 -3.453 1.00 27.50 770 LYS A C 1
ATOM 6074 O O . LYS A 1 770 ? -20.363 -68.330 -2.746 1.00 27.50 770 LYS A O 1
ATOM 6079 N N . ARG A 1 771 ? -22.475 -68.425 -3.243 1.00 26.25 771 ARG A N 1
ATOM 6080 C CA . ARG A 1 771 ? -23.867 -68.831 -3.608 1.00 26.25 771 ARG A CA 1
ATOM 6081 C C . ARG A 1 771 ? -24.711 -67.557 -3.939 1.00 26.25 771 ARG A C 1
ATOM 6083 O O . ARG A 1 771 ? -24.212 -66.727 -4.684 1.00 26.25 771 ARG A O 1
ATOM 6090 N N . LEU A 1 772 ? -25.960 -67.417 -3.453 1.00 26.52 772 LEU A N 1
ATOM 6091 C CA . LEU A 1 772 ? -26.880 -66.263 -3.601 1.00 26.52 772 LEU A CA 1
ATOM 6092 C C . LEU A 1 772 ? -28.055 -66.346 -2.580 1.00 26.52 772 LEU A C 1
ATOM 6094 O O . LEU A 1 772 ? -28.274 -67.435 -2.041 1.00 26.52 772 LEU A O 1
ATOM 6098 N N . SER A 1 773 ? -28.866 -65.270 -2.465 1.00 27.77 773 SER A N 1
ATOM 6099 C CA . SER A 1 773 ? -30.245 -65.171 -1.883 1.00 27.77 773 SER A CA 1
ATOM 6100 C C . SER A 1 773 ? -30.387 -65.229 -0.333 1.00 27.77 773 SER A C 1
ATOM 6102 O O . SER A 1 773 ? -29.540 -65.852 0.298 1.00 27.77 773 SER A O 1
ATOM 6104 N N . SER A 1 774 ? -31.379 -64.608 0.349 1.00 29.23 774 SER A N 1
ATOM 6105 C CA . SER A 1 774 ? -32.614 -63.881 -0.074 1.00 29.23 774 SER A CA 1
ATOM 6106 C C . SER A 1 774 ? -33.207 -62.908 0.991 1.00 29.23 774 SER A C 1
ATOM 6108 O O . SER A 1 774 ? -33.107 -63.189 2.177 1.00 29.23 774 SER A O 1
ATOM 6110 N N . GLN A 1 775 ? -33.973 -61.902 0.519 1.00 32.62 775 GLN A N 1
ATOM 6111 C CA . GLN A 1 775 ? -35.220 -61.311 1.092 1.00 32.62 775 GLN A CA 1
ATOM 6112 C C . GLN A 1 775 ? -35.263 -60.338 2.318 1.00 32.62 775 GLN A C 1
ATOM 6114 O O . GLN A 1 775 ? -35.102 -60.736 3.463 1.00 32.62 775 GLN A O 1
ATOM 6119 N N . THR A 1 776 ? -35.656 -59.085 2.000 1.00 29.12 776 THR A N 1
ATOM 6120 C CA . THR A 1 776 ? -36.732 -58.213 2.576 1.00 29.12 776 THR A CA 1
ATOM 6121 C C . THR A 1 776 ? -36.777 -57.710 4.042 1.00 29.12 776 THR A C 1
ATOM 6123 O O . THR A 1 776 ? -37.017 -58.469 4.973 1.00 29.12 776 THR A O 1
ATOM 6126 N N . ASP A 1 777 ? -36.803 -56.366 4.122 1.00 27.62 777 ASP A N 1
ATOM 6127 C CA . ASP A 1 777 ? -37.726 -55.476 4.871 1.00 27.62 777 ASP A CA 1
ATOM 6128 C C . ASP A 1 777 ? -37.410 -54.870 6.262 1.00 27.62 777 ASP A C 1
ATOM 6130 O O . ASP A 1 777 ? -37.000 -55.519 7.220 1.00 27.62 777 ASP A O 1
ATOM 6134 N N . SER A 1 778 ? -37.773 -53.576 6.355 1.00 26.86 778 SER A N 1
ATOM 6135 C CA . SER A 1 778 ? -37.718 -52.629 7.490 1.00 26.86 778 SER A CA 1
ATOM 6136 C C . SER A 1 778 ? -36.324 -52.132 7.934 1.00 26.86 778 SER A C 1
ATOM 6138 O O . SER A 1 778 ? -35.296 -52.736 7.643 1.00 26.86 778 SER A O 1
ATOM 6140 N N . ALA A 1 779 ? -36.281 -50.935 8.540 1.00 33.50 779 ALA A N 1
ATOM 6141 C CA . ALA A 1 779 ? -35.095 -50.066 8.568 1.00 33.50 779 ALA A CA 1
ATOM 6142 C C . ALA A 1 779 ? -34.703 -49.568 9.971 1.00 33.50 779 ALA A C 1
ATOM 6144 O O . ALA A 1 779 ? -35.566 -49.397 10.824 1.00 33.50 779 ALA A O 1
ATOM 6145 N N . LEU A 1 780 ? -33.413 -49.245 10.154 1.00 26.11 780 LEU A N 1
ATOM 6146 C CA . LEU A 1 780 ? -32.835 -48.368 11.195 1.00 26.11 780 LEU A CA 1
ATOM 6147 C C . LEU A 1 780 ? -31.471 -47.800 10.667 1.00 26.11 780 LEU A C 1
ATOM 6149 O O . LEU A 1 780 ? -31.120 -48.099 9.523 1.00 26.11 780 LEU A O 1
ATOM 6153 N N . PRO A 1 781 ? -30.759 -46.879 11.359 1.00 28.17 781 PRO A N 1
ATOM 6154 C CA . PRO A 1 781 ? -30.136 -45.718 10.703 1.00 28.17 781 PRO A CA 1
ATOM 6155 C C . PRO A 1 781 ? -28.743 -45.945 10.081 1.00 28.17 781 PRO A C 1
ATOM 6157 O O . PRO A 1 781 ? -28.012 -46.849 10.492 1.00 28.17 781 PRO A O 1
ATOM 6160 N N . PRO A 1 782 ? -28.306 -45.055 9.162 1.00 26.47 782 PRO A N 1
ATOM 6161 C CA . PRO A 1 782 ? -26.951 -45.072 8.614 1.00 26.47 782 PRO A CA 1
ATOM 6162 C C . PRO A 1 782 ? -25.901 -44.782 9.698 1.00 26.47 782 PRO A C 1
ATOM 6164 O O . PRO A 1 782 ? -25.806 -43.679 10.242 1.00 26.47 782 PRO A O 1
ATOM 6167 N N . SER A 1 783 ? -25.067 -45.777 10.001 1.00 27.50 783 SER A N 1
ATOM 6168 C CA . SER A 1 783 ? -23.971 -45.650 10.963 1.00 27.50 783 SER A CA 1
ATOM 6169 C C . SER A 1 783 ? -22.880 -44.698 10.457 1.00 27.50 783 SER A C 1
ATOM 6171 O O . SER A 1 783 ? -22.292 -44.932 9.399 1.00 27.50 783 SER A O 1
ATOM 6173 N N . LYS A 1 784 ? -22.549 -43.663 11.239 1.00 36.59 784 LYS A N 1
ATOM 6174 C CA . LYS A 1 784 ? -21.497 -42.679 10.922 1.00 36.59 784 LYS A CA 1
ATOM 6175 C C . LYS A 1 784 ? -20.115 -43.330 10.724 1.00 36.59 784 LYS A C 1
ATOM 6177 O O . LYS A 1 784 ? -19.412 -43.572 11.709 1.00 36.59 784 LYS A O 1
ATOM 6182 N N . ARG A 1 785 ? -19.693 -43.527 9.465 1.00 26.83 785 ARG A N 1
ATOM 6183 C CA . ARG A 1 785 ? -18.278 -43.476 9.028 1.00 26.83 785 ARG A CA 1
ATOM 6184 C C . ARG A 1 785 ? -18.123 -43.520 7.496 1.00 26.83 785 ARG A C 1
ATOM 6186 O O . ARG A 1 785 ? -17.810 -44.557 6.924 1.00 26.83 785 ARG A O 1
ATOM 6193 N N . SER A 1 786 ? -18.257 -42.367 6.840 1.00 22.44 786 SER A N 1
ATOM 6194 C CA . SER A 1 786 ? -17.581 -42.149 5.552 1.00 22.44 786 SER A CA 1
ATOM 6195 C C . SER A 1 786 ? -16.107 -41.860 5.837 1.00 22.44 786 SER A C 1
ATOM 6197 O O . SER A 1 786 ? -15.799 -41.028 6.692 1.00 22.44 786 SER A O 1
ATOM 6199 N N . CYS A 1 787 ? -15.187 -42.570 5.185 1.00 22.16 787 CYS A N 1
ATOM 6200 C CA . CYS A 1 787 ? -13.757 -42.368 5.407 1.00 22.16 787 CYS A CA 1
ATOM 6201 C C . CYS A 1 787 ? -13.316 -40.986 4.910 1.00 22.16 787 CYS A C 1
ATOM 6203 O O . CYS A 1 787 ? -13.576 -40.623 3.766 1.00 22.16 787 CYS A O 1
ATOM 6205 N N . SER A 1 788 ? -12.595 -40.249 5.759 1.00 20.84 788 SER A N 1
ATOM 6206 C CA . SER A 1 788 ? -11.862 -39.056 5.337 1.00 20.84 788 SER A CA 1
ATOM 6207 C C . SER A 1 788 ? -10.828 -39.452 4.281 1.00 20.84 788 SER A C 1
ATOM 6209 O O . SER A 1 788 ? -9.921 -40.238 4.558 1.00 20.84 788 SER A O 1
ATOM 6211 N N . LEU A 1 789 ? -10.974 -38.908 3.072 1.00 22.86 789 LEU A N 1
ATOM 6212 C CA . LEU A 1 789 ? -9.899 -38.870 2.090 1.00 22.86 789 LEU A CA 1
ATOM 6213 C C . LEU A 1 789 ? -8.954 -37.741 2.505 1.00 22.86 789 LEU A C 1
ATOM 6215 O O . LEU A 1 789 ? -9.254 -36.565 2.309 1.00 22.86 789 LEU A O 1
ATOM 6219 N N . SER A 1 790 ? -7.826 -38.097 3.115 1.00 22.89 790 SER A N 1
ATOM 6220 C CA . SER A 1 790 ? -6.774 -37.137 3.429 1.00 22.89 790 SER A CA 1
ATOM 6221 C C . SER A 1 790 ? -6.212 -36.538 2.129 1.00 22.89 790 SER A C 1
ATOM 6223 O O . SER A 1 790 ? -5.828 -37.298 1.233 1.00 22.89 790 SER A O 1
ATOM 6225 N N . PRO A 1 791 ? -6.127 -35.198 1.996 1.00 28.25 791 PRO A N 1
ATOM 6226 C CA . PRO A 1 791 ? -5.538 -34.577 0.817 1.00 28.25 791 PRO A CA 1
ATOM 6227 C C . PRO A 1 791 ? -4.105 -35.071 0.615 1.00 28.25 791 PRO A C 1
ATOM 6229 O O . PRO A 1 791 ? -3.241 -34.897 1.479 1.00 28.25 791 PRO A O 1
ATOM 6232 N N . THR A 1 792 ? -3.843 -35.707 -0.529 1.00 26.84 792 THR A N 1
ATOM 6233 C CA . THR A 1 792 ? -2.473 -36.076 -0.893 1.00 26.84 792 THR A CA 1
ATOM 6234 C C . THR A 1 792 ? -1.700 -34.791 -1.152 1.00 26.84 792 THR A C 1
ATOM 6236 O O . THR A 1 792 ? -2.158 -33.932 -1.901 1.00 26.84 792 THR A O 1
ATOM 6239 N N . LYS A 1 793 ? -0.554 -34.649 -0.480 1.00 31.42 793 LYS A N 1
ATOM 6240 C CA . LYS A 1 793 ? 0.238 -33.417 -0.401 1.00 31.42 793 LYS A CA 1
ATOM 6241 C C . LYS A 1 793 ? 0.627 -32.916 -1.799 1.00 31.42 793 LYS A C 1
ATOM 6243 O O . LYS A 1 793 ? 1.589 -33.411 -2.381 1.00 31.42 793 LYS A O 1
ATOM 6248 N N . ALA A 1 794 ? -0.131 -31.951 -2.317 1.00 26.38 794 ALA A N 1
ATOM 6249 C CA . ALA A 1 794 ? 0.154 -31.298 -3.586 1.00 26.38 794 ALA A CA 1
ATOM 6250 C C . ALA A 1 794 ? 1.526 -30.606 -3.543 1.00 26.38 794 ALA A C 1
ATOM 6252 O O . ALA A 1 794 ? 2.014 -30.224 -2.473 1.00 26.38 794 ALA A O 1
ATOM 6253 N N . ALA A 1 795 ? 2.143 -30.430 -4.713 1.00 30.39 795 ALA A N 1
ATOM 6254 C CA . ALA A 1 795 ? 3.232 -29.472 -4.843 1.00 30.39 795 ALA A CA 1
ATOM 6255 C C . ALA A 1 795 ? 2.704 -28.077 -4.477 1.00 30.39 795 ALA A C 1
ATOM 6257 O O . ALA A 1 795 ? 1.546 -27.763 -4.757 1.00 30.39 795 ALA A O 1
ATOM 6258 N N . SER A 1 796 ? 3.535 -27.250 -3.844 1.00 44.03 796 SER A N 1
ATOM 6259 C CA . SER A 1 796 ? 3.158 -25.886 -3.479 1.00 44.03 796 SER A CA 1
ATOM 6260 C C . SER A 1 796 ? 3.042 -25.030 -4.739 1.00 44.03 796 SER A C 1
ATOM 6262 O O . SER A 1 796 ? 4.026 -24.434 -5.181 1.00 44.03 796 SER A O 1
ATOM 6264 N N . ILE A 1 797 ? 1.837 -25.007 -5.308 1.00 55.59 797 ILE A N 1
ATOM 6265 C CA . ILE A 1 797 ? 1.390 -24.008 -6.278 1.00 55.59 797 ILE A CA 1
ATOM 6266 C C . ILE A 1 797 ? 1.777 -22.629 -5.700 1.00 55.59 797 ILE A C 1
ATOM 6268 O O . ILE A 1 797 ? 1.494 -22.389 -4.518 1.00 55.59 797 ILE A O 1
ATOM 6272 N N . PRO A 1 798 ? 2.497 -21.766 -6.447 1.00 63.66 798 PRO A N 1
ATOM 6273 C CA . PRO A 1 798 ? 2.849 -20.434 -5.958 1.00 63.66 798 PRO A CA 1
ATOM 6274 C C . PRO A 1 798 ? 1.584 -19.604 -5.651 1.00 63.66 798 PRO A C 1
ATOM 6276 O O . PRO A 1 798 ? 0.495 -19.969 -6.091 1.00 63.66 798 PRO A O 1
ATOM 6279 N N . PRO A 1 799 ? 1.678 -18.483 -4.918 1.00 73.38 799 PRO A N 1
ATOM 6280 C CA . PRO A 1 799 ? 0.523 -17.614 -4.707 1.00 73.38 799 PRO A CA 1
ATOM 6281 C C . PRO A 1 799 ? 0.088 -16.931 -6.014 1.00 73.38 799 PRO A C 1
ATOM 6283 O O . PRO A 1 799 ? 0.930 -16.389 -6.732 1.00 73.38 799 PRO A O 1
ATOM 6286 N N . ASN A 1 800 ? -1.219 -16.889 -6.282 1.00 88.06 800 ASN A N 1
ATOM 6287 C CA . ASN A 1 800 ? -1.820 -16.003 -7.284 1.00 88.06 800 ASN A CA 1
ATOM 6288 C C . ASN A 1 800 ? -2.798 -15.022 -6.614 1.00 88.06 800 ASN A C 1
ATOM 6290 O O . ASN A 1 800 ? -3.340 -15.310 -5.545 1.00 88.06 800 ASN A O 1
ATOM 6294 N N . ARG A 1 801 ? -3.041 -13.871 -7.245 1.00 89.94 801 ARG A N 1
ATOM 6295 C CA . ARG A 1 801 ? -4.098 -12.926 -6.864 1.00 89.94 801 ARG A CA 1
ATOM 6296 C C . ARG A 1 801 ? -4.997 -12.642 -8.056 1.00 89.94 801 ARG A C 1
ATOM 6298 O O . ARG A 1 801 ? -4.515 -12.577 -9.182 1.00 89.94 801 ARG A O 1
ATOM 6305 N N . VAL A 1 802 ? -6.273 -12.412 -7.779 1.00 92.62 802 VAL A N 1
ATOM 6306 C CA . VAL A 1 802 ? -7.278 -11.968 -8.744 1.00 92.62 802 VAL A CA 1
ATOM 6307 C C . VAL A 1 802 ? -7.834 -10.606 -8.332 1.00 92.62 802 VAL A C 1
ATOM 6309 O O . VAL A 1 802 ? -7.987 -10.323 -7.139 1.00 92.62 802 VAL A O 1
ATOM 6312 N N . HIS A 1 803 ? -8.117 -9.764 -9.316 1.00 95.12 803 HIS A N 1
ATOM 6313 C CA . HIS A 1 803 ? -8.714 -8.451 -9.134 1.00 95.12 803 HIS A CA 1
ATOM 6314 C C . HIS A 1 803 ? -10.218 -8.578 -8.832 1.00 95.12 803 HIS A C 1
ATOM 6316 O O . HIS A 1 803 ? -10.987 -9.166 -9.599 1.00 95.12 803 HIS A O 1
ATOM 6322 N N . ARG A 1 804 ? -10.640 -8.054 -7.680 1.00 94.25 804 ARG A N 1
ATOM 6323 C CA . ARG A 1 804 ? -12.024 -8.043 -7.196 1.00 94.25 804 ARG A CA 1
ATOM 6324 C C . ARG A 1 804 ? -12.521 -6.614 -7.070 1.00 94.25 804 ARG A C 1
ATOM 6326 O O . ARG A 1 804 ? -11.809 -5.783 -6.505 1.00 94.25 804 ARG A O 1
ATOM 6333 N N . ARG A 1 805 ? -13.751 -6.380 -7.523 1.00 96.19 805 ARG A N 1
ATOM 6334 C CA . ARG A 1 805 ? -14.456 -5.101 -7.422 1.00 96.19 805 ARG A CA 1
ATOM 6335 C C . ARG A 1 805 ? -15.727 -5.281 -6.607 1.00 96.19 805 ARG A C 1
ATOM 6337 O O . ARG A 1 805 ? -16.500 -6.208 -6.840 1.00 96.19 805 ARG A O 1
ATOM 6344 N N . ILE A 1 806 ? -15.936 -4.407 -5.632 1.00 96.31 806 ILE A N 1
ATOM 6345 C CA . ILE A 1 806 ? -17.101 -4.398 -4.740 1.00 96.31 806 ILE A CA 1
ATOM 6346 C C . ILE A 1 806 ? -17.677 -2.987 -4.722 1.00 96.31 806 ILE A C 1
ATOM 6348 O O . ILE A 1 806 ? -16.933 -2.011 -4.745 1.00 96.31 806 ILE A O 1
ATOM 6352 N N . ILE A 1 807 ? -19.001 -2.874 -4.673 1.00 97.19 807 ILE A N 1
ATOM 6353 C CA . ILE A 1 807 ? -19.701 -1.594 -4.590 1.00 97.19 807 ILE A CA 1
ATOM 6354 C C . ILE A 1 807 ? -20.586 -1.589 -3.342 1.00 97.19 807 ILE A C 1
ATOM 6356 O O . ILE A 1 807 ? -21.389 -2.503 -3.121 1.00 97.19 807 ILE A O 1
ATOM 6360 N N . LEU A 1 808 ? -20.418 -0.551 -2.526 1.00 96.94 808 LEU A N 1
ATOM 6361 C CA . LEU A 1 808 ? -21.097 -0.325 -1.250 1.00 96.94 808 LEU A CA 1
ATOM 6362 C C . LEU A 1 808 ? -22.042 0.877 -1.350 1.00 96.94 808 LEU A C 1
ATOM 6364 O O . LEU A 1 808 ? -21.772 1.812 -2.105 1.00 96.94 808 LEU A O 1
ATOM 6368 N N . ARG A 1 809 ? -23.119 0.874 -0.555 1.00 95.19 809 ARG A N 1
ATOM 6369 C CA . ARG A 1 809 ? -24.087 1.989 -0.460 1.00 95.19 809 ARG A CA 1
ATOM 6370 C C . ARG A 1 809 ? -23.717 3.060 0.557 1.00 95.19 809 ARG A C 1
ATOM 6372 O O . ARG A 1 809 ? -24.233 4.166 0.490 1.00 95.19 809 ARG A O 1
ATOM 6379 N N . ASP A 1 810 ? -22.903 2.707 1.545 1.00 95.19 810 ASP A N 1
ATOM 6380 C CA . ASP A 1 810 ? -22.600 3.590 2.665 1.00 95.19 810 ASP A CA 1
ATOM 6381 C C . ASP A 1 810 ? -21.310 4.369 2.406 1.00 95.19 810 ASP A C 1
ATOM 6383 O O . ASP A 1 810 ? -20.231 3.794 2.245 1.00 95.19 810 ASP A O 1
ATOM 6387 N N . TYR A 1 811 ? -21.432 5.694 2.392 1.00 94.31 811 TYR A N 1
ATOM 6388 C CA . TYR A 1 811 ? -20.325 6.633 2.286 1.00 94.31 811 TYR A CA 1
ATOM 6389 C C . TYR A 1 811 ? -20.191 7.450 3.574 1.00 94.31 811 TYR A C 1
ATOM 6391 O O . TYR A 1 811 ? -21.160 8.011 4.083 1.00 94.31 811 TYR A O 1
ATOM 6399 N N . GLY A 1 812 ? -18.960 7.557 4.069 1.00 93.56 812 GLY A N 1
ATOM 6400 C CA . GLY A 1 812 ? -18.604 8.344 5.244 1.00 93.56 812 GLY A CA 1
ATOM 6401 C C . GLY A 1 812 ? -17.146 8.796 5.189 1.00 93.56 812 GLY A C 1
ATOM 6402 O O . GLY A 1 812 ? -16.431 8.548 4.213 1.00 93.56 812 GLY A O 1
ATOM 6403 N N . LYS A 1 813 ? -16.688 9.446 6.257 1.00 93.50 813 LYS A N 1
ATOM 6404 C CA . LYS A 1 813 ? -15.269 9.746 6.498 1.00 93.50 813 LYS A CA 1
ATOM 6405 C C . LYS A 1 813 ? -14.679 8.686 7.444 1.00 93.50 813 LYS A C 1
ATOM 6407 O O . LYS A 1 813 ? -15.433 8.148 8.251 1.00 93.50 813 LYS A O 1
ATOM 6412 N N . PRO A 1 814 ? -13.360 8.430 7.428 1.00 94.00 814 PRO A N 1
ATOM 6413 C CA . PRO A 1 814 ? -12.694 7.723 8.521 1.00 94.00 814 PRO A CA 1
ATOM 6414 C C . PRO A 1 814 ? -12.950 8.408 9.871 1.00 94.00 814 PRO A C 1
ATOM 6416 O O . PRO A 1 814 ? -12.988 9.641 9.940 1.00 94.00 814 PRO A O 1
ATOM 6419 N N . ILE A 1 815 ? -13.105 7.624 10.939 1.00 95.69 815 ILE A N 1
ATOM 6420 C CA . ILE A 1 815 ? -13.590 8.095 12.249 1.00 95.69 815 ILE A CA 1
ATOM 6421 C C . ILE A 1 815 ? -12.744 9.219 12.875 1.00 95.69 815 ILE A C 1
ATOM 6423 O O . ILE A 1 815 ? -13.274 10.077 13.576 1.00 95.69 815 ILE A O 1
ATOM 6427 N N . TYR A 1 816 ? -11.444 9.271 12.568 1.00 93.25 816 TYR A N 1
ATOM 6428 C CA . TYR A 1 816 ? -10.520 10.305 13.049 1.00 93.25 816 TYR A CA 1
ATOM 6429 C C . TYR A 1 816 ? -10.782 11.708 12.456 1.00 93.25 816 TYR A C 1
ATOM 6431 O O . TYR A 1 816 ? -10.120 12.667 12.837 1.00 93.25 816 TYR A O 1
ATOM 6439 N N . LYS A 1 817 ? -11.749 11.838 11.532 1.00 93.50 817 LYS A N 1
ATOM 6440 C CA . LYS A 1 817 ? -12.208 13.105 10.929 1.00 93.50 817 LYS A CA 1
ATOM 6441 C C . LYS A 1 817 ? -13.593 13.556 11.421 1.00 93.50 817 LYS A C 1
ATOM 6443 O O . LYS A 1 817 ? -14.277 14.302 10.712 1.00 93.50 817 LYS A O 1
ATOM 6448 N N . ALA A 1 818 ? -14.030 13.061 12.580 1.00 94.38 818 ALA A N 1
ATOM 6449 C CA . ALA A 1 818 ? -15.237 13.529 13.257 1.00 94.38 818 ALA A CA 1
ATOM 6450 C C . ALA A 1 818 ? -15.101 15.010 13.657 1.00 94.38 818 ALA A C 1
ATOM 6452 O O . ALA A 1 818 ? -14.040 15.441 14.099 1.00 94.38 818 ALA A O 1
ATOM 6453 N N . SER A 1 819 ? -16.174 15.794 13.552 1.00 93.31 819 SER A N 1
ATOM 6454 C CA . SER A 1 819 ? -16.156 17.246 13.780 1.00 93.31 819 SER A CA 1
ATOM 6455 C C . SER A 1 819 ? -16.024 17.651 15.254 1.00 93.31 819 SER A C 1
ATOM 6457 O O . SER A 1 819 ? -15.995 18.844 15.565 1.00 93.31 819 SER A O 1
ATOM 6459 N N . SER A 1 820 ? -16.072 16.689 16.178 1.00 93.88 820 SER A N 1
ATOM 6460 C CA . SER A 1 820 ? -15.959 16.922 17.616 1.00 93.88 820 SER A CA 1
ATOM 6461 C C . SER A 1 820 ? -15.615 15.647 18.386 1.00 93.88 820 SER A C 1
ATOM 6463 O O . SER A 1 820 ? -15.909 14.535 17.946 1.00 93.88 820 SER A O 1
ATOM 6465 N N . ARG A 1 821 ? -15.095 15.808 19.607 1.00 95.31 821 ARG A N 1
ATOM 6466 C CA . ARG A 1 821 ? -14.875 14.705 20.564 1.00 95.31 821 ARG A CA 1
ATOM 6467 C C . ARG A 1 821 ? -16.161 13.943 20.884 1.00 95.31 821 ARG A C 1
ATOM 6469 O O . ARG A 1 821 ? -16.144 12.719 20.932 1.00 95.31 821 ARG A O 1
ATOM 6476 N N . SER A 1 822 ? -17.290 14.640 21.030 1.00 94.44 822 SER A N 1
ATOM 6477 C CA . SER A 1 822 ? -18.594 13.993 21.215 1.00 94.44 822 SER A CA 1
ATOM 6478 C C . SER A 1 822 ? -19.000 13.150 19.998 1.00 94.44 822 SER A C 1
ATOM 6480 O O . SER A 1 822 ? -19.483 12.037 20.182 1.00 94.44 822 SER A O 1
ATOM 6482 N N . ALA A 1 823 ? -18.750 13.628 18.772 1.00 95.19 823 ALA A N 1
ATOM 6483 C CA . ALA A 1 823 ? -19.016 12.874 17.543 1.00 95.19 823 ALA A CA 1
ATOM 6484 C C . ALA A 1 823 ? -18.086 11.653 17.384 1.00 95.19 823 ALA A C 1
ATOM 6486 O O . ALA A 1 823 ? -18.562 10.574 17.041 1.00 95.19 823 ALA A O 1
ATOM 6487 N N . LEU A 1 824 ? -16.796 11.780 17.721 1.00 97.12 824 LEU A N 1
ATOM 6488 C CA . LEU A 1 824 ? -15.842 10.662 17.781 1.00 97.12 824 LEU A CA 1
ATOM 6489 C C . LEU A 1 824 ? -16.322 9.560 18.743 1.00 97.12 824 LEU A C 1
ATOM 6491 O O . LEU A 1 824 ? -16.365 8.385 18.379 1.00 97.12 824 LEU A O 1
ATOM 6495 N N . LEU A 1 825 ? -16.723 9.934 19.961 1.00 97.75 825 LEU A N 1
ATOM 6496 C CA . LEU A 1 825 ? -17.227 8.991 20.964 1.00 97.75 825 LEU A CA 1
ATOM 6497 C C . LEU A 1 825 ? -18.558 8.348 20.536 1.00 97.75 825 LEU A C 1
ATOM 6499 O O . LEU A 1 825 ? -18.728 7.140 20.700 1.00 97.75 825 LEU A O 1
ATOM 6503 N N . ALA A 1 826 ? -19.476 9.116 19.941 1.00 96.94 826 ALA A N 1
ATOM 6504 C CA . ALA A 1 826 ? -20.731 8.595 19.394 1.00 96.94 826 ALA A CA 1
ATOM 6505 C C . ALA A 1 826 ? -20.488 7.597 18.247 1.00 96.94 826 ALA A C 1
ATOM 6507 O O . ALA A 1 826 ? -21.104 6.530 18.205 1.00 96.94 826 ALA A O 1
ATOM 6508 N N . ALA A 1 827 ? -19.541 7.897 17.355 1.00 97.69 827 ALA A N 1
ATOM 6509 C CA . ALA A 1 827 ? -19.172 7.010 16.260 1.00 97.69 827 ALA A CA 1
ATOM 6510 C C . ALA A 1 827 ? -18.502 5.719 16.750 1.00 97.69 827 ALA A C 1
ATOM 6512 O O . ALA A 1 827 ? -18.786 4.649 16.213 1.00 97.69 827 ALA A O 1
ATOM 6513 N N . LEU A 1 828 ? -17.688 5.781 17.813 1.00 98.19 828 LEU A N 1
ATOM 6514 C CA . LEU A 1 828 ? -17.149 4.585 18.468 1.00 98.19 828 LEU A CA 1
ATOM 6515 C C . LEU A 1 828 ? -18.265 3.710 19.055 1.00 98.19 828 LEU A C 1
ATOM 6517 O O . LEU A 1 828 ? -18.227 2.496 18.866 1.00 98.19 828 LEU A O 1
ATOM 6521 N N . VAL A 1 829 ? -19.287 4.296 19.693 1.00 98.38 829 VAL A N 1
ATOM 6522 C CA . VAL A 1 829 ? -20.461 3.544 20.187 1.00 98.38 829 VAL A CA 1
ATOM 6523 C C . VAL A 1 829 ? -21.188 2.834 19.039 1.00 98.38 829 VAL A C 1
ATOM 6525 O O . VAL A 1 829 ? -21.444 1.633 19.142 1.00 98.38 829 VAL A O 1
ATOM 6528 N N . GLY A 1 830 ? -21.458 3.534 17.930 1.00 97.94 830 GLY A N 1
ATOM 6529 C CA . GLY A 1 830 ? -22.109 2.954 16.748 1.00 97.94 830 GLY A CA 1
ATOM 6530 C C . GLY A 1 830 ? -21.283 1.847 16.079 1.00 97.94 830 GLY A C 1
ATOM 6531 O O . GLY A 1 830 ? -21.820 0.797 15.726 1.00 97.94 830 GLY A O 1
ATOM 6532 N N . CYS A 1 831 ? -19.962 2.020 15.984 1.00 98.38 831 CYS A N 1
ATOM 6533 C CA . CYS A 1 831 ? -19.055 0.998 15.457 1.00 98.38 831 CYS A CA 1
ATOM 6534 C C . CYS A 1 831 ? -18.961 -0.240 16.369 1.00 98.38 831 CYS A C 1
ATOM 6536 O O . CYS A 1 831 ? -18.932 -1.365 15.873 1.00 98.38 831 CYS A O 1
ATOM 6538 N N . ILE A 1 832 ? -18.957 -0.062 17.696 1.00 98.25 832 ILE A N 1
ATOM 6539 C CA . ILE A 1 832 ? -18.990 -1.174 18.664 1.00 98.25 832 ILE A CA 1
ATOM 6540 C C . ILE A 1 832 ? -20.335 -1.915 18.594 1.00 98.25 832 ILE A C 1
ATOM 6542 O O . ILE A 1 832 ? -20.367 -3.138 18.708 1.00 98.25 832 ILE A O 1
ATOM 6546 N N . GLU A 1 833 ? -21.445 -1.212 18.356 1.00 98.00 833 GLU A N 1
ATOM 6547 C CA . GLU A 1 833 ? -22.751 -1.829 18.093 1.00 98.00 833 GLU A CA 1
ATOM 6548 C C . GLU A 1 833 ? -22.775 -2.630 16.781 1.00 98.00 833 GLU A C 1
ATOM 6550 O O . GLU A 1 833 ? -23.259 -3.763 16.779 1.00 98.00 833 GLU A O 1
ATOM 6555 N N . GLY A 1 834 ? -22.187 -2.111 15.698 1.00 97.50 834 GLY A N 1
ATOM 6556 C CA . GLY A 1 834 ? -22.031 -2.859 14.444 1.00 97.50 834 GLY A CA 1
ATOM 6557 C C . GLY A 1 834 ? -21.153 -4.100 14.603 1.00 97.50 834 GLY A C 1
ATOM 6558 O O . GLY A 1 834 ? -21.459 -5.164 14.066 1.00 97.50 834 GLY A O 1
ATOM 6559 N N . HIS A 1 835 ? -20.106 -4.011 15.428 1.00 97.38 835 HIS A N 1
ATOM 6560 C CA . HIS A 1 835 ? -19.246 -5.149 15.756 1.00 97.38 835 HIS A CA 1
ATOM 6561 C C . HIS A 1 835 ? -19.986 -6.208 16.581 1.00 97.38 835 HIS A C 1
ATOM 6563 O O . HIS A 1 835 ? -19.879 -7.400 16.299 1.00 97.38 835 HIS A O 1
ATOM 6569 N N . GLU A 1 836 ? -20.798 -5.782 17.550 1.00 96.75 836 GLU A N 1
ATOM 6570 C CA . GLU A 1 836 ? -21.674 -6.668 18.321 1.00 96.75 836 GLU A CA 1
ATOM 6571 C C . GLU A 1 836 ? -22.736 -7.338 17.426 1.00 96.75 836 GLU A C 1
ATOM 6573 O O . GLU A 1 836 ? -23.082 -8.502 17.634 1.00 96.75 836 GLU A O 1
ATOM 6578 N N . SER A 1 837 ? -23.238 -6.624 16.412 1.00 96.75 837 SER A N 1
ATOM 6579 C CA . SER A 1 837 ? -24.198 -7.136 15.427 1.00 96.75 837 SER A CA 1
ATOM 6580 C C . SER A 1 837 ? -23.562 -8.177 14.490 1.00 96.75 837 SER A C 1
ATOM 6582 O O . SER A 1 837 ? -24.103 -9.277 14.356 1.00 96.75 837 SER A O 1
ATOM 6584 N N . LEU A 1 838 ? -22.362 -7.910 13.951 1.00 95.44 838 LEU A N 1
ATOM 6585 C CA . LEU A 1 838 ? -21.559 -8.900 13.212 1.00 95.44 838 LEU A CA 1
ATOM 6586 C C . LEU A 1 838 ? -21.280 -10.148 14.054 1.00 95.44 838 LEU A C 1
ATOM 6588 O O . LEU A 1 838 ? -21.452 -11.272 13.572 1.00 95.44 838 LEU A O 1
ATOM 6592 N N . TYR A 1 839 ? -20.903 -9.966 15.323 1.00 93.50 839 TYR A N 1
ATOM 6593 C CA . TYR A 1 839 ? -20.607 -11.090 16.203 1.00 93.50 839 TYR A CA 1
ATOM 6594 C C . TYR A 1 839 ? -21.844 -11.968 16.441 1.00 93.50 839 TYR A C 1
ATOM 6596 O O . TYR A 1 839 ? -21.770 -13.190 16.302 1.00 93.50 839 TYR A O 1
ATOM 6604 N N . LYS A 1 840 ? -23.016 -11.361 16.678 1.00 93.12 840 LYS A N 1
ATOM 6605 C CA . LYS A 1 840 ? -24.308 -12.073 16.777 1.00 93.12 840 LYS A CA 1
ATOM 6606 C C . LYS A 1 840 ? -24.715 -12.769 15.472 1.00 93.12 840 LYS A C 1
ATOM 6608 O O . LYS A 1 840 ? -25.322 -13.835 15.524 1.00 93.12 840 LYS A O 1
ATOM 6613 N N . ALA A 1 841 ? -24.337 -12.220 14.316 1.00 93.00 841 ALA A N 1
ATOM 6614 C CA . ALA A 1 841 ? -24.482 -12.864 13.008 1.00 93.00 841 ALA A CA 1
ATOM 6615 C C . ALA A 1 841 ? -23.495 -14.034 12.776 1.00 93.00 841 ALA A C 1
ATOM 6617 O O . ALA A 1 841 ? -23.582 -14.718 11.748 1.00 93.00 841 ALA A O 1
ATOM 6618 N N . GLY A 1 842 ? -22.583 -14.293 13.723 1.00 90.62 842 GLY A N 1
ATOM 6619 C CA . GLY A 1 842 ? -21.584 -15.362 13.682 1.00 90.62 842 GLY A CA 1
ATOM 6620 C C . GLY A 1 842 ? -20.296 -14.989 12.944 1.00 90.62 842 GLY A C 1
ATOM 6621 O O . GLY A 1 842 ? -19.590 -15.891 12.490 1.00 90.62 842 GLY A O 1
ATOM 6622 N N . ILE A 1 843 ? -20.001 -13.693 12.783 1.00 90.56 843 ILE A N 1
ATOM 6623 C CA . ILE A 1 843 ? -18.879 -13.165 11.993 1.00 90.56 843 ILE A CA 1
ATOM 6624 C C . ILE A 1 843 ? -17.928 -12.359 12.896 1.00 90.56 843 ILE A C 1
ATOM 6626 O O . ILE A 1 843 ? -18.341 -11.461 13.622 1.00 90.56 843 ILE A O 1
ATOM 6630 N N . LEU A 1 844 ? -16.631 -12.669 12.836 1.00 89.31 844 LEU A N 1
ATOM 6631 C CA . LEU A 1 844 ? -15.551 -11.934 13.510 1.00 89.31 844 LEU A CA 1
ATOM 6632 C C . LEU A 1 844 ? -14.810 -11.058 12.497 1.00 89.31 844 LEU A C 1
ATOM 6634 O O . LEU A 1 844 ? -14.410 -11.575 11.455 1.00 89.31 844 LEU A O 1
ATOM 6638 N N . HIS A 1 845 ? -14.583 -9.779 12.809 1.00 90.38 845 HIS A N 1
ATOM 6639 C CA . HIS A 1 845 ? -14.069 -8.782 11.857 1.00 90.38 845 HIS A CA 1
ATOM 6640 C C . HIS A 1 845 ? -12.545 -8.826 11.680 1.00 90.38 845 HIS A C 1
ATOM 6642 O O . HIS A 1 845 ? -12.059 -8.775 10.551 1.00 90.38 845 HIS A O 1
ATOM 6648 N N . ARG A 1 846 ? -11.787 -8.952 12.778 1.00 88.44 846 ARG A N 1
ATOM 6649 C CA . ARG A 1 846 ? -10.321 -9.147 12.790 1.00 88.44 846 ARG A CA 1
ATOM 6650 C C . ARG A 1 846 ? -9.437 -8.014 12.240 1.00 88.44 846 ARG A C 1
ATOM 6652 O O . ARG A 1 846 ? -8.230 -8.226 12.118 1.00 88.44 846 ARG A O 1
ATOM 6659 N N . ASP A 1 847 ? -9.989 -6.841 11.924 1.00 89.88 847 ASP A N 1
ATOM 6660 C CA . ASP A 1 847 ? -9.219 -5.676 11.445 1.00 89.88 847 ASP A CA 1
ATOM 6661 C C . ASP A 1 847 ? -9.858 -4.335 11.849 1.00 89.88 847 ASP A C 1
ATOM 6663 O O . ASP A 1 847 ? -10.124 -3.461 11.023 1.00 89.88 847 ASP A O 1
ATOM 6667 N N . ILE A 1 848 ? -10.146 -4.177 13.143 1.00 94.00 848 ILE A N 1
ATOM 6668 C CA . ILE A 1 848 ? -10.579 -2.893 13.705 1.00 94.00 848 ILE A CA 1
ATOM 6669 C C . ILE A 1 848 ? -9.396 -1.912 13.665 1.00 94.00 848 ILE A C 1
ATOM 6671 O O . ILE A 1 848 ? -8.380 -2.120 14.328 1.00 94.00 848 ILE A O 1
ATOM 6675 N N . SER A 1 849 ? -9.528 -0.847 12.870 1.00 93.00 849 SER A N 1
ATOM 6676 C CA . SER A 1 849 ? -8.494 0.167 12.625 1.00 93.00 849 SER A CA 1
ATOM 6677 C C . SER A 1 849 ? -9.123 1.542 12.366 1.00 93.00 849 SER A C 1
ATOM 6679 O O . SER A 1 849 ? -10.292 1.624 11.987 1.00 93.00 849 SER A O 1
ATOM 6681 N N . ILE A 1 850 ? -8.356 2.634 12.500 1.00 91.75 850 ILE A N 1
ATOM 6682 C CA . ILE A 1 850 ? -8.870 4.007 12.276 1.00 91.75 850 ILE A CA 1
ATOM 6683 C C . ILE A 1 850 ? -9.401 4.258 10.851 1.00 91.75 850 ILE A C 1
ATOM 6685 O O . ILE A 1 850 ? -10.132 5.223 10.639 1.00 91.75 850 ILE A O 1
ATOM 6689 N N . ASN A 1 851 ? -9.029 3.407 9.887 1.00 89.56 851 ASN A N 1
ATOM 6690 C CA . ASN A 1 851 ? -9.447 3.491 8.486 1.00 89.56 851 ASN A CA 1
ATOM 6691 C C . ASN A 1 851 ? -10.653 2.590 8.164 1.00 89.56 851 ASN A C 1
ATOM 6693 O O . ASN A 1 851 ? -11.309 2.816 7.152 1.00 89.56 851 ASN A O 1
ATOM 6697 N N . ASN A 1 852 ? -10.957 1.611 9.027 1.00 94.00 852 ASN A N 1
ATOM 6698 C CA . ASN A 1 852 ? -12.080 0.678 8.871 1.00 94.00 852 ASN A CA 1
ATOM 6699 C C . ASN A 1 852 ? -13.307 1.065 9.725 1.00 94.00 852 ASN A C 1
ATOM 6701 O O . ASN A 1 852 ? -14.377 0.474 9.581 1.00 94.00 852 ASN A O 1
ATOM 6705 N N . LEU A 1 853 ? -13.162 2.069 10.600 1.00 97.00 853 LEU A N 1
ATOM 6706 C CA . LEU A 1 853 ? -14.266 2.726 11.300 1.00 97.00 853 LEU A CA 1
ATOM 6707 C C . LEU A 1 853 ? -14.676 4.002 10.555 1.00 97.00 853 LEU A C 1
ATOM 6709 O O . LEU A 1 853 ? -13.844 4.888 10.337 1.00 97.00 853 LEU A O 1
ATOM 6713 N N . MET A 1 854 ? -15.959 4.123 10.221 1.00 96.81 854 MET A N 1
ATOM 6714 C CA . MET A 1 854 ? -16.501 5.224 9.423 1.00 96.81 854 MET A CA 1
ATOM 6715 C C . MET A 1 854 ? -17.528 6.046 10.206 1.00 96.81 854 MET A C 1
ATOM 6717 O O . MET A 1 854 ? -18.289 5.504 11.005 1.00 96.81 854 MET A O 1
ATOM 6721 N N . ILE A 1 855 ? -17.576 7.352 9.935 1.00 96.56 855 ILE A N 1
ATOM 6722 C CA . ILE A 1 855 ? -18.553 8.306 10.474 1.00 96.56 855 ILE A CA 1
ATOM 6723 C C . ILE A 1 855 ? -19.270 9.057 9.338 1.00 96.56 855 ILE A C 1
ATOM 6725 O O . ILE A 1 855 ? -18.642 9.502 8.370 1.00 96.56 855 ILE A O 1
ATOM 6729 N N . ASN A 1 856 ? -20.587 9.218 9.468 1.00 95.44 856 ASN A N 1
ATOM 6730 C CA . ASN A 1 856 ? -21.430 10.067 8.632 1.00 95.44 856 ASN A CA 1
ATOM 6731 C C . ASN A 1 856 ? -22.138 11.115 9.505 1.00 95.44 856 ASN A C 1
ATOM 6733 O O . ASN A 1 856 ? -23.095 10.817 10.214 1.00 95.44 856 ASN A O 1
ATOM 6737 N N . GLU A 1 857 ? -21.667 12.357 9.426 1.00 93.69 857 GLU A N 1
ATOM 6738 C CA . GLU A 1 857 ? -22.233 13.508 10.150 1.00 93.69 857 GLU A CA 1
ATOM 6739 C C . GLU A 1 857 ? -23.228 14.306 9.287 1.00 93.69 857 GLU A C 1
ATOM 6741 O O . GLU A 1 857 ? -23.797 15.294 9.744 1.00 93.69 857 GLU A O 1
ATOM 6746 N N . ASP A 1 858 ? -23.426 13.899 8.029 1.00 90.00 858 ASP A N 1
ATOM 6747 C CA . ASP A 1 858 ? -24.352 14.534 7.096 1.00 90.00 858 ASP A CA 1
ATOM 6748 C C . ASP A 1 858 ? -25.742 13.896 7.218 1.00 90.00 858 ASP A C 1
ATOM 6750 O O . ASP A 1 858 ? -25.976 12.767 6.784 1.00 90.00 858 ASP A O 1
ATOM 6754 N N . SER A 1 859 ? -26.686 14.645 7.791 1.00 82.94 859 SER A N 1
ATOM 6755 C CA . SER A 1 859 ? -28.088 14.237 7.936 1.00 82.94 859 SER A CA 1
ATOM 6756 C C . SER A 1 859 ? -28.860 14.121 6.614 1.00 82.94 859 SER A C 1
ATOM 6758 O O . SER A 1 859 ? -29.972 13.597 6.618 1.00 82.94 859 SER A O 1
ATOM 6760 N N . GLY A 1 860 ? -28.321 14.633 5.501 1.00 83.94 860 GLY A N 1
ATOM 6761 C CA . GLY A 1 860 ? -28.871 14.438 4.156 1.00 83.94 860 GLY A CA 1
ATOM 6762 C C . GLY A 1 860 ? -28.366 13.167 3.463 1.00 83.94 860 GLY A C 1
ATOM 6763 O O . GLY A 1 860 ? -28.981 12.711 2.501 1.00 83.94 860 GLY A O 1
ATOM 6764 N N . ASN A 1 861 ? -27.276 12.569 3.951 1.00 86.81 861 ASN A N 1
ATOM 6765 C CA . ASN A 1 861 ? -26.688 11.352 3.397 1.00 86.81 861 ASN A CA 1
ATOM 6766 C C . ASN A 1 861 ? -27.410 10.104 3.957 1.00 86.81 861 ASN A C 1
ATOM 6768 O O . ASN A 1 861 ? -27.403 9.906 5.172 1.00 86.81 861 ASN A O 1
ATOM 6772 N N . PRO A 1 862 ? -27.973 9.209 3.116 1.00 91.44 862 PRO A N 1
ATOM 6773 C CA . PRO A 1 862 ? -28.712 8.016 3.556 1.00 91.44 862 PRO A CA 1
ATOM 6774 C C . PRO A 1 862 ? -27.833 6.887 4.142 1.00 91.44 862 PRO A C 1
ATOM 6776 O O . PRO A 1 862 ? -28.309 5.757 4.311 1.00 91.44 862 PRO A O 1
ATOM 6779 N N . SER A 1 863 ? -26.555 7.160 4.419 1.00 93.88 863 SER A N 1
ATOM 6780 C CA . SER A 1 863 ? -25.587 6.229 5.015 1.00 93.88 863 SER A CA 1
ATOM 6781 C C . SER A 1 863 ? -25.718 6.146 6.539 1.00 93.88 863 SER A C 1
ATOM 6783 O O . SER A 1 863 ? -26.087 7.129 7.185 1.00 93.88 863 SER A O 1
ATOM 6785 N N . TRP A 1 864 ? -25.363 5.001 7.133 1.00 95.19 864 TRP A N 1
ATOM 6786 C CA . TRP A 1 864 ? -25.331 4.832 8.596 1.00 95.19 864 TRP A CA 1
ATOM 6787 C C . TRP A 1 864 ? -24.522 5.952 9.295 1.00 95.19 864 TRP A C 1
ATOM 6789 O O . TRP A 1 864 ? -23.427 6.262 8.825 1.00 95.19 864 TRP A O 1
ATOM 6799 N N . PRO A 1 865 ? -24.980 6.518 10.435 1.00 95.44 865 PRO A N 1
ATOM 6800 C CA . PRO A 1 865 ? -24.258 7.581 11.154 1.00 95.44 865 PRO A CA 1
ATOM 6801 C C . PRO A 1 865 ? -22.841 7.194 11.601 1.00 95.44 865 PRO A C 1
ATOM 6803 O O . PRO A 1 865 ? -21.942 8.032 11.639 1.00 95.44 865 PRO A O 1
ATOM 6806 N N . ALA A 1 866 ? -22.621 5.915 11.907 1.00 97.19 866 ALA A N 1
ATOM 6807 C CA . ALA A 1 866 ? -21.298 5.318 12.029 1.00 97.19 866 ALA A CA 1
ATOM 6808 C C . ALA A 1 866 ? -21.366 3.835 11.653 1.00 97.19 866 ALA A C 1
ATOM 6810 O O . ALA A 1 866 ? -22.384 3.187 11.904 1.00 97.19 866 ALA A O 1
ATOM 6811 N N . PHE A 1 867 ? -20.317 3.305 11.021 1.00 97.81 867 PHE A N 1
ATOM 6812 C CA . PHE A 1 867 ? -20.325 1.936 10.503 1.00 97.81 867 PHE A CA 1
ATOM 6813 C C . PHE A 1 867 ? -18.934 1.338 10.274 1.00 97.81 867 PHE A C 1
ATOM 6815 O O . PHE A 1 867 ? -17.932 2.047 10.183 1.00 97.81 867 PHE A O 1
ATOM 6822 N N . LEU A 1 868 ? -18.901 0.011 10.154 1.00 97.44 868 LEU A N 1
ATOM 6823 C CA . LEU A 1 868 ? -17.710 -0.784 9.846 1.00 97.44 868 LEU A CA 1
ATOM 6824 C C . LEU A 1 868 ? -17.577 -1.070 8.342 1.00 97.44 868 LEU A C 1
ATOM 6826 O O . LEU A 1 868 ? -18.584 -1.251 7.646 1.00 97.44 868 LEU A O 1
ATOM 6830 N N . ILE A 1 869 ? -16.331 -1.158 7.867 1.00 94.31 869 ILE A N 1
ATOM 6831 C CA . ILE A 1 869 ? -15.953 -1.574 6.506 1.00 94.31 869 ILE A CA 1
ATOM 6832 C C . ILE A 1 869 ? -14.756 -2.542 6.523 1.00 94.31 869 ILE A C 1
ATOM 6834 O O . ILE A 1 869 ? -14.085 -2.695 7.536 1.00 94.31 869 ILE A O 1
ATOM 6838 N N . ASP A 1 870 ? -14.457 -3.136 5.365 1.00 87.69 870 ASP A N 1
ATOM 6839 C CA . ASP A 1 870 ? -13.342 -4.065 5.119 1.00 87.69 870 ASP A CA 1
ATOM 6840 C C . ASP A 1 870 ? -13.469 -5.442 5.805 1.00 87.69 870 ASP A C 1
ATOM 6842 O O . ASP A 1 870 ? -12.785 -5.767 6.777 1.00 87.69 870 ASP A O 1
ATOM 6846 N N . LEU A 1 871 ? -14.331 -6.300 5.247 1.00 88.88 871 LEU A N 1
ATOM 6847 C CA . LEU A 1 871 ? -14.542 -7.674 5.725 1.00 88.88 871 LEU A CA 1
ATOM 6848 C C . LEU A 1 871 ? -13.577 -8.698 5.084 1.00 88.88 871 LEU A C 1
ATOM 6850 O O . LEU A 1 871 ? -13.684 -9.891 5.361 1.00 88.88 871 LEU A O 1
ATOM 6854 N N . ASP A 1 872 ? -12.579 -8.262 4.302 1.00 78.06 872 ASP A N 1
ATOM 6855 C CA . ASP A 1 872 ? -11.560 -9.121 3.658 1.00 78.06 872 ASP A CA 1
ATOM 6856 C C . ASP A 1 872 ? -10.793 -10.049 4.626 1.00 78.06 872 ASP A C 1
ATOM 6858 O O . ASP A 1 872 ? -10.257 -11.089 4.218 1.00 78.06 872 ASP A O 1
ATOM 6862 N N . LEU A 1 873 ? -10.669 -9.664 5.904 1.00 78.38 873 LEU A N 1
ATOM 6863 C CA . LEU A 1 873 ? -9.994 -10.452 6.950 1.00 78.38 873 LEU A CA 1
ATOM 6864 C C . LEU A 1 873 ? -10.964 -11.210 7.875 1.00 78.38 873 LEU A C 1
ATOM 6866 O O . LEU A 1 873 ? -10.508 -12.020 8.698 1.00 78.38 873 LEU A O 1
ATOM 6870 N N . ALA A 1 874 ? -12.272 -10.998 7.707 1.00 84.44 874 ALA A N 1
ATOM 6871 C CA . ALA A 1 874 ? -13.310 -11.552 8.560 1.00 84.44 874 ALA A CA 1
ATOM 6872 C C . ALA A 1 874 ? -13.443 -13.080 8.426 1.00 84.44 874 ALA A C 1
ATOM 6874 O O . ALA A 1 874 ? -13.025 -13.694 7.440 1.00 84.44 874 ALA A O 1
ATOM 6875 N N . ILE A 1 875 ? -14.015 -13.725 9.446 1.00 80.94 875 ILE A N 1
ATOM 6876 C CA . ILE A 1 875 ? -14.292 -15.171 9.449 1.00 80.94 875 ILE A CA 1
ATOM 6877 C C . ILE A 1 875 ? -15.639 -15.483 10.099 1.00 80.94 875 ILE A C 1
ATOM 6879 O O . ILE A 1 875 ? -16.011 -14.863 11.092 1.00 80.94 875 ILE A O 1
ATOM 6883 N N . ARG A 1 876 ? -16.318 -16.523 9.603 1.00 84.19 876 ARG A N 1
ATOM 6884 C CA . ARG A 1 876 ? -17.408 -17.178 10.340 1.00 84.19 876 ARG A CA 1
ATOM 6885 C C . ARG A 1 876 ? -16.822 -17.904 11.562 1.00 84.19 876 ARG A C 1
ATOM 6887 O O . ARG A 1 876 ? -15.845 -18.645 11.421 1.00 84.19 876 ARG A O 1
ATOM 6894 N N . GLU A 1 877 ? -17.401 -17.687 12.743 1.00 72.25 877 GLU A N 1
ATOM 6895 C CA . GLU A 1 877 ? -16.948 -18.256 14.025 1.00 72.25 877 GLU A CA 1
ATOM 6896 C C . GLU A 1 877 ? -17.062 -19.792 14.019 1.00 72.25 877 GLU A C 1
ATOM 6898 O O . GLU A 1 877 ? -16.103 -20.510 14.314 1.00 72.25 877 GLU A O 1
ATOM 6903 N N . GLN A 1 878 ? -18.218 -20.305 13.591 1.00 57.91 878 GLN A N 1
ATOM 6904 C CA . GLN A 1 878 ? -18.477 -21.736 13.442 1.00 57.91 878 GLN A CA 1
ATOM 6905 C C . GLN A 1 878 ? -17.914 -22.244 12.106 1.00 57.91 878 GLN A C 1
ATOM 6907 O O . GLN A 1 878 ? -18.585 -22.204 11.074 1.00 57.91 878 GLN A O 1
ATOM 6912 N N . ARG A 1 879 ? -16.664 -22.725 12.115 1.00 54.59 879 ARG A N 1
ATOM 6913 C CA . ARG A 1 879 ? -15.980 -23.262 10.924 1.00 54.59 879 ARG A CA 1
ATOM 6914 C C . ARG A 1 879 ? -15.385 -24.652 11.151 1.00 54.59 879 ARG A C 1
ATOM 6916 O O . ARG A 1 879 ? -14.603 -24.865 12.073 1.00 54.59 879 ARG A O 1
ATOM 6923 N N . GLU A 1 880 ? -15.683 -25.582 10.244 1.00 33.09 880 GLU A N 1
ATOM 6924 C CA . GLU A 1 880 ? -15.102 -26.938 10.239 1.00 33.09 880 GLU A CA 1
ATOM 6925 C C . GLU A 1 880 ? -13.670 -26.986 9.656 1.00 33.09 880 GLU A C 1
ATOM 6927 O O . GLU A 1 880 ? -13.003 -28.019 9.712 1.00 33.09 880 GLU A O 1
ATOM 6932 N N . GLY A 1 881 ? -13.179 -25.876 9.089 1.00 40.00 881 GLY A N 1
ATOM 6933 C CA . GLY A 1 881 ? -11.920 -25.816 8.345 1.00 40.00 881 GLY A CA 1
ATOM 6934 C C . GLY A 1 881 ? -11.155 -24.496 8.487 1.00 40.00 881 GLY A C 1
ATOM 6935 O O . GLY A 1 881 ? -11.589 -23.549 9.141 1.00 40.00 881 GLY A O 1
ATOM 6936 N N . ALA A 1 882 ? -9.974 -24.440 7.868 1.00 42.38 882 ALA A N 1
ATOM 6937 C CA . ALA A 1 882 ? -9.106 -23.265 7.877 1.00 42.38 882 ALA A CA 1
ATOM 6938 C C . ALA A 1 882 ? -9.421 -22.336 6.694 1.00 42.38 882 ALA A C 1
ATOM 6940 O O . ALA A 1 882 ? -9.332 -22.762 5.549 1.00 42.38 882 ALA A O 1
ATOM 6941 N N . SER A 1 883 ? -9.706 -21.058 6.958 1.00 43.97 883 SER A N 1
ATOM 6942 C CA . SER A 1 883 ? -10.100 -20.053 5.950 1.00 43.97 883 SER A CA 1
ATOM 6943 C C . SER A 1 883 ? -8.931 -19.491 5.117 1.00 43.97 883 SER A C 1
ATOM 6945 O O . SER A 1 883 ? -8.894 -18.293 4.839 1.00 43.97 883 SER A O 1
ATOM 6947 N N . GLY A 1 884 ? -7.903 -20.303 4.842 1.00 38.66 884 GLY A N 1
ATOM 6948 C CA . GLY A 1 884 ? -6.593 -19.877 4.320 1.00 38.66 884 GLY A CA 1
ATOM 6949 C C . GLY A 1 884 ? -5.771 -19.059 5.332 1.00 38.66 884 GLY A C 1
ATOM 6950 O O . GLY A 1 884 ? -4.664 -19.451 5.697 1.00 38.66 884 GLY A O 1
ATOM 6951 N N . ALA A 1 885 ? -6.360 -17.972 5.843 1.00 43.03 885 ALA A N 1
ATOM 6952 C CA . ALA A 1 885 ? -5.838 -16.989 6.794 1.00 43.03 885 ALA A CA 1
ATOM 6953 C C . ALA A 1 885 ? -5.503 -17.566 8.188 1.00 43.03 885 ALA A C 1
ATOM 6955 O O . ALA A 1 885 ? -6.167 -17.264 9.185 1.00 43.03 885 ALA A O 1
ATOM 6956 N N . LYS A 1 886 ? -4.464 -18.406 8.239 1.00 39.16 886 LYS A N 1
ATOM 6957 C CA . LYS A 1 886 ? -3.876 -19.014 9.448 1.00 39.16 886 LYS A CA 1
ATOM 6958 C C . LYS A 1 886 ? -2.656 -18.269 10.005 1.00 39.16 886 LYS A C 1
ATOM 6960 O O . LYS A 1 886 ? -2.108 -18.703 11.013 1.00 39.16 886 LYS A O 1
ATOM 6965 N N . GLY A 1 887 ? -2.234 -17.182 9.362 1.00 48.31 887 GLY A N 1
ATOM 6966 C CA . GLY A 1 887 ? -1.328 -16.208 9.971 1.00 48.31 887 GLY A CA 1
ATOM 6967 C C . GLY A 1 887 ? -2.060 -15.292 10.958 1.00 48.31 887 GLY A C 1
ATOM 6968 O O . GLY A 1 887 ? -3.296 -15.284 11.016 1.00 48.31 887 GLY A O 1
ATOM 6969 N N . LYS A 1 888 ? -1.284 -14.487 11.688 1.00 59.41 888 LYS A N 1
ATOM 6970 C CA . LYS A 1 888 ? -1.783 -13.290 12.378 1.00 59.41 888 LYS A CA 1
ATOM 6971 C C . LYS A 1 888 ? -2.419 -12.333 11.352 1.00 59.41 888 LYS A C 1
ATOM 6973 O O . LYS A 1 888 ? -2.105 -12.404 10.163 1.00 59.41 888 LYS A O 1
ATOM 6978 N N . THR A 1 889 ? -3.343 -11.475 11.776 1.00 57.12 889 THR A N 1
ATOM 6979 C CA . THR A 1 889 ? -4.097 -10.569 10.886 1.00 57.12 889 THR A CA 1
ATOM 6980 C C . THR A 1 889 ? -4.509 -9.302 11.617 1.00 57.12 889 THR A C 1
ATOM 6982 O O . THR A 1 889 ? -4.814 -9.375 12.805 1.00 57.12 889 THR A O 1
ATOM 6985 N N . GLY A 1 890 ? -4.614 -8.204 10.874 1.00 63.66 890 GLY A N 1
ATOM 6986 C CA . GLY A 1 890 ? -5.066 -6.909 11.366 1.00 63.66 890 GLY A CA 1
ATOM 6987 C C . GLY A 1 890 ? -3.992 -5.835 11.207 1.00 63.66 890 GLY A C 1
ATOM 6988 O O . GLY A 1 890 ? -2.807 -6.131 11.044 1.00 63.66 890 GLY A O 1
ATOM 6989 N N . THR A 1 891 ? -4.423 -4.583 11.249 1.00 79.31 891 THR A N 1
ATOM 6990 C CA . THR A 1 891 ? -3.571 -3.395 11.166 1.00 79.31 891 THR A CA 1
ATOM 6991 C C . THR A 1 891 ? -2.719 -3.270 12.435 1.00 79.31 891 THR A C 1
ATOM 6993 O O . THR A 1 891 ? -3.248 -3.115 13.539 1.00 79.31 891 THR A O 1
ATOM 6996 N N . ARG A 1 892 ? -1.389 -3.367 12.295 1.00 85.12 892 ARG A N 1
ATOM 6997 C CA . ARG A 1 892 ? -0.466 -3.737 13.388 1.00 85.12 892 ARG A CA 1
ATOM 6998 C C . ARG A 1 892 ? -0.568 -2.876 14.650 1.00 85.12 892 ARG A C 1
ATOM 7000 O O . ARG A 1 892 ? -0.672 -3.426 15.744 1.00 85.12 892 ARG A O 1
ATOM 7007 N N . ALA A 1 893 ? -0.624 -1.550 14.506 1.00 88.81 893 ALA A N 1
ATOM 7008 C CA . ALA A 1 893 ? -0.756 -0.617 15.629 1.00 88.81 893 ALA A CA 1
ATOM 7009 C C . ALA A 1 893 ? -1.998 -0.889 16.507 1.00 88.81 893 ALA A C 1
ATOM 7011 O O . ALA A 1 893 ? -1.957 -0.704 17.725 1.00 88.81 893 ALA A O 1
ATOM 7012 N N . PHE A 1 894 ? -3.079 -1.408 15.921 1.00 92.75 894 PHE A N 1
ATOM 7013 C CA . PHE A 1 894 ? -4.341 -1.698 16.608 1.00 92.75 894 PHE A CA 1
ATOM 7014 C C . PHE A 1 894 ? -4.460 -3.147 17.083 1.00 92.75 894 PHE A C 1
ATOM 7016 O O . PHE A 1 894 ? -5.333 -3.441 17.897 1.00 92.75 894 PHE A O 1
ATOM 7023 N N . MET A 1 895 ? -3.582 -4.053 16.641 1.00 90.44 895 MET A N 1
ATOM 7024 C CA . MET A 1 895 ? -3.642 -5.464 17.029 1.00 90.44 895 MET A CA 1
ATOM 7025 C C . MET A 1 895 ? -3.554 -5.655 18.546 1.00 90.44 895 MET A C 1
ATOM 7027 O O . MET A 1 895 ? -2.728 -5.036 19.222 1.00 90.44 895 MET A O 1
ATOM 7031 N N . ALA A 1 896 ? -4.407 -6.538 19.058 1.00 91.06 896 ALA A N 1
ATOM 7032 C CA . ALA A 1 896 ? -4.473 -6.892 20.468 1.00 91.06 896 ALA A CA 1
ATOM 7033 C C . ALA A 1 896 ? -3.217 -7.635 20.958 1.00 91.06 896 ALA A C 1
ATOM 7035 O O . ALA A 1 896 ? -2.600 -8.376 20.187 1.00 91.06 896 ALA A O 1
ATOM 7036 N N . ILE A 1 897 ? -2.881 -7.512 22.247 1.00 91.19 897 ILE A N 1
ATOM 7037 C CA . ILE A 1 897 ? -1.708 -8.163 22.864 1.00 91.19 897 ILE A CA 1
ATOM 7038 C C . ILE A 1 897 ? -1.743 -9.686 22.641 1.00 91.19 897 ILE A C 1
ATOM 7040 O O . ILE A 1 897 ? -0.770 -10.255 22.145 1.00 91.19 897 ILE A O 1
ATOM 7044 N N . GLY A 1 898 ? -2.875 -10.346 22.914 1.00 85.19 898 GLY A N 1
ATOM 7045 C CA . GLY A 1 898 ? -3.029 -11.790 22.680 1.00 85.19 898 GLY A CA 1
ATOM 7046 C C . GLY A 1 898 ? -2.857 -12.182 21.205 1.00 85.19 898 GLY A C 1
ATOM 7047 O O . GLY A 1 898 ? -2.162 -13.147 20.887 1.00 85.19 898 GLY A O 1
ATOM 7048 N N . ALA A 1 899 ? -3.397 -11.386 20.275 1.00 84.38 899 ALA A N 1
ATOM 7049 C CA . ALA A 1 899 ? -3.258 -11.622 18.835 1.00 84.38 899 ALA A CA 1
ATOM 7050 C C . ALA A 1 899 ? -1.806 -11.446 18.339 1.00 84.38 899 ALA A C 1
ATOM 7052 O O . ALA A 1 899 ? -1.339 -12.229 17.506 1.00 84.38 899 ALA A O 1
ATOM 7053 N N . LEU A 1 900 ? -1.065 -10.472 18.883 1.00 84.62 900 LEU A N 1
ATOM 7054 C CA . LEU A 1 900 ? 0.372 -10.295 18.633 1.00 84.62 900 LEU A CA 1
ATOM 7055 C C . LEU A 1 900 ? 1.194 -11.466 19.190 1.00 84.62 900 LEU A C 1
ATOM 7057 O O . LEU A 1 900 ? 2.119 -11.927 18.523 1.00 84.62 900 LEU A O 1
ATOM 7061 N N . LEU A 1 901 ? 0.815 -12.021 20.343 1.00 83.69 901 LEU A N 1
ATOM 7062 C CA . LEU A 1 901 ? 1.438 -13.217 20.928 1.00 83.69 901 LEU A CA 1
ATOM 7063 C C . LEU A 1 901 ? 0.994 -14.539 20.260 1.00 83.69 901 LEU A C 1
ATOM 7065 O O . LEU A 1 901 ? 1.523 -15.603 20.580 1.00 83.69 901 LEU A O 1
ATOM 7069 N N . GLY A 1 902 ? 0.085 -14.485 19.278 1.00 78.31 902 GLY A N 1
ATOM 7070 C CA . GLY A 1 902 ? -0.334 -15.634 18.466 1.00 78.31 902 GLY A CA 1
ATOM 7071 C C . GLY A 1 902 ? -1.516 -16.438 19.019 1.00 78.31 902 GLY A C 1
ATOM 7072 O O . GLY A 1 902 ? -1.731 -17.574 18.588 1.00 78.31 902 GLY A O 1
ATOM 7073 N N . GLU A 1 903 ? -2.291 -15.874 19.947 1.00 81.31 903 GLU A N 1
ATOM 7074 C CA . GLU A 1 903 ? -3.565 -16.448 20.388 1.00 81.31 903 GLU A CA 1
ATOM 7075 C C . GLU A 1 903 ? -4.605 -16.455 19.247 1.00 81.31 903 GLU A C 1
ATOM 7077 O O . GLU A 1 903 ? -4.481 -15.747 18.243 1.00 81.31 903 GLU A O 1
ATOM 7082 N N . GLN A 1 904 ? -5.652 -17.281 19.364 1.00 79.69 904 GLN A N 1
ATOM 7083 C CA . GLN A 1 904 ? -6.698 -17.313 18.337 1.00 79.69 904 GLN A CA 1
ATOM 7084 C C . GLN A 1 904 ? -7.563 -16.050 18.408 1.00 79.69 904 GLN A C 1
ATOM 7086 O O . GLN A 1 904 ? -8.059 -15.674 19.470 1.00 79.69 904 GLN A O 1
ATOM 7091 N N . HIS A 1 905 ? -7.758 -15.400 17.258 1.00 82.56 905 HIS A N 1
ATOM 7092 C CA . HIS A 1 905 ? -8.541 -14.167 17.170 1.00 82.56 905 HIS A CA 1
ATOM 7093 C C . HIS A 1 905 ? -9.987 -14.393 17.631 1.00 82.56 905 HIS A C 1
ATOM 7095 O O . HIS A 1 905 ? -10.615 -15.383 17.259 1.00 82.56 905 HIS A O 1
ATOM 7101 N N . SER A 1 906 ? -10.510 -13.462 18.424 1.00 86.38 906 SER A N 1
ATOM 7102 C CA . SER A 1 906 ? -11.839 -13.509 19.041 1.00 86.38 906 SER A CA 1
ATOM 7103 C C . SER A 1 906 ? -12.431 -12.098 19.078 1.00 86.38 906 SER A C 1
ATOM 7105 O O . SER A 1 906 ? -11.702 -11.124 18.876 1.00 86.38 906 SER A O 1
ATOM 7107 N N . PHE A 1 907 ? -13.725 -11.956 19.377 1.00 88.25 907 PHE A N 1
ATOM 7108 C CA . PHE A 1 907 ? -14.352 -10.631 19.474 1.00 88.25 907 PHE A CA 1
ATOM 7109 C C . PHE A 1 907 ? -13.709 -9.755 20.567 1.00 88.25 907 PHE A C 1
ATOM 7111 O O . PHE A 1 907 ? -13.692 -8.536 20.453 1.00 88.25 907 PHE A O 1
ATOM 7118 N N . MET A 1 908 ? -13.117 -10.367 21.602 1.00 88.81 908 MET A N 1
ATOM 7119 C CA . MET A 1 908 ? -12.393 -9.648 22.654 1.00 88.81 908 MET A CA 1
ATOM 7120 C C . MET A 1 908 ? -11.118 -8.971 22.149 1.00 88.81 908 MET A C 1
ATOM 7122 O O . MET A 1 908 ? -10.763 -7.916 22.665 1.00 88.81 908 MET A O 1
ATOM 7126 N N . HIS A 1 909 ? -10.447 -9.556 21.154 1.00 90.50 909 HIS A N 1
ATOM 7127 C CA . HIS A 1 909 ? -9.280 -8.944 20.524 1.00 90.50 909 HIS A CA 1
ATOM 7128 C C . HIS A 1 909 ? -9.688 -7.723 19.686 1.00 90.50 909 HIS A C 1
ATOM 7130 O O . HIS A 1 909 ? -9.044 -6.685 19.779 1.00 90.50 909 HIS A O 1
ATOM 7136 N N . ASP A 1 910 ? -10.812 -7.798 18.968 1.00 92.81 910 ASP A N 1
ATOM 7137 C CA . ASP A 1 910 ? -11.382 -6.640 18.264 1.00 92.81 910 ASP A CA 1
ATOM 7138 C C . ASP A 1 910 ? -11.830 -5.530 19.248 1.00 92.81 910 ASP A C 1
ATOM 7140 O O . ASP A 1 910 ? -11.620 -4.347 18.983 1.00 92.81 910 ASP A O 1
ATOM 7144 N N . LEU A 1 911 ? -12.375 -5.885 20.422 1.00 94.44 911 LEU A N 1
ATOM 7145 C CA . LEU A 1 911 ? -12.695 -4.926 21.495 1.00 94.44 911 LEU A CA 1
ATOM 7146 C C . LEU A 1 911 ? -11.447 -4.281 22.129 1.00 94.44 911 LEU A C 1
ATOM 7148 O O . LEU A 1 911 ? -11.487 -3.104 22.481 1.00 94.44 911 LEU A O 1
ATOM 7152 N N . GLU A 1 912 ? -10.324 -4.997 22.231 1.00 95.00 912 GLU A N 1
ATOM 7153 C CA . GLU A 1 912 ? -9.039 -4.386 22.604 1.00 95.00 912 GLU A CA 1
ATOM 7154 C C . GLU A 1 912 ? -8.551 -3.415 21.510 1.00 95.00 912 GLU A C 1
ATOM 7156 O O . GLU A 1 912 ? -8.085 -2.316 21.812 1.00 95.00 912 GLU A O 1
ATOM 7161 N N . SER A 1 913 ? -8.735 -3.761 20.231 1.00 95.69 913 SER A N 1
ATOM 7162 C CA . SER A 1 913 ? -8.413 -2.876 19.105 1.00 95.69 913 SER A CA 1
ATOM 7163 C C . SER A 1 913 ? -9.215 -1.570 19.105 1.00 95.69 913 SER A C 1
ATOM 7165 O O . SER A 1 913 ? -8.647 -0.536 18.765 1.00 95.69 913 SER A O 1
ATOM 7167 N N . PHE A 1 914 ? -10.475 -1.553 19.561 1.00 97.75 914 PHE A N 1
ATOM 7168 C CA . PHE A 1 914 ? -11.233 -0.300 19.744 1.00 97.75 914 PHE A CA 1
ATOM 7169 C C . PHE A 1 914 ? -10.591 0.655 20.771 1.00 97.75 914 PHE A C 1
ATOM 7171 O O . PHE A 1 914 ? -10.610 1.871 20.567 1.00 97.75 914 PHE A O 1
ATOM 7178 N N . LEU A 1 915 ? -9.980 0.136 21.846 1.00 97.12 915 LEU A N 1
ATOM 7179 C CA . LEU A 1 915 ? -9.215 0.957 22.796 1.00 97.12 915 LEU A CA 1
ATOM 7180 C C . LEU A 1 915 ? -7.952 1.528 22.139 1.00 97.12 915 LEU A C 1
ATOM 7182 O O . LEU A 1 915 ? -7.676 2.719 22.281 1.00 97.12 915 LEU A O 1
ATOM 7186 N N . TRP A 1 916 ? -7.211 0.701 21.393 1.00 97.12 916 TRP A N 1
ATOM 7187 C CA . TRP A 1 916 ? -6.018 1.150 20.669 1.00 97.12 916 TRP A CA 1
ATOM 7188 C C . TRP A 1 916 ? -6.341 2.178 19.579 1.00 97.12 916 TRP A C 1
ATOM 7190 O O . TRP A 1 916 ? -5.575 3.117 19.395 1.00 97.12 916 TRP A O 1
ATOM 7200 N N . VAL A 1 917 ? -7.487 2.049 18.904 1.00 97.38 917 VAL A N 1
ATOM 7201 C CA . VAL A 1 917 ? -8.002 3.032 17.939 1.00 97.38 917 VAL A CA 1
ATOM 7202 C C . VAL A 1 917 ? -8.232 4.391 18.602 1.00 97.38 917 VAL A C 1
ATOM 7204 O O . VAL A 1 917 ? -7.724 5.391 18.101 1.00 97.38 917 VAL A O 1
ATOM 7207 N N . LEU A 1 918 ? -8.931 4.446 19.741 1.00 97.81 918 LEU A N 1
ATOM 7208 C CA . LEU A 1 918 ? -9.161 5.715 20.442 1.00 97.81 918 LEU A CA 1
ATOM 7209 C C . LEU A 1 918 ? -7.851 6.317 20.976 1.00 97.81 918 LEU A C 1
ATOM 7211 O O . LEU A 1 918 ? -7.609 7.503 20.780 1.00 97.81 918 LEU A O 1
ATOM 7215 N N . PHE A 1 919 ? -6.982 5.504 21.587 1.00 97.25 919 PHE A N 1
ATOM 7216 C CA . PHE A 1 919 ? -5.669 5.949 22.067 1.00 97.25 919 PHE A CA 1
ATOM 7217 C C . PHE A 1 919 ? -4.829 6.574 20.938 1.00 97.25 919 PHE A C 1
ATOM 7219 O O . PHE A 1 919 ? -4.293 7.666 21.097 1.00 97.25 919 PHE A O 1
ATOM 7226 N N . TRP A 1 920 ? -4.769 5.916 19.777 1.00 96.62 920 TRP A N 1
ATOM 7227 C CA . TRP A 1 920 ? -4.041 6.402 18.603 1.00 96.62 920 TRP A CA 1
ATOM 7228 C C . TRP A 1 920 ? -4.610 7.714 18.054 1.00 96.62 920 TRP A C 1
ATOM 7230 O O . TRP A 1 920 ? -3.850 8.609 17.696 1.00 96.62 920 TRP A O 1
ATOM 7240 N N . ILE A 1 921 ? -5.940 7.862 18.015 1.00 96.31 921 ILE A N 1
ATOM 7241 C CA . ILE A 1 921 ? -6.574 9.118 17.586 1.00 96.31 921 ILE A CA 1
ATOM 7242 C C . ILE A 1 921 ? -6.177 10.262 18.524 1.00 96.31 921 ILE A C 1
ATOM 7244 O O . ILE A 1 921 ? -5.782 11.324 18.051 1.00 96.31 921 ILE A O 1
ATOM 7248 N N . CYS A 1 922 ? -6.202 10.023 19.838 1.00 96.94 922 CYS A N 1
ATOM 7249 C CA . CYS A 1 922 ? -5.822 11.027 20.827 1.00 96.94 922 CYS A CA 1
ATOM 7250 C C . CYS A 1 922 ? -4.345 11.453 20.752 1.00 96.94 922 CYS A C 1
ATOM 7252 O O . CYS A 1 922 ? -4.046 12.592 21.099 1.00 96.94 922 CYS A O 1
ATOM 7254 N N . VAL A 1 923 ? -3.438 10.566 20.320 1.00 95.88 923 VAL A N 1
ATOM 7255 C CA . VAL A 1 923 ? -1.993 10.841 20.185 1.00 95.88 923 VAL A CA 1
ATOM 7256 C C . VAL A 1 923 ? -1.645 11.505 18.849 1.00 95.88 923 VAL A C 1
ATOM 7258 O O . VAL A 1 923 ? -0.929 12.500 18.827 1.00 95.88 923 VAL A O 1
ATOM 7261 N N . HIS A 1 924 ? -2.135 10.966 17.729 1.00 93.56 924 HIS A N 1
ATOM 7262 C CA . HIS A 1 924 ? -1.642 11.337 16.396 1.00 93.56 924 HIS A CA 1
ATOM 7263 C C . HIS A 1 924 ? -2.468 12.416 15.683 1.00 93.56 924 HIS A C 1
ATOM 7265 O O . HIS A 1 924 ? -2.059 12.847 14.606 1.00 93.56 924 HIS A O 1
ATOM 7271 N N . TYR A 1 925 ? -3.614 12.847 16.225 1.00 93.62 925 TYR A N 1
ATOM 7272 C CA . TYR A 1 925 ? -4.515 13.769 15.523 1.00 93.62 925 TYR A CA 1
ATOM 7273 C C . TYR A 1 925 ? -4.907 15.004 16.338 1.00 93.62 925 TYR A C 1
ATOM 7275 O O . TYR A 1 925 ? -5.029 14.965 17.564 1.00 93.62 925 TYR A O 1
ATOM 7283 N N . ASP A 1 926 ? -5.130 16.115 15.635 1.00 90.75 926 ASP A N 1
ATOM 7284 C CA . ASP A 1 926 ? -5.696 17.346 16.192 1.00 90.75 926 ASP A CA 1
ATOM 7285 C C . ASP A 1 926 ? -7.242 17.376 16.122 1.00 90.75 926 ASP A C 1
ATOM 7287 O O . ASP A 1 926 ? -7.901 16.394 15.761 1.00 90.75 926 ASP A O 1
ATOM 7291 N N . GLY A 1 927 ? -7.833 18.521 16.483 1.00 86.62 927 GLY A N 1
ATOM 7292 C CA . GLY A 1 927 ? -9.282 18.747 16.424 1.00 86.62 927 GLY A CA 1
ATOM 7293 C C . GLY A 1 927 ? -9.864 18.996 15.025 1.00 86.62 927 GLY A C 1
ATOM 7294 O O . GLY A 1 927 ? -11.085 19.017 14.890 1.00 86.62 927 GLY A O 1
ATOM 7295 N N . ASP A 1 928 ? -9.024 19.150 13.995 1.00 86.19 928 ASP A N 1
ATOM 7296 C CA . ASP A 1 928 ? -9.432 19.177 12.582 1.00 86.19 928 ASP A CA 1
ATOM 7297 C C . ASP A 1 928 ? -9.296 17.783 11.920 1.00 86.19 928 ASP A C 1
ATOM 7299 O O . ASP A 1 928 ? -9.620 17.613 10.740 1.00 86.19 928 ASP A O 1
ATOM 7303 N N . GLY A 1 929 ? -8.805 16.774 12.653 1.00 85.50 929 GLY A N 1
ATOM 7304 C CA . GLY A 1 929 ? -8.520 15.436 12.129 1.00 85.50 929 GLY A CA 1
ATOM 7305 C C . GLY A 1 929 ? -7.271 15.375 11.239 1.00 85.50 929 GLY A C 1
ATOM 7306 O O . GLY A 1 929 ? -7.181 14.510 10.357 1.00 85.50 929 GLY A O 1
ATOM 7307 N N . LYS A 1 930 ? -6.319 16.297 11.435 1.00 88.19 930 LYS A N 1
ATOM 7308 C CA . LYS A 1 930 ? -5.003 16.307 10.777 1.00 88.19 930 LYS A CA 1
ATOM 7309 C C . LYS A 1 930 ? -4.005 15.486 11.588 1.00 88.19 930 LYS A C 1
ATOM 7311 O O . LYS A 1 930 ? -4.050 15.496 12.812 1.00 88.19 930 LYS A O 1
ATOM 7316 N N . ASP A 1 931 ? -3.111 14.798 10.885 1.00 87.94 931 ASP A N 1
ATOM 7317 C CA . ASP A 1 931 ? -1.962 14.093 11.462 1.00 87.94 931 ASP A CA 1
ATOM 7318 C C . ASP A 1 931 ? -0.984 15.136 12.038 1.00 87.94 931 ASP A C 1
ATOM 7320 O O . ASP A 1 931 ? -0.583 16.051 11.314 1.00 87.94 931 ASP A O 1
ATOM 7324 N N . VAL A 1 932 ? -0.638 15.045 13.328 1.00 88.25 932 VAL A N 1
ATOM 7325 C CA . VAL A 1 932 ? 0.265 16.012 13.992 1.00 88.25 932 VAL A CA 1
ATOM 7326 C C . VAL A 1 932 ? 1.747 15.761 13.696 1.00 88.25 932 VAL A C 1
ATOM 7328 O O . VAL A 1 932 ? 2.600 16.537 14.128 1.00 88.25 932 VAL A O 1
ATOM 7331 N N . GLY A 1 933 ? 2.058 14.709 12.934 1.00 82.88 933 GLY A N 1
ATOM 7332 C CA . GLY A 1 933 ? 3.416 14.322 12.580 1.00 82.88 933 GLY A CA 1
ATOM 7333 C C . GLY A 1 933 ? 4.011 13.269 13.524 1.00 82.88 933 GLY A C 1
ATOM 7334 O O . GLY A 1 933 ? 3.282 12.600 14.258 1.00 82.88 933 GLY A O 1
ATOM 7335 N N . PRO A 1 934 ? 5.342 13.071 13.479 1.00 80.75 934 PRO A N 1
ATOM 7336 C CA . PRO A 1 934 ? 5.995 11.970 14.179 1.00 80.75 934 PRO A CA 1
ATOM 7337 C C . PRO A 1 934 ? 5.918 12.086 15.705 1.00 80.75 934 PRO A C 1
ATOM 7339 O O . PRO A 1 934 ? 6.335 13.080 16.299 1.00 80.75 934 PRO A O 1
ATOM 7342 N N . THR A 1 935 ? 5.469 11.007 16.332 1.00 87.12 935 THR A N 1
ATOM 7343 C CA . THR A 1 935 ? 5.437 10.774 17.780 1.00 87.12 935 THR A CA 1
ATOM 7344 C C . THR A 1 935 ? 6.291 9.546 18.127 1.00 87.12 935 THR A C 1
ATOM 7346 O O . THR A 1 935 ? 6.781 8.828 17.252 1.00 87.12 935 THR A O 1
ATOM 7349 N N . GLU A 1 936 ? 6.441 9.230 19.414 1.00 86.25 936 GLU A N 1
ATOM 7350 C CA . GLU A 1 936 ? 7.082 7.973 19.829 1.00 86.25 936 GLU A CA 1
ATOM 7351 C C . GLU A 1 936 ? 6.253 6.708 19.505 1.00 86.25 936 GLU A C 1
ATOM 7353 O O . GLU A 1 936 ? 6.810 5.609 19.431 1.00 86.25 936 GLU A O 1
ATOM 7358 N N . PHE A 1 937 ? 4.941 6.843 19.269 1.00 89.94 937 PHE A N 1
ATOM 7359 C CA . PHE A 1 937 ? 4.023 5.724 19.017 1.00 89.94 937 PHE A CA 1
ATOM 7360 C C . PHE A 1 937 ? 4.051 5.227 17.567 1.00 89.94 937 PHE A C 1
ATOM 7362 O O . PHE A 1 937 ? 3.725 4.067 17.307 1.00 89.94 937 PHE A O 1
ATOM 7369 N N . ASP A 1 938 ? 4.562 6.034 16.634 1.00 86.25 938 ASP A N 1
ATOM 7370 C CA . ASP A 1 938 ? 4.754 5.679 15.222 1.00 86.25 938 ASP A CA 1
ATOM 7371 C C . ASP A 1 938 ? 5.537 4.375 15.020 1.00 86.25 938 ASP A C 1
ATOM 7373 O O . ASP A 1 938 ? 5.264 3.621 14.081 1.00 86.25 938 ASP A O 1
ATOM 7377 N N . ARG A 1 939 ? 6.460 4.060 15.943 1.00 84.56 939 ARG A N 1
ATOM 7378 C CA . ARG A 1 939 ? 7.218 2.799 15.962 1.00 84.56 939 ARG A CA 1
ATOM 7379 C C . ARG A 1 939 ? 6.316 1.561 15.944 1.00 84.56 939 ARG A C 1
ATOM 7381 O O . ARG A 1 939 ? 6.722 0.531 15.418 1.00 84.56 939 ARG A O 1
ATOM 7388 N N . TRP A 1 940 ? 5.080 1.636 16.446 1.00 89.00 940 TRP A N 1
ATOM 7389 C CA . TRP A 1 940 ? 4.153 0.497 16.469 1.00 89.00 940 TRP A CA 1
ATOM 7390 C C . TRP A 1 940 ? 3.813 -0.029 15.069 1.00 89.00 940 TRP A C 1
ATOM 7392 O O . TRP A 1 940 ? 3.574 -1.228 14.917 1.00 89.00 940 TRP A O 1
ATOM 7402 N N . ASN A 1 941 ? 3.877 0.813 14.033 1.00 83.00 941 ASN A N 1
ATOM 7403 C CA . ASN A 1 941 ? 3.776 0.365 12.643 1.00 83.00 941 ASN A CA 1
ATOM 7404 C C . ASN A 1 941 ? 4.910 -0.621 12.277 1.00 83.00 941 ASN A C 1
ATOM 7406 O O . ASN A 1 941 ? 4.667 -1.628 11.610 1.00 83.00 941 ASN A O 1
ATOM 7410 N N . TYR A 1 942 ? 6.129 -0.361 12.762 1.00 79.19 942 TYR A N 1
ATOM 7411 C CA . TYR A 1 942 ? 7.393 -0.887 12.224 1.00 79.19 942 TYR A CA 1
ATOM 7412 C C . TYR A 1 942 ? 8.112 -1.922 13.111 1.00 79.19 942 TYR A C 1
ATOM 7414 O O . TYR A 1 942 ? 8.920 -2.690 12.603 1.00 79.19 942 TYR A O 1
ATOM 7422 N N . GLU A 1 943 ? 7.841 -1.943 14.419 1.00 81.56 943 GLU A N 1
ATOM 7423 C CA . GLU A 1 943 ? 8.405 -2.916 15.375 1.00 81.56 943 GLU A CA 1
ATOM 7424 C C . GLU A 1 943 ? 8.117 -4.382 14.979 1.00 81.56 943 GLU A C 1
ATOM 7426 O O . GLU A 1 943 ? 7.228 -4.667 14.177 1.00 81.56 943 GLU A O 1
ATOM 7431 N N . ASN A 1 944 ? 8.784 -5.351 15.612 1.00 81.50 944 ASN A N 1
ATOM 7432 C CA . ASN A 1 944 ? 8.349 -6.752 15.515 1.00 81.50 944 ASN A CA 1
ATOM 7433 C C . ASN A 1 944 ? 7.116 -7.020 16.417 1.00 81.50 944 ASN A C 1
ATOM 7435 O O . ASN A 1 944 ? 6.660 -6.153 17.170 1.00 81.50 944 ASN A O 1
ATOM 7439 N N . ASP A 1 945 ? 6.506 -8.205 16.320 1.00 82.75 945 ASP A N 1
ATOM 7440 C CA . ASP A 1 945 ? 5.278 -8.526 17.070 1.00 82.75 945 ASP A CA 1
ATOM 7441 C C . ASP A 1 945 ? 5.498 -8.716 18.574 1.00 82.75 945 ASP A C 1
ATOM 7443 O O . ASP A 1 945 ? 4.641 -8.318 19.363 1.00 82.75 945 ASP A O 1
ATOM 7447 N N . ASN A 1 946 ? 6.629 -9.303 18.975 1.00 83.38 946 ASN A N 1
ATOM 7448 C CA . ASN A 1 946 ? 6.931 -9.549 20.385 1.00 83.38 946 ASN A CA 1
ATOM 7449 C C . ASN A 1 946 ? 7.216 -8.219 21.088 1.00 83.38 946 ASN A C 1
ATOM 7451 O O . ASN A 1 946 ? 6.582 -7.914 22.093 1.00 83.38 946 ASN A O 1
ATOM 7455 N N . THR A 1 947 ? 8.074 -7.382 20.499 1.00 87.19 947 THR A N 1
ATOM 7456 C CA . THR A 1 947 ? 8.398 -6.057 21.043 1.00 87.19 947 THR A CA 1
ATOM 7457 C C . THR A 1 947 ? 7.175 -5.135 21.065 1.00 87.19 947 THR A C 1
ATOM 7459 O O . THR A 1 947 ? 6.983 -4.416 22.041 1.00 87.19 947 THR A O 1
ATOM 7462 N N . LEU A 1 948 ? 6.272 -5.196 20.072 1.00 89.06 948 LEU A N 1
ATOM 7463 C CA . LEU A 1 948 ? 5.004 -4.456 20.161 1.00 89.06 948 LEU A CA 1
ATOM 7464 C C . LEU A 1 948 ? 4.102 -4.975 21.294 1.00 89.06 948 LEU A C 1
ATOM 7466 O O . LEU A 1 948 ? 3.498 -4.167 22.000 1.00 89.06 948 LEU A O 1
ATOM 7470 N N . ALA A 1 949 ? 4.011 -6.293 21.495 1.00 89.25 949 ALA A N 1
ATOM 7471 C CA . ALA A 1 949 ? 3.260 -6.853 22.617 1.00 89.25 949 ALA A CA 1
ATOM 7472 C C . ALA A 1 949 ? 3.862 -6.427 23.969 1.00 89.25 949 ALA A C 1
ATOM 7474 O O . ALA A 1 949 ? 3.118 -6.046 24.869 1.00 89.25 949 ALA A O 1
ATOM 7475 N N . GLU A 1 950 ? 5.190 -6.430 24.102 1.00 89.75 950 GLU A N 1
ATOM 7476 C CA . GLU A 1 950 ? 5.922 -5.986 25.297 1.00 89.75 950 GLU A CA 1
ATOM 7477 C C . GLU A 1 950 ? 5.695 -4.498 25.597 1.00 89.75 950 GLU A C 1
ATOM 7479 O O . GLU A 1 950 ? 5.321 -4.157 26.721 1.00 89.75 950 GLU A O 1
ATOM 7484 N N . LEU A 1 951 ? 5.812 -3.622 24.590 1.00 91.62 951 LEU A N 1
ATOM 7485 C CA . LEU A 1 951 ? 5.503 -2.190 24.711 1.00 91.62 951 LEU A CA 1
ATOM 7486 C C . LEU A 1 951 ? 4.054 -1.965 25.173 1.00 91.62 951 LEU A C 1
ATOM 7488 O O . LEU A 1 951 ? 3.810 -1.216 26.120 1.00 91.62 951 LEU A O 1
ATOM 7492 N N . LYS A 1 952 ? 3.088 -2.649 24.545 1.00 93.88 952 LYS A N 1
ATOM 7493 C CA . LYS A 1 952 ? 1.667 -2.550 24.910 1.00 93.88 952 LYS A CA 1
ATOM 7494 C C . LYS A 1 952 ? 1.386 -3.067 26.321 1.00 93.88 952 LYS A C 1
ATOM 7496 O O . LYS A 1 952 ? 0.658 -2.406 27.059 1.00 93.88 952 LYS A O 1
ATOM 7501 N N . MET A 1 953 ? 1.977 -4.199 26.716 1.00 91.31 953 MET A N 1
ATOM 7502 C CA . MET A 1 953 ? 1.863 -4.745 28.076 1.00 91.31 953 MET A CA 1
ATOM 7503 C C . MET A 1 953 ? 2.427 -3.784 29.127 1.00 91.31 953 MET A C 1
ATOM 7505 O O . MET A 1 953 ? 1.777 -3.574 30.150 1.00 91.31 953 MET A O 1
ATOM 7509 N N . GLY A 1 954 ? 3.587 -3.170 28.869 1.00 89.50 954 GLY A N 1
ATOM 7510 C CA . GLY A 1 954 ? 4.185 -2.178 29.768 1.00 89.50 954 GLY A CA 1
ATOM 7511 C C . GLY A 1 954 ? 3.309 -0.936 29.954 1.00 89.50 954 GLY A C 1
ATOM 7512 O O . GLY A 1 954 ? 3.171 -0.443 31.067 1.00 89.50 954 GLY A O 1
ATOM 7513 N N . ILE A 1 955 ? 2.657 -0.472 28.885 1.00 91.31 955 ILE A N 1
ATOM 7514 C CA . ILE A 1 955 ? 1.784 0.710 28.919 1.00 91.31 955 ILE A CA 1
ATOM 7515 C C . ILE A 1 955 ? 0.476 0.464 29.680 1.00 91.31 955 ILE A C 1
ATOM 7517 O O . ILE A 1 955 ? 0.036 1.353 30.401 1.00 91.31 955 ILE A O 1
ATOM 7521 N N . VAL A 1 956 ? -0.159 -0.708 29.551 1.00 91.88 956 VAL A N 1
ATOM 7522 C CA . VAL A 1 956 ? -1.467 -0.965 30.204 1.00 91.88 956 VAL A CA 1
ATOM 7523 C C . VAL A 1 956 ? -1.365 -1.586 31.596 1.00 91.88 956 VAL A C 1
ATOM 7525 O O . VAL A 1 956 ? -2.379 -1.647 32.298 1.00 91.88 956 VAL A O 1
ATOM 7528 N N . GLY A 1 957 ? -0.176 -2.070 31.969 1.00 85.62 957 GLY A N 1
ATOM 7529 C CA . GLY A 1 957 ? 0.070 -2.856 33.178 1.00 85.62 957 GLY A CA 1
ATOM 7530 C C . GLY A 1 957 ? -0.022 -2.088 34.498 1.00 85.62 957 GLY A C 1
ATOM 7531 O O . GLY A 1 957 ? -0.173 -2.731 35.534 1.00 85.62 957 GLY A O 1
ATOM 7532 N N . ASP A 1 958 ? 0.030 -0.755 34.464 1.00 88.56 958 ASP A N 1
ATOM 7533 C CA . ASP A 1 958 ? -0.148 0.115 35.628 1.00 88.56 958 ASP A CA 1
ATOM 7534 C C . ASP A 1 958 ? -1.086 1.298 35.317 1.00 88.56 958 ASP A C 1
ATOM 7536 O O . ASP A 1 958 ? -1.144 1.798 34.190 1.00 88.56 958 ASP A O 1
ATOM 7540 N N . ASP A 1 959 ? -1.855 1.715 36.323 1.00 89.00 959 ASP A N 1
ATOM 7541 C CA . ASP A 1 959 ? -2.921 2.711 36.202 1.00 89.00 959 ASP A CA 1
ATOM 7542 C C . ASP A 1 959 ? -2.403 4.159 36.223 1.00 89.00 959 ASP A C 1
ATOM 7544 O O . ASP A 1 959 ? -2.912 4.992 35.466 1.00 89.00 959 ASP A O 1
ATOM 7548 N N . GLU A 1 960 ? -1.394 4.458 37.050 1.00 90.94 960 GLU A N 1
ATOM 7549 C CA . GLU A 1 960 ? -0.791 5.795 37.147 1.00 90.94 960 GLU A CA 1
ATOM 7550 C C . GLU A 1 960 ? 0.129 6.045 35.948 1.00 90.94 960 GLU A C 1
ATOM 7552 O O . GLU A 1 960 ? 0.032 7.090 35.300 1.00 90.94 960 GLU A O 1
ATOM 7557 N N . TYR A 1 961 ? 0.939 5.047 35.576 1.00 91.75 961 TYR A N 1
ATOM 7558 C CA . TYR A 1 961 ? 1.775 5.085 34.379 1.00 91.75 961 TYR A CA 1
ATOM 7559 C C . TYR A 1 961 ? 0.932 5.304 33.120 1.00 91.75 961 TYR A C 1
ATOM 7561 O O . TYR A 1 961 ? 1.235 6.203 32.338 1.00 91.75 961 TYR A O 1
ATOM 7569 N N . PHE A 1 962 ? -0.174 4.572 32.930 1.00 94.75 962 PHE A N 1
ATOM 7570 C CA . PHE A 1 962 ? -1.034 4.802 31.764 1.00 94.75 962 PHE A CA 1
ATOM 7571 C C . PHE A 1 962 ? -1.582 6.238 31.711 1.00 94.75 962 PHE A C 1
ATOM 7573 O O . PHE A 1 962 ? -1.597 6.850 30.640 1.00 94.75 962 PHE A O 1
ATOM 7580 N N . GLN A 1 963 ? -2.003 6.803 32.851 1.00 94.31 963 GLN A N 1
ATOM 7581 C CA . GLN A 1 963 ? -2.488 8.186 32.903 1.00 94.31 963 GLN A CA 1
ATOM 7582 C C . GLN A 1 963 ? -1.387 9.207 32.634 1.00 94.31 963 GLN A C 1
ATOM 7584 O O . GLN A 1 963 ? -1.623 10.129 31.854 1.00 94.31 963 GLN A O 1
ATOM 7589 N N . GLN A 1 964 ? -0.192 9.035 33.205 1.00 94.19 964 GLN A N 1
ATOM 7590 C CA . GLN A 1 964 ? 0.960 9.883 32.903 1.00 94.19 964 GLN A CA 1
ATOM 7591 C C . GLN A 1 964 ? 1.252 9.863 31.397 1.00 94.19 964 GLN A C 1
ATOM 7593 O O . GLN A 1 964 ? 1.252 10.908 30.753 1.00 94.19 964 GLN A O 1
ATOM 7598 N N . ARG A 1 965 ? 1.417 8.672 30.817 1.00 95.00 965 ARG A N 1
ATOM 7599 C CA . ARG A 1 965 ? 1.819 8.480 29.416 1.00 95.00 965 ARG A CA 1
ATOM 7600 C C . ARG A 1 965 ? 0.783 9.007 28.420 1.00 95.00 965 ARG A C 1
ATOM 7602 O O . ARG A 1 965 ? 1.162 9.557 27.386 1.00 95.00 965 ARG A O 1
ATOM 7609 N N . ALA A 1 966 ? -0.507 8.894 28.745 1.00 95.44 966 ALA A N 1
ATOM 7610 C CA . ALA A 1 966 ? -1.587 9.526 27.991 1.00 95.44 966 ALA A CA 1
ATOM 7611 C C . ALA A 1 966 ? -1.579 11.061 28.142 1.00 95.44 966 ALA A C 1
ATOM 7613 O O . ALA A 1 966 ? -1.713 11.765 27.147 1.00 95.44 966 ALA A O 1
ATOM 7614 N N . THR A 1 967 ? -1.354 11.591 29.350 1.00 95.56 967 THR A N 1
ATOM 7615 C CA . THR A 1 967 ? -1.254 13.046 29.597 1.00 95.56 967 THR A CA 1
ATOM 7616 C C . THR A 1 967 ? -0.042 13.669 28.895 1.00 95.56 967 THR A C 1
ATOM 7618 O O . THR A 1 967 ? -0.125 14.794 28.418 1.00 95.56 967 THR A O 1
ATOM 7621 N N . GLU A 1 968 ? 1.071 12.944 28.779 1.00 95.12 968 GLU A N 1
ATOM 7622 C CA . GLU A 1 968 ? 2.278 13.391 28.068 1.00 95.12 968 GLU A CA 1
ATOM 7623 C C . GLU A 1 968 ? 2.094 13.481 26.544 1.00 95.12 968 GLU A C 1
ATOM 7625 O O . GLU A 1 968 ? 2.724 14.325 25.912 1.00 95.12 968 GLU A O 1
ATOM 7630 N N . ASN A 1 969 ? 1.258 12.616 25.951 1.00 95.38 969 ASN A N 1
ATOM 7631 C CA . ASN A 1 969 ? 1.221 12.400 24.497 1.00 95.38 969 ASN A CA 1
ATOM 7632 C C . ASN A 1 969 ? -0.115 12.708 23.814 1.00 95.38 969 ASN A C 1
ATOM 7634 O O . ASN A 1 969 ? -0.150 12.800 22.589 1.00 95.38 969 ASN A O 1
ATOM 7638 N N . PHE A 1 970 ? -1.224 12.842 24.546 1.00 96.75 970 PHE A N 1
ATOM 7639 C CA . PHE A 1 970 ? -2.490 13.223 23.922 1.00 96.75 970 PHE A CA 1
ATOM 7640 C C . PHE A 1 970 ? -2.409 14.679 23.455 1.00 96.75 970 PHE A C 1
ATOM 7642 O O . PHE A 1 970 ? -1.975 15.563 24.202 1.00 96.75 970 PHE A O 1
ATOM 7649 N N . THR A 1 971 ? -2.853 14.954 22.230 1.00 95.25 971 THR A N 1
ATOM 7650 C CA . THR A 1 971 ? -2.855 16.322 21.700 1.00 95.25 971 THR A CA 1
ATOM 7651 C C . THR A 1 971 ? -3.749 17.215 22.562 1.00 95.25 971 THR A C 1
ATOM 7653 O O . THR A 1 971 ? -4.711 16.744 23.176 1.00 95.25 971 THR A O 1
ATOM 7656 N N . LEU A 1 972 ? -3.448 18.520 22.628 1.00 92.94 972 LEU A N 1
ATOM 7657 C CA . LEU A 1 972 ? -4.136 19.474 23.519 1.00 92.94 972 LEU A CA 1
ATOM 7658 C C . LEU A 1 972 ? -5.671 19.412 23.412 1.00 92.94 972 LEU A C 1
ATOM 7660 O O . LEU A 1 972 ? -6.374 19.596 24.401 1.00 92.94 972 LEU A O 1
ATOM 7664 N N . TYR A 1 973 ? -6.183 19.096 22.221 1.00 94.38 973 TYR A N 1
ATOM 7665 C CA . TYR A 1 973 ? -7.603 18.897 21.957 1.00 94.38 973 TYR A CA 1
ATOM 7666 C C . TYR A 1 973 ? -8.186 17.669 22.688 1.00 94.38 973 TYR A C 1
ATOM 7668 O O . TYR A 1 973 ? -9.248 17.749 23.316 1.00 94.38 973 TYR A O 1
ATOM 7676 N N . TYR A 1 974 ? -7.483 16.533 22.650 1.00 96.31 974 TYR A N 1
ATOM 7677 C CA . TYR A 1 974 ? -7.928 15.258 23.219 1.00 96.31 974 TYR A CA 1
ATOM 7678 C C . TYR A 1 974 ? -7.557 15.047 24.698 1.00 96.31 974 TYR A C 1
ATOM 7680 O O . TYR A 1 974 ? -8.010 14.066 25.285 1.00 96.31 974 TYR A O 1
ATOM 7688 N N . GLN A 1 975 ? -6.826 15.967 25.336 1.00 95.81 975 GLN A N 1
ATOM 7689 C CA . GLN A 1 975 ? -6.449 15.892 26.760 1.00 95.81 975 GLN A CA 1
ATOM 7690 C C . GLN A 1 975 ? -7.618 15.544 27.720 1.00 95.81 975 GLN A C 1
ATOM 7692 O O . GLN A 1 975 ? -7.475 14.602 28.501 1.00 95.81 975 GLN A O 1
ATOM 7697 N N . PRO A 1 976 ? -8.822 16.154 27.634 1.00 96.44 976 PRO A N 1
ATOM 7698 C CA . PRO A 1 976 ? -9.964 15.750 28.470 1.00 96.44 976 PRO A CA 1
ATOM 7699 C C . PRO A 1 976 ? -10.481 14.313 28.278 1.00 96.44 976 PRO A C 1
ATOM 7701 O O . PRO A 1 976 ? -11.299 13.856 29.073 1.00 96.44 976 PRO A O 1
ATOM 7704 N N . LEU A 1 977 ? -10.012 13.563 27.272 1.00 97.25 977 LEU A N 1
ATOM 7705 C CA . LEU A 1 977 ? -10.309 12.133 27.137 1.00 97.25 977 LEU A CA 1
ATOM 7706 C C . LEU A 1 977 ? -9.388 11.232 27.976 1.00 97.25 977 LEU A C 1
ATOM 7708 O O . LEU A 1 977 ? -9.756 10.081 28.194 1.00 97.25 977 LEU A O 1
ATOM 7712 N N . VAL A 1 978 ? -8.247 11.708 28.498 1.00 97.25 978 VAL A N 1
ATOM 7713 C CA . VAL A 1 978 ? -7.321 10.914 29.343 1.00 97.25 978 VAL A CA 1
ATOM 7714 C C . VAL A 1 978 ? -8.030 10.102 30.450 1.00 97.25 978 VAL A C 1
ATOM 7716 O O . VAL A 1 978 ? -7.833 8.881 30.495 1.00 97.25 978 VAL A O 1
ATOM 7719 N N . PRO A 1 979 ? -8.888 10.683 31.323 1.00 96.62 979 PRO A N 1
ATOM 7720 C CA . PRO A 1 979 ? -9.577 9.907 32.359 1.00 96.62 979 PRO A CA 1
ATOM 7721 C C . PRO A 1 979 ? -10.536 8.859 31.773 1.00 96.62 979 PRO A C 1
ATOM 7723 O O . PRO A 1 979 ? -10.640 7.752 32.303 1.00 96.62 979 PRO A O 1
ATOM 7726 N N . TRP A 1 980 ? -11.193 9.170 30.654 1.00 97.50 980 TRP A N 1
ATOM 7727 C CA . TRP A 1 980 ? -12.155 8.293 29.984 1.00 97.50 980 TRP A CA 1
ATOM 7728 C C . TRP A 1 980 ? -11.476 7.121 29.260 1.00 97.50 980 TRP A C 1
ATOM 7730 O O . TRP A 1 980 ? -11.939 5.983 29.369 1.00 97.50 980 TRP A O 1
ATOM 7740 N N . VAL A 1 981 ? -10.324 7.346 28.617 1.00 97.25 981 VAL A N 1
ATOM 7741 C CA . VAL A 1 981 ? -9.507 6.276 28.020 1.00 97.25 981 VAL A CA 1
ATOM 7742 C C . VAL A 1 981 ? -8.902 5.380 29.106 1.00 97.25 981 VAL A C 1
ATOM 7744 O O . VAL A 1 981 ? -8.926 4.157 28.954 1.00 97.25 981 VAL A O 1
ATOM 7747 N N . ASN A 1 982 ? -8.459 5.930 30.248 1.00 96.19 982 ASN A N 1
ATOM 7748 C CA . ASN A 1 982 ? -8.038 5.088 31.376 1.00 96.19 982 ASN A CA 1
ATOM 7749 C C . ASN A 1 982 ? -9.211 4.265 31.947 1.00 96.19 982 ASN A C 1
ATOM 7751 O O . ASN A 1 982 ? -9.064 3.073 32.227 1.00 96.19 982 ASN A O 1
ATOM 7755 N N . LYS A 1 983 ? -10.408 4.860 32.054 1.00 95.88 983 LYS A N 1
ATOM 7756 C CA . LYS A 1 983 ? -11.624 4.155 32.487 1.00 95.88 983 LYS A CA 1
ATOM 7757 C C . LYS A 1 983 ? -11.958 2.988 31.548 1.00 95.88 983 LYS A C 1
ATOM 7759 O O . LYS A 1 983 ? -12.251 1.900 32.047 1.00 95.88 983 LYS A O 1
ATOM 7764 N N . LEU A 1 984 ? -11.824 3.160 30.228 1.00 95.44 984 LEU A N 1
ATOM 7765 C CA . LEU A 1 984 ? -11.943 2.074 29.242 1.00 95.44 984 LEU A CA 1
ATOM 7766 C C . LEU A 1 984 ? -10.860 0.999 29.428 1.00 95.44 984 LEU A C 1
ATOM 7768 O O . LEU A 1 984 ? -11.208 -0.177 29.573 1.00 95.44 984 LEU A O 1
ATOM 7772 N N . ARG A 1 985 ? -9.572 1.377 29.509 1.00 94.88 985 ARG A N 1
ATOM 7773 C CA . ARG A 1 985 ? -8.455 0.445 29.780 1.00 94.88 985 ARG A CA 1
ATOM 7774 C C . ARG A 1 985 ? -8.737 -0.411 31.017 1.00 94.88 985 ARG A C 1
ATOM 7776 O O . ARG A 1 985 ? -8.604 -1.630 30.939 1.00 94.88 985 ARG A O 1
ATOM 7783 N N . SER A 1 986 ? -9.221 0.185 32.111 1.00 92.88 986 SER A N 1
ATOM 7784 C CA . SER A 1 986 ? -9.533 -0.538 33.356 1.00 92.88 986 SER A CA 1
ATOM 7785 C C . SER A 1 986 ? -10.562 -1.668 33.182 1.00 92.88 986 SER A C 1
ATOM 7787 O O . SER A 1 986 ? -10.562 -2.621 33.959 1.00 92.88 986 SER A O 1
ATOM 7789 N N . LYS A 1 987 ? -11.441 -1.598 32.166 1.00 92.75 987 LYS A N 1
ATOM 7790 C CA . LYS A 1 987 ? -12.410 -2.662 31.833 1.00 92.75 987 LYS A CA 1
ATOM 7791 C C . LYS A 1 987 ? -11.862 -3.636 30.794 1.00 92.75 987 LYS A C 1
ATOM 7793 O O . LYS A 1 987 ? -12.038 -4.846 30.938 1.00 92.75 987 LYS A O 1
ATOM 7798 N N . VAL A 1 988 ? -11.132 -3.137 29.798 1.00 90.94 988 VAL A N 1
ATOM 7799 C CA . VAL A 1 988 ? -10.442 -3.969 28.799 1.00 90.94 988 VAL A CA 1
ATOM 7800 C C . VAL A 1 988 ? -9.375 -4.863 29.456 1.00 90.94 988 VAL A C 1
ATOM 7802 O O . VAL A 1 988 ? -9.235 -6.019 29.067 1.00 90.94 988 VAL A O 1
ATOM 7805 N N . PHE A 1 989 ? -8.733 -4.431 30.543 1.00 89.88 989 PHE A N 1
ATOM 7806 C CA . PHE A 1 989 ? -7.697 -5.204 31.245 1.00 89.88 989 PHE A CA 1
ATOM 7807 C C . PHE A 1 989 ? -8.058 -5.595 32.692 1.00 89.88 989 PHE A C 1
ATOM 7809 O O . PHE A 1 989 ? -7.186 -5.972 33.469 1.00 89.88 989 PHE A O 1
ATOM 7816 N N . ALA A 1 990 ? -9.351 -5.619 33.046 1.00 81.50 990 ALA A N 1
ATOM 7817 C CA . ALA A 1 990 ? -9.856 -5.939 34.397 1.00 81.50 990 ALA A CA 1
ATOM 7818 C C . ALA A 1 990 ? -9.454 -7.322 34.973 1.00 81.50 990 ALA A C 1
ATOM 7820 O O . ALA A 1 990 ? -9.675 -7.584 36.154 1.00 81.50 990 ALA A O 1
ATOM 7821 N N . LYS A 1 991 ? -8.914 -8.225 34.144 1.00 71.12 991 LYS A N 1
ATOM 7822 C CA . LYS A 1 991 ? -8.410 -9.563 34.518 1.00 71.12 991 LYS A CA 1
ATOM 7823 C C . LYS A 1 991 ? -6.912 -9.728 34.182 1.00 71.12 991 LYS A C 1
ATOM 7825 O O . LYS A 1 991 ? -6.419 -10.848 34.127 1.00 71.12 991 LYS A O 1
ATOM 7830 N N . GLY A 1 992 ? -6.203 -8.627 33.919 1.00 71.31 992 GLY A N 1
ATOM 7831 C CA . GLY A 1 992 ? -4.910 -8.617 33.230 1.00 71.31 992 GLY A CA 1
ATOM 7832 C C . GLY A 1 992 ? -5.053 -8.752 31.706 1.00 71.31 992 GLY A C 1
ATOM 7833 O O . GLY A 1 992 ? -6.165 -8.787 31.172 1.00 71.31 992 GLY A O 1
ATOM 7834 N N . TRP A 1 993 ? -3.917 -8.823 31.000 1.00 67.25 993 TRP A N 1
ATOM 7835 C CA . TRP A 1 993 ? -3.879 -8.994 29.538 1.00 67.25 993 TRP A CA 1
ATOM 7836 C C . TRP A 1 993 ? -4.263 -10.408 29.087 1.00 67.25 993 TRP A C 1
ATOM 7838 O O . TRP A 1 993 ? -4.871 -10.576 28.034 1.00 67.25 993 TRP A O 1
ATOM 7848 N N . LYS A 1 994 ? -3.940 -11.428 29.889 1.00 62.06 994 LYS A N 1
ATOM 7849 C CA . LYS A 1 994 ? -4.169 -12.835 29.549 1.00 62.06 994 LYS A CA 1
ATOM 7850 C C . LYS A 1 994 ? -5.546 -13.290 30.034 1.00 62.06 994 LYS A C 1
ATOM 7852 O O . LYS A 1 994 ? -5.833 -13.213 31.226 1.00 62.06 994 LYS A O 1
ATOM 7857 N N . ARG A 1 995 ? -6.411 -13.737 29.117 1.00 62.88 995 ARG A N 1
ATOM 7858 C CA . ARG A 1 995 ? -7.854 -13.910 29.370 1.00 62.88 995 ARG A CA 1
ATOM 7859 C C . ARG A 1 995 ? -8.340 -15.343 29.122 1.00 62.88 995 ARG A C 1
ATOM 7861 O O . ARG A 1 995 ? -8.631 -15.720 27.994 1.00 62.88 995 ARG A O 1
ATOM 7868 N N . ASP A 1 996 ? -8.566 -16.092 30.201 1.00 50.78 996 ASP A N 1
ATOM 7869 C CA . ASP A 1 996 ? -9.080 -17.476 30.152 1.00 50.78 996 ASP A CA 1
ATOM 7870 C C . ASP A 1 996 ? -10.621 -17.589 30.003 1.00 50.78 996 ASP A C 1
ATOM 7872 O O . ASP A 1 996 ? -11.179 -18.684 30.070 1.00 50.78 996 ASP A O 1
ATOM 7876 N N . SER A 1 997 ? -11.351 -16.476 29.837 1.00 55.56 997 SER A N 1
ATOM 7877 C CA . SER A 1 997 ? -12.826 -16.469 29.824 1.00 55.56 997 SER A CA 1
ATOM 7878 C C . SER A 1 997 ? -13.419 -15.428 28.872 1.00 55.56 997 SER A C 1
ATOM 7880 O O . SER A 1 997 ? -13.089 -14.246 28.992 1.00 55.56 997 SER A O 1
ATOM 7882 N N . SER A 1 998 ? -14.367 -15.848 28.026 1.00 69.50 998 SER A N 1
ATOM 7883 C CA . SER A 1 998 ? -15.238 -14.945 27.259 1.00 69.50 998 SER A CA 1
ATOM 7884 C C . SER A 1 998 ? -16.154 -14.135 28.186 1.00 69.50 998 SER A C 1
ATOM 7886 O O . SER A 1 998 ? -16.619 -14.641 29.207 1.00 69.50 998 SER A O 1
ATOM 7888 N N . ASP A 1 999 ? -16.403 -12.879 27.823 1.00 80.38 999 ASP A N 1
ATOM 7889 C CA . ASP A 1 999 ? -17.200 -11.916 28.588 1.00 80.38 999 ASP A CA 1
ATOM 7890 C C . ASP A 1 999 ? -17.938 -10.961 27.628 1.00 80.38 999 ASP A C 1
ATOM 7892 O O . ASP A 1 999 ? -17.402 -9.914 27.250 1.00 80.38 999 ASP A O 1
ATOM 7896 N N . PRO A 1 1000 ? -19.159 -11.320 27.186 1.00 80.31 1000 PRO A N 1
ATOM 7897 C CA . PRO A 1 1000 ? -19.978 -10.456 26.336 1.00 80.31 1000 PRO A CA 1
ATOM 7898 C C . PRO A 1 1000 ? -20.415 -9.147 27.013 1.00 80.31 1000 PRO A C 1
ATOM 7900 O O . PRO A 1 1000 ? -20.787 -8.206 26.316 1.00 80.31 1000 PRO A O 1
ATOM 7903 N N . GLY A 1 1001 ? -20.343 -9.044 28.349 1.00 88.94 1001 GLY A N 1
ATOM 7904 C CA . GLY A 1 1001 ? -20.705 -7.826 29.085 1.00 88.94 1001 GLY A CA 1
ATOM 7905 C C . GLY A 1 1001 ? -19.778 -6.640 28.799 1.00 88.94 1001 GLY A C 1
ATOM 7906 O O . GLY A 1 1001 ? -20.160 -5.489 29.014 1.00 88.94 1001 GLY A O 1
ATOM 7907 N N . LEU A 1 1002 ? -18.586 -6.901 28.251 1.00 91.31 1002 LEU A N 1
ATOM 7908 C CA . LEU A 1 1002 ? -17.628 -5.871 27.851 1.00 91.31 1002 LEU A CA 1
ATOM 7909 C C . LEU A 1 1002 ? -18.188 -4.916 26.778 1.00 91.31 1002 LEU A C 1
ATOM 7911 O O . LEU A 1 1002 ? -17.856 -3.733 26.811 1.00 91.31 1002 LEU A O 1
ATOM 7915 N N . TYR A 1 1003 ? -19.078 -5.386 25.890 1.00 95.00 1003 TYR A N 1
ATOM 7916 C CA . TYR A 1 1003 ? -19.753 -4.537 24.896 1.00 95.00 1003 TYR A CA 1
ATOM 7917 C C . TYR A 1 1003 ? -20.580 -3.422 25.549 1.00 95.00 1003 TYR A C 1
ATOM 7919 O O . TYR A 1 1003 ? -20.471 -2.262 25.149 1.00 95.00 1003 TYR A O 1
ATOM 7927 N N . SER A 1 1004 ? -21.387 -3.758 26.562 1.00 96.12 1004 SER A N 1
ATOM 7928 C CA . SER A 1 1004 ? -22.165 -2.775 27.326 1.00 96.12 1004 SER A CA 1
ATOM 7929 C C . SER A 1 1004 ? -21.234 -1.839 28.087 1.00 96.12 1004 SER A C 1
ATOM 7931 O O . SER A 1 1004 ? -21.280 -0.637 27.865 1.00 96.12 1004 SER A O 1
ATOM 7933 N N . LEU A 1 1005 ? -20.298 -2.389 28.872 1.00 96.00 1005 LEU A N 1
ATOM 7934 C CA . LEU A 1 1005 ? -19.373 -1.599 29.693 1.00 96.00 1005 LEU A CA 1
ATOM 7935 C C . LEU A 1 1005 ? -18.569 -0.568 28.885 1.00 96.00 1005 LEU A C 1
ATOM 7937 O O . LEU A 1 1005 ? -18.355 0.544 29.363 1.00 96.00 1005 LEU A O 1
ATOM 7941 N N . MET A 1 1006 ? -18.123 -0.910 27.672 1.00 97.38 1006 MET A N 1
ATOM 7942 C CA . MET A 1 1006 ? -17.421 0.039 26.802 1.00 97.38 1006 MET A CA 1
ATOM 7943 C C . MET A 1 1006 ? -18.359 1.115 26.246 1.00 97.38 1006 MET A C 1
ATOM 7945 O O . MET A 1 1006 ? -17.995 2.291 26.263 1.00 97.38 1006 MET A O 1
ATOM 7949 N N . LYS A 1 1007 ? -19.569 0.748 25.799 1.00 97.75 1007 LYS A N 1
ATOM 7950 C CA . LYS A 1 1007 ? -20.561 1.717 25.306 1.00 97.75 1007 LYS A CA 1
ATOM 7951 C C . LYS A 1 1007 ? -21.035 2.666 26.408 1.00 97.75 1007 LYS A C 1
ATOM 7953 O O . LYS A 1 1007 ? -21.078 3.867 26.169 1.00 97.75 1007 LYS A O 1
ATOM 7958 N N . ASP A 1 1008 ? -21.293 2.161 27.611 1.00 97.69 1008 ASP A N 1
ATOM 7959 C CA . ASP A 1 1008 ? -21.715 2.961 28.765 1.00 97.69 1008 ASP A CA 1
ATOM 7960 C C . ASP A 1 1008 ? -20.660 4.025 29.117 1.00 97.69 1008 ASP A C 1
ATOM 7962 O O . ASP A 1 1008 ? -20.988 5.203 29.239 1.00 97.69 1008 ASP A O 1
ATOM 7966 N N . ILE A 1 1009 ? -19.372 3.652 29.170 1.00 98.00 1009 ILE A N 1
ATOM 7967 C CA . ILE A 1 1009 ? -18.269 4.596 29.434 1.00 98.00 1009 ILE A CA 1
ATOM 7968 C C . ILE A 1 1009 ? -18.146 5.655 28.323 1.00 98.00 1009 ILE A C 1
ATOM 7970 O O . ILE A 1 1009 ? -17.921 6.829 28.618 1.00 98.00 1009 ILE A O 1
ATOM 7974 N N . LEU A 1 1010 ? -18.311 5.271 27.052 1.00 97.81 1010 LEU A N 1
ATOM 7975 C CA . LEU A 1 1010 ? -18.286 6.209 25.920 1.00 97.81 1010 LEU A CA 1
ATOM 7976 C C . LEU A 1 1010 ? -19.506 7.151 25.904 1.00 97.81 1010 LEU A C 1
ATOM 7978 O O . LEU A 1 1010 ? -19.393 8.278 25.422 1.00 97.81 1010 LEU A O 1
ATOM 7982 N N . LEU A 1 1011 ? -20.662 6.712 26.411 1.00 96.69 1011 LEU A N 1
ATOM 7983 C CA . LEU A 1 1011 ? -21.882 7.520 26.536 1.00 96.69 1011 LEU A CA 1
ATOM 7984 C C . LEU A 1 1011 ? -21.812 8.489 27.724 1.00 96.69 1011 LEU A C 1
ATOM 7986 O O . LEU A 1 1011 ? -22.217 9.643 27.587 1.00 96.69 1011 LEU A O 1
ATOM 7990 N N . GLU A 1 1012 ? -21.251 8.064 28.859 1.00 97.00 1012 GLU A N 1
ATOM 7991 C CA . GLU A 1 1012 ? -20.926 8.950 29.985 1.00 97.00 1012 GLU A CA 1
ATOM 7992 C C . GLU A 1 1012 ? -19.935 10.046 29.556 1.00 97.00 1012 GLU A C 1
ATOM 7994 O O . GLU A 1 1012 ? -20.190 11.229 29.790 1.00 97.00 1012 GLU A O 1
ATOM 7999 N N . ALA A 1 1013 ? -18.860 9.675 28.847 1.00 96.44 1013 ALA A N 1
ATOM 8000 C CA . ALA A 1 1013 ? -17.853 10.608 28.334 1.00 96.44 1013 ALA A CA 1
ATOM 8001 C C . ALA A 1 1013 ? -18.439 11.676 27.388 1.00 96.44 1013 ALA A C 1
ATOM 8003 O O . ALA A 1 1013 ? -17.946 12.799 27.339 1.00 96.44 1013 ALA A O 1
ATOM 8004 N N . GLN A 1 1014 ? -19.519 11.370 26.660 1.00 94.38 1014 GLN A N 1
ATOM 8005 C CA . GLN A 1 1014 ? -20.221 12.347 25.814 1.00 94.38 1014 GLN A CA 1
ATOM 8006 C C . GLN A 1 1014 ? -21.026 13.389 26.602 1.00 94.38 1014 GLN A C 1
ATOM 8008 O O . GLN A 1 1014 ? -21.391 14.417 26.029 1.00 94.38 1014 GLN A O 1
ATOM 8013 N N . GLN A 1 1015 ? -21.332 13.143 27.881 1.00 93.06 1015 GLN A N 1
ATOM 8014 C CA . GLN A 1 1015 ? -22.039 14.099 28.742 1.00 93.06 1015 GLN A CA 1
ATOM 8015 C C . GLN A 1 1015 ? -21.090 14.982 29.568 1.00 93.06 1015 GLN A C 1
ATOM 8017 O O . GLN A 1 1015 ? -21.533 16.016 30.070 1.00 93.06 1015 GLN A O 1
ATOM 8022 N N . ASP A 1 1016 ? -19.812 14.607 29.671 1.00 94.00 1016 ASP A N 1
ATOM 8023 C CA . ASP A 1 1016 ? -18.760 15.344 30.376 1.00 94.00 1016 ASP A CA 1
ATOM 8024 C C . ASP A 1 1016 ? -18.572 16.770 29.817 1.00 94.00 1016 ASP A C 1
ATOM 8026 O O . ASP A 1 1016 ? -18.548 16.995 28.605 1.00 94.00 1016 ASP A O 1
ATOM 8030 N N . ILE A 1 1017 ? -18.460 17.755 30.712 1.00 91.06 1017 ILE A N 1
ATOM 8031 C CA . ILE A 1 1017 ? -18.410 19.179 30.356 1.00 91.06 1017 ILE A CA 1
ATOM 8032 C C . ILE A 1 1017 ? -17.094 19.531 29.646 1.00 91.06 1017 ILE A C 1
ATOM 8034 O O . ILE A 1 1017 ? -17.124 20.246 28.643 1.00 91.06 1017 ILE A O 1
ATOM 8038 N N . GLU A 1 1018 ? -15.963 18.986 30.096 1.00 90.00 1018 GLU A N 1
ATOM 8039 C CA . GLU A 1 1018 ? -14.637 19.244 29.518 1.00 90.00 1018 GLU A CA 1
ATOM 8040 C C . GLU A 1 1018 ? -14.466 18.555 28.159 1.00 90.00 1018 GLU A C 1
ATOM 8042 O O . GLU A 1 1018 ? -13.722 19.041 27.305 1.00 90.00 1018 GLU A O 1
ATOM 8047 N N . VAL A 1 1019 ? -15.193 17.457 27.917 1.00 90.00 1019 VAL A N 1
ATOM 8048 C CA . VAL A 1 1019 ? -15.260 16.772 26.611 1.00 90.00 1019 VAL A CA 1
ATOM 8049 C C . VAL A 1 1019 ? -16.187 17.498 25.627 1.00 90.00 1019 VAL A C 1
ATOM 8051 O O . VAL A 1 1019 ? -15.890 17.562 24.430 1.00 90.00 1019 VAL A O 1
ATOM 8054 N N . ARG A 1 1020 ? -17.292 18.079 26.114 1.00 86.69 1020 ARG A N 1
ATOM 8055 C CA . ARG A 1 1020 ? -18.260 18.842 25.299 1.00 86.69 1020 ARG A CA 1
ATOM 8056 C C . ARG A 1 1020 ? -17.846 20.283 25.021 1.00 86.69 1020 ARG A C 1
ATOM 8058 O O . ARG A 1 1020 ? -18.356 20.870 24.069 1.00 86.69 1020 ARG A O 1
ATOM 8065 N N . ALA A 1 1021 ? -16.957 20.857 25.831 1.00 78.19 1021 ALA A N 1
ATOM 8066 C CA . ALA A 1 1021 ? -16.412 22.187 25.599 1.00 78.19 1021 ALA A CA 1
ATOM 8067 C C . ALA A 1 1021 ? -15.823 22.286 24.179 1.00 78.19 1021 ALA A C 1
ATOM 8069 O O . ALA A 1 1021 ? -15.096 21.396 23.727 1.00 78.19 1021 ALA A O 1
ATOM 8070 N N . VAL A 1 1022 ? -16.135 23.365 23.459 1.00 60.53 1022 VAL A N 1
ATOM 8071 C CA . VAL A 1 1022 ? -15.587 23.597 22.117 1.00 60.53 1022 VAL A CA 1
ATOM 8072 C C . VAL A 1 1022 ? -14.228 24.272 22.264 1.00 60.53 1022 VAL A C 1
ATOM 8074 O O . VAL A 1 1022 ? -14.117 25.492 22.191 1.00 60.53 1022 VAL A O 1
ATOM 8077 N N . GLY A 1 1023 ? -13.197 23.459 22.498 1.00 54.06 1023 GLY A N 1
ATOM 8078 C CA . GLY A 1 1023 ? -11.808 23.882 22.351 1.00 54.06 1023 GLY A CA 1
ATOM 8079 C C . GLY A 1 1023 ? -11.490 24.107 20.873 1.00 54.06 1023 GLY A C 1
ATOM 8080 O O . GLY A 1 1023 ? -11.254 23.142 20.146 1.00 54.06 1023 GLY A O 1
ATOM 8081 N N . LYS A 1 1024 ? -11.524 25.372 20.453 1.00 43.78 1024 LYS A N 1
ATOM 8082 C CA . LYS A 1 1024 ? -10.983 25.901 19.197 1.00 43.78 1024 LYS A CA 1
ATOM 8083 C C . LYS A 1 1024 ? -10.071 27.078 19.520 1.00 43.78 1024 LYS A C 1
ATOM 8085 O O . LYS A 1 1024 ? -10.447 27.836 20.441 1.00 43.78 1024 LYS A O 1
#

Sequence (1024 aa):
MGTTTSASKEKAGKDLGRTDAAVEAKDSYPSETSDRQDEALHVATPATDGAEITVAIAIDSRDTTDSIQPANAADPKDDADDPENGIFVIEAIVGHQRDPDDPTLFQMRVCWMHGKPTWEPESSIQEDAEEALFAYWDTVEGGREGAMVDKNLWHVRKVEKHKQEATGTVKLHVAWVGSHERTWEPEDQVLQNARELVDDYWATRGGRQKHVKSIAIPVKRKHRHLGGSVDVEQVAGAEELAGADGEPPNKRGPSHRINDQAGSTMTWRELPVLLVRYNDEPVIGTTFSQVYLQNLVFILLSTLQILPAARLLPTRIGNGTLRGDLSRLNTSITLNNFDLNRAKPLLKAALADKLDDELSWRQVSNLAIEDTPPPRSIASSLQQTPWLHNTSSFANSSEHRRYVDDVLKEELGTMYVGLPGFRDAYFGSLAGLEAASKEFFDQCLYGNDPFFQDGWKGWPQDANEKSVLEWLANFVKKLAPFAKTQTPNTTHQRDLLAQPNTTMQGSRADRKLDVGFIDKMKPGQEPGYHWKQILVPGELKSNPTADTASKAWLDLGRYAREVLAAQDTRRFVLGFTLCGPLMRVWAFDRLGAIASERFNINEDGQQFVSTILGFLWMDEEALGFDPTVMTLNGERFIEIERNGSTERIVIDRLILRARCVAGRAATCWKAHPEGHLETPLVIKDSWQYLERGEEGELLCEVMDKDVVNVARYYHHETVQVHKTNDDIWNNVRRGLDVTAATNYRPGRQMPPSNIAKDAPRKGRSSTSRKRLSSQTDSALPPSKRSCSLSPTKAASIPPNRVHRRIILRDYGKPIYKASSRSALLAALVGCIEGHESLYKAGILHRDISINNLMINEDSGNPSWPAFLIDLDLAIREQREGASGAKGKTGTRAFMAIGALLGEQHSFMHDLESFLWVLFWICVHYDGDGKDVGPTEFDRWNYENDNTLAELKMGIVGDDEYFQQRATENFTLYYQPLVPWVNKLRSKVFAKGWKRDSSDPGLYSLMKDILLEAQQDIEVRAVGK

Radius of gyration: 40.43 Å; chains: 1; bounding box: 140×140×103 Å

Foldseek 3Di:
DDDDDDDDDDDDDDDDDDDDDDDDDDDDDDDDDDDDDDDDDDDDDDDDDDDDDDDDDDDDDDDDDDDDDDDDDDDDDDPPDDVLVVDWAFPAFDDKDQDPVHNQWIWTFTDTVVDDTDTHTLLVCCVVPVPRLQVVQVPDDVGPCVSGPDSVDWAFSAFDDWDQDPVLWIWTFTDTRSDPDTDTHGPVVCCVHPVVRSVVVQVVVVHPVVPRDDDDDDPDDDDDDDDDDDDDDDDDDDDDDDDDDDDDDDDDDDDDDDDDDDDDDPFPVVVVVVVVVPPPDDDDDDDDDPVVLLVVLLVVLVVVLPDPQQQVDAAPADGGGLNVLSVVVSVCSVVVNDDSVLCVVLVVLNPDPDRDRVVNVVSSRVSSVPPDDPDPCPPCPVLQVDPQQFQLLFFDLFCPPVQRLVSQLSQLDDAFEAFPCLCCQLQVVQPCLLVLLVVVQCCLCPNPPRQADQFGDQQDPLQDLVSVLVVVQVVQVVLQVSLCVVCVPDPFFKHKDADQSDFAPDDSDTDGARIAMFGDDDPPDDPRHHLCRGLEGEFEASALVQPDSVHRVSSVSVSQLRNQQNHQQAAWGKYWYCHNQKIKIKIFHQNHIYIHHIDRCSVVVSVVSSVSSSSRRDDVVSSRGQPQFDADPNWTWGWDQDPNDIWIKTFPAWDDFRRGRHDFRWTKTWIDTVPCPLQIKIKIKTWAWPLFDDVLVVLVLCVVLVQAQAWHFDDKDQRDDPNHFAKCQCRVSVPGDSCSGPPHDPDDDDPPDCDDDDDDDDDDDDDDDDDDDDDDDDDDDDDDDDDDPDDDDDDPDDIMITMMMTMTRADFAQLLQQLALLLSLVLLLSALSSQVSCVVSQKHQQAQGSRQKGADPDPSRPHHRIHGDDSSQMDRNDDPDDSSNQQQDYSQQLFALCSLVPHDDDSLRSLSSSLSRLLCSQQQADSNSDGPHDDPSSCSSRDHSVVNSVVVLVCLVDLVSVLVVSCVGGPPRCNLCSVLSSQLSCLSQVVHSDDPDDDPCNSVSNSVSSVVCSVDPSRPDPDD

InterPro domains:
  IPR000953 Chromo/chromo shadow domain [PS50013] (154-213)
  IPR000953 Chromo/chromo shadow domain [SM00298] (87-141)
  IPR000953 Chromo/chromo shadow domain [SM00298] (153-206)
  IPR008266 Tyrosine-protein kinase, active site [PS00109] (843-855)
  IPR011009 Protein kinase-like domain superfamily [SSF56112] (820-924)
  IPR016197 Chromo-like domain superfamily [SSF54160] (149-206)
  IPR040976 Fungal-type protein kinase [PF17667] (513-922)